Protein AF-0000000081660578 (afdb_homodimer)

Sequence (1026 aa):
MKRKSGAQEKARKRLPTNVESASDGPVNETPPLSDGSHLDSRVGSHLDFISENYLDTDSNTIDSATDGHFNFSSQALLLESIISPVKLENFFQDYWEKKPLILHGEGSKRAAYFKQLFSMKQLRVISKKNSVRFVEDVNCCRYVNGKRESLNEDGDATVEKINRIFSGLKGTLQFHQPQRFQDELWKIQSNLESLFGCLVGANVYITPAESQGLAPHHDDVEVFIFQLEGEKHWRLYKPSLDLPRDYSRDLSQNEIGDPTHDFILKPGDVMYFPRGTIHQADTLSSSTHSTHITMSTYQHNTWGDLLSVMMPNLLEKEMDKNKEFRRGIPGTLITQGISKPNGEHLKMLLHQLAESIESCDDSSANEMKLDFISNRLPPYHNNTEELQSPKPPMPSNKSSVRLRFPDHTLIINGNPNDEDDSDEEEDDEDDGEDEECVYVYHSLQNNRRCHMMSAEKTKPTGLKFSMDHIEALQQLKTAGNQYIKVKQIKLQDKPRKDMLLSLWSEGLLQCKEMKRKSGAQEKARKRLPTNVESASDGPVNETPPLSDGSHLDSRVGSHLDFISENYLDTDSNTIDSATDGHFNFSSQALLLESIISPVKLENFFQDYWEKKPLILHGEGSKRAAYFKQLFSMKQLRVISKKNSVRFVEDVNCCRYVNGKRESLNEDGDATVEKINRIFSGLKGTLQFHQPQRFQDELWKIQSNLESLFGCLVGANVYITPAESQGLAPHHDDVEVFIFQLEGEKHWRLYKPSLDLPRDYSRDLSQNEIGDPTHDFILKPGDVMYFPRGTIHQADTLSSSTHSTHITMSTYQHNTWGDLLSVMMPNLLEKEMDKNKEFRRGIPGTLITQGISKPNGEHLKMLLHQLAESIESCDDSSANEMKLDFISNRLPPYHNNTEELQSPKPPMPSNKSSVRLRFPDHTLIINGNPNDEDDSDEEEDDEDDGEDEECVYVYHSLQNNRRCHMMSAEKTKPTGLKFSMDHIEALQQLKTAGNQYIKVKQIKLQDKPRKDMLLSLWSEGLLQCKE

InterPro domains:
  IPR003347 JmjC domain [PF08007] (174-299)
  IPR003347 JmjC domain [PS51184] (177-314)
  IPR039994 Histone lysine demethylase/ribosomal histidine hydroxylase NO66-like [PTHR13096] (75-510)

Organism: Saccoglossus kowalevskii (NCBI:txid10224)

pLDDT: mean 82.82, std 24.04, range [16.77, 98.81]

Solvent-accessible surface area (backbone atoms only — not comparable to full-atom values): 55671 Å² total; per-residue (Å²): 134,86,77,76,80,75,84,75,83,74,78,53,40,80,64,80,77,84,75,78,84,81,79,78,76,80,82,76,79,75,74,80,81,71,86,74,72,70,73,61,73,66,52,49,57,57,40,56,49,48,57,62,63,54,62,74,55,74,79,78,78,64,71,71,78,50,84,41,53,74,36,78,90,36,50,68,46,27,53,25,48,65,47,47,91,47,50,57,70,54,38,55,67,66,26,62,78,69,37,68,44,84,36,78,51,79,61,70,49,23,19,53,48,34,38,68,68,51,46,72,68,53,51,43,52,47,24,70,77,38,93,36,28,33,70,76,35,34,38,32,24,22,34,57,95,90,37,77,43,79,63,60,64,80,59,67,42,39,55,68,57,51,46,44,38,31,72,71,65,45,22,15,41,35,37,51,36,53,44,48,78,29,66,67,48,33,42,52,34,33,37,47,20,57,53,48,44,39,60,51,50,39,35,35,40,39,30,27,42,66,27,29,36,57,58,33,33,28,42,25,30,35,38,36,36,40,26,20,35,42,38,38,37,39,35,32,26,72,49,92,45,79,41,34,78,54,64,54,65,80,48,51,72,86,74,56,64,69,62,76,41,76,48,73,44,40,43,30,15,33,36,37,38,28,28,17,42,23,36,38,49,34,20,42,75,90,22,77,36,20,30,33,38,43,37,31,30,54,62,75,38,18,45,40,48,50,45,64,61,20,43,66,53,50,48,52,54,44,40,73,72,34,59,75,29,39,36,69,52,49,18,49,40,59,76,72,35,70,46,70,69,56,31,52,49,50,27,52,53,35,43,54,50,26,63,47,50,66,70,47,65,63,58,39,49,40,66,62,40,48,54,38,43,32,52,32,58,25,76,74,53,97,52,63,72,58,51,62,35,50,50,79,52,79,82,48,76,78,19,27,36,27,36,64,48,47,84,46,46,44,81,42,71,44,70,84,75,62,55,82,69,70,67,76,71,78,78,76,70,75,71,64,66,80,69,64,33,26,33,44,34,36,13,64,80,36,59,46,79,52,49,86,73,62,88,67,86,65,79,66,46,69,48,80,43,56,54,74,46,48,63,32,51,48,51,43,55,72,41,33,89,42,72,38,49,46,77,71,48,65,51,58,69,66,65,39,52,53,48,52,48,52,38,24,62,64,27,42,31,38,44,43,122,134,84,77,73,80,77,83,77,81,82,80,83,80,80,76,79,75,85,75,78,82,81,82,77,77,81,83,73,79,75,74,79,82,69,86,75,72,71,75,60,74,67,52,49,56,56,42,55,48,48,56,62,63,55,62,76,54,74,78,80,76,64,71,70,78,51,84,39,53,73,38,79,89,35,49,68,45,26,54,25,48,64,48,47,90,49,50,57,70,56,38,54,65,65,26,62,79,68,39,68,44,82,37,78,52,79,61,70,47,23,20,53,48,34,38,69,66,53,47,73,67,52,52,45,50,48,26,70,76,38,94,36,28,34,69,75,34,31,40,31,22,22,35,56,95,90,38,76,43,80,63,61,61,81,59,65,44,38,56,66,57,50,46,44,39,31,72,69,66,45,22,16,39,34,36,52,37,54,45,48,80,29,66,68,46,33,42,54,34,32,37,47,20,56,54,48,45,38,60,51,50,39,35,34,40,39,29,27,43,67,27,28,37,58,60,33,30,28,42,25,30,37,37,37,37,38,25,22,34,41,39,38,38,38,36,32,26,72,49,93,45,78,40,34,78,54,65,53,64,79,48,50,74,85,75,56,64,70,63,76,42,77,51,72,43,40,43,30,16,33,36,37,36,28,28,16,40,23,35,39,50,34,20,43,76,90,24,79,35,18,30,34,38,43,37,31,30,55,62,75,39,16,45,39,48,51,47,65,61,20,42,65,54,52,50,53,54,43,39,72,75,34,58,77,29,40,36,68,51,49,18,51,42,60,77,72,35,72,48,70,69,55,33,51,49,50,27,50,51,35,46,53,51,25,64,46,49,67,71,47,64,63,59,40,50,41,65,63,41,47,54,37,43,33,53,33,60,25,75,72,54,98,51,63,71,58,51,61,35,49,49,79,53,78,82,48,77,80,19,28,36,27,35,62,48,48,84,46,48,44,80,42,72,46,68,82,78,63,54,81,69,70,65,75,73,79,77,54,63,30,63,52,67,79,69,63,32,28,33,43,34,34,14,65,81,35,57,46,77,51,51,85,73,61,88,68,87,65,78,66,46,69,49,80,42,56,54,77,46,49,62,32,52,48,50,43,55,73,42,34,89,42,70,39,49,47,76,72,48,65,51,58,69,66,64,40,53,51,50,52,48,51,38,24,62,62,28,43,32,38,44,43,121

Foldseek 3Di:
DPPPPDPDDDDDDDPDPPPPDDDDPDDPDDPDPPDPPPPPCPLCVLVVLVVVQVPVDDVPPCPVPPLLDADVPALLSRVCSQLPPDHSSCCSVPAELHWKDKFAADDDRNLVVLLLQDDPVVVQVCLVVHQAFEPQFKWKWFADPRDIDTDHDGGGDHSVNVCCSCVVVQIKIKGWFCVLPGQVVLQNQLSNCLSVVFGKTKIKIKGFAPTWGAAKWFALWKKKKAWHFAKKKKFKADFPDRNDLHIDDHDGPVPGDHTPDIDMHDRSMMMTGHGRIIMTMHHHNVGRMTMMMIMTTCRCVDPVSQCVQLVVVLLVVCVVPPCLSVDDDDPCCVVPNQDPVNVVSVVVVVVVSVVCVVVDDPQSNVVVSQQRLQQYRAHRDPDLVLLQAFDDDADDQAKWKAWPCLSFKDKHKADNPPPVCVPPDDPPPPPPPPQTKMKIWGNSPPNSNCRVSDPDGGDTDTDIGGPQCVQLVVVRSVCHPDIDRLNPRPHDDVSSSVVSRVCRRRSGMDIDD/DPPPPDPDDDDDPDPDPPPPDDDDPDDPDDPDPPDPPPPPCVLCVLVVLVVVQVPVDDVPPCPVPPLLDADVPALLSRVCSQLPPDHSSCCSVPAELHWKDKFAADDDRNLVVLLLQDDPVVVQVCLVVHQAFEPQFKWKWFADPRDIDTPHDGGGDHSVNVCCRCVVVQIKIKGWFCVLPGQVVLQNQLSNCLSVVFGKTKIKIKGFAPTWGAAKWFALWKKKKAWHFAKKKKFKADFPDRNDLHIDDHDGPVPGDHTPDIDMHDRSMMMIGHGRIIMTMHHHNVGRMTMMMIMTTCRCVDPVSQCVQLVVVLLVVCVVPPCLSVDDDDPCCVVPNQDPVNVVSVVVVVVVSVVCVVVDDPQSNVVVSQQRLQQYRAHRDPDLVLLQAFDDDADDQAKWKAWPCLSFKDKHKADNPPPVCVPPDDPPPPPPPPQTKMKIWGNSPPNSNCRVSDPDGGDTDTDIDGPQCVQLVVVRSVCHPHIDRLNPRPHDDVSSSVVSRVCRRRSGMDIDD

Radius of gyration: 34.73 Å; Cα contacts (8 Å, |Δi|>4): 1889; chains: 2; bounding box: 83×96×83 Å

Nearest PDB structures (foldseek):
  4bu2-assembly1_A-2  TM=9.240E-01  e=5.987E-45  Homo sapiens
  2xdv-assembly1_A  TM=8.865E-01  e=8.886E-45  Homo sapiens
  4ccn-assembly1_B-2  TM=8.677E-01  e=1.558E-39  Homo sapiens
  4y33-assembly1_D  TM=8.636E-01  e=1.315E-39  Homo sapiens
  4y4r-assembly1_B  TM=8.752E-01  e=6.165E-37  Homo sapiens

Structure (mmCIF, N/CA/C/O backbone):
data_AF-0000000081660578-model_v1
#
loop_
_entity.id
_entity.type
_entity.pdbx_description
1 polymer 'Bifunctional lysine-specific demethylase and histidyl-hydroxylase MINA-like'
#
loop_
_atom_site.group_PDB
_atom_site.id
_atom_site.type_symbol
_atom_site.label_atom_id
_atom_site.label_alt_id
_atom_site.label_comp_id
_atom_site.label_asym_id
_atom_site.label_entity_id
_atom_site.label_seq_id
_atom_site.pdbx_PDB_ins_code
_atom_site.Cartn_x
_atom_site.Cartn_y
_atom_site.Cartn_z
_atom_site.occupancy
_atom_site.B_iso_or_equiv
_atom_site.auth_seq_id
_atom_site.auth_comp_id
_atom_site.auth_asym_id
_atom_site.auth_atom_id
_atom_site.pdbx_PDB_model_num
ATOM 1 N N . MET A 1 1 ? -0.159 19.734 -15.938 1 17.2 1 MET A N 1
ATOM 2 C CA . MET A 1 1 ? 1.024 19.828 -16.797 1 17.2 1 MET A CA 1
ATOM 3 C C . MET A 1 1 ? 1.745 18.484 -16.859 1 17.2 1 MET A C 1
ATOM 5 O O . MET A 1 1 ? 2.172 17.953 -15.844 1 17.2 1 MET A O 1
ATOM 9 N N . LYS A 1 2 ? 1.337 17.703 -17.969 1 18.55 2 LYS A N 1
ATOM 10 C CA . LYS A 1 2 ? 1.397 16.281 -18.281 1 18.55 2 LYS A CA 1
ATOM 11 C C . LYS A 1 2 ? 2.834 15.828 -18.547 1 18.55 2 LYS A C 1
ATOM 13 O O . LYS A 1 2 ? 3.424 16.172 -19.562 1 18.55 2 LYS A O 1
ATOM 18 N N . ARG A 1 3 ? 3.783 16.016 -17.484 1 17.3 3 ARG A N 1
ATOM 19 C CA . ARG A 1 3 ? 5.223 15.82 -17.641 1 17.3 3 ARG A CA 1
ATOM 20 C C . ARG A 1 3 ? 5.527 14.461 -18.234 1 17.3 3 ARG A C 1
ATOM 22 O O . ARG A 1 3 ? 5.07 13.43 -17.734 1 17.3 3 ARG A O 1
ATOM 29 N N . LYS A 1 4 ? 5.777 14.492 -19.547 1 19.14 4 LYS A N 1
ATOM 30 C CA . LYS A 1 4 ? 6.082 13.477 -20.547 1 19.14 4 LYS A CA 1
ATOM 31 C C . LYS A 1 4 ? 7.316 12.672 -20.141 1 19.14 4 LYS A C 1
ATOM 33 O O . LYS A 1 4 ? 8.422 13.219 -20.078 1 19.14 4 LYS A O 1
ATOM 38 N N . SER A 1 5 ? 7.16 11.758 -19.141 1 17.97 5 SER A N 1
ATOM 39 C CA . SER A 1 5 ? 8.211 11.023 -18.453 1 17.97 5 SER A CA 1
ATOM 40 C C . SER A 1 5 ? 9.023 10.172 -19.422 1 17.97 5 SER A C 1
ATOM 42 O O . SER A 1 5 ? 8.469 9.367 -20.172 1 17.97 5 SER A O 1
ATOM 44 N N . GLY A 1 6 ? 10.055 10.789 -20.047 1 17.81 6 GLY A N 1
ATOM 45 C CA . GLY A 1 6 ? 10.961 10.383 -21.109 1 17.81 6 GLY A CA 1
ATOM 46 C C . GLY A 1 6 ? 11.703 9.094 -20.797 1 17.81 6 GLY A C 1
ATOM 47 O O . GLY A 1 6 ? 12.039 8.828 -19.641 1 17.81 6 GLY A O 1
ATOM 48 N N . ALA A 1 7 ? 11.516 8.008 -21.578 1 17.92 7 ALA A N 1
ATOM 49 C CA . ALA A 1 7 ? 11.828 6.586 -21.672 1 17.92 7 ALA A CA 1
ATOM 50 C C . ALA A 1 7 ? 13.328 6.359 -21.828 1 17.92 7 ALA A C 1
ATOM 52 O O . ALA A 1 7 ? 13.859 6.422 -22.938 1 17.92 7 ALA A O 1
ATOM 53 N N . GLN A 1 8 ? 14.234 7.152 -20.953 1 17.44 8 GLN A N 1
ATOM 54 C CA . GLN A 1 8 ? 15.641 7.117 -21.344 1 17.44 8 GLN A CA 1
ATOM 55 C C . GLN A 1 8 ? 16.188 5.699 -21.281 1 17.44 8 GLN A C 1
ATOM 57 O O . GLN A 1 8 ? 15.805 4.918 -20.406 1 17.44 8 GLN A O 1
ATOM 62 N N . GLU A 1 9 ? 16.953 5.242 -22.266 1 17.02 9 GLU A N 1
ATOM 63 C CA . GLU A 1 9 ? 17.516 4.027 -22.844 1 17.02 9 GLU A CA 1
ATOM 64 C C . GLU A 1 9 ? 18.672 3.506 -21.984 1 17.02 9 GLU A C 1
ATOM 66 O O . GLU A 1 9 ? 19.688 4.18 -21.844 1 17.02 9 GLU A O 1
ATOM 71 N N . LYS A 1 10 ? 18.422 2.855 -20.844 1 17.7 10 LYS A N 1
ATOM 72 C CA . LYS A 1 10 ? 19.391 2.508 -19.797 1 17.7 10 LYS A CA 1
ATOM 73 C C . LYS A 1 10 ? 20.453 1.554 -20.328 1 17.7 10 LYS A C 1
ATOM 75 O O . LYS A 1 10 ? 20.125 0.505 -20.891 1 17.7 10 LYS A O 1
ATOM 80 N N . ALA A 1 11 ? 21.75 2.002 -20.484 1 17.16 11 ALA A N 1
ATOM 81 C CA . ALA A 1 11 ? 22.938 1.38 -21.062 1 17.16 11 ALA A CA 1
ATOM 82 C C . ALA A 1 11 ? 23.422 0.221 -20.203 1 17.16 11 ALA A C 1
ATOM 84 O O . ALA A 1 11 ? 23.344 0.279 -18.969 1 17.16 11 ALA A O 1
ATOM 85 N N . ARG A 1 12 ? 23.859 -0.982 -20.703 1 17.39 12 ARG A N 1
ATOM 86 C CA . ARG A 1 12 ? 24.234 -2.367 -20.422 1 17.39 12 ARG A CA 1
ATOM 87 C C . ARG A 1 12 ? 25.547 -2.441 -19.656 1 17.39 12 ARG A C 1
ATOM 89 O O . ARG A 1 12 ? 26.625 -2.223 -20.234 1 17.39 12 ARG A O 1
ATOM 96 N N . LYS A 1 13 ? 25.625 -1.962 -18.375 1 17.84 13 LYS A N 1
ATOM 97 C CA . LYS A 1 13 ? 26.953 -1.923 -17.75 1 17.84 13 LYS A CA 1
ATOM 98 C C . LYS A 1 13 ? 27.531 -3.328 -17.594 1 17.84 13 LYS A C 1
ATOM 100 O O . LYS A 1 13 ? 26.828 -4.242 -17.156 1 17.84 13 LYS A O 1
ATOM 105 N N . ARG A 1 14 ? 28.703 -3.713 -18.094 1 17.28 14 ARG A N 1
ATOM 106 C CA . ARG A 1 14 ? 29.547 -4.902 -18.188 1 17.28 14 ARG A CA 1
ATOM 107 C C . ARG A 1 14 ? 30.109 -5.293 -16.828 1 17.28 14 ARG A C 1
ATOM 109 O O . ARG A 1 14 ? 30.766 -4.48 -16.172 1 17.28 14 ARG A O 1
ATOM 116 N N . LEU A 1 15 ? 29.438 -6.121 -16.047 1 18.7 15 LEU A N 1
ATOM 117 C CA . LEU A 1 15 ? 29.766 -6.59 -14.695 1 18.7 15 LEU A CA 1
ATOM 118 C C . LEU A 1 15 ? 31.141 -7.246 -14.672 1 18.7 15 LEU A C 1
ATOM 120 O O . LEU A 1 15 ? 31.438 -8.133 -15.477 1 18.7 15 LEU A O 1
ATOM 124 N N . PRO A 1 16 ? 32.156 -6.539 -14.164 1 18.62 16 PRO A N 1
ATOM 125 C CA . PRO A 1 16 ? 33.469 -7.168 -14.125 1 18.62 16 PRO A CA 1
ATOM 126 C C . PRO A 1 16 ? 33.531 -8.391 -13.211 1 18.62 16 PRO A C 1
ATOM 128 O O . PRO A 1 16 ? 32.75 -8.484 -12.258 1 18.62 16 PRO A O 1
ATOM 131 N N . THR A 1 17 ? 33.969 -9.617 -13.547 1 17.48 17 THR A N 1
ATOM 132 C CA . THR A 1 17 ? 34.031 -11.023 -13.164 1 17.48 17 THR A CA 1
ATOM 133 C C . THR A 1 17 ? 34.969 -11.219 -11.961 1 17.48 17 THR A C 1
ATOM 135 O O . THR A 1 17 ? 35.094 -12.336 -11.453 1 17.48 17 THR A O 1
ATOM 138 N N . ASN A 1 18 ? 35.625 -10.195 -11.219 1 18.69 18 ASN A N 1
ATOM 139 C CA . ASN A 1 18 ? 36.812 -10.781 -10.641 1 18.69 18 ASN A CA 1
ATOM 140 C C . ASN A 1 18 ? 36.531 -11.492 -9.328 1 18.69 18 ASN A C 1
ATOM 142 O O . ASN A 1 18 ? 36.188 -10.852 -8.328 1 18.69 18 ASN A O 1
ATOM 146 N N . VAL A 1 19 ? 35.938 -12.688 -9.172 1 19.42 19 VAL A N 1
ATOM 147 C CA . VAL A 1 19 ? 35.5 -13.469 -8.016 1 19.42 19 VAL A CA 1
ATOM 148 C C . VAL A 1 19 ? 36.719 -13.898 -7.199 1 19.42 19 VAL A C 1
ATOM 150 O O . VAL A 1 19 ? 37.562 -14.688 -7.672 1 19.42 19 VAL A O 1
ATOM 153 N N . GLU A 1 20 ? 37.438 -13.016 -6.469 1 19.64 20 GLU A N 1
ATOM 154 C CA . GLU A 1 20 ? 38.562 -13.594 -5.715 1 19.64 20 GLU A CA 1
ATOM 155 C C . GLU A 1 20 ? 38.062 -14.555 -4.641 1 19.64 20 GLU A C 1
ATOM 157 O O . GLU A 1 20 ? 3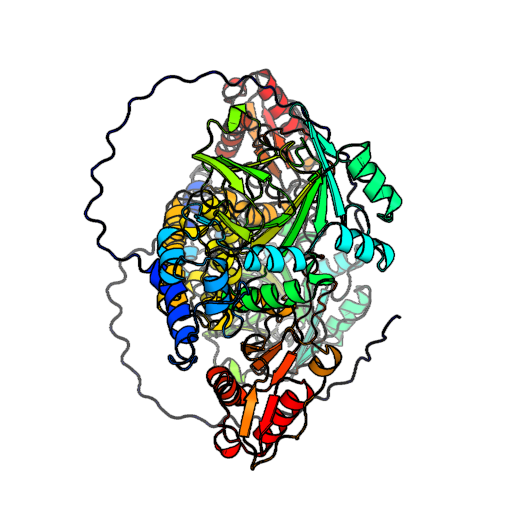7 -14.336 -4.055 1 19.64 20 GLU A O 1
ATOM 162 N N . SER A 1 21 ? 38.656 -15.797 -4.379 1 17.86 21 SER A N 1
ATOM 163 C CA . SER A 1 21 ? 38.5 -17.094 -3.73 1 17.86 21 SER A CA 1
ATOM 164 C C . SER A 1 21 ? 38.625 -16.969 -2.215 1 17.86 21 SER A C 1
ATOM 166 O O . SER A 1 21 ? 39.719 -16.734 -1.687 1 17.86 21 SER A O 1
ATOM 168 N N . ALA A 1 22 ? 37.844 -16.188 -1.465 1 20.11 22 ALA A N 1
ATOM 169 C CA . ALA A 1 22 ? 38.094 -16.078 -0.033 1 20.11 22 ALA A CA 1
ATOM 170 C C . ALA A 1 22 ? 38.094 -17.453 0.625 1 20.11 22 ALA A C 1
ATOM 172 O O . ALA A 1 22 ? 37.312 -18.312 0.269 1 20.11 22 ALA A O 1
ATOM 173 N N . SER A 1 23 ? 39.031 -17.766 1.54 1 18.53 23 SER A N 1
ATOM 174 C CA . SER A 1 23 ? 39.594 -18.891 2.254 1 18.53 23 SER A CA 1
ATOM 175 C C . SER A 1 23 ? 38.594 -19.531 3.199 1 18.53 23 SER A C 1
ATOM 177 O O . SER A 1 23 ? 37.562 -18.922 3.508 1 18.53 23 SER A O 1
ATOM 179 N N . ASP A 1 24 ? 38.906 -20.625 4.02 1 20.3 24 ASP A N 1
ATOM 180 C CA . ASP A 1 24 ? 38.531 -21.906 4.598 1 20.3 24 ASP A CA 1
ATOM 181 C C . ASP A 1 24 ? 37.844 -21.719 5.949 1 20.3 24 ASP A C 1
ATOM 183 O O . ASP A 1 24 ? 37.656 -22.688 6.703 1 20.3 24 ASP A O 1
ATOM 187 N N . GLY A 1 25 ? 37.031 -20.688 6.254 1 21.06 25 GLY A N 1
ATOM 188 C CA . GLY A 1 25 ? 36.844 -20.594 7.695 1 21.06 25 GLY A CA 1
ATOM 189 C C . GLY A 1 25 ? 36.25 -21.844 8.305 1 21.06 25 GLY A C 1
ATOM 190 O O . GLY A 1 25 ? 35.656 -22.656 7.594 1 21.06 25 GLY A O 1
ATOM 191 N N . PRO A 1 26 ? 36.562 -22.203 9.594 1 23.36 26 PRO A N 1
ATOM 192 C CA . PRO A 1 26 ? 36.406 -23.453 10.328 1 23.36 26 PRO A CA 1
ATOM 193 C C . PRO A 1 26 ? 34.938 -23.859 10.5 1 23.36 26 PRO A C 1
ATOM 195 O O . PRO A 1 26 ? 34.062 -23.016 10.445 1 23.36 26 PRO A O 1
ATOM 198 N N . VAL A 1 27 ? 34.594 -25.172 10.359 1 22.11 27 VAL A N 1
ATOM 199 C CA . VAL A 1 27 ? 33.406 -26.031 10.336 1 22.11 27 VAL A CA 1
ATOM 200 C C . VAL A 1 27 ? 32.688 -25.953 11.68 1 22.11 27 VAL A C 1
ATOM 202 O O . VAL A 1 27 ? 33.219 -26.328 12.711 1 22.11 27 VAL A O 1
ATOM 205 N N . ASN A 1 28 ? 32.125 -24.781 12.047 1 22.09 28 ASN A N 1
ATOM 206 C CA . ASN A 1 28 ? 31.484 -24.75 13.352 1 22.09 28 ASN A CA 1
ATOM 207 C C . ASN A 1 28 ? 30.516 -25.922 13.516 1 22.09 28 ASN A C 1
ATOM 209 O O . ASN A 1 28 ? 29.812 -26.281 12.578 1 22.09 28 ASN A O 1
ATOM 213 N N . GLU A 1 29 ? 30.703 -26.797 14.453 1 22.69 29 GLU A N 1
ATOM 214 C CA . GLU A 1 29 ? 30.031 -28 14.93 1 22.69 29 GLU A CA 1
ATOM 215 C C . GLU A 1 29 ? 28.547 -27.75 15.188 1 22.69 29 GLU A C 1
ATOM 217 O O . GLU A 1 29 ? 28.203 -26.781 15.883 1 22.69 29 GLU A O 1
ATOM 222 N N . THR A 1 30 ? 27.688 -28.172 14.258 1 22.38 30 THR A N 1
ATOM 223 C CA . THR A 1 30 ? 26.234 -28.062 14.273 1 22.38 30 THR A CA 1
ATOM 224 C C . THR A 1 30 ? 25.656 -28.688 15.547 1 22.38 30 THR A C 1
ATOM 226 O O . THR A 1 30 ? 25.953 -29.844 15.867 1 22.38 30 THR A O 1
ATOM 229 N N . PRO A 1 31 ? 25.422 -27.859 16.547 1 27.19 31 PRO A N 1
ATOM 230 C CA . PRO A 1 31 ? 24.906 -28.484 17.766 1 27.19 31 PRO A CA 1
ATOM 231 C C . PRO A 1 31 ? 23.781 -29.484 17.5 1 27.19 31 PRO A C 1
ATOM 233 O O . PRO A 1 31 ? 23.125 -29.406 16.453 1 27.19 31 PRO A O 1
ATOM 236 N N . PRO A 1 32 ? 23.688 -30.594 18.25 1 24.2 32 PRO A N 1
ATOM 237 C CA . PRO A 1 32 ? 22.828 -31.766 18.078 1 24.2 32 PRO A CA 1
ATOM 238 C C . PRO A 1 32 ? 21.344 -31.391 17.969 1 24.2 32 PRO A C 1
ATOM 240 O O . PRO A 1 32 ? 20.922 -30.344 18.484 1 24.2 32 PRO A O 1
ATOM 243 N N . LEU A 1 33 ? 20.641 -31.875 16.906 1 24.59 33 LEU A N 1
ATOM 244 C CA . LEU A 1 33 ? 19.234 -31.844 16.531 1 24.59 33 LEU A CA 1
ATOM 245 C C . LEU A 1 33 ? 18.344 -32.25 17.703 1 24.59 33 LEU A C 1
ATOM 247 O O . LEU A 1 33 ? 18.438 -33.375 18.203 1 24.59 33 LEU A O 1
ATOM 251 N N . SER A 1 34 ? 18.219 -31.328 18.688 1 25.11 34 SER A N 1
ATOM 252 C CA . SER A 1 34 ? 17.281 -31.719 19.75 1 25.11 34 SER A CA 1
ATOM 253 C C . SER A 1 34 ? 16.062 -32.438 19.172 1 25.11 34 SER A C 1
ATOM 255 O O . SER A 1 34 ? 15.758 -32.281 17.984 1 25.11 34 SER A O 1
ATOM 257 N N . ASP A 1 35 ? 15.406 -33.312 19.891 1 26.77 35 ASP A N 1
ATOM 258 C CA . ASP A 1 35 ? 14.352 -34.312 19.672 1 26.77 35 ASP A CA 1
ATOM 259 C C . ASP A 1 35 ? 13.125 -33.688 19.031 1 26.77 35 ASP A C 1
ATOM 261 O O . ASP A 1 35 ? 12.656 -32.625 19.469 1 26.77 35 ASP A O 1
ATOM 265 N N . GLY A 1 36 ? 12.852 -33.875 17.703 1 27.45 36 GLY A N 1
ATOM 266 C CA . GLY A 1 36 ? 12 -33.531 16.578 1 27.45 36 GLY A CA 1
ATOM 267 C C . GLY A 1 36 ? 10.523 -33.719 16.875 1 27.45 36 GLY A C 1
ATOM 268 O O . GLY A 1 36 ? 9.711 -33.781 15.953 1 27.45 36 GLY A O 1
ATOM 269 N N . SER A 1 37 ? 10.188 -34.094 18.109 1 28.94 37 SER A N 1
ATOM 270 C CA . SER A 1 37 ? 8.844 -34.625 18.188 1 28.94 37 SER A CA 1
ATOM 271 C C . SER A 1 37 ? 7.789 -33.562 17.953 1 28.94 37 SER A C 1
ATOM 273 O O . SER A 1 37 ? 6.594 -33.812 18.141 1 28.94 37 SER A O 1
ATOM 275 N N . HIS A 1 38 ? 8.18 -32.25 18.016 1 29.72 38 HIS A N 1
ATOM 276 C CA . HIS A 1 38 ? 6.988 -31.422 17.922 1 29.72 38 HIS A CA 1
ATOM 277 C C . HIS A 1 38 ? 6.383 -31.5 16.516 1 29.72 38 HIS A C 1
ATOM 279 O O . HIS A 1 38 ? 7.047 -31.188 15.531 1 29.72 38 HIS A O 1
ATOM 285 N N . LEU A 1 39 ? 5.469 -32.406 16.219 1 33.25 39 LEU A N 1
ATOM 286 C CA . LEU A 1 39 ? 4.621 -32.406 15.031 1 33.25 39 LEU A CA 1
ATOM 287 C C . LEU A 1 39 ? 4.332 -31 14.555 1 33.25 39 LEU A C 1
ATOM 289 O O . LEU A 1 39 ? 3.801 -30.188 15.305 1 33.25 39 LEU A O 1
ATOM 293 N N . ASP A 1 40 ? 5.027 -30.547 13.617 1 37.72 40 ASP A N 1
ATOM 294 C CA . ASP A 1 40 ? 4.988 -29.203 13.023 1 37.72 40 ASP A CA 1
ATOM 295 C C . ASP A 1 40 ? 3.561 -28.812 12.664 1 37.72 40 ASP A C 1
ATOM 297 O O . ASP A 1 40 ? 2.895 -29.5 11.883 1 37.72 40 ASP A O 1
ATOM 301 N N . SER A 1 41 ? 2.842 -28.141 13.516 1 39.78 41 SER A N 1
ATOM 302 C CA . SER A 1 41 ? 1.524 -27.516 13.383 1 39.78 41 SER A CA 1
ATOM 303 C C . SER A 1 41 ? 1.282 -27.031 11.961 1 39.78 41 SER A C 1
ATOM 305 O O . SER A 1 41 ? 0.139 -26.797 11.562 1 39.78 41 SER A O 1
ATOM 307 N N . ARG A 1 42 ? 2.264 -27.031 11.141 1 41.41 42 ARG A N 1
ATOM 308 C CA . ARG A 1 42 ? 2.221 -26.531 9.773 1 41.41 42 ARG A CA 1
ATOM 309 C C . ARG A 1 42 ? 1.566 -27.531 8.836 1 41.41 42 ARG A C 1
ATOM 311 O O . ARG A 1 42 ? 0.97 -27.141 7.824 1 41.41 42 ARG A O 1
ATOM 318 N N . VAL A 1 43 ? 1.936 -28.812 8.984 1 39.88 43 VAL A N 1
ATOM 319 C CA . VAL A 1 43 ? 1.391 -29.906 8.188 1 39.88 43 VAL A CA 1
ATOM 320 C C . VAL A 1 43 ? -0.108 -30.047 8.453 1 39.88 43 VAL A C 1
ATOM 322 O O . VAL A 1 43 ? -0.874 -30.391 7.555 1 39.88 43 VAL A O 1
ATOM 325 N N . GLY A 1 44 ? -0.558 -29.641 9.555 1 40.91 44 GLY A N 1
ATOM 326 C CA . GLY A 1 44 ? -1.958 -29.719 9.938 1 40.91 44 GLY A CA 1
ATOM 327 C C . GLY A 1 44 ? -2.865 -28.859 9.07 1 40.91 44 GLY A C 1
ATOM 328 O O . GLY A 1 44 ? -3.973 -29.281 8.727 1 40.91 44 GLY A O 1
ATOM 329 N N . SER A 1 45 ? -2.295 -27.688 8.609 1 52.72 45 SER A N 1
ATOM 330 C CA . SER A 1 45 ? -3.209 -26.734 7.984 1 52.72 45 SER A CA 1
ATOM 331 C C . SER A 1 45 ? -3.572 -27.172 6.566 1 52.72 45 SER A C 1
ATOM 333 O O . SER A 1 45 ? -4.734 -27.062 6.164 1 52.72 45 SER A O 1
ATOM 335 N N . HIS A 1 46 ? -2.553 -27.703 5.805 1 54.53 46 HIS A N 1
ATOM 336 C CA . HIS A 1 46 ? -2.912 -28.219 4.488 1 54.53 46 HIS A CA 1
ATOM 337 C C . HIS A 1 46 ? -3.766 -29.469 4.609 1 54.53 46 HIS A C 1
ATOM 339 O O . HIS A 1 46 ? -4.656 -29.703 3.789 1 54.53 46 HIS A O 1
ATOM 345 N N . LEU A 1 47 ? -3.508 -30.219 5.742 1 47.94 47 LEU A N 1
ATOM 346 C CA . LEU A 1 47 ? -4.184 -31.5 5.98 1 47.94 47 LEU A CA 1
ATOM 347 C C . LEU A 1 47 ? -5.594 -31.266 6.504 1 47.94 47 LEU A C 1
ATOM 349 O O . LEU A 1 47 ? -6.492 -32.094 6.262 1 47.94 47 LEU A O 1
ATOM 353 N N . ASP A 1 48 ? -5.68 -30.328 7.246 1 51.75 48 ASP A N 1
ATOM 354 C CA . ASP A 1 48 ? -7.055 -30.062 7.668 1 51.75 48 ASP A CA 1
ATOM 355 C C . ASP A 1 48 ? -7.988 -29.953 6.465 1 51.75 48 ASP A C 1
ATOM 357 O O . ASP A 1 48 ? -9.148 -30.359 6.539 1 51.75 48 ASP A O 1
ATOM 361 N N . PHE A 1 49 ? -7.438 -29.562 5.457 1 48.19 49 PHE A N 1
ATOM 362 C CA . PHE A 1 49 ? -8.164 -29.453 4.195 1 48.19 49 PHE A CA 1
ATOM 363 C C . PHE A 1 49 ? -8.531 -30.828 3.658 1 48.19 49 PHE A C 1
ATOM 365 O O . PHE A 1 49 ? -9.633 -31.031 3.146 1 48.19 49 PHE A O 1
ATOM 372 N N . ILE A 1 50 ? -7.551 -31.781 3.781 1 46.53 50 ILE A N 1
ATOM 373 C CA . ILE A 1 50 ? -7.742 -33.125 3.234 1 46.53 50 ILE A CA 1
ATOM 374 C C . ILE A 1 50 ? -8.852 -33.844 3.994 1 46.53 50 ILE A C 1
ATOM 376 O O . ILE A 1 50 ? -9.688 -34.5 3.391 1 46.53 50 ILE A O 1
ATOM 380 N N . SER A 1 51 ? -8.875 -33.625 5.18 1 43.22 51 SER A N 1
ATOM 381 C CA . SER A 1 51 ? -9.859 -34.375 5.957 1 43.22 51 SER A CA 1
ATOM 382 C C . SER A 1 51 ? -11.281 -33.969 5.574 1 43.22 51 SER A C 1
ATOM 384 O O . SER A 1 51 ? -12.172 -34.812 5.492 1 43.22 51 SER A O 1
ATOM 386 N N . GLU A 1 52 ? -11.438 -32.719 5.355 1 45.84 52 GLU A N 1
ATOM 387 C CA . GLU A 1 52 ? -12.812 -32.312 5.062 1 45.84 52 GLU A CA 1
ATOM 388 C C . GLU A 1 52 ? -13.219 -32.75 3.658 1 45.84 52 GLU A C 1
ATOM 390 O O . GLU A 1 52 ? -14.383 -33.094 3.422 1 45.84 52 GLU A O 1
ATOM 395 N N . ASN A 1 53 ? -12.312 -32.75 2.791 1 45.06 53 ASN A N 1
ATOM 396 C CA . ASN A 1 53 ? -12.641 -33.094 1.413 1 45.06 53 ASN A CA 1
ATOM 397 C C . ASN A 1 53 ? -12.672 -34.625 1.215 1 45.06 53 ASN A C 1
ATOM 399 O O . ASN A 1 53 ? -13.141 -35.094 0.183 1 45.06 53 ASN A O 1
ATOM 403 N N . TYR A 1 54 ? -12.023 -35.406 2.09 1 41.16 54 TYR A N 1
ATOM 404 C CA . TYR A 1 54 ? -12.102 -36.875 2.01 1 41.16 54 TYR A CA 1
ATOM 405 C C . TYR A 1 54 ? -13.469 -37.375 2.467 1 41.16 54 TYR A C 1
ATOM 407 O O . TYR A 1 54 ? -13.883 -38.469 2.111 1 41.16 54 TYR A O 1
ATOM 415 N N . LEU A 1 55 ? -14.125 -36.594 3.346 1 38 55 LEU A N 1
ATOM 416 C CA . LEU A 1 55 ? -15.289 -37.188 4.004 1 38 55 LEU A CA 1
ATOM 417 C C . LEU A 1 55 ? -16.438 -37.375 3.014 1 38 55 LEU A C 1
ATOM 419 O O . LEU A 1 55 ? -17.344 -38.156 3.264 1 38 55 LEU A O 1
ATOM 423 N N . ASP A 1 56 ? -16.531 -36.469 2.066 1 38.22 56 ASP A N 1
ATOM 424 C CA . ASP A 1 56 ? -17.812 -36.625 1.395 1 38.22 56 ASP A CA 1
ATOM 425 C C . ASP A 1 56 ? -17.812 -37.844 0.478 1 38.22 56 ASP A C 1
ATOM 427 O O . ASP A 1 56 ? -18.781 -38.125 -0.228 1 38.22 56 ASP A O 1
ATOM 431 N N . THR A 1 57 ? -16.656 -38.406 0.083 1 35.66 57 THR A N 1
ATOM 432 C CA . THR A 1 57 ? -16.812 -39.531 -0.844 1 35.66 57 THR A CA 1
ATOM 433 C C . THR A 1 57 ? -17.109 -40.812 -0.092 1 35.66 57 THR A C 1
ATOM 435 O O . THR A 1 57 ? -16.531 -41.062 0.965 1 35.66 57 THR A O 1
ATOM 438 N N . ASP A 1 58 ? -18.234 -41.469 -0.253 1 32.94 58 ASP A N 1
ATOM 439 C CA . ASP A 1 58 ? -18.562 -42.844 0.124 1 32.94 58 ASP A CA 1
ATOM 440 C C . ASP A 1 58 ? -17.344 -43.75 -0.035 1 32.94 58 ASP A C 1
ATOM 442 O O . ASP A 1 58 ? -16.656 -43.719 -1.057 1 32.94 58 ASP A O 1
ATOM 446 N N . SER A 1 59 ? -16.641 -44.219 0.995 1 35.06 59 SER A N 1
ATOM 447 C CA . SER A 1 59 ? -15.523 -45.156 1.139 1 35.06 59 SER A CA 1
ATOM 448 C C . SER A 1 59 ? -15.57 -46.25 0.066 1 35.06 59 SER A C 1
ATOM 450 O O . SER A 1 59 ? -14.617 -47 -0.086 1 35.06 59 SER A O 1
ATOM 452 N N . ASN A 1 60 ? -16.797 -46.719 -0.347 1 34.75 60 ASN A N 1
ATOM 453 C CA . ASN A 1 60 ? -16.828 -48 -1.036 1 34.75 60 ASN A CA 1
ATOM 454 C C . ASN A 1 60 ? -16.078 -47.938 -2.365 1 34.75 60 ASN A C 1
ATOM 456 O O . ASN A 1 60 ? -15.609 -48.969 -2.871 1 34.75 60 ASN A O 1
ATOM 460 N N . THR A 1 61 ? -16.484 -47.062 -3.32 1 34.28 61 THR A N 1
ATOM 461 C CA . THR A 1 61 ? -15.992 -47.281 -4.676 1 34.28 61 THR A CA 1
ATOM 462 C C . THR A 1 61 ? -14.602 -46.656 -4.852 1 34.28 61 THR A C 1
ATOM 464 O O . THR A 1 61 ? -14.461 -45.625 -5.48 1 34.28 61 THR A O 1
ATOM 467 N N . ILE A 1 62 ? -13.781 -46.562 -3.84 1 38.53 62 ILE A N 1
ATOM 468 C CA . ILE A 1 62 ? -12.391 -46.25 -4.148 1 38.53 62 ILE A CA 1
ATOM 469 C C . ILE A 1 62 ? -11.844 -47.219 -5.18 1 38.53 62 ILE A C 1
ATOM 471 O O . ILE A 1 62 ? -11.391 -48.312 -4.824 1 38.53 62 ILE A O 1
ATOM 475 N N . ASP A 1 63 ? -12.523 -47.594 -6.168 1 36.81 63 ASP A N 1
ATOM 476 C CA . ASP A 1 63 ? -11.734 -48.25 -7.203 1 36.81 63 ASP A CA 1
ATOM 477 C C . ASP A 1 63 ? -10.445 -47.5 -7.484 1 36.81 63 ASP A C 1
ATOM 479 O O . ASP A 1 63 ? -10.477 -46.375 -8.008 1 36.81 63 ASP A O 1
ATOM 483 N N . SER A 1 64 ? -9.461 -47.5 -6.625 1 41.03 64 SER A N 1
ATOM 484 C CA . SER A 1 64 ? -8.086 -47.031 -6.727 1 41.03 64 SER A CA 1
ATOM 485 C C . SER A 1 64 ? -7.578 -47.125 -8.164 1 41.03 64 SER A C 1
ATOM 487 O O . SER A 1 64 ? -6.555 -46.531 -8.5 1 41.03 64 SER A O 1
ATOM 489 N N . ALA A 1 65 ? -7.645 -48.406 -8.703 1 46.03 65 ALA A N 1
ATOM 490 C CA . ALA A 1 65 ? -6.871 -48.688 -9.906 1 46.03 65 ALA A CA 1
ATOM 491 C C . ALA A 1 65 ? -7.273 -47.75 -11.047 1 46.03 65 ALA A C 1
ATOM 493 O O . ALA A 1 65 ? -8.305 -47.969 -11.695 1 46.03 65 ALA A O 1
ATOM 494 N N . THR A 1 66 ? -7.168 -46.531 -10.922 1 55.19 66 THR A N 1
ATOM 495 C CA . THR A 1 66 ? -7.469 -45.656 -12.07 1 55.19 66 THR A CA 1
ATOM 496 C C . THR A 1 66 ? -6.777 -46.188 -13.328 1 55.19 66 THR A C 1
ATOM 498 O O . THR A 1 66 ? -5.613 -46.594 -13.281 1 55.19 66 THR A O 1
ATOM 501 N N . ASP A 1 67 ? -7.594 -46.75 -14.242 1 63.75 67 ASP A N 1
ATOM 502 C CA . ASP A 1 67 ? -7.266 -47.156 -15.602 1 63.75 67 ASP A CA 1
ATOM 503 C C . ASP A 1 67 ? -6.324 -46.156 -16.266 1 63.75 67 ASP A C 1
ATOM 505 O O . ASP A 1 67 ? -6.434 -45.906 -17.469 1 63.75 67 ASP A O 1
ATOM 509 N N . GLY A 1 68 ? -5.441 -45.562 -15.414 1 77.75 68 GLY A N 1
ATOM 510 C CA . GLY A 1 68 ? -4.465 -44.656 -16.031 1 77.75 68 GLY A CA 1
ATOM 511 C C . GLY A 1 68 ? -4.926 -43.219 -16.094 1 77.75 68 GLY A C 1
ATOM 512 O O . GLY A 1 68 ? -4.125 -42.312 -16.359 1 77.75 68 GLY A O 1
ATOM 513 N N . HIS A 1 69 ? -6.203 -42.969 -15.664 1 87.25 69 HIS A N 1
ATOM 514 C CA . HIS A 1 69 ? -6.754 -41.625 -15.75 1 87.25 69 HIS A CA 1
ATOM 515 C C . HIS A 1 69 ? -6.754 -40.938 -14.383 1 87.25 69 HIS A C 1
ATOM 517 O O . HIS A 1 69 ? -6.664 -41.594 -13.352 1 87.25 69 HIS A O 1
ATOM 523 N N . PHE A 1 70 ? -6.809 -39.688 -14.414 1 93.62 70 PHE A N 1
ATOM 524 C CA . PHE A 1 70 ? -6.906 -38.906 -13.172 1 93.62 70 PHE A CA 1
ATOM 525 C C . PHE A 1 70 ? -8.289 -39.062 -12.555 1 93.62 70 PHE A C 1
ATOM 527 O O . PHE A 1 70 ? -9.266 -39.312 -13.258 1 93.62 70 PHE A O 1
ATOM 534 N N . ASN A 1 71 ? -8.32 -39 -11.25 1 94.31 71 ASN A N 1
ATOM 535 C CA . ASN A 1 71 ? -9.562 -39.094 -10.492 1 94.31 71 ASN A CA 1
ATOM 536 C C . ASN A 1 71 ? -10.172 -37.75 -10.188 1 94.31 71 ASN A C 1
ATOM 538 O O . ASN A 1 71 ? -9.625 -36.969 -9.398 1 94.31 71 ASN A O 1
ATOM 542 N N . PHE A 1 72 ? -11.336 -37.469 -10.758 1 93.5 72 PHE A N 1
ATOM 543 C CA . PHE A 1 72 ? -11.938 -36.156 -10.633 1 93.5 72 PHE A CA 1
ATOM 544 C C . PHE A 1 72 ? -13.094 -36.156 -9.641 1 93.5 72 PHE A C 1
ATOM 546 O O . PHE A 1 72 ? -13.906 -35.25 -9.609 1 93.5 72 PHE A O 1
ATOM 553 N N . SER A 1 73 ? -13.188 -37.156 -8.836 1 91.38 73 SER A N 1
ATOM 554 C CA . SER A 1 73 ? -14.273 -37.281 -7.867 1 91.38 73 SER A CA 1
ATOM 555 C C . SER A 1 73 ? -14.195 -36.188 -6.812 1 91.38 73 SER A C 1
ATOM 557 O O . SER A 1 73 ? -15.211 -35.75 -6.27 1 91.38 73 SER A O 1
ATOM 559 N N . SER A 1 74 ? -13.023 -35.781 -6.473 1 91.25 74 SER A N 1
ATOM 560 C CA . SER A 1 74 ? -12.742 -34.656 -5.605 1 91.25 74 SER A CA 1
ATOM 561 C C . SER A 1 74 ? -11.414 -34 -5.953 1 91.25 74 SER A C 1
ATOM 563 O O . SER A 1 74 ? -10.594 -34.594 -6.668 1 91.25 74 SER A O 1
ATOM 565 N N . GLN A 1 75 ? -11.242 -32.844 -5.484 1 93.06 75 GLN A N 1
ATOM 566 C CA . GLN A 1 75 ? -9.992 -32.125 -5.742 1 93.06 75 GLN A CA 1
ATOM 567 C C . GLN A 1 75 ? -8.812 -32.844 -5.113 1 93.06 75 GLN A C 1
ATOM 569 O O . GLN A 1 75 ? -7.75 -32.969 -5.727 1 93.06 75 GLN A O 1
ATOM 574 N N . ALA A 1 76 ? -8.984 -33.375 -3.914 1 93 76 ALA A N 1
ATOM 575 C CA . ALA A 1 76 ? -7.945 -34.125 -3.209 1 93 76 ALA A CA 1
ATOM 576 C C . ALA A 1 76 ? -7.582 -35.375 -3.957 1 93 76 ALA A C 1
ATOM 578 O O . ALA A 1 76 ? -6.398 -35.719 -4.098 1 93 76 ALA A O 1
ATOM 579 N N . LEU A 1 77 ? -8.531 -36.031 -4.43 1 94.62 77 LEU A N 1
ATOM 580 C CA . LEU A 1 77 ? -8.297 -37.312 -5.137 1 94.62 77 LEU A CA 1
ATOM 581 C C . LEU A 1 77 ? -7.637 -37.031 -6.492 1 94.62 77 LEU A C 1
ATOM 583 O O . LEU A 1 77 ? -6.867 -37.875 -6.98 1 94.62 77 LEU A O 1
ATOM 587 N N . LEU A 1 78 ? -8.008 -35.969 -7.023 1 96.56 78 LEU A N 1
ATOM 588 C CA . LEU A 1 78 ? -7.32 -35.594 -8.258 1 96.56 78 LEU A CA 1
ATOM 589 C C . LEU A 1 78 ? -5.82 -35.469 -8.031 1 96.56 78 LEU A C 1
ATOM 591 O O . LEU A 1 78 ? -5.027 -36.125 -8.727 1 96.56 78 LEU A O 1
ATOM 595 N N . LEU A 1 79 ? -5.422 -34.688 -7.035 1 97.38 79 LEU A N 1
ATOM 596 C CA . LEU A 1 79 ? -3.996 -34.531 -6.766 1 97.38 79 LEU A CA 1
ATOM 597 C C . LEU A 1 79 ? -3.363 -35.844 -6.383 1 97.38 79 LEU A C 1
ATOM 599 O O . LEU A 1 79 ? -2.26 -36.188 -6.832 1 97.38 79 LEU A O 1
ATOM 603 N N . GLU A 1 80 ? -4.051 -36.594 -5.602 1 95.69 80 GLU A N 1
ATOM 604 C CA . GLU A 1 80 ? -3.523 -37.906 -5.199 1 95.69 80 GLU A CA 1
ATOM 605 C C . GLU A 1 80 ? -3.295 -38.812 -6.41 1 95.69 80 GLU A C 1
ATOM 607 O O . GLU A 1 80 ? -2.312 -39.562 -6.461 1 95.69 80 GLU A O 1
ATOM 612 N N . SER A 1 81 ? -4.246 -38.75 -7.367 1 94.81 81 SER A N 1
ATOM 613 C CA . SER A 1 81 ? -4.086 -39.562 -8.578 1 94.81 81 SER A CA 1
ATOM 614 C C . SER A 1 81 ? -2.906 -39.094 -9.406 1 94.81 81 SER A C 1
ATOM 616 O O . SER A 1 81 ? -2.248 -39.875 -10.086 1 94.81 81 SER A O 1
ATOM 618 N N . ILE A 1 82 ? -2.619 -37.812 -9.352 1 95.88 82 ILE A N 1
ATOM 619 C CA . ILE A 1 82 ? -1.495 -37.25 -10.078 1 95.88 82 ILE A CA 1
ATOM 620 C C . ILE A 1 82 ? -0.182 -37.719 -9.469 1 95.88 82 ILE A C 1
ATOM 622 O O . ILE A 1 82 ? 0.739 -38.125 -10.195 1 95.88 82 ILE A O 1
ATOM 626 N N . ILE A 1 83 ? -0.155 -37.812 -8.156 1 95.94 83 ILE A N 1
ATOM 627 C CA . ILE A 1 83 ? 1.107 -38.125 -7.496 1 95.94 83 ILE A CA 1
ATOM 628 C C . ILE A 1 83 ? 1.113 -39.594 -7.078 1 95.94 83 ILE A C 1
ATOM 630 O O . ILE A 1 83 ? 1.903 -40 -6.223 1 95.94 83 ILE A O 1
ATOM 634 N N . SER A 1 84 ? 0.21 -40.25 -7.609 1 92.25 84 SER A N 1
ATOM 635 C CA . SER A 1 84 ? 0.192 -41.688 -7.305 1 92.25 84 SER A CA 1
ATOM 636 C C . SER A 1 84 ? 1.538 -42.312 -7.609 1 92.25 84 SER A C 1
ATOM 638 O O . SER A 1 84 ? 2.158 -42.031 -8.633 1 92.25 84 SER A O 1
ATOM 640 N N . PRO A 1 85 ? 2.049 -43.188 -6.75 1 92.75 85 PRO A N 1
ATOM 641 C CA . PRO A 1 85 ? 1.349 -43.875 -5.668 1 92.75 85 PRO A CA 1
ATOM 642 C C . PRO A 1 85 ? 1.522 -43.219 -4.312 1 92.75 85 PRO A C 1
ATOM 644 O O . PRO A 1 85 ? 1.148 -43.781 -3.281 1 92.75 85 PRO A O 1
ATOM 647 N N . VAL A 1 86 ? 2.008 -42.094 -4.266 1 94.31 86 VAL A N 1
ATOM 648 C CA . VAL A 1 86 ? 2.217 -41.406 -3.006 1 94.31 86 VAL A CA 1
ATOM 649 C C . VAL A 1 86 ? 0.881 -40.875 -2.479 1 94.31 86 VAL A C 1
ATOM 651 O O . VAL A 1 86 ? 0.101 -40.281 -3.229 1 94.31 86 VAL A O 1
ATOM 654 N N . LYS A 1 87 ? 0.675 -41.062 -1.241 1 94.62 87 LYS A N 1
ATOM 655 C CA . LYS A 1 87 ? -0.542 -40.531 -0.62 1 94.62 87 LYS A CA 1
ATOM 656 C C . LYS A 1 87 ? -0.461 -39.031 -0.427 1 94.62 87 LYS A C 1
ATOM 658 O O . LYS A 1 87 ? 0.626 -38.469 -0.246 1 94.62 87 LYS A O 1
ATOM 663 N N . LEU A 1 88 ? -1.568 -38.5 -0.441 1 94.56 88 LEU A N 1
ATOM 664 C CA . LEU A 1 88 ? -1.65 -37.031 -0.351 1 94.56 88 LEU A CA 1
ATOM 665 C C . LEU A 1 88 ? -1.015 -36.531 0.941 1 94.56 88 LEU A C 1
ATOM 667 O O . LEU A 1 88 ? -0.245 -35.562 0.926 1 94.56 88 LEU A O 1
ATOM 671 N N . GLU A 1 89 ? -1.326 -37.094 2.029 1 93.81 89 GLU A N 1
ATOM 672 C CA . GLU A 1 89 ? -0.789 -36.719 3.328 1 93.81 89 GLU A CA 1
ATOM 673 C C . GLU A 1 89 ? 0.735 -36.781 3.338 1 93.81 89 GLU A C 1
ATOM 675 O O . GLU A 1 89 ? 1.398 -35.844 3.83 1 93.81 89 GLU A O 1
ATOM 680 N N . ASN A 1 90 ? 1.309 -37.781 2.814 1 95.75 90 ASN A N 1
ATOM 681 C CA . ASN A 1 90 ? 2.756 -37.938 2.73 1 95.75 90 ASN A CA 1
ATOM 682 C C . ASN A 1 90 ? 3.387 -36.875 1.829 1 95.75 90 ASN A C 1
ATOM 684 O O . ASN A 1 90 ? 4.469 -36.375 2.123 1 95.75 90 ASN A O 1
ATOM 688 N N . PHE A 1 91 ? 2.674 -36.656 0.872 1 97.06 91 PHE A N 1
ATOM 689 C CA . PHE A 1 91 ? 3.186 -35.656 -0.061 1 97.06 91 PHE A CA 1
ATOM 690 C C . PHE A 1 91 ? 3.342 -34.312 0.624 1 97.06 91 PHE A C 1
ATOM 692 O O . PHE A 1 91 ? 4.406 -33.688 0.554 1 97.06 91 PHE A O 1
ATOM 699 N N . PHE A 1 92 ? 2.355 -33.875 1.273 1 94.94 92 PHE A N 1
ATOM 700 C CA . PHE A 1 92 ? 2.391 -32.562 1.896 1 94.94 92 PHE A CA 1
ATOM 701 C C . PHE A 1 92 ? 3.324 -32.531 3.102 1 94.94 92 PHE A C 1
ATOM 703 O O . PHE A 1 92 ? 3.928 -31.516 3.422 1 94.94 92 PHE A O 1
ATOM 710 N N . GLN A 1 93 ? 3.514 -33.625 3.672 1 94.62 93 GLN A N 1
ATOM 711 C CA . GLN A 1 93 ? 4.375 -33.688 4.848 1 94.62 93 GLN A CA 1
ATOM 712 C C . GLN A 1 93 ? 5.844 -33.781 4.449 1 94.62 93 GLN A C 1
ATOM 714 O O . GLN A 1 93 ? 6.691 -33.125 5.062 1 94.62 93 GLN A O 1
ATOM 719 N N . ASP A 1 94 ? 6.117 -34.5 3.311 1 96.5 94 ASP A N 1
ATOM 720 C CA . ASP A 1 94 ? 7.508 -34.875 3.066 1 96.5 94 ASP A CA 1
ATOM 721 C C . ASP A 1 94 ? 8.062 -34.156 1.838 1 96.5 94 ASP A C 1
ATOM 723 O O . ASP A 1 94 ? 9.281 -34.062 1.671 1 96.5 94 ASP A O 1
ATOM 727 N N . TYR A 1 95 ? 7.184 -33.688 0.984 1 97.56 95 TYR A N 1
ATOM 728 C CA . TYR A 1 95 ? 7.707 -33.219 -0.299 1 97.56 95 TYR A CA 1
ATOM 729 C C . TYR A 1 95 ? 7.324 -31.766 -0.56 1 97.56 95 TYR A C 1
ATOM 731 O O . TYR A 1 95 ? 8.164 -30.953 -0.95 1 97.56 95 TYR A O 1
ATOM 739 N N . TRP A 1 96 ? 6.098 -31.406 -0.31 1 97.88 96 TRP A N 1
ATOM 740 C CA . TRP A 1 96 ? 5.582 -30.094 -0.644 1 97.88 96 TRP A CA 1
ATOM 741 C C . TRP A 1 96 ? 6.453 -29 -0.036 1 97.88 96 TRP A C 1
ATOM 743 O O . TRP A 1 96 ? 6.566 -28.891 1.188 1 97.88 96 TRP A O 1
ATOM 753 N N . GLU A 1 97 ? 7.117 -28.203 -0.859 1 97.56 97 GLU A N 1
ATOM 754 C CA . GLU A 1 97 ? 7.988 -27.078 -0.517 1 97.56 97 GLU A CA 1
ATOM 755 C C . GLU A 1 97 ? 9.25 -27.562 0.2 1 97.56 97 GLU A C 1
ATOM 757 O O . GLU A 1 97 ? 9.867 -26.797 0.95 1 97.56 97 GLU A O 1
ATOM 762 N N . LYS A 1 98 ? 9.594 -28.812 0.078 1 96.94 98 LYS A N 1
ATOM 763 C CA . LYS A 1 98 ? 10.75 -29.359 0.801 1 96.94 98 LYS A CA 1
ATOM 764 C C . LYS A 1 98 ? 11.75 -29.984 -0.156 1 96.94 98 LYS A C 1
ATOM 766 O O . LYS A 1 98 ? 12.914 -29.594 -0.195 1 96.94 98 LYS A O 1
ATOM 771 N N . LYS A 1 99 ? 11.266 -30.938 -0.942 1 97.56 99 LYS A N 1
ATOM 772 C CA . LYS A 1 99 ? 12.188 -31.625 -1.838 1 97.56 99 LYS A CA 1
ATOM 773 C C . LYS A 1 99 ? 11.461 -32.188 -3.051 1 97.56 99 LYS A C 1
ATOM 775 O O . LYS A 1 99 ? 10.242 -32.344 -3.033 1 97.56 99 LYS A O 1
ATOM 780 N N . PRO A 1 100 ? 12.172 -32.531 -4.113 1 98.31 100 PRO A N 1
ATOM 781 C CA . PRO A 1 100 ? 11.57 -33.062 -5.34 1 98.31 100 PRO A CA 1
ATOM 782 C C . PRO A 1 100 ? 11.016 -34.469 -5.16 1 98.31 100 PRO A C 1
ATOM 784 O O . PRO A 1 100 ? 11.461 -35.219 -4.277 1 98.31 100 PRO A O 1
ATOM 787 N N . LEU A 1 101 ? 10.023 -34.781 -5.934 1 98.56 101 LEU A N 1
ATOM 788 C CA . LEU A 1 101 ? 9.383 -36.094 -6.016 1 98.56 101 LEU A CA 1
ATOM 789 C C . LEU A 1 101 ? 9.312 -36.562 -7.461 1 98.56 101 LEU A C 1
ATOM 791 O O . LEU A 1 101 ? 8.719 -35.906 -8.312 1 98.56 101 LEU A O 1
ATOM 795 N N . ILE A 1 102 ? 9.977 -37.688 -7.793 1 97.81 102 ILE A N 1
ATOM 796 C CA . ILE A 1 102 ? 9.984 -38.281 -9.133 1 97.81 102 ILE A CA 1
ATOM 797 C C . ILE A 1 102 ? 9.133 -39.531 -9.148 1 97.81 102 ILE A C 1
ATOM 799 O O . ILE A 1 102 ? 9.391 -40.469 -8.375 1 97.81 102 ILE A O 1
ATOM 803 N N . LEU A 1 103 ? 8.18 -39.562 -10.008 1 95.56 103 LEU A N 1
ATOM 804 C CA . LEU A 1 103 ? 7.25 -40.656 -10.094 1 95.56 103 LEU A CA 1
ATOM 805 C C . LEU A 1 103 ? 7.262 -41.281 -11.492 1 95.56 103 LEU A C 1
ATOM 807 O O . LEU A 1 103 ? 6.914 -40.625 -12.469 1 95.56 103 LEU A O 1
ATOM 811 N N . HIS A 1 104 ? 7.621 -42.5 -11.555 1 91.44 104 HIS A N 1
ATOM 812 C CA . HIS A 1 104 ? 7.613 -43.219 -12.836 1 91.44 104 HIS A CA 1
ATOM 813 C C . HIS A 1 104 ? 6.297 -43.938 -13.055 1 91.44 104 HIS A C 1
ATOM 815 O O . HIS A 1 104 ? 5.863 -44.719 -12.195 1 91.44 104 HIS A O 1
ATOM 821 N N . GLY A 1 105 ? 5.613 -43.5 -14.047 1 81.69 105 GLY A N 1
ATOM 822 C CA . GLY A 1 105 ? 4.32 -44.094 -14.352 1 81.69 105 GLY A CA 1
ATOM 823 C C . GLY A 1 105 ? 4.418 -45.531 -14.828 1 81.69 105 GLY A C 1
ATOM 824 O O . GLY A 1 105 ? 5.379 -45.875 -15.508 1 81.69 105 GLY A O 1
ATOM 825 N N . GLU A 1 106 ? 3.635 -46.375 -14.164 1 71.19 106 GLU A N 1
ATOM 826 C CA . GLU A 1 106 ? 3.615 -47.781 -14.602 1 71.19 106 GLU A CA 1
ATOM 827 C C . GLU A 1 106 ? 2.477 -48.031 -15.586 1 71.19 106 GLU A C 1
ATOM 829 O O . GLU A 1 106 ? 1.345 -47.594 -15.359 1 71.19 106 GLU A O 1
ATOM 834 N N . GLY A 1 107 ? 2.764 -48.406 -16.797 1 73.25 107 GLY A N 1
ATOM 835 C CA . GLY A 1 107 ? 1.726 -48.969 -17.641 1 73.25 107 GLY A CA 1
ATOM 836 C C . GLY A 1 107 ? 1.463 -48.156 -18.891 1 73.25 107 GLY A C 1
ATOM 837 O O . GLY A 1 107 ? 1.682 -46.938 -18.906 1 73.25 107 GLY A O 1
ATOM 838 N N . SER A 1 108 ? 0.998 -48.688 -19.844 1 80.62 108 SER A N 1
ATOM 839 C CA . SER A 1 108 ? 0.728 -48.156 -21.172 1 80.62 108 SER A CA 1
ATOM 840 C C . SER A 1 108 ? -0.508 -47.281 -21.172 1 80.62 108 SER A C 1
ATOM 842 O O . SER A 1 108 ? -0.575 -46.281 -21.922 1 80.62 108 SER A O 1
ATOM 844 N N . LYS A 1 109 ? -1.361 -47.375 -20.234 1 87.31 109 LYS A N 1
ATOM 845 C CA . LYS A 1 109 ? -2.6 -46.594 -20.219 1 87.31 109 LYS A CA 1
ATOM 846 C C . LYS A 1 109 ? -2.348 -45.156 -19.75 1 87.31 109 LYS A C 1
ATOM 848 O O . LYS A 1 109 ? -2.898 -44.219 -20.328 1 87.31 109 LYS A O 1
ATOM 853 N N . ARG A 1 110 ? -1.557 -45.031 -18.797 1 91.56 110 ARG A N 1
ATOM 854 C CA . ARG A 1 110 ? -1.229 -43.719 -18.297 1 91.56 110 ARG A CA 1
ATOM 855 C C . ARG A 1 110 ? -0.471 -42.906 -19.344 1 91.56 110 ARG A C 1
ATOM 857 O O . ARG A 1 110 ? -0.752 -41.719 -19.547 1 91.56 110 ARG A O 1
ATOM 864 N N . ALA A 1 111 ? 0.427 -43.5 -19.953 1 92.62 111 ALA A N 1
ATOM 865 C CA . ALA A 1 111 ? 1.172 -42.844 -21.016 1 92.62 111 ALA A CA 1
ATOM 866 C C . ALA A 1 111 ? 0.238 -42.406 -22.125 1 92.62 111 ALA A C 1
ATOM 868 O O . ALA A 1 111 ? 0.395 -41.281 -22.656 1 92.62 111 ALA A O 1
ATOM 869 N N . ALA A 1 112 ? -0.715 -43.25 -22.453 1 92.38 112 ALA A N 1
ATOM 870 C CA . ALA A 1 112 ? -1.677 -42.906 -23.5 1 92.38 112 ALA A CA 1
ATOM 871 C C . ALA A 1 112 ? -2.545 -41.719 -23.078 1 92.38 112 ALA A C 1
ATOM 873 O O . ALA A 1 112 ? -2.842 -40.844 -23.891 1 92.38 112 ALA A O 1
ATOM 874 N N . TYR A 1 113 ? -2.93 -41.781 -21.891 1 93.94 113 TYR A N 1
ATOM 875 C CA . TYR A 1 113 ? -3.725 -40.656 -21.344 1 93.94 113 TYR A CA 1
ATOM 876 C C . TYR A 1 113 ? -2.949 -39.375 -21.406 1 93.94 113 TYR A C 1
ATOM 878 O O . TYR A 1 113 ? -3.484 -38.344 -21.828 1 93.94 113 TYR A O 1
ATOM 886 N N . PHE A 1 114 ? -1.713 -39.375 -21.016 1 95.75 114 PHE A N 1
ATOM 887 C CA . PHE A 1 114 ? -0.878 -38.188 -21 1 95.75 114 PHE A CA 1
ATOM 888 C C . PHE A 1 114 ? -0.7 -37.625 -22.422 1 95.75 114 PHE A C 1
ATOM 890 O O . PHE A 1 114 ? -0.7 -36.406 -22.609 1 95.75 114 PHE A O 1
ATOM 897 N N . LYS A 1 115 ? -0.588 -38.438 -23.344 1 93.25 115 LYS A N 1
ATOM 898 C CA . LYS A 1 115 ? -0.433 -38.031 -24.734 1 93.25 115 LYS A CA 1
ATOM 899 C C . LYS A 1 115 ? -1.658 -37.25 -25.203 1 93.25 115 LYS A C 1
ATOM 901 O O . LYS A 1 115 ? -1.567 -36.438 -26.141 1 93.25 115 LYS A O 1
ATOM 906 N N . GLN A 1 116 ? -2.766 -37.531 -24.594 1 94.44 116 GLN A N 1
ATOM 907 C CA . GLN A 1 116 ? -4.012 -36.875 -24.969 1 94.44 116 GLN A CA 1
ATOM 908 C C . GLN A 1 116 ? -4.117 -35.469 -24.359 1 94.44 116 GLN A C 1
ATOM 910 O O . GLN A 1 116 ? -4.957 -34.688 -24.766 1 94.44 116 GLN A O 1
ATOM 915 N N . LEU A 1 117 ? -3.346 -35.219 -23.375 1 97 117 LEU A N 1
ATOM 916 C CA . LEU A 1 117 ? -3.398 -33.906 -22.719 1 97 117 LEU A CA 1
ATOM 917 C C . LEU A 1 117 ? -2.904 -32.812 -23.656 1 97 117 LEU A C 1
ATOM 919 O O . LEU A 1 117 ? -3.48 -31.734 -23.719 1 97 117 LEU A O 1
ATOM 923 N N . PHE A 1 118 ? -1.797 -33.156 -24.406 1 97.94 118 PHE A N 1
ATOM 924 C CA . PHE A 1 118 ? -1.25 -32.219 -25.391 1 97.94 118 PHE A CA 1
ATOM 925 C C . PHE A 1 118 ? -0.178 -32.906 -26.234 1 97.94 118 PHE A C 1
ATOM 927 O O . PHE A 1 118 ? 0.506 -33.812 -25.766 1 97.94 118 PHE A O 1
ATOM 934 N N . SER A 1 119 ? -0.048 -32.438 -27.422 1 96.88 119 SER A N 1
ATOM 935 C CA . SER A 1 119 ? 0.95 -32.969 -28.344 1 96.88 119 SER A CA 1
ATOM 936 C C . SER A 1 119 ? 1.356 -31.938 -29.391 1 96.88 119 SER A C 1
ATOM 938 O O . SER A 1 119 ? 0.718 -30.891 -29.5 1 96.88 119 SER A O 1
ATOM 940 N N . MET A 1 120 ? 2.416 -32.281 -30.094 1 96.25 120 MET A N 1
ATOM 941 C CA . MET A 1 120 ? 2.838 -31.422 -31.203 1 96.25 120 MET A CA 1
ATOM 942 C C . MET A 1 120 ? 1.723 -31.281 -32.219 1 96.25 120 MET A C 1
ATOM 944 O O . MET A 1 120 ? 1.505 -30.203 -32.781 1 96.25 120 MET A O 1
ATOM 948 N N . LYS A 1 121 ? 1.064 -32.312 -32.469 1 95.56 121 LYS A N 1
ATOM 949 C CA . LYS A 1 121 ? -0.05 -32.281 -33.406 1 95.56 121 LYS A CA 1
ATOM 950 C C . LYS A 1 121 ? -1.116 -31.297 -32.969 1 95.56 121 LYS A C 1
ATOM 952 O O . LYS A 1 121 ? -1.634 -30.531 -33.781 1 95.56 121 LYS A O 1
ATOM 957 N N . GLN A 1 122 ? -1.412 -31.312 -31.75 1 95.88 122 GLN A N 1
ATOM 958 C CA . GLN A 1 122 ? -2.424 -30.406 -31.203 1 95.88 122 GLN A CA 1
ATOM 959 C C . GLN A 1 122 ? -1.983 -28.953 -31.344 1 95.88 122 GLN A C 1
ATOM 961 O O . GLN A 1 122 ? -2.803 -28.078 -31.609 1 95.88 122 GLN A O 1
ATOM 966 N N . LEU A 1 123 ? -0.717 -28.688 -31.094 1 96.94 123 LEU A N 1
ATOM 967 C CA . LEU A 1 123 ? -0.22 -27.328 -31.266 1 96.94 123 LEU A CA 1
ATOM 968 C C . LEU A 1 123 ? -0.44 -26.844 -32.688 1 96.94 123 LEU A C 1
ATOM 970 O O . LEU A 1 123 ? -0.872 -25.703 -32.906 1 96.94 123 LEU A O 1
ATOM 974 N N . ARG A 1 124 ? -0.179 -27.703 -33.656 1 94.88 124 ARG A N 1
ATOM 975 C CA . ARG A 1 124 ? -0.367 -27.344 -35.031 1 94.88 124 ARG A CA 1
ATOM 976 C C . ARG A 1 124 ? -1.832 -27.047 -35.344 1 94.88 124 ARG A C 1
ATOM 978 O O . ARG A 1 124 ? -2.145 -26.094 -36.062 1 94.88 124 ARG A O 1
ATOM 985 N N . VAL A 1 125 ? -2.674 -27.844 -34.781 1 95.94 125 VAL A N 1
ATOM 986 C CA . VAL A 1 125 ? -4.105 -27.656 -34.969 1 95.94 125 VAL A CA 1
ATOM 987 C C . VAL A 1 125 ? -4.543 -26.312 -34.375 1 95.94 125 VAL A C 1
ATOM 989 O O . VAL A 1 125 ? -5.281 -25.562 -35 1 95.94 125 VAL A O 1
ATOM 992 N N . ILE A 1 126 ? -4.082 -26.031 -33.188 1 96.06 126 ILE A N 1
ATOM 993 C CA . ILE A 1 126 ? -4.434 -24.812 -32.469 1 96.06 126 ILE A CA 1
ATOM 994 C C . ILE A 1 126 ? -3.93 -23.594 -33.281 1 96.06 126 ILE A C 1
ATOM 996 O O . ILE A 1 126 ? -4.641 -22.594 -33.406 1 96.06 126 ILE A O 1
ATOM 1000 N N . SER A 1 127 ? -2.744 -23.688 -33.781 1 94.75 127 SER A N 1
ATOM 1001 C CA . SER A 1 127 ? -2.146 -22.578 -34.531 1 94.75 127 SER A CA 1
ATOM 1002 C C . SER A 1 127 ? -2.918 -22.312 -35.812 1 94.75 127 SER A C 1
ATOM 1004 O O . SER A 1 127 ? -2.996 -21.156 -36.25 1 94.75 127 SER A O 1
ATOM 1006 N N . LYS A 1 128 ? -3.43 -23.344 -36.375 1 92.69 128 LYS A N 1
ATOM 1007 C CA . LYS A 1 128 ? -4.188 -23.203 -37.625 1 92.69 128 LYS A CA 1
ATOM 1008 C C . LYS A 1 128 ? -5.57 -22.609 -37.344 1 92.69 128 LYS A C 1
ATOM 1010 O O . LYS A 1 128 ? -6.043 -21.766 -38.125 1 92.69 128 LYS A O 1
ATOM 1015 N N . LYS A 1 129 ? -6.168 -23.016 -36.281 1 93.19 129 LYS A N 1
ATOM 1016 C CA . LYS A 1 129 ? -7.562 -22.672 -36 1 93.19 129 LYS A CA 1
ATOM 1017 C C . LYS A 1 129 ? -7.668 -21.328 -35.281 1 93.19 129 LYS A C 1
ATOM 1019 O O . LYS A 1 129 ? -8.719 -20.688 -35.312 1 93.19 129 LYS A O 1
ATOM 1024 N N . ASN A 1 130 ? -6.609 -21.078 -34.594 1 89.44 130 ASN A N 1
ATOM 1025 C CA . ASN A 1 130 ? -6.648 -19.891 -33.781 1 89.44 130 ASN A CA 1
ATOM 1026 C C . ASN A 1 130 ? -5.531 -18.906 -34.125 1 89.44 130 ASN A C 1
ATOM 1028 O O . ASN A 1 130 ? -4.602 -19.266 -34.844 1 89.44 130 ASN A O 1
ATOM 1032 N N . SER A 1 131 ? -5.633 -17.672 -33.719 1 88.19 131 SER A N 1
ATOM 1033 C CA . SER A 1 131 ? -4.574 -16.688 -33.906 1 88.19 131 SER A CA 1
ATOM 1034 C C . SER A 1 131 ? -3.543 -16.766 -32.781 1 88.19 131 SER A C 1
ATOM 1036 O O . SER A 1 131 ? -3.623 -16.031 -31.812 1 88.19 131 SER A O 1
ATOM 1038 N N . VAL A 1 132 ? -2.668 -17.703 -32.938 1 94.06 132 VAL A N 1
ATOM 1039 C CA . VAL A 1 132 ? -1.57 -17.859 -31.984 1 94.06 132 VAL A CA 1
ATOM 1040 C C . VAL A 1 132 ? -0.42 -16.938 -32.375 1 94.06 132 VAL A C 1
ATOM 1042 O O . VAL A 1 132 ? 0.013 -16.906 -33.531 1 94.06 132 VAL A O 1
ATOM 1045 N N . ARG A 1 133 ? 0.018 -16.156 -31.406 1 95.94 133 ARG A N 1
ATOM 1046 C CA . ARG A 1 133 ? 1.045 -15.156 -31.688 1 95.94 133 ARG A CA 1
ATOM 1047 C C . ARG A 1 133 ? 2.355 -15.516 -30.984 1 95.94 133 ARG A C 1
ATOM 1049 O O . ARG A 1 133 ? 2.352 -16.062 -29.891 1 95.94 133 ARG A O 1
ATOM 1056 N N . PHE A 1 134 ? 3.486 -15.141 -31.625 1 96.31 134 PHE A N 1
ATOM 1057 C CA . PHE A 1 134 ? 4.785 -15.258 -30.969 1 96.31 134 PHE A CA 1
ATOM 1058 C C . PHE A 1 134 ? 4.848 -14.367 -29.734 1 96.31 134 PHE A C 1
ATOM 1060 O O . PHE A 1 134 ? 4.203 -13.32 -29.688 1 96.31 134 PHE A O 1
ATOM 1067 N N . VAL A 1 135 ? 5.574 -14.781 -28.766 1 93.5 135 VAL A N 1
ATOM 1068 C CA . VAL A 1 135 ? 5.848 -14.078 -27.531 1 93.5 135 VAL A CA 1
ATOM 1069 C C . VAL A 1 135 ? 4.625 -14.141 -26.609 1 93.5 135 VAL A C 1
ATOM 1071 O O . VAL A 1 135 ? 4.723 -14.594 -25.469 1 93.5 135 VAL A O 1
ATOM 1074 N N . GLU A 1 136 ? 3.482 -13.875 -27.172 1 94.31 136 GLU A N 1
ATOM 1075 C CA . GLU A 1 136 ? 2.273 -13.883 -26.359 1 94.31 136 GLU A CA 1
ATOM 1076 C C . GLU A 1 136 ? 1.819 -15.312 -26.062 1 94.31 136 GLU A C 1
ATOM 1078 O O . GLU A 1 136 ? 1.601 -15.664 -24.891 1 94.31 136 GLU A O 1
ATOM 1083 N N . ASP A 1 137 ? 1.733 -16.062 -27.109 1 96.25 137 ASP A N 1
ATOM 1084 C CA . ASP A 1 137 ? 1.186 -17.406 -26.969 1 96.25 137 ASP A CA 1
ATOM 1085 C C . ASP A 1 137 ? 2.291 -18.469 -27 1 96.25 137 ASP A C 1
ATOM 1087 O O . ASP A 1 137 ? 2.213 -19.484 -26.312 1 96.25 137 ASP A O 1
ATOM 1091 N N . VAL A 1 138 ? 3.27 -18.219 -27.859 1 97.06 138 VAL A N 1
ATOM 1092 C CA . VAL A 1 138 ? 4.34 -19.188 -28.016 1 97.06 138 VAL A CA 1
ATOM 1093 C C . VAL A 1 138 ? 5.695 -18.484 -27.984 1 97.06 138 VAL A C 1
ATOM 1095 O O . VAL A 1 138 ? 5.906 -17.516 -28.719 1 97.06 138 VAL A O 1
ATOM 1098 N N . ASN A 1 139 ? 6.523 -18.938 -27.172 1 97 139 ASN A N 1
ATOM 1099 C CA . ASN A 1 139 ? 7.914 -18.5 -27.141 1 97 139 ASN A CA 1
ATOM 1100 C C . ASN A 1 139 ? 8.844 -19.562 -27.734 1 97 139 ASN A C 1
ATOM 1102 O O . ASN A 1 139 ? 8.695 -20.75 -27.453 1 97 139 ASN A O 1
ATOM 1106 N N . CYS A 1 140 ? 9.766 -19.141 -28.562 1 97.38 140 CYS A N 1
ATOM 1107 C CA . CYS A 1 140 ? 10.727 -20.047 -29.172 1 97.38 140 CYS A CA 1
ATOM 1108 C C . CYS A 1 140 ? 12.156 -19.688 -28.75 1 97.38 140 CYS A C 1
ATOM 1110 O O . CYS A 1 140 ? 12.562 -18.531 -28.844 1 97.38 140 CYS A O 1
ATOM 1112 N N . CYS A 1 141 ? 12.805 -20.703 -28.297 1 97.06 141 CYS A N 1
ATOM 1113 C CA . CYS A 1 141 ? 14.148 -20.453 -27.797 1 97.06 141 CYS A CA 1
ATOM 1114 C C . CYS A 1 141 ? 15.023 -21.703 -27.922 1 97.06 141 CYS A C 1
ATOM 1116 O O . CYS A 1 141 ? 14.516 -22.797 -28.188 1 97.06 141 CYS A O 1
ATOM 1118 N N . ARG A 1 142 ? 16.297 -21.5 -27.781 1 97 142 ARG A N 1
ATOM 1119 C CA . ARG A 1 142 ? 17.266 -22.609 -27.672 1 97 142 ARG A CA 1
ATOM 1120 C C . ARG A 1 142 ? 18.453 -22.203 -26.812 1 97 142 ARG A C 1
ATOM 1122 O O . ARG A 1 142 ? 18.703 -21.016 -26.594 1 97 142 ARG A O 1
ATOM 1129 N N . TYR A 1 143 ? 19.016 -23.156 -26.219 1 96.31 143 TYR A N 1
ATOM 1130 C CA . TYR A 1 143 ? 20.219 -23 -25.406 1 96.31 143 TYR A CA 1
ATOM 1131 C C . TYR A 1 143 ? 21.375 -23.844 -25.969 1 96.31 143 TYR A C 1
ATOM 1133 O O . TYR A 1 143 ? 21.359 -25.062 -25.844 1 96.31 143 TYR A O 1
ATOM 1141 N N . VAL A 1 144 ? 22.328 -23.156 -26.516 1 93.19 144 VAL A N 1
ATOM 1142 C CA . VAL A 1 144 ? 23.438 -23.812 -27.203 1 93.19 144 VAL A CA 1
ATOM 1143 C C . VAL A 1 144 ? 24.75 -23.203 -26.75 1 93.19 144 VAL A C 1
ATOM 1145 O O . VAL A 1 144 ? 24.906 -21.984 -26.719 1 93.19 144 VAL A O 1
ATOM 1148 N N . ASN A 1 145 ? 25.656 -24.047 -26.359 1 90.5 145 ASN A N 1
ATOM 1149 C CA . ASN A 1 145 ? 27 -23.641 -25.953 1 90.5 145 ASN A CA 1
ATOM 1150 C C . ASN A 1 145 ? 26.953 -22.594 -24.844 1 90.5 145 ASN A C 1
ATOM 1152 O O . ASN A 1 145 ? 27.641 -21.562 -24.922 1 90.5 145 ASN A O 1
ATOM 1156 N N . GLY A 1 146 ? 26.062 -22.734 -24 1 89.69 146 GLY A N 1
ATOM 1157 C CA . GLY A 1 146 ? 26.031 -21.891 -22.828 1 89.69 146 GLY A CA 1
ATOM 1158 C C . GLY A 1 146 ? 25.312 -20.578 -23.047 1 89.69 146 GLY A C 1
ATOM 1159 O O . GLY A 1 146 ? 25.359 -19.688 -22.203 1 89.69 146 GLY A O 1
ATOM 1160 N N . LYS A 1 147 ? 24.672 -20.453 -24.141 1 91.44 147 LYS A N 1
ATOM 1161 C CA . LYS A 1 147 ? 23.984 -19.203 -24.453 1 91.44 147 LYS A CA 1
ATOM 1162 C C . LYS A 1 147 ? 22.531 -19.453 -24.844 1 91.44 147 LYS A C 1
ATOM 1164 O O . LYS A 1 147 ? 22.234 -20.359 -25.609 1 91.44 147 LYS A O 1
ATOM 1169 N N . ARG A 1 148 ? 21.734 -18.562 -24.281 1 92.81 148 ARG A N 1
ATOM 1170 C CA . ARG A 1 148 ? 20.328 -18.594 -24.656 1 92.81 148 ARG A CA 1
ATOM 1171 C C . ARG A 1 148 ? 20.062 -17.75 -25.891 1 92.81 148 ARG A C 1
ATOM 1173 O O . ARG A 1 148 ? 20.641 -16.672 -26.047 1 92.81 148 ARG A O 1
ATOM 1180 N N . GLU A 1 149 ? 19.234 -18.266 -26.844 1 95.19 149 GLU A N 1
ATOM 1181 C CA . GLU A 1 149 ? 18.844 -17.531 -28.047 1 95.19 149 GLU A CA 1
ATOM 1182 C C . GLU A 1 149 ? 17.328 -17.516 -28.219 1 95.19 149 GLU A C 1
ATOM 1184 O O . GLU A 1 149 ? 16.672 -18.562 -28.141 1 95.19 149 GLU A O 1
ATOM 1189 N N . SER A 1 150 ? 16.859 -16.344 -28.406 1 95.12 150 SER A N 1
ATOM 1190 C CA . SER A 1 150 ? 15.453 -16.219 -28.75 1 95.12 150 SER A CA 1
ATOM 1191 C C . SER A 1 150 ? 15.234 -16.375 -30.25 1 95.12 150 SER A C 1
ATOM 1193 O O . SER A 1 150 ? 15.961 -15.797 -31.047 1 95.12 150 SER A O 1
ATOM 1195 N N . LEU A 1 151 ? 14.242 -17.125 -30.609 1 96.62 151 LEU A N 1
ATOM 1196 C CA . LEU A 1 151 ? 13.953 -17.391 -32 1 96.62 151 LEU A CA 1
ATOM 1197 C C . LEU A 1 151 ? 12.578 -16.859 -32.406 1 96.62 151 LEU A C 1
ATOM 1199 O O . LEU A 1 151 ? 12.031 -17.25 -33.438 1 96.62 151 LEU A O 1
ATOM 1203 N N . ASN A 1 152 ? 12.047 -16.078 -31.547 1 96.25 152 ASN A N 1
ATOM 1204 C CA . ASN A 1 152 ? 10.727 -15.531 -31.812 1 96.25 152 ASN A CA 1
ATOM 1205 C C . ASN A 1 152 ? 10.719 -14.648 -33.062 1 96.25 152 ASN A C 1
ATOM 1207 O O . ASN A 1 152 ? 11.68 -13.906 -33.312 1 96.25 152 ASN A O 1
ATOM 1211 N N . GLU A 1 153 ? 9.664 -14.797 -33.781 1 94.31 153 GLU A N 1
ATOM 1212 C CA . GLU A 1 153 ? 9.383 -13.891 -34.875 1 94.31 153 GLU A CA 1
ATOM 1213 C C . GLU A 1 153 ? 8.234 -12.945 -34.562 1 94.31 153 GLU A C 1
ATOM 1215 O O . GLU A 1 153 ? 7.68 -13 -33.438 1 94.31 153 GLU A O 1
ATOM 1220 N N . ASP A 1 154 ? 7.953 -12.047 -35.531 1 92.12 154 ASP A N 1
ATOM 1221 C CA . ASP A 1 154 ? 6.855 -11.109 -35.312 1 92.12 154 ASP A CA 1
ATOM 1222 C C . ASP A 1 154 ? 5.531 -11.688 -35.812 1 92.12 154 ASP A C 1
ATOM 1224 O O . ASP A 1 154 ? 5.508 -12.469 -36.75 1 92.12 154 ASP A O 1
ATOM 1228 N N . GLY A 1 155 ? 4.547 -11.32 -35.156 1 92.69 155 GLY A N 1
ATOM 1229 C CA . GLY A 1 155 ? 3.207 -11.617 -35.656 1 92.69 155 GLY A CA 1
ATOM 1230 C C . GLY A 1 155 ? 2.73 -13.008 -35.281 1 92.69 155 GLY A C 1
ATOM 1231 O O . GLY A 1 155 ? 3.029 -13.5 -34.188 1 92.69 155 GLY A O 1
ATOM 1232 N N . ASP A 1 156 ? 2.057 -13.633 -36.219 1 94.56 156 ASP A N 1
ATOM 1233 C CA . ASP A 1 156 ? 1.396 -14.914 -35.969 1 94.56 156 ASP A CA 1
ATOM 1234 C C . ASP A 1 156 ? 2.383 -16.078 -36.062 1 94.56 156 ASP A C 1
ATOM 1236 O O . ASP A 1 156 ? 3.252 -16.078 -36.938 1 94.56 156 ASP A O 1
ATOM 1240 N N . ALA A 1 157 ? 2.26 -16.953 -35.156 1 96.06 157 ALA A N 1
ATOM 1241 C CA . ALA A 1 157 ? 3.023 -18.203 -35.188 1 96.06 157 ALA A CA 1
ATOM 1242 C C . ALA A 1 157 ? 2.311 -19.266 -36.031 1 96.06 157 ALA A C 1
ATOM 1244 O O . ALA A 1 157 ? 1.731 -20.203 -35.5 1 96.06 157 ALA A O 1
ATOM 1245 N N . THR A 1 158 ? 2.471 -19.141 -37.344 1 95.5 158 THR A N 1
ATOM 1246 C CA . THR A 1 158 ? 1.834 -20.094 -38.25 1 95.5 158 THR A CA 1
ATOM 1247 C C . THR A 1 158 ? 2.51 -21.453 -38.188 1 95.5 158 THR A C 1
ATOM 1249 O O . THR A 1 158 ? 3.639 -21.578 -37.688 1 95.5 158 THR A O 1
ATOM 1252 N N . VAL A 1 159 ? 1.827 -22.469 -38.688 1 95.38 159 VAL A N 1
ATOM 1253 C CA . VAL A 1 159 ? 2.35 -23.828 -38.656 1 95.38 159 VAL A CA 1
ATOM 1254 C C . VAL A 1 159 ? 3.676 -23.875 -39.406 1 95.38 159 VAL A C 1
ATOM 1256 O O . VAL A 1 159 ? 4.609 -24.562 -39 1 95.38 159 VAL A O 1
ATOM 1259 N N . GLU A 1 160 ? 3.773 -23.188 -40.469 1 95.44 160 GLU A N 1
ATOM 1260 C CA . GLU A 1 160 ? 4.988 -23.156 -41.281 1 95.44 160 GLU A CA 1
ATOM 1261 C C . GLU A 1 160 ? 6.164 -22.594 -40.5 1 95.44 160 GLU A C 1
ATOM 1263 O O . GLU A 1 160 ? 7.262 -23.156 -40.5 1 95.44 160 GLU A O 1
ATOM 1268 N N . LYS A 1 161 ? 5.914 -21.531 -39.906 1 95.88 161 LYS A N 1
ATOM 1269 C CA . LYS A 1 161 ? 6.973 -20.891 -39.125 1 95.88 161 LYS A CA 1
ATOM 1270 C C . LYS A 1 161 ? 7.402 -21.766 -37.938 1 95.88 161 LYS A C 1
ATOM 1272 O O . LYS A 1 161 ? 8.594 -21.906 -37.688 1 95.88 161 LYS A O 1
ATOM 1277 N N . ILE A 1 162 ? 6.449 -22.297 -37.25 1 95.31 162 ILE A N 1
ATOM 1278 C CA . ILE A 1 162 ? 6.699 -23.188 -36.094 1 95.31 162 ILE A CA 1
ATOM 1279 C C . ILE A 1 162 ? 7.562 -24.375 -36.562 1 95.31 162 ILE A C 1
ATOM 1281 O O . ILE A 1 162 ? 8.531 -24.719 -35.875 1 95.31 162 ILE A O 1
ATOM 1285 N N . ASN A 1 163 ? 7.234 -24.875 -37.688 1 94.44 163 ASN A N 1
ATOM 1286 C CA . ASN A 1 163 ? 7.98 -26.016 -38.188 1 94.44 163 ASN A CA 1
ATOM 1287 C C . ASN A 1 163 ? 9.414 -25.641 -38.562 1 94.44 163 ASN A C 1
ATOM 1289 O O . ASN A 1 163 ? 10.344 -26.422 -38.344 1 94.44 163 ASN A O 1
ATOM 1293 N N . ARG A 1 164 ? 9.516 -24.578 -39.156 1 96.12 164 ARG A N 1
ATOM 1294 C CA . ARG A 1 164 ? 10.844 -24.109 -39.5 1 96.12 164 ARG A CA 1
ATOM 1295 C C . ARG A 1 164 ? 11.719 -23.938 -38.281 1 96.12 164 ARG A C 1
ATOM 1297 O O . ARG A 1 164 ? 12.883 -24.344 -38.281 1 96.12 164 ARG A O 1
ATOM 1304 N N . ILE A 1 165 ? 11.203 -23.344 -37.281 1 96.81 165 ILE A N 1
ATOM 1305 C CA . ILE A 1 165 ? 11.953 -23.078 -36.062 1 96.81 165 ILE A CA 1
ATOM 1306 C C . ILE A 1 165 ? 12.273 -24.391 -35.375 1 96.81 165 ILE A C 1
ATOM 1308 O O . ILE A 1 165 ? 13.406 -24.609 -34.938 1 96.81 165 ILE A O 1
ATOM 1312 N N . PHE A 1 166 ? 11.273 -25.234 -35.375 1 96.75 166 PHE A N 1
ATOM 1313 C CA . PHE A 1 166 ? 11.398 -26.5 -34.656 1 96.75 166 PHE A CA 1
ATOM 1314 C C . PHE A 1 166 ? 12.359 -27.438 -35.375 1 96.75 166 PHE A C 1
ATOM 1316 O O . PHE A 1 166 ? 13.32 -27.922 -34.75 1 96.75 166 PHE A O 1
ATOM 1323 N N . SER A 1 167 ? 12.18 -27.719 -36.594 1 93.06 167 SER A N 1
ATOM 1324 C CA . SER A 1 167 ? 12.961 -28.703 -37.344 1 93.06 167 SER A CA 1
ATOM 1325 C C . SER A 1 167 ? 14.219 -28.078 -37.906 1 93.06 167 SER A C 1
ATOM 1327 O O . SER A 1 167 ? 15.266 -28.719 -37.969 1 93.06 167 SER A O 1
ATOM 1329 N N . GLY A 1 168 ? 14.094 -26.922 -38.375 1 92.81 168 GLY A N 1
ATOM 1330 C CA . GLY A 1 168 ? 15.211 -26.266 -39.031 1 92.81 168 GLY A CA 1
ATOM 1331 C C . GLY A 1 168 ? 16.234 -25.703 -38.062 1 92.81 168 GLY A C 1
ATOM 1332 O O . GLY A 1 168 ? 17.438 -25.953 -38.188 1 92.81 168 GLY A O 1
ATOM 1333 N N . LEU A 1 169 ? 15.75 -25.047 -37.125 1 94.75 169 LEU A N 1
ATOM 1334 C CA . LEU A 1 169 ? 16.656 -24.312 -36.219 1 94.75 169 LEU A CA 1
ATOM 1335 C C . LEU A 1 169 ? 16.828 -25.047 -34.906 1 94.75 169 LEU A C 1
ATOM 1337 O O . LEU A 1 169 ? 17.578 -24.609 -34.031 1 94.75 169 LEU A O 1
ATOM 1341 N N . LYS A 1 170 ? 16.141 -26.141 -34.688 1 95.81 170 LYS A N 1
ATOM 1342 C CA . LYS A 1 170 ? 16.203 -26.953 -33.5 1 95.81 170 LYS A CA 1
ATOM 1343 C C . LYS A 1 170 ? 15.812 -26.141 -32.25 1 95.81 170 LYS A C 1
ATOM 1345 O O . LYS A 1 170 ? 16.469 -26.219 -31.219 1 95.81 170 LYS A O 1
ATOM 1350 N N . GLY A 1 171 ? 14.789 -25.328 -32.469 1 97.5 171 GLY A N 1
ATOM 1351 C CA . GLY A 1 171 ? 14.281 -24.5 -31.391 1 97.5 171 GLY A CA 1
ATOM 1352 C C . GLY A 1 171 ? 13.203 -25.188 -30.562 1 97.5 171 GLY A C 1
ATOM 1353 O O . GLY A 1 171 ? 12.367 -25.906 -31.109 1 97.5 171 GLY A O 1
ATOM 1354 N N . THR A 1 172 ? 13.242 -24.891 -29.281 1 98.25 172 THR A N 1
ATOM 1355 C CA . THR A 1 172 ? 12.188 -25.359 -28.391 1 98.25 172 THR A CA 1
ATOM 1356 C C . THR A 1 172 ? 10.977 -24.422 -28.453 1 98.25 172 THR A C 1
ATOM 1358 O O . THR A 1 172 ? 11.125 -23.203 -28.484 1 98.25 172 THR A O 1
ATOM 1361 N N . LEU A 1 173 ? 9.82 -25.031 -28.5 1 98.19 173 LEU A N 1
ATOM 1362 C CA . LEU A 1 173 ? 8.562 -24.281 -28.469 1 98.19 173 LEU A CA 1
ATOM 1363 C C . LEU A 1 173 ? 7.949 -24.312 -27.078 1 98.19 173 LEU A C 1
ATOM 1365 O O . LEU A 1 173 ? 7.715 -25.391 -26.516 1 98.19 173 LEU A O 1
ATOM 1369 N N . GLN A 1 174 ? 7.75 -23.172 -26.531 1 98.12 174 GLN A N 1
ATOM 1370 C CA . GLN A 1 174 ? 7.031 -23.031 -25.266 1 98.12 174 GLN A CA 1
ATOM 1371 C C . GLN A 1 174 ? 5.641 -22.453 -25.5 1 98.12 174 GLN A C 1
ATOM 1373 O O . GLN A 1 174 ? 5.5 -21.266 -25.828 1 98.12 174 GLN A O 1
ATOM 1378 N N . PHE A 1 175 ? 4.621 -23.219 -25.359 1 98.19 175 PHE A N 1
ATOM 1379 C CA . PHE A 1 175 ? 3.248 -22.781 -25.547 1 98.19 175 PHE A CA 1
ATOM 1380 C C . PHE A 1 175 ? 2.613 -22.406 -24.203 1 98.19 175 PHE A C 1
ATOM 1382 O O . PHE A 1 175 ? 2.498 -23.234 -23.312 1 98.19 175 PHE A O 1
ATOM 1389 N N . HIS A 1 176 ? 2.146 -21.156 -24.156 1 97.75 176 HIS A N 1
ATOM 1390 C CA . HIS A 1 176 ? 1.671 -20.609 -22.891 1 97.75 176 HIS A CA 1
ATOM 1391 C C . HIS A 1 176 ? 0.206 -20.969 -22.656 1 97.75 176 HIS A C 1
ATOM 1393 O O . HIS A 1 176 ? -0.632 -20.781 -23.547 1 97.75 176 HIS A O 1
ATOM 1399 N N . GLN A 1 177 ? -0.077 -21.484 -21.516 1 98.12 177 GLN A N 1
ATOM 1400 C CA . GLN A 1 177 ? -1.42 -21.656 -20.969 1 98.12 177 GLN A CA 1
ATOM 1401 C C . GLN A 1 177 ? -2.307 -22.453 -21.922 1 98.12 177 GLN A C 1
ATOM 1403 O O . GLN A 1 177 ? -3.352 -21.969 -22.359 1 98.12 177 GLN A O 1
ATOM 1408 N N . PRO A 1 178 ? -1.97 -23.609 -22.156 1 98.06 178 PRO A N 1
ATOM 1409 C CA . PRO A 1 178 ? -2.723 -24.453 -23.094 1 98.06 178 PRO A CA 1
ATOM 1410 C C . PRO A 1 178 ? -4.156 -24.703 -22.625 1 98.06 178 PRO A C 1
ATOM 1412 O O . PRO A 1 178 ? -5.004 -25.109 -23.438 1 98.06 178 PRO A O 1
ATOM 1415 N N . GLN A 1 179 ? -4.488 -24.5 -21.359 1 97.62 179 GLN A N 1
ATOM 1416 C CA . GLN A 1 179 ? -5.844 -24.734 -20.859 1 97.62 179 GLN A CA 1
ATOM 1417 C C . GLN A 1 179 ? -6.84 -23.797 -21.547 1 97.62 179 GLN A C 1
ATOM 1419 O O . GLN A 1 179 ? -8.047 -24.031 -21.5 1 97.62 179 GLN A O 1
ATOM 1424 N N . ARG A 1 180 ? -6.332 -22.766 -22.141 1 96.56 180 ARG A N 1
ATOM 1425 C CA . ARG A 1 180 ? -7.188 -21.859 -22.906 1 96.56 180 ARG A CA 1
ATOM 1426 C C . ARG A 1 180 ? -7.855 -22.594 -24.062 1 96.56 180 ARG A C 1
ATOM 1428 O O . ARG A 1 180 ? -8.906 -22.172 -24.547 1 96.56 180 ARG A O 1
ATOM 1435 N N . PHE A 1 181 ? -7.227 -23.734 -24.5 1 95 181 PHE A N 1
ATOM 1436 C CA . PHE A 1 181 ? -7.672 -24.375 -25.734 1 95 181 PHE A CA 1
ATOM 1437 C C . PHE A 1 181 ? -7.992 -25.844 -25.469 1 95 181 PHE A C 1
ATOM 1439 O O . PHE A 1 181 ? -8.641 -26.5 -26.297 1 95 181 PHE A O 1
ATOM 1446 N N . GLN A 1 182 ? -7.484 -26.375 -24.375 1 95.38 182 GLN A N 1
ATOM 1447 C CA . GLN A 1 182 ? -7.637 -27.797 -24.109 1 95.38 182 GLN A CA 1
ATOM 1448 C C . GLN A 1 182 ? -8.57 -28.047 -22.922 1 95.38 182 GLN A C 1
ATOM 1450 O O . GLN A 1 182 ? -8.242 -27.688 -21.797 1 95.38 182 GLN A O 1
ATOM 1455 N N . ASP A 1 183 ? -9.57 -28.797 -23.109 1 94.88 183 ASP A N 1
ATOM 1456 C CA . ASP A 1 183 ? -10.609 -28.984 -22.109 1 94.88 183 ASP A CA 1
ATOM 1457 C C . ASP A 1 183 ? -10.086 -29.812 -20.922 1 94.88 183 ASP A C 1
ATOM 1459 O O . ASP A 1 183 ? -10.391 -29.5 -19.766 1 94.88 183 ASP A O 1
ATOM 1463 N N . GLU A 1 184 ? -9.367 -30.797 -21.234 1 95.44 184 GLU A N 1
ATOM 1464 C CA . GLU A 1 184 ? -8.883 -31.641 -20.141 1 95.44 184 GLU A CA 1
ATOM 1465 C C . GLU A 1 184 ? -7.965 -30.859 -19.203 1 95.44 184 GLU A C 1
ATOM 1467 O O . GLU A 1 184 ? -8.023 -31.047 -17.984 1 95.44 184 GLU A O 1
ATOM 1472 N N . LEU A 1 185 ? -7.152 -30.047 -19.766 1 97.62 185 LEU A N 1
ATOM 1473 C CA . LEU A 1 185 ? -6.273 -29.219 -18.953 1 97.62 185 LEU A CA 1
ATOM 1474 C C . LEU A 1 185 ? -7.078 -28.203 -18.156 1 97.62 185 LEU A C 1
ATOM 1476 O O . LEU A 1 185 ? -6.762 -27.922 -16.984 1 97.62 185 LEU A O 1
ATOM 1480 N N . TRP A 1 186 ? -8.07 -27.625 -18.781 1 97.19 186 TRP A N 1
ATOM 1481 C CA . TRP A 1 186 ? -9.016 -26.766 -18.078 1 97.19 186 TRP A CA 1
ATOM 1482 C C . TRP A 1 186 ? -9.602 -27.469 -16.859 1 97.19 186 TRP A C 1
ATOM 1484 O O . TRP A 1 186 ? -9.57 -26.938 -15.75 1 97.19 186 TRP A O 1
ATOM 1494 N N . LYS A 1 187 ? -10.062 -28.641 -17.078 1 96.88 187 LYS A N 1
ATOM 1495 C CA . LYS A 1 187 ? -10.68 -29.438 -16.016 1 96.88 187 LYS A CA 1
ATOM 1496 C C . LYS A 1 187 ? -9.695 -29.688 -14.883 1 96.88 187 LYS A C 1
ATOM 1498 O O . LYS A 1 187 ? -10.016 -29.484 -13.711 1 96.88 187 LYS A O 1
ATOM 1503 N N . ILE A 1 188 ? -8.547 -30.094 -15.195 1 97.94 188 ILE A N 1
ATOM 1504 C CA . ILE A 1 188 ? -7.516 -30.406 -14.211 1 97.94 188 ILE A CA 1
ATOM 1505 C C . ILE A 1 188 ? -7.168 -29.156 -13.414 1 97.94 188 ILE A C 1
ATOM 1507 O O . ILE A 1 188 ? -7.203 -29.156 -12.18 1 97.94 188 ILE A O 1
ATOM 1511 N N . GLN A 1 189 ? -6.906 -28.078 -14.086 1 98.44 189 GLN A N 1
ATOM 1512 C CA . GLN A 1 189 ? -6.406 -26.859 -13.445 1 98.44 189 GLN A CA 1
ATOM 1513 C C . GLN A 1 189 ? -7.492 -26.188 -12.609 1 98.44 189 GLN A C 1
ATOM 1515 O O . GLN A 1 189 ? -7.215 -25.656 -11.539 1 98.44 189 GLN A O 1
ATOM 1520 N N . SER A 1 190 ? -8.68 -26.172 -13.117 1 97.5 190 SER A N 1
ATOM 1521 C CA . SER A 1 190 ? -9.781 -25.594 -12.352 1 97.5 190 SER A CA 1
ATOM 1522 C C . SER A 1 190 ? -9.945 -26.297 -11.008 1 97.5 190 SER A C 1
ATOM 1524 O O . SER A 1 190 ? -10.141 -25.641 -9.984 1 97.5 190 SER A O 1
ATOM 1526 N N . ASN A 1 191 ? -9.812 -27.562 -11.023 1 96.62 191 ASN A N 1
ATOM 1527 C CA . ASN A 1 191 ? -9.93 -28.328 -9.789 1 96.62 191 ASN A CA 1
ATOM 1528 C C . ASN A 1 191 ? -8.734 -28.109 -8.867 1 96.62 191 ASN A C 1
ATOM 1530 O O . ASN A 1 191 ? -8.898 -27.969 -7.652 1 96.62 191 ASN A O 1
ATOM 1534 N N . LEU A 1 192 ? -7.609 -28.062 -9.43 1 97.69 192 LEU A N 1
ATOM 1535 C CA . LEU A 1 192 ? -6.422 -27.828 -8.617 1 97.69 192 LEU A CA 1
ATOM 1536 C C . LEU A 1 192 ? -6.457 -26.438 -7.996 1 97.69 192 LEU A C 1
ATOM 1538 O O . LEU A 1 192 ? -6.008 -26.234 -6.863 1 97.69 192 LEU A O 1
ATOM 1542 N N . GLU A 1 193 ? -6.938 -25.469 -8.75 1 97.25 193 GLU A N 1
ATOM 1543 C CA . GLU A 1 193 ? -7.102 -24.125 -8.195 1 97.25 193 GLU A CA 1
ATOM 1544 C C . GLU A 1 193 ? -8.016 -24.141 -6.98 1 97.25 193 GLU A C 1
ATOM 1546 O O . GLU A 1 193 ? -7.785 -23.406 -6.012 1 97.25 193 GLU A O 1
ATOM 1551 N N . SER A 1 194 ? -9.039 -24.922 -7.066 1 95.12 194 SER A N 1
ATOM 1552 C CA . SER A 1 194 ? -9.945 -25.047 -5.93 1 95.12 194 SER A CA 1
ATOM 1553 C C . SER A 1 194 ? -9.25 -25.672 -4.727 1 95.12 194 SER A C 1
ATOM 1555 O O . SER A 1 194 ? -9.508 -25.281 -3.584 1 95.12 194 SER A O 1
ATOM 1557 N N . LEU A 1 195 ? -8.422 -26.547 -5.02 1 94.69 195 LEU A N 1
ATOM 1558 C CA . LEU A 1 195 ? -7.691 -27.219 -3.949 1 94.69 195 LEU A CA 1
ATOM 1559 C C . LEU A 1 195 ? -6.691 -26.266 -3.301 1 94.69 195 LEU A C 1
ATOM 1561 O O . LEU A 1 195 ? -6.641 -26.156 -2.072 1 94.69 195 LEU A O 1
ATOM 1565 N N . PHE A 1 196 ? -5.902 -25.562 -4.094 1 95.94 196 PHE A N 1
ATOM 1566 C CA . PHE A 1 196 ? -4.781 -24.766 -3.611 1 95.94 196 PHE A CA 1
ATOM 1567 C C . PHE A 1 196 ? -5.242 -23.375 -3.221 1 95.94 196 PHE A C 1
ATOM 1569 O O . PHE A 1 196 ? -4.539 -22.656 -2.504 1 95.94 196 PHE A O 1
ATOM 1576 N N . GLY A 1 197 ? -6.359 -22.938 -3.746 1 94.31 197 GLY A N 1
ATOM 1577 C CA . GLY A 1 197 ? -6.863 -21.609 -3.438 1 94.31 197 GLY A CA 1
ATOM 1578 C C . GLY A 1 197 ? -6.102 -20.5 -4.145 1 94.31 197 GLY A C 1
ATOM 1579 O O . GLY A 1 197 ? -6.059 -19.375 -3.664 1 94.31 197 GLY A O 1
ATOM 1580 N N . CYS A 1 198 ? -5.387 -20.766 -5.098 1 96.19 198 CYS A N 1
ATOM 1581 C CA . CYS A 1 198 ? -4.664 -19.828 -5.941 1 96.19 198 CYS A CA 1
ATOM 1582 C C . CYS A 1 198 ? -4.574 -20.328 -7.375 1 96.19 198 CYS A C 1
ATOM 1584 O O . CYS A 1 198 ? -5 -21.453 -7.672 1 96.19 198 CYS A O 1
ATOM 1586 N N . LEU A 1 199 ? -4.125 -19.516 -8.242 1 97.38 199 LEU A N 1
ATOM 1587 C CA . LEU A 1 199 ? -4.133 -19.828 -9.664 1 97.38 199 LEU A CA 1
ATOM 1588 C C . LEU A 1 199 ? -3.156 -20.953 -9.977 1 97.38 199 LEU A C 1
ATOM 1590 O O . LEU A 1 199 ? -2.127 -21.094 -9.312 1 97.38 199 LEU A O 1
ATOM 1594 N N . VAL A 1 200 ? -3.527 -21.734 -10.906 1 98.38 200 VAL A N 1
ATOM 1595 C CA . VAL A 1 200 ? -2.688 -22.797 -11.469 1 98.38 200 VAL A CA 1
ATOM 1596 C C . VAL A 1 200 ? -2.5 -22.578 -12.961 1 98.38 200 VAL A C 1
ATOM 1598 O O . VAL A 1 200 ? -3.471 -22.594 -13.727 1 98.38 200 VAL A O 1
ATOM 1601 N N . GLY A 1 201 ? -1.272 -22.328 -13.352 1 98.06 201 GLY A N 1
ATOM 1602 C CA . GLY A 1 201 ? -0.936 -22.156 -14.758 1 98.06 201 GLY A CA 1
ATOM 1603 C C . GLY A 1 201 ? -0.203 -23.344 -15.344 1 98.06 201 GLY A C 1
ATOM 1604 O O . GLY A 1 201 ? 0.151 -24.281 -14.633 1 98.06 201 GLY A O 1
ATOM 1605 N N . ALA A 1 202 ? -0.05 -23.281 -16.703 1 98.31 202 ALA A N 1
ATOM 1606 C CA . ALA A 1 202 ? 0.683 -24.344 -17.375 1 98.31 202 ALA A CA 1
ATOM 1607 C C . ALA A 1 202 ? 1.407 -23.812 -18.609 1 98.31 202 ALA A C 1
ATOM 1609 O O . ALA A 1 202 ? 0.959 -22.844 -19.234 1 98.31 202 ALA A O 1
ATOM 1610 N N . ASN A 1 203 ? 2.486 -24.422 -18.859 1 98.25 203 ASN A N 1
ATOM 1611 C CA . ASN A 1 203 ? 3.223 -24.25 -20.109 1 98.25 203 ASN A CA 1
ATOM 1612 C C . ASN A 1 203 ? 3.594 -25.594 -20.734 1 98.25 203 ASN A C 1
ATOM 1614 O O . ASN A 1 203 ? 3.92 -26.547 -20.016 1 98.25 203 ASN A O 1
ATOM 1618 N N . VAL A 1 204 ? 3.521 -25.609 -22 1 98.62 204 VAL A N 1
ATOM 1619 C CA . VAL A 1 204 ? 3.975 -26.797 -22.719 1 98.62 204 VAL A CA 1
ATOM 1620 C C . VAL A 1 204 ? 5.324 -26.516 -23.375 1 98.62 204 VAL A C 1
ATOM 1622 O O . VAL A 1 204 ? 5.516 -25.469 -24 1 98.62 204 VAL A O 1
ATOM 1625 N N . TYR A 1 205 ? 6.203 -27.453 -23.219 1 98.62 205 TYR A N 1
ATOM 1626 C CA . TYR A 1 205 ? 7.504 -27.391 -23.875 1 98.62 205 TYR A CA 1
ATOM 1627 C C . TYR A 1 205 ? 7.668 -28.516 -24.875 1 98.62 205 TYR A C 1
ATOM 1629 O O . TYR A 1 205 ? 7.551 -29.688 -24.516 1 98.62 205 TYR A O 1
ATOM 1637 N N . ILE A 1 206 ? 7.91 -28.188 -26.094 1 98.5 206 ILE A N 1
ATOM 1638 C CA . ILE A 1 206 ? 8.227 -29.141 -27.141 1 98.5 206 ILE A CA 1
ATOM 1639 C C . ILE A 1 206 ? 9.648 -28.906 -27.641 1 98.5 206 ILE A C 1
ATOM 1641 O O . ILE A 1 206 ? 9.945 -27.859 -28.219 1 98.5 206 ILE A O 1
ATOM 1645 N N . THR A 1 207 ? 10.484 -29.859 -27.406 1 98.38 207 THR A N 1
ATOM 1646 C CA . THR A 1 207 ? 11.914 -29.719 -27.688 1 98.38 207 THR A CA 1
ATOM 1647 C C . THR A 1 207 ? 12.391 -30.797 -28.656 1 98.38 207 THR A C 1
ATOM 1649 O O . THR A 1 207 ? 12.164 -31.984 -28.422 1 98.38 207 THR A O 1
ATOM 1652 N N . PRO A 1 208 ? 13.047 -30.406 -29.75 1 97.38 208 PRO A N 1
ATOM 1653 C CA . PRO A 1 208 ? 13.555 -31.391 -30.703 1 97.38 208 PRO A CA 1
ATOM 1654 C C . PRO A 1 208 ? 14.656 -32.281 -30.109 1 97.38 208 PRO A C 1
ATOM 1656 O O . PRO A 1 208 ? 15.133 -32 -29 1 97.38 208 PRO A O 1
ATOM 1659 N N . ALA A 1 209 ? 14.992 -33.312 -30.891 1 95.75 209 ALA A N 1
ATOM 1660 C CA . ALA A 1 209 ? 16.047 -34.219 -30.453 1 95.75 209 ALA A CA 1
ATOM 1661 C C . ALA A 1 209 ? 17.375 -33.5 -30.297 1 95.75 209 ALA A C 1
ATOM 1663 O O . ALA A 1 209 ? 17.688 -32.594 -31.094 1 95.75 209 ALA A O 1
ATOM 1664 N N . GLU A 1 210 ? 18.094 -33.938 -29.25 1 94.5 210 GLU A N 1
ATOM 1665 C CA . GLU A 1 210 ? 19.438 -33.438 -29 1 94.5 210 GLU A CA 1
ATOM 1666 C C . GLU A 1 210 ? 19.469 -31.938 -28.859 1 94.5 210 GLU A C 1
ATOM 1668 O O . GLU A 1 210 ? 20.312 -31.266 -29.453 1 94.5 210 GLU A O 1
ATOM 1673 N N . SER A 1 211 ? 18.5 -31.453 -28.172 1 95.56 211 SER A N 1
ATOM 1674 C CA . SER A 1 211 ? 18.391 -30 -28 1 95.56 211 SER A CA 1
ATOM 1675 C C . SER A 1 211 ? 17.969 -29.641 -26.578 1 95.56 211 SER A C 1
ATOM 1677 O O . SER A 1 211 ? 17.453 -30.484 -25.844 1 95.56 211 SER A O 1
ATOM 1679 N N . GLN A 1 212 ? 18.281 -28.422 -26.281 1 95.69 212 GLN A N 1
ATOM 1680 C CA . GLN A 1 212 ? 17.891 -27.812 -25.016 1 95.69 212 GLN A CA 1
ATOM 1681 C C . GLN A 1 212 ? 17.281 -26.422 -25.234 1 95.69 212 GLN A C 1
ATOM 1683 O O . GLN A 1 212 ? 17.797 -25.641 -26.031 1 95.69 212 GLN A O 1
ATOM 1688 N N . GLY A 1 213 ? 16.234 -26.188 -24.5 1 94.94 213 GLY A N 1
ATOM 1689 C CA . GLY A 1 213 ? 15.523 -24.938 -24.719 1 94.94 213 GLY A CA 1
ATOM 1690 C C . GLY A 1 213 ? 15.969 -23.828 -23.797 1 94.94 213 GLY A C 1
ATOM 1691 O O . GLY A 1 213 ? 16.234 -22.703 -24.25 1 94.94 213 GLY A O 1
ATOM 1692 N N . LEU A 1 214 ? 16.047 -24.062 -22.547 1 95.62 214 LEU A N 1
ATOM 1693 C CA . LEU A 1 214 ? 16.312 -23.031 -21.547 1 95.62 214 LEU A CA 1
ATOM 1694 C C . LEU A 1 214 ? 17.625 -23.312 -20.812 1 95.62 214 LEU A C 1
ATOM 1696 O O . LEU A 1 214 ? 18.047 -24.469 -20.703 1 95.62 214 LEU A O 1
ATOM 1700 N N . ALA A 1 215 ? 18.203 -22.219 -20.344 1 96 215 ALA A N 1
ATOM 1701 C CA . ALA A 1 215 ? 19.375 -22.312 -19.469 1 96 215 ALA A CA 1
ATOM 1702 C C . ALA A 1 215 ? 18.969 -22.797 -18.078 1 96 215 ALA A C 1
ATOM 1704 O O . ALA A 1 215 ? 17.797 -22.75 -17.719 1 96 215 ALA A O 1
ATOM 1705 N N . PRO A 1 216 ? 19.938 -23.312 -17.328 1 96.94 216 PRO A N 1
ATOM 1706 C CA . PRO A 1 216 ? 19.625 -23.625 -15.93 1 96.94 216 PRO A CA 1
ATOM 1707 C C . PRO A 1 216 ? 19.047 -22.422 -15.18 1 96.94 216 PRO A C 1
ATOM 1709 O O . PRO A 1 216 ? 19.5 -21.297 -15.375 1 96.94 216 PRO A O 1
ATOM 1712 N N . HIS A 1 217 ? 18.031 -22.625 -14.352 1 97.62 217 HIS A N 1
ATOM 1713 C CA . HIS A 1 217 ? 17.359 -21.562 -13.602 1 97.62 217 HIS A CA 1
ATOM 1714 C C . HIS A 1 217 ? 16.484 -22.141 -12.508 1 97.62 217 HIS A C 1
ATOM 1716 O O . HIS A 1 217 ? 16.328 -23.359 -12.398 1 97.62 217 HIS A O 1
ATOM 1722 N N . HIS A 1 218 ? 16.031 -21.328 -11.625 1 97.56 218 HIS A N 1
ATOM 1723 C CA . HIS A 1 218 ? 14.945 -21.734 -10.727 1 97.56 218 HIS A CA 1
ATOM 1724 C C . HIS A 1 218 ? 13.703 -20.875 -10.961 1 97.56 218 HIS A C 1
ATOM 1726 O O . HIS A 1 218 ? 13.789 -19.766 -11.508 1 97.56 218 HIS A O 1
ATOM 1732 N N . ASP A 1 219 ? 12.586 -21.391 -10.641 1 96.81 219 ASP A N 1
ATOM 1733 C CA . ASP A 1 219 ? 11.297 -20.703 -10.773 1 96.81 219 ASP A CA 1
ATOM 1734 C C . ASP A 1 219 ? 10.805 -20.203 -9.43 1 96.81 219 ASP A C 1
ATOM 1736 O O . ASP A 1 219 ? 11.312 -20.594 -8.375 1 96.81 219 ASP A O 1
ATOM 1740 N N . ASP A 1 220 ? 9.844 -19.297 -9.469 1 97.25 220 ASP A N 1
ATOM 1741 C CA . ASP A 1 220 ? 9.234 -18.719 -8.281 1 97.25 220 ASP A CA 1
ATOM 1742 C C . ASP A 1 220 ? 7.887 -19.375 -7.98 1 97.25 220 ASP A C 1
ATOM 1744 O O . ASP A 1 220 ? 7.023 -18.766 -7.34 1 97.25 220 ASP A O 1
ATOM 1748 N N . VAL A 1 221 ? 7.684 -20.562 -8.523 1 98.06 221 VAL A N 1
ATOM 1749 C CA . VAL A 1 221 ? 6.438 -21.312 -8.383 1 98.06 221 VAL A CA 1
ATOM 1750 C C . VAL A 1 221 ? 6.746 -22.766 -8.016 1 98.06 221 VAL A C 1
ATOM 1752 O O . VAL A 1 221 ? 7.867 -23.234 -8.211 1 98.06 221 VAL A O 1
ATOM 1755 N N . GLU A 1 222 ? 5.664 -23.422 -7.406 1 98.44 222 GLU A N 1
ATOM 1756 C CA . GLU A 1 222 ? 5.688 -24.891 -7.312 1 98.44 222 GLU A CA 1
ATOM 1757 C C . GLU A 1 222 ? 5.41 -25.531 -8.672 1 98.44 222 GLU A C 1
ATOM 1759 O O . GLU A 1 222 ? 4.508 -25.094 -9.391 1 98.44 222 GLU A O 1
ATOM 1764 N N . VAL A 1 223 ? 6.148 -26.641 -8.906 1 98.62 223 VAL A N 1
ATOM 1765 C CA . VAL A 1 223 ? 6.082 -27.109 -10.289 1 98.62 223 VAL A CA 1
ATOM 1766 C C . VAL A 1 223 ? 5.758 -28.609 -10.312 1 98.62 223 VAL A C 1
ATOM 1768 O O . VAL A 1 223 ? 6.359 -29.391 -9.57 1 98.62 223 VAL A O 1
ATOM 1771 N N . PHE A 1 224 ? 4.824 -29.031 -11.141 1 98.81 224 PHE A N 1
ATOM 1772 C CA . PHE A 1 224 ? 4.559 -30.391 -11.555 1 98.81 224 PHE A CA 1
ATOM 1773 C C . PHE A 1 224 ? 4.863 -30.578 -13.039 1 98.81 224 PHE A C 1
ATOM 1775 O O . PHE A 1 224 ? 4.348 -29.844 -13.875 1 98.81 224 PHE A O 1
ATOM 1782 N N . ILE A 1 225 ? 5.664 -31.578 -13.336 1 98.69 225 ILE A N 1
ATOM 1783 C CA . ILE A 1 225 ? 5.988 -31.891 -14.727 1 98.69 225 ILE A CA 1
ATOM 1784 C C . ILE A 1 225 ? 5.273 -33.188 -15.141 1 98.69 225 ILE A C 1
ATOM 1786 O O . ILE A 1 225 ? 5.344 -34.188 -14.438 1 98.69 225 ILE A O 1
ATOM 1790 N N . PHE A 1 226 ? 4.578 -33.094 -16.25 1 98.19 226 PHE A N 1
ATOM 1791 C CA . PHE A 1 226 ? 4.004 -34.281 -16.906 1 98.19 226 PHE A CA 1
ATOM 1792 C C . PHE A 1 226 ? 4.711 -34.562 -18.219 1 98.19 226 PHE A C 1
ATOM 1794 O O . PHE A 1 226 ? 4.656 -33.75 -19.156 1 98.19 226 PHE A O 1
ATOM 1801 N N . GLN A 1 227 ? 5.379 -35.688 -18.312 1 97.81 227 GLN A N 1
ATOM 1802 C CA . GLN A 1 227 ? 5.977 -36.062 -19.594 1 97.81 227 GLN A CA 1
ATOM 1803 C C . GLN A 1 227 ? 4.938 -36.656 -20.531 1 97.81 227 GLN A C 1
ATOM 1805 O O . GLN A 1 227 ? 4.328 -37.688 -20.219 1 97.81 227 GLN A O 1
ATOM 1810 N N . LEU A 1 228 ? 4.805 -36.094 -21.672 1 97.56 228 LEU A N 1
ATOM 1811 C CA . LEU A 1 228 ? 3.693 -36.438 -22.547 1 97.56 228 LEU A CA 1
ATOM 1812 C C . LEU A 1 228 ? 4.184 -37.25 -23.75 1 97.56 228 LEU A C 1
ATOM 1814 O O . LEU A 1 228 ? 3.6 -38.281 -24.094 1 97.56 228 LEU A O 1
ATOM 1818 N N . GLU A 1 229 ? 5.152 -36.688 -24.484 1 96.56 229 GLU A N 1
ATOM 1819 C CA . GLU A 1 229 ? 5.762 -37.344 -25.656 1 96.56 229 GLU A CA 1
ATOM 1820 C C . GLU A 1 229 ? 7.281 -37.375 -25.516 1 96.56 229 GLU A C 1
ATOM 1822 O O . GLU A 1 229 ? 7.895 -36.438 -25.016 1 96.56 229 GLU A O 1
ATOM 1827 N N . GLY A 1 230 ? 7.824 -38.531 -26.016 1 95.56 230 GLY A N 1
ATOM 1828 C CA . GLY A 1 230 ? 9.273 -38.625 -26.016 1 95.56 230 GLY A CA 1
ATOM 1829 C C . GLY A 1 230 ? 9.883 -38.594 -24.625 1 95.56 230 GLY A C 1
ATOM 1830 O O . GLY A 1 230 ? 9.156 -38.5 -23.625 1 95.56 230 GLY A O 1
ATOM 1831 N N . GLU A 1 231 ? 11.195 -38.719 -24.625 1 95.44 231 GLU A N 1
ATOM 1832 C CA . GLU A 1 231 ? 11.922 -38.75 -23.359 1 95.44 231 GLU A CA 1
ATOM 1833 C C . GLU A 1 231 ? 12.68 -37.438 -23.141 1 95.44 231 GLU A C 1
ATOM 1835 O O . GLU A 1 231 ? 13.125 -36.812 -24.094 1 95.44 231 GLU A O 1
ATOM 1840 N N . LYS A 1 232 ? 12.766 -37 -21.875 1 97.38 232 LYS A N 1
ATOM 1841 C CA . LYS A 1 232 ? 13.516 -35.812 -21.5 1 97.38 232 LYS A CA 1
ATOM 1842 C C . LYS A 1 232 ? 14.484 -36.125 -20.359 1 97.38 232 LYS A C 1
ATOM 1844 O O . LYS A 1 232 ? 14.125 -36.781 -19.391 1 97.38 232 LYS A O 1
ATOM 1849 N N . HIS A 1 233 ? 15.68 -35.688 -20.531 1 98.06 233 HIS A N 1
ATOM 1850 C CA . HIS A 1 233 ? 16.719 -35.812 -19.516 1 98.06 233 HIS A CA 1
ATOM 1851 C C . HIS A 1 233 ? 16.719 -34.625 -18.578 1 98.06 233 HIS A C 1
ATOM 1853 O O . HIS A 1 233 ? 16.984 -33.5 -19.016 1 98.06 233 HIS A O 1
ATOM 1859 N N . TRP A 1 234 ? 16.469 -34.875 -17.281 1 98.56 234 TRP A N 1
ATOM 1860 C CA . TRP A 1 234 ? 16.359 -33.812 -16.281 1 98.56 234 TRP A CA 1
ATOM 1861 C C . TRP A 1 234 ? 17.516 -33.875 -15.305 1 98.56 234 TRP A C 1
ATOM 1863 O O . TRP A 1 234 ? 17.938 -34.938 -14.867 1 98.56 234 TRP A O 1
ATOM 1873 N N . ARG A 1 235 ? 17.953 -32.688 -14.953 1 98.44 235 ARG A N 1
ATOM 1874 C CA . ARG A 1 235 ? 18.906 -32.5 -13.852 1 98.44 235 ARG A CA 1
ATOM 1875 C C . ARG A 1 235 ? 18.406 -31.422 -12.891 1 98.44 235 ARG A C 1
ATOM 1877 O O . ARG A 1 235 ? 18.031 -30.328 -13.312 1 98.44 235 ARG A O 1
ATOM 1884 N N . LEU A 1 236 ? 18.344 -31.797 -11.617 1 98.62 236 LEU A N 1
ATOM 1885 C CA . LEU A 1 236 ? 17.969 -30.875 -10.555 1 98.62 236 LEU A CA 1
ATOM 1886 C C . LEU A 1 236 ? 19.172 -30.547 -9.68 1 98.62 236 LEU A C 1
ATOM 1888 O O . LEU A 1 236 ? 20.094 -31.359 -9.531 1 98.62 236 LEU A O 1
ATOM 1892 N N . TYR A 1 237 ? 19.172 -29.328 -9.133 1 98 237 TYR A N 1
ATOM 1893 C CA . TYR A 1 237 ? 20.25 -28.844 -8.273 1 98 237 TYR A CA 1
ATOM 1894 C C . TYR A 1 237 ? 19.688 -28.234 -6.992 1 98 237 TYR A C 1
ATOM 1896 O O . TYR A 1 237 ? 18.484 -28 -6.891 1 98 237 TYR A O 1
ATOM 1904 N N . LYS A 1 238 ? 20.547 -28.031 -6.039 1 95.75 238 LYS A N 1
ATOM 1905 C CA . LYS A 1 238 ? 20.156 -27.391 -4.785 1 95.75 238 LYS A CA 1
ATOM 1906 C C . LYS A 1 238 ? 19.734 -25.953 -5.016 1 95.75 238 LYS A C 1
ATOM 1908 O O . LYS A 1 238 ? 20.359 -25.234 -5.801 1 95.75 238 LYS A O 1
ATOM 1913 N N . PRO A 1 239 ? 18.719 -25.531 -4.285 1 96.19 239 PRO A N 1
ATOM 1914 C CA . PRO A 1 239 ? 18.344 -24.109 -4.391 1 96.19 239 PRO A CA 1
ATOM 1915 C C . PRO A 1 239 ? 19.391 -23.172 -3.789 1 96.19 239 PRO A C 1
ATOM 1917 O O . PRO A 1 239 ? 20.031 -23.531 -2.793 1 96.19 239 PRO A O 1
ATOM 1920 N N . SER A 1 240 ? 19.578 -21.984 -4.355 1 93.81 240 SER A N 1
ATOM 1921 C CA . SER A 1 240 ? 20.422 -20.953 -3.76 1 93.81 240 SER A CA 1
ATOM 1922 C C . SER A 1 240 ? 19.719 -20.281 -2.578 1 93.81 240 SER A C 1
ATOM 1924 O O . SER A 1 240 ? 20.375 -19.859 -1.631 1 93.81 240 SER A O 1
ATOM 1926 N N . LEU A 1 241 ? 18.469 -20.172 -2.674 1 94.69 241 LEU A N 1
ATOM 1927 C CA . LEU A 1 241 ? 17.578 -19.656 -1.641 1 94.69 241 LEU A CA 1
ATOM 1928 C C . LEU A 1 241 ? 16.328 -20.516 -1.522 1 94.69 241 LEU A C 1
ATOM 1930 O O . LEU A 1 241 ? 15.688 -20.812 -2.527 1 94.69 241 LEU A O 1
ATOM 1934 N N . ASP A 1 242 ? 16.031 -20.797 -0.343 1 96.12 242 ASP A N 1
ATOM 1935 C CA . ASP A 1 242 ? 14.828 -21.609 -0.16 1 96.12 242 ASP A CA 1
ATOM 1936 C C . ASP A 1 242 ? 13.562 -20.812 -0.459 1 96.12 242 ASP A C 1
ATOM 1938 O O . ASP A 1 242 ? 13.375 -19.719 0.076 1 96.12 242 ASP A O 1
ATOM 1942 N N . LEU A 1 243 ? 12.758 -21.344 -1.296 1 97.94 243 LEU A N 1
ATOM 1943 C CA . LEU A 1 243 ? 11.43 -20.828 -1.613 1 97.94 243 LEU A CA 1
ATOM 1944 C C . LEU A 1 243 ? 11.5 -19.375 -2.033 1 97.94 243 LEU A C 1
ATOM 1946 O O . LEU A 1 243 ? 10.773 -18.531 -1.496 1 97.94 243 LEU A O 1
ATOM 1950 N N . PRO A 1 244 ? 12.289 -19.125 -3.043 1 97.19 244 PRO A N 1
ATOM 1951 C CA . PRO A 1 244 ? 12.398 -17.734 -3.502 1 97.19 244 PRO A CA 1
ATOM 1952 C C . PRO A 1 244 ? 11.078 -17.188 -4.055 1 97.19 244 PRO A C 1
ATOM 1954 O O . PRO A 1 244 ? 10.234 -17.969 -4.508 1 97.19 244 PRO A O 1
ATOM 1957 N N . ARG A 1 245 ? 10.93 -15.883 -4 1 95.38 245 ARG A N 1
ATOM 1958 C CA . ARG A 1 245 ? 9.711 -15.242 -4.48 1 95.38 245 ARG A CA 1
ATOM 1959 C C . ARG A 1 245 ? 9.859 -14.797 -5.93 1 95.38 245 ARG A C 1
ATOM 1961 O O . ARG A 1 245 ? 8.875 -14.445 -6.586 1 95.38 245 ARG A O 1
ATOM 1968 N N . ASP A 1 246 ? 11.109 -14.805 -6.375 1 93.19 246 ASP A N 1
ATOM 1969 C CA . ASP A 1 246 ? 11.352 -14.32 -7.727 1 93.19 246 ASP A CA 1
ATOM 1970 C C . ASP A 1 246 ? 12.078 -15.367 -8.57 1 93.19 246 ASP A C 1
ATOM 1972 O O . ASP A 1 246 ? 12.805 -16.203 -8.031 1 93.19 246 ASP A O 1
ATOM 1976 N N . TYR A 1 247 ? 11.773 -15.219 -9.844 1 93.5 247 TYR A N 1
ATOM 1977 C CA . TYR A 1 247 ? 12.484 -16.047 -10.82 1 93.5 247 TYR A CA 1
ATOM 1978 C C . TYR A 1 247 ? 13.969 -15.695 -10.852 1 93.5 247 TYR A C 1
ATOM 1980 O O . TYR A 1 247 ? 14.352 -14.547 -10.617 1 93.5 247 TYR A O 1
ATOM 1988 N N . SER A 1 248 ? 14.781 -16.719 -11.141 1 92.12 248 SER A N 1
ATOM 1989 C CA . SER A 1 248 ? 16.203 -16.438 -11.219 1 92.12 248 SER A CA 1
ATOM 1990 C C . SER A 1 248 ? 16.609 -15.992 -12.625 1 92.12 248 SER A C 1
ATOM 1992 O O . SER A 1 248 ? 15.891 -16.25 -13.586 1 92.12 248 SER A O 1
ATOM 1994 N N . ARG A 1 249 ? 17.719 -15.391 -12.711 1 89.06 249 ARG A N 1
ATOM 1995 C CA . ARG A 1 249 ? 18.391 -15.234 -14 1 89.06 249 ARG A CA 1
ATOM 1996 C C . ARG A 1 249 ? 18.875 -16.578 -14.523 1 89.06 249 ARG A C 1
ATOM 1998 O O . ARG A 1 249 ? 18.734 -17.609 -13.859 1 89.06 249 ARG A O 1
ATOM 2005 N N . ASP A 1 250 ? 19.391 -16.562 -15.789 1 93.81 250 ASP A N 1
ATOM 2006 C CA . ASP A 1 250 ? 20.062 -17.75 -16.297 1 93.81 250 ASP A CA 1
ATOM 2007 C C . ASP A 1 250 ? 21.359 -18.016 -15.531 1 93.81 250 ASP A C 1
ATOM 2009 O O . ASP A 1 250 ? 22.172 -17.125 -15.328 1 93.81 250 ASP A O 1
ATOM 2013 N N . LEU A 1 251 ? 21.484 -19.203 -15.062 1 95.12 251 LEU A N 1
ATOM 2014 C CA . LEU A 1 251 ? 22.656 -19.594 -14.289 1 95.12 251 LEU A CA 1
ATOM 2015 C C . LEU A 1 251 ? 23.641 -20.375 -15.148 1 95.12 251 LEU A C 1
ATOM 2017 O O . LEU A 1 251 ? 23.25 -21.094 -16.062 1 95.12 251 LEU A O 1
ATOM 2021 N N . SER A 1 252 ? 24.875 -20.203 -14.82 1 92.62 252 SER A N 1
ATOM 2022 C CA . SER A 1 252 ? 25.906 -20.953 -15.523 1 92.62 252 SER A CA 1
ATOM 2023 C C . SER A 1 252 ? 26.203 -22.266 -14.82 1 92.62 252 SER A C 1
ATOM 2025 O O . SER A 1 252 ? 25.891 -22.438 -13.641 1 92.62 252 SER A O 1
ATOM 2027 N N . GLN A 1 253 ? 26.75 -23.141 -15.648 1 90.94 253 GLN A N 1
ATOM 2028 C CA . GLN A 1 253 ? 27.094 -24.438 -15.086 1 90.94 253 GLN A CA 1
ATOM 2029 C C . GLN A 1 253 ? 28.047 -24.297 -13.906 1 90.94 253 GLN A C 1
ATOM 2031 O O . GLN A 1 253 ? 27.984 -25.078 -12.953 1 90.94 253 GLN A O 1
ATOM 2036 N N . ASN A 1 254 ? 28.891 -23.328 -13.914 1 91.38 254 ASN A N 1
ATOM 2037 C CA . ASN A 1 254 ? 29.859 -23.094 -12.844 1 91.38 254 ASN A CA 1
ATOM 2038 C C . ASN A 1 254 ? 29.172 -22.656 -11.555 1 91.38 254 ASN A C 1
ATOM 2040 O O . ASN A 1 254 ? 29.672 -22.906 -10.461 1 91.38 254 ASN A O 1
ATOM 2044 N N . GLU A 1 255 ? 28.047 -22.094 -11.672 1 93.06 255 GLU A N 1
ATOM 2045 C CA . GLU A 1 255 ? 27.328 -21.547 -10.523 1 93.06 255 GLU A CA 1
ATOM 2046 C C . GLU A 1 255 ? 26.484 -22.594 -9.836 1 93.06 255 GLU A C 1
ATOM 2048 O O . GLU A 1 255 ? 26.203 -22.5 -8.641 1 93.06 255 GLU A O 1
ATOM 2053 N N . ILE A 1 256 ? 26.062 -23.609 -10.547 1 93.75 256 ILE A N 1
ATOM 2054 C CA . ILE A 1 256 ? 25 -24.453 -10.023 1 93.75 256 ILE A CA 1
ATOM 2055 C C . ILE A 1 256 ? 25.594 -25.734 -9.438 1 93.75 256 ILE A C 1
ATOM 2057 O O . ILE A 1 256 ? 24.906 -26.469 -8.719 1 93.75 256 ILE A O 1
ATOM 2061 N N . GLY A 1 257 ? 26.797 -26.062 -9.719 1 92.44 257 GLY A N 1
ATOM 2062 C CA . GLY A 1 257 ? 27.438 -27.219 -9.133 1 92.44 257 GLY A CA 1
ATOM 2063 C C . GLY A 1 257 ? 26.953 -28.531 -9.711 1 92.44 257 GLY A C 1
ATOM 2064 O O . GLY A 1 257 ? 26.609 -28.609 -10.891 1 92.44 257 GLY A O 1
ATOM 2065 N N . ASP A 1 258 ? 27.016 -29.641 -8.805 1 95.5 258 ASP A N 1
ATOM 2066 C CA . ASP A 1 258 ? 26.594 -30.984 -9.242 1 95.5 258 ASP A CA 1
ATOM 2067 C C . ASP A 1 258 ? 25.094 -31.188 -9.023 1 95.5 258 ASP A C 1
ATOM 2069 O O . ASP A 1 258 ? 24.531 -30.719 -8.039 1 95.5 258 ASP A O 1
ATOM 2073 N N . PRO A 1 259 ? 24.562 -31.922 -9.922 1 97.62 259 PRO A N 1
ATOM 2074 C CA . PRO A 1 259 ? 23.125 -32.156 -9.766 1 97.62 259 PRO A CA 1
ATOM 2075 C C . PRO A 1 259 ? 22.812 -33.062 -8.57 1 97.62 259 PRO A C 1
ATOM 2077 O O . PRO A 1 259 ? 23.562 -33.969 -8.258 1 97.62 259 PRO A O 1
ATOM 2080 N N . THR A 1 260 ? 21.766 -32.75 -7.914 1 97.5 260 THR A N 1
ATOM 2081 C CA . THR A 1 260 ? 21.25 -33.594 -6.848 1 97.5 260 THR A CA 1
ATOM 2082 C C . THR A 1 260 ? 20.484 -34.781 -7.426 1 97.5 260 THR A C 1
ATOM 2084 O O . THR A 1 260 ? 20.422 -35.844 -6.812 1 97.5 260 THR A O 1
ATOM 2087 N N . HIS A 1 261 ? 19.812 -34.594 -8.539 1 97.5 261 HIS A N 1
ATOM 2088 C CA . HIS A 1 261 ? 19.078 -35.594 -9.289 1 97.5 261 HIS A CA 1
ATOM 2089 C C . HIS A 1 261 ? 19.438 -35.562 -10.766 1 97.5 261 HIS A C 1
ATOM 2091 O O . HIS A 1 261 ? 19.641 -34.469 -11.336 1 97.5 261 HIS A O 1
ATOM 2097 N N . ASP A 1 262 ? 19.531 -36.656 -11.352 1 97.88 262 ASP A N 1
ATOM 2098 C CA . ASP A 1 262 ? 19.812 -36.875 -12.766 1 97.88 262 ASP A CA 1
ATOM 2099 C C . ASP A 1 262 ? 19.062 -38.062 -13.312 1 97.88 262 ASP A C 1
ATOM 2101 O O . ASP A 1 262 ? 19.406 -39.219 -13 1 97.88 262 ASP A O 1
ATOM 2105 N N . PHE A 1 263 ? 18.094 -37.781 -14.156 1 97.75 263 PHE A N 1
ATOM 2106 C CA . PHE A 1 263 ? 17.203 -38.875 -14.531 1 97.75 263 PHE A CA 1
ATOM 2107 C C . PHE A 1 263 ? 16.469 -38.562 -15.828 1 97.75 263 PHE A C 1
ATOM 2109 O O . PHE A 1 263 ? 16.547 -37.438 -16.328 1 97.75 263 PHE A O 1
ATOM 2116 N N . ILE A 1 264 ? 15.805 -39.594 -16.375 1 97.12 264 ILE A N 1
ATOM 2117 C CA . ILE A 1 264 ? 15.031 -39.438 -17.594 1 97.12 264 ILE A CA 1
ATOM 2118 C C . ILE A 1 264 ? 13.547 -39.625 -17.297 1 97.12 264 ILE A C 1
ATOM 2120 O O . ILE A 1 264 ? 13.164 -40.562 -16.594 1 97.12 264 ILE A O 1
ATOM 2124 N N . LEU A 1 265 ? 12.766 -38.719 -17.781 1 97.12 265 LEU A N 1
ATOM 2125 C CA . LEU A 1 265 ? 11.312 -38.906 -17.719 1 97.12 265 LEU A CA 1
ATOM 2126 C C . LEU A 1 265 ? 10.781 -39.438 -19.047 1 97.12 265 LEU A C 1
ATOM 2128 O O . LEU A 1 265 ? 11.227 -39.031 -20.109 1 97.12 265 LEU A O 1
ATOM 2132 N N . LYS A 1 266 ? 9.82 -40.344 -18.906 1 95.06 266 LYS A N 1
ATOM 2133 C CA . LYS A 1 266 ? 9.117 -40.938 -20.031 1 95.06 266 LYS A CA 1
ATOM 2134 C C . LYS A 1 266 ? 7.621 -40.656 -19.969 1 95.06 266 LYS A C 1
ATOM 2136 O O . LYS A 1 266 ? 7.105 -40.281 -18.906 1 95.06 266 LYS A O 1
ATOM 2141 N N . PRO A 1 267 ? 6.949 -40.844 -21.125 1 95.5 267 PRO A N 1
ATOM 2142 C CA . PRO A 1 267 ? 5.516 -40.562 -21.109 1 95.5 267 PRO A CA 1
ATOM 2143 C C . PRO A 1 267 ? 4.785 -41.281 -19.984 1 95.5 267 PRO A C 1
ATOM 2145 O O . PRO A 1 267 ? 4.953 -42.5 -19.812 1 95.5 267 PRO A O 1
ATOM 2148 N N . GLY A 1 268 ? 4.035 -40.469 -19.234 1 95.56 268 GLY A N 1
ATOM 2149 C CA . GLY A 1 268 ? 3.328 -41.031 -18.094 1 95.56 268 GLY A CA 1
ATOM 2150 C C . GLY A 1 268 ? 3.982 -40.719 -16.766 1 95.56 268 GLY A C 1
ATOM 2151 O O . GLY A 1 268 ? 3.359 -40.844 -15.711 1 95.56 268 GLY A O 1
ATOM 2152 N N . ASP A 1 269 ? 5.238 -40.344 -16.844 1 96.62 269 ASP A N 1
ATOM 2153 C CA . ASP A 1 269 ? 5.957 -40 -15.625 1 96.62 269 ASP A CA 1
ATOM 2154 C C . ASP A 1 269 ? 5.555 -38.594 -15.141 1 96.62 269 ASP A C 1
ATOM 2156 O O . ASP A 1 269 ? 5.156 -37.75 -15.938 1 96.62 269 ASP A O 1
ATOM 2160 N N . VAL A 1 270 ? 5.613 -38.438 -13.781 1 97.62 270 VAL A N 1
ATOM 2161 C CA . VAL A 1 270 ? 5.324 -37.156 -13.148 1 97.62 270 VAL A CA 1
ATOM 2162 C C . VAL A 1 270 ? 6.469 -36.75 -12.203 1 97.62 270 VAL A C 1
ATOM 2164 O O . VAL A 1 270 ? 7.047 -37.625 -11.547 1 97.62 270 VAL A O 1
ATOM 2167 N N . MET A 1 271 ? 6.789 -35.469 -12.172 1 98.56 271 MET A N 1
ATOM 2168 C CA . MET A 1 271 ? 7.762 -34.938 -11.219 1 98.56 271 MET A CA 1
ATOM 2169 C C . MET A 1 271 ? 7.234 -33.688 -10.539 1 98.56 271 MET A C 1
ATOM 2171 O O . MET A 1 271 ? 6.613 -32.844 -11.188 1 98.56 271 MET A O 1
ATOM 2175 N N . TYR A 1 272 ? 7.441 -33.656 -9.25 1 98.62 272 TYR A N 1
ATOM 2176 C CA . TYR A 1 272 ? 7.25 -32.438 -8.484 1 98.62 272 TYR A CA 1
ATOM 2177 C C . TYR A 1 272 ? 8.578 -31.906 -7.961 1 98.62 272 TYR A C 1
ATOM 2179 O O . TYR A 1 272 ? 9.414 -32.688 -7.488 1 98.62 272 TYR A O 1
ATOM 2187 N N . PHE A 1 273 ? 8.766 -30.625 -8.078 1 98.62 273 PHE A N 1
ATOM 2188 C CA . PHE A 1 273 ? 9.852 -30.016 -7.309 1 98.62 273 PHE A CA 1
ATOM 2189 C C . PHE A 1 273 ? 9.445 -28.641 -6.789 1 98.62 273 PHE A C 1
ATOM 2191 O O . PHE A 1 273 ? 8.688 -27.922 -7.445 1 98.62 273 PHE A O 1
ATOM 2198 N N . PRO A 1 274 ? 9.922 -28.281 -5.621 1 98.12 274 PRO A N 1
ATOM 2199 C CA . PRO A 1 274 ? 9.516 -27.031 -4.973 1 98.12 274 PRO A CA 1
ATOM 2200 C C . PRO A 1 274 ? 10.109 -25.797 -5.656 1 98.12 274 PRO A C 1
ATOM 2202 O O . PRO A 1 274 ? 11.125 -25.906 -6.348 1 98.12 274 PRO A O 1
ATOM 2205 N N . ARG A 1 275 ? 9.453 -24.734 -5.391 1 97.44 275 ARG A N 1
ATOM 2206 C CA . ARG A 1 275 ? 9.953 -23.406 -5.77 1 97.44 275 ARG A CA 1
ATOM 2207 C C . ARG A 1 275 ? 11.398 -23.219 -5.32 1 97.44 275 ARG A C 1
ATOM 2209 O O . ARG A 1 275 ? 11.758 -23.594 -4.207 1 97.44 275 ARG A O 1
ATOM 2216 N N . GLY A 1 276 ? 12.219 -22.688 -6.242 1 97.44 276 GLY A N 1
ATOM 2217 C CA . GLY A 1 276 ? 13.617 -22.438 -5.922 1 97.44 276 GLY A CA 1
ATOM 2218 C C . GLY A 1 276 ? 14.547 -23.531 -6.41 1 97.44 276 GLY A C 1
ATOM 2219 O O . GLY A 1 276 ? 15.758 -23.344 -6.48 1 97.44 276 GLY A O 1
ATOM 2220 N N . THR A 1 277 ? 14.023 -24.719 -6.758 1 98.25 277 THR A N 1
ATOM 2221 C CA . THR A 1 277 ? 14.859 -25.797 -7.27 1 98.25 277 THR A CA 1
ATOM 2222 C C . THR A 1 277 ? 15.484 -25.406 -8.609 1 98.25 277 THR A C 1
ATOM 2224 O O . THR A 1 277 ? 14.766 -25.125 -9.57 1 98.25 277 THR A O 1
ATOM 2227 N N . ILE A 1 278 ? 16.75 -25.422 -8.633 1 98.44 278 ILE A N 1
ATOM 2228 C CA . ILE A 1 278 ? 17.438 -25.172 -9.898 1 98.44 278 ILE A CA 1
ATOM 2229 C C . ILE A 1 278 ? 17.312 -26.391 -10.805 1 98.44 278 ILE A C 1
ATOM 2231 O O . ILE A 1 278 ? 17.469 -27.531 -10.344 1 98.44 278 ILE A O 1
ATOM 2235 N N . HIS A 1 279 ? 17.062 -26.141 -12.078 1 98.56 279 HIS A N 1
ATOM 2236 C CA . HIS A 1 279 ? 16.859 -27.281 -12.969 1 98.56 279 HIS A CA 1
ATOM 2237 C C . HIS A 1 279 ? 17.25 -26.938 -14.406 1 98.56 279 HIS A C 1
ATOM 2239 O O . HIS A 1 279 ? 17.297 -25.75 -14.766 1 98.56 279 HIS A O 1
ATOM 2245 N N . GLN A 1 280 ? 17.562 -27.906 -15.164 1 97.62 280 GLN A N 1
ATOM 2246 C CA . GLN A 1 280 ? 17.734 -27.875 -16.609 1 97.62 280 GLN A CA 1
ATOM 2247 C C . GLN A 1 280 ? 17.359 -29.219 -17.234 1 97.62 280 GLN A C 1
ATOM 2249 O O . GLN A 1 280 ? 17.328 -30.234 -16.562 1 97.62 280 GLN A O 1
ATOM 2254 N N . ALA A 1 281 ? 17.062 -29.172 -18.484 1 97.81 281 ALA A N 1
ATOM 2255 C CA . ALA A 1 281 ? 16.641 -30.391 -19.156 1 97.81 281 ALA A CA 1
ATOM 2256 C C . ALA A 1 281 ? 16.969 -30.344 -20.641 1 97.81 281 ALA A C 1
ATOM 2258 O O . ALA A 1 281 ? 16.953 -29.281 -21.25 1 97.81 281 ALA A O 1
ATOM 2259 N N . ASP A 1 282 ? 17.25 -31.484 -21.203 1 96.56 282 ASP A N 1
ATOM 2260 C CA . ASP A 1 282 ? 17.516 -31.625 -22.625 1 96.56 282 ASP A CA 1
ATOM 2261 C C . ASP A 1 282 ? 16.875 -32.906 -23.188 1 96.56 282 ASP A C 1
ATOM 2263 O O . ASP A 1 282 ? 16.578 -33.812 -22.422 1 96.56 282 ASP A O 1
ATOM 2267 N N . THR A 1 283 ? 16.641 -32.812 -24.453 1 96.94 283 THR A N 1
ATOM 2268 C CA . THR A 1 283 ? 16.047 -33.969 -25.125 1 96.94 283 THR A CA 1
ATOM 2269 C C . THR A 1 283 ? 17.141 -34.906 -25.641 1 96.94 283 THR A C 1
ATOM 2271 O O . THR A 1 283 ? 18.109 -34.469 -26.25 1 96.94 283 THR A O 1
ATOM 2274 N N . LEU A 1 284 ? 16.922 -36.188 -25.438 1 91.88 284 LEU A N 1
ATOM 2275 C CA . LEU A 1 284 ? 17.891 -37.188 -25.859 1 91.88 284 LEU A CA 1
ATOM 2276 C C . LEU A 1 284 ? 17.719 -37.531 -27.328 1 91.88 284 LEU A C 1
ATOM 2278 O O . LEU A 1 284 ? 16.688 -37.219 -27.922 1 91.88 284 LEU A O 1
ATOM 2282 N N . SER A 1 285 ? 18.734 -38.219 -27.922 1 89.81 285 SER A N 1
ATOM 2283 C CA . SER A 1 285 ? 18.734 -38.562 -29.328 1 89.81 285 SER A CA 1
ATOM 2284 C C . SER A 1 285 ? 17.766 -39.719 -29.609 1 89.81 285 SER A C 1
ATOM 2286 O O . SER A 1 285 ? 17.359 -39.938 -30.75 1 89.81 285 SER A O 1
ATOM 2288 N N . SER A 1 286 ? 17.391 -40.375 -28.641 1 87.75 286 SER A N 1
ATOM 2289 C CA . SER A 1 286 ? 16.531 -41.562 -28.781 1 87.75 286 SER A CA 1
ATOM 2290 C C . SER A 1 286 ? 15.117 -41.156 -29.188 1 87.75 286 SER A C 1
ATOM 2292 O O . SER A 1 286 ? 14.336 -42 -29.641 1 87.75 286 SER A O 1
ATOM 2294 N N . SER A 1 287 ? 14.734 -39.938 -29.047 1 87.19 287 SER A N 1
ATOM 2295 C CA . SER A 1 287 ? 13.398 -39.438 -29.375 1 87.19 287 SER A CA 1
ATOM 2296 C C . SER A 1 287 ? 13.445 -38.438 -30.516 1 87.19 287 SER A C 1
ATOM 2298 O O . SER A 1 287 ? 14.438 -37.719 -30.672 1 87.19 287 SER A O 1
ATOM 2300 N N . THR A 1 288 ? 12.383 -38.469 -31.328 1 90.69 288 THR A N 1
ATOM 2301 C CA . THR A 1 288 ? 12.273 -37.406 -32.344 1 90.69 288 THR A CA 1
ATOM 2302 C C . THR A 1 288 ? 12.094 -36.062 -31.688 1 90.69 288 THR A C 1
ATOM 2304 O O . THR A 1 288 ? 12.648 -35.062 -32.156 1 90.69 288 THR A O 1
ATOM 2307 N N . HIS A 1 289 ? 11.305 -36.031 -30.688 1 96.5 289 HIS A N 1
ATOM 2308 C CA . HIS A 1 289 ? 11.117 -34.844 -29.859 1 96.5 289 HIS A CA 1
ATOM 2309 C C . HIS A 1 289 ? 10.562 -35.219 -28.484 1 96.5 289 HIS A C 1
ATOM 2311 O O . HIS A 1 289 ? 10.211 -36.375 -28.25 1 96.5 289 HIS A O 1
ATOM 2317 N N . SER A 1 290 ? 10.609 -34.25 -27.625 1 97.88 290 SER A N 1
ATOM 2318 C CA . SER A 1 290 ? 10.023 -34.406 -26.297 1 97.88 290 SER A CA 1
ATOM 2319 C C . SER A 1 290 ? 8.969 -33.344 -26.031 1 97.88 290 SER A C 1
ATOM 2321 O O . SER A 1 290 ? 9.172 -32.156 -26.375 1 97.88 290 SER A O 1
ATOM 2323 N N . THR A 1 291 ? 7.816 -33.75 -25.547 1 98.31 291 THR A N 1
ATOM 2324 C CA . THR A 1 291 ? 6.766 -32.844 -25.109 1 98.31 291 THR A CA 1
ATOM 2325 C C . THR A 1 291 ? 6.445 -33.031 -23.641 1 98.31 291 THR A C 1
ATOM 2327 O O . THR A 1 291 ? 6.227 -34.188 -23.203 1 98.31 291 THR A O 1
ATOM 2330 N N . HIS A 1 292 ? 6.477 -31.984 -22.875 1 98.5 292 HIS A N 1
ATOM 2331 C CA . HIS A 1 292 ? 6.023 -32.062 -21.5 1 98.5 292 HIS A CA 1
ATOM 2332 C C . HIS A 1 292 ? 5.246 -30.812 -21.094 1 98.5 292 HIS A C 1
ATOM 2334 O O . HIS A 1 292 ? 5.379 -29.766 -21.734 1 98.5 292 HIS A O 1
ATOM 2340 N N . ILE A 1 293 ? 4.395 -30.953 -20.047 1 98.56 293 ILE A N 1
ATOM 2341 C CA . ILE A 1 293 ? 3.668 -29.844 -19.438 1 98.56 293 ILE A CA 1
ATOM 2342 C C . ILE A 1 293 ? 4.309 -29.484 -18.094 1 98.56 293 ILE A C 1
ATOM 2344 O O . ILE A 1 293 ? 4.672 -30.359 -17.312 1 98.56 293 ILE A O 1
ATOM 2348 N N . THR A 1 294 ? 4.547 -28.203 -17.922 1 98.56 294 THR A N 1
ATOM 2349 C CA . THR A 1 294 ? 4.863 -27.656 -16.609 1 98.56 294 THR A CA 1
ATOM 2350 C C . THR A 1 294 ? 3.635 -27 -15.984 1 98.56 294 THR A C 1
ATOM 2352 O O . THR A 1 294 ? 3.197 -25.938 -16.422 1 98.56 294 THR A O 1
ATOM 2355 N N . MET A 1 295 ? 3.094 -27.656 -15.047 1 98.5 295 MET A N 1
ATOM 2356 C CA . MET A 1 295 ? 1.989 -27.094 -14.273 1 98.5 295 MET A CA 1
ATOM 2357 C C . MET A 1 295 ? 2.496 -26.453 -12.984 1 98.5 295 MET A C 1
ATOM 2359 O O . MET A 1 295 ? 3.217 -27.094 -12.211 1 98.5 295 MET A O 1
ATOM 2363 N N . SER A 1 296 ? 2.162 -25.219 -12.812 1 98.31 296 SER A N 1
ATOM 2364 C CA . SER A 1 296 ? 2.775 -24.5 -11.711 1 98.31 296 SER A CA 1
ATOM 2365 C C . SER A 1 296 ? 1.733 -23.719 -10.914 1 98.31 296 SER A C 1
ATOM 2367 O O . SER A 1 296 ? 0.66 -23.406 -11.43 1 98.31 296 SER A O 1
ATOM 2369 N N . THR A 1 297 ? 1.988 -23.469 -9.625 1 98.12 297 THR A N 1
ATOM 2370 C CA . THR A 1 297 ? 1.094 -22.75 -8.711 1 98.12 297 THR A CA 1
ATOM 2371 C C . THR A 1 297 ? 1.885 -22.062 -7.609 1 98.12 297 THR A C 1
ATOM 2373 O O . THR A 1 297 ? 3.113 -22.141 -7.574 1 98.12 297 THR A O 1
ATOM 2376 N N . TYR A 1 298 ? 1.228 -21.219 -6.828 1 97.5 298 TYR A N 1
ATOM 2377 C CA . TYR A 1 298 ? 1.732 -20.594 -5.605 1 97.5 298 TYR A CA 1
ATOM 2378 C C . TYR A 1 298 ? 2.66 -19.438 -5.926 1 97.5 298 TYR A C 1
ATOM 2380 O O . TYR A 1 298 ? 3.566 -19.125 -5.148 1 97.5 298 TYR A O 1
ATOM 2388 N N . GLN A 1 299 ? 2.516 -18.844 -7.07 1 96.44 299 GLN A N 1
ATOM 2389 C CA . GLN A 1 299 ? 3.24 -17.594 -7.301 1 96.44 299 GLN A CA 1
ATOM 2390 C C . GLN A 1 299 ? 2.773 -16.5 -6.348 1 96.44 299 GLN A C 1
ATOM 2392 O O . GLN A 1 299 ? 1.591 -16.156 -6.32 1 96.44 299 GLN A O 1
ATOM 2397 N N . HIS A 1 300 ? 3.672 -15.992 -5.574 1 95.44 300 HIS A N 1
ATOM 2398 C CA . HIS A 1 300 ? 3.385 -14.938 -4.609 1 95.44 300 HIS A CA 1
ATOM 2399 C C . HIS A 1 300 ? 2.197 -15.305 -3.727 1 95.44 300 HIS A C 1
ATOM 2401 O O . HIS A 1 300 ? 1.305 -14.484 -3.502 1 95.44 300 HIS A O 1
ATOM 2407 N N . ASN A 1 301 ? 2.09 -16.5 -3.354 1 96.38 301 ASN A N 1
ATOM 2408 C CA . ASN A 1 301 ? 1.071 -17.047 -2.461 1 96.38 301 ASN A CA 1
ATOM 2409 C C . ASN A 1 301 ? 1.675 -17.516 -1.14 1 96.38 301 ASN A C 1
ATOM 2411 O O . ASN A 1 301 ? 1.5 -18.672 -0.747 1 96.38 301 ASN A O 1
ATOM 2415 N N . THR A 1 302 ? 2.301 -16.562 -0.432 1 97 302 THR A N 1
ATOM 2416 C CA . THR A 1 302 ? 3.031 -16.844 0.798 1 97 302 THR A CA 1
ATOM 2417 C C . THR A 1 302 ? 2.414 -16.109 1.979 1 97 302 THR A C 1
ATOM 2419 O O . THR A 1 302 ? 1.593 -15.203 1.79 1 97 302 THR A O 1
ATOM 2422 N N . TRP A 1 303 ? 2.867 -16.5 3.168 1 96.25 303 TRP A N 1
ATOM 2423 C CA . TRP A 1 303 ? 2.436 -15.789 4.371 1 96.25 303 TRP A CA 1
ATOM 2424 C C . TRP A 1 303 ? 2.844 -14.32 4.316 1 96.25 303 TRP A C 1
ATOM 2426 O O . TRP A 1 303 ? 2.104 -13.445 4.773 1 96.25 303 TRP A O 1
ATOM 2436 N N . GLY A 1 304 ? 4.066 -14.117 3.803 1 96.69 304 GLY A N 1
ATOM 2437 C CA . GLY A 1 304 ? 4.492 -12.734 3.623 1 96.69 304 GLY A CA 1
ATOM 2438 C C . GLY A 1 304 ? 3.584 -11.945 2.693 1 96.69 304 GLY A C 1
ATOM 2439 O O . GLY A 1 304 ? 3.252 -10.797 2.973 1 96.69 304 GLY A O 1
ATOM 2440 N N . ASP A 1 305 ? 3.174 -12.562 1.634 1 95.94 305 ASP A N 1
ATOM 2441 C CA . ASP A 1 305 ? 2.264 -11.922 0.689 1 95.94 305 ASP A CA 1
ATOM 2442 C C . ASP A 1 305 ? 0.906 -11.648 1.335 1 95.94 305 ASP A C 1
ATOM 2444 O O . ASP A 1 305 ? 0.316 -10.586 1.125 1 95.94 305 ASP A O 1
ATOM 2448 N N . LEU A 1 306 ? 0.402 -12.57 2.074 1 94.5 306 LEU A N 1
ATOM 2449 C CA . LEU A 1 306 ? -0.867 -12.383 2.77 1 94.5 306 LEU A CA 1
ATOM 2450 C C . LEU A 1 306 ? -0.789 -11.219 3.744 1 94.5 306 LEU A C 1
ATOM 2452 O O . LEU A 1 306 ? -1.671 -10.352 3.76 1 94.5 306 LEU A O 1
ATOM 2456 N N . LEU A 1 307 ? 0.268 -11.195 4.492 1 94.19 307 LEU A N 1
ATOM 2457 C CA . LEU A 1 307 ? 0.448 -10.109 5.453 1 94.19 307 LEU A CA 1
ATOM 2458 C C . LEU A 1 307 ? 0.514 -8.766 4.746 1 94.19 307 LEU A C 1
ATOM 2460 O O . LEU A 1 307 ? -0.048 -7.777 5.227 1 94.19 307 LEU A O 1
ATOM 2464 N N . SER A 1 308 ? 1.233 -8.727 3.65 1 94.75 308 SER A N 1
ATOM 2465 C CA . SER A 1 308 ? 1.349 -7.496 2.881 1 94.75 308 SER A CA 1
ATOM 2466 C C . SER A 1 308 ? -0.024 -6.965 2.479 1 94.75 308 SER A C 1
ATOM 2468 O O . SER A 1 308 ? -0.259 -5.758 2.504 1 94.75 308 SER A O 1
ATOM 2470 N N . VAL A 1 309 ? -0.887 -7.82 2.191 1 91.81 309 VAL A N 1
ATOM 2471 C CA . VAL A 1 309 ? -2.223 -7.445 1.744 1 91.81 309 VAL A CA 1
ATOM 2472 C C . VAL A 1 309 ? -3.082 -7.062 2.947 1 91.81 309 VAL A C 1
ATOM 2474 O O . VAL A 1 309 ? -3.932 -6.172 2.852 1 91.81 309 VAL A O 1
ATOM 2477 N N . MET A 1 310 ? -2.906 -7.633 4.078 1 91.31 310 MET A N 1
ATOM 2478 C CA . MET A 1 310 ? -3.754 -7.461 5.254 1 91.31 310 MET A CA 1
ATOM 2479 C C . MET A 1 310 ? -3.365 -6.203 6.023 1 91.31 310 MET A C 1
ATOM 2481 O O . MET A 1 310 ? -4.199 -5.605 6.711 1 91.31 310 MET A O 1
ATOM 2485 N N . MET A 1 311 ? -2.188 -5.758 5.941 1 93.06 311 MET A N 1
ATOM 2486 C CA . MET A 1 311 ? -1.591 -4.797 6.863 1 93.06 311 MET A CA 1
ATOM 2487 C C . MET A 1 311 ? -2.307 -3.451 6.781 1 93.06 311 MET A C 1
ATOM 2489 O O . MET A 1 311 ? -2.629 -2.854 7.809 1 93.06 311 MET A O 1
ATOM 2493 N N . PRO A 1 312 ? -2.521 -2.957 5.609 1 91.94 312 PRO A N 1
ATOM 2494 C CA . PRO A 1 312 ? -3.188 -1.653 5.562 1 91.94 312 PRO A CA 1
ATOM 2495 C C . PRO A 1 312 ? -4.512 -1.639 6.32 1 91.94 312 PRO A C 1
ATOM 2497 O O . PRO A 1 312 ? -4.766 -0.724 7.109 1 91.94 312 PRO A O 1
ATOM 2500 N N . ASN A 1 313 ? -5.305 -2.635 6.152 1 88.94 313 ASN A N 1
ATOM 2501 C CA . ASN A 1 313 ? -6.594 -2.715 6.832 1 88.94 313 ASN A CA 1
ATOM 2502 C C . ASN A 1 313 ? -6.422 -2.949 8.328 1 88.94 313 ASN A C 1
ATOM 2504 O O . ASN A 1 313 ? -7.16 -2.383 9.141 1 88.94 313 ASN A O 1
ATOM 2508 N N . LEU A 1 314 ? -5.527 -3.811 8.633 1 90.5 314 LEU A N 1
ATOM 2509 C CA . LEU A 1 314 ? -5.258 -4.086 10.039 1 90.5 314 LEU A CA 1
ATOM 2510 C C . LEU A 1 314 ? -4.836 -2.814 10.773 1 90.5 314 LEU A C 1
ATOM 2512 O O . LEU A 1 314 ? -5.316 -2.535 11.875 1 90.5 314 LEU A O 1
ATOM 2516 N N . LEU A 1 315 ? -3.979 -2.031 10.188 1 93.81 315 LEU A N 1
ATOM 2517 C CA . LEU A 1 315 ? -3.486 -0.795 10.789 1 93.81 315 LEU A CA 1
ATOM 2518 C C . LEU A 1 315 ? -4.602 0.236 10.906 1 93.81 315 LEU A C 1
ATOM 2520 O O . LEU A 1 315 ? -4.715 0.923 11.922 1 93.81 315 LEU A O 1
ATOM 2524 N N . GLU A 1 316 ? -5.355 0.367 9.875 1 91.88 316 GLU A N 1
ATOM 2525 C CA . GLU A 1 316 ? -6.477 1.301 9.906 1 91.88 316 GLU A CA 1
ATOM 2526 C C . GLU A 1 316 ? -7.426 0.981 11.062 1 91.88 316 GLU A C 1
ATOM 2528 O O . GLU A 1 316 ? -7.828 1.875 11.805 1 91.88 316 GLU A O 1
ATOM 2533 N N . LYS A 1 317 ? -7.781 -0.291 11.188 1 89.69 317 LYS A N 1
ATOM 2534 C CA . LYS A 1 317 ? -8.664 -0.718 12.266 1 89.69 317 LYS A CA 1
ATOM 2535 C C . LYS A 1 317 ? -8.047 -0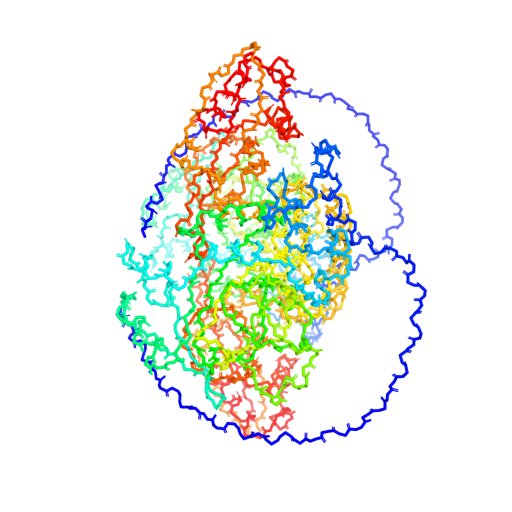.423 13.625 1 89.69 317 LYS A C 1
ATOM 2537 O O . LYS A 1 317 ? -8.742 0.023 14.547 1 89.69 317 LYS A O 1
ATOM 2542 N N . GLU A 1 318 ? -6.805 -0.69 13.734 1 92.75 318 GLU A N 1
ATOM 2543 C CA . GLU A 1 318 ? -6.129 -0.439 15 1 92.75 318 GLU A CA 1
ATOM 2544 C C . GLU A 1 318 ? -6.07 1.054 15.312 1 92.75 318 GLU A C 1
ATOM 2546 O O . GLU A 1 318 ? -6.207 1.461 16.469 1 92.75 318 GLU A O 1
ATOM 2551 N N . MET A 1 319 ? -5.816 1.879 14.352 1 95.31 319 MET A N 1
ATOM 2552 C CA . MET A 1 319 ? -5.801 3.326 14.547 1 95.31 319 MET A CA 1
ATOM 2553 C C . MET A 1 319 ? -7.172 3.83 14.984 1 95.31 319 MET A C 1
ATOM 2555 O O . MET A 1 319 ? -7.27 4.777 15.766 1 95.31 319 MET A O 1
ATOM 2559 N N . ASP A 1 320 ? -8.18 3.188 14.523 1 91.75 320 ASP A N 1
ATOM 2560 C CA . ASP A 1 320 ? -9.539 3.572 14.914 1 91.75 320 ASP A CA 1
ATOM 2561 C C . ASP A 1 320 ? -9.797 3.248 16.375 1 91.75 320 ASP A C 1
ATOM 2563 O O . ASP A 1 320 ? -10.469 4.012 17.078 1 91.75 320 ASP A O 1
ATOM 2567 N N . LYS A 1 321 ? -9.258 2.186 16.859 1 91.88 321 LYS A N 1
ATOM 2568 C CA . LYS A 1 321 ? -9.633 1.681 18.172 1 91.88 321 LYS A CA 1
ATOM 2569 C C . LYS A 1 321 ? -8.625 2.109 19.234 1 91.88 321 LYS A C 1
ATOM 2571 O O . LYS A 1 321 ? -8.961 2.227 20.406 1 91.88 321 LYS A O 1
ATOM 2576 N N . ASN A 1 322 ? -7.414 2.287 18.844 1 95.12 322 ASN A N 1
ATOM 2577 C CA . ASN A 1 322 ? -6.32 2.467 19.797 1 95.12 322 ASN A CA 1
ATOM 2578 C C . ASN A 1 322 ? -5.672 3.84 19.656 1 95.12 322 ASN A C 1
ATOM 2580 O O . ASN A 1 322 ? -4.98 4.102 18.656 1 95.12 322 ASN A O 1
ATOM 2584 N N . LYS A 1 323 ? -5.77 4.664 20.656 1 96.75 323 LYS A N 1
ATOM 2585 C CA . LYS A 1 323 ? -5.277 6.039 20.672 1 96.75 323 LYS A CA 1
ATOM 2586 C C . LYS A 1 323 ? -3.76 6.078 20.516 1 96.75 323 LYS A C 1
ATOM 2588 O O . LYS A 1 323 ? -3.209 7.039 19.969 1 96.75 323 LYS A O 1
ATOM 2593 N N . GLU A 1 324 ? -3.076 5.043 20.953 1 96.69 324 GLU A N 1
ATOM 2594 C CA . GLU A 1 324 ? -1.617 5.027 20.891 1 96.69 324 GLU A CA 1
ATOM 2595 C C . GLU A 1 324 ? -1.122 5.109 19.453 1 96.69 324 GLU A C 1
ATOM 2597 O O . GLU A 1 324 ? -0.066 5.684 19.172 1 96.69 324 GLU A O 1
ATOM 2602 N N . PHE A 1 325 ? -1.898 4.57 18.547 1 97.56 325 PHE A N 1
ATOM 2603 C CA . PHE A 1 325 ? -1.541 4.629 17.125 1 97.56 325 PHE A CA 1
ATOM 2604 C C . PHE A 1 325 ? -1.807 6.016 16.562 1 97.56 325 PHE A C 1
ATOM 2606 O O . PHE A 1 325 ? -1.247 6.387 15.531 1 97.56 325 PHE A O 1
ATOM 2613 N N . ARG A 1 326 ? -2.672 6.828 17.203 1 97.81 326 ARG A N 1
ATOM 2614 C CA . ARG A 1 326 ? -3.053 8.148 16.719 1 97.81 326 ARG A CA 1
ATOM 2615 C C . ARG A 1 326 ? -2.199 9.242 17.359 1 97.81 326 ARG A C 1
ATOM 2617 O O . ARG A 1 326 ? -2.307 10.414 17 1 97.81 326 ARG A O 1
ATOM 2624 N N . ARG A 1 327 ? -1.372 8.875 18.266 1 97.5 327 ARG A N 1
ATOM 2625 C CA . ARG A 1 327 ? -0.465 9.852 18.859 1 97.5 327 ARG A CA 1
ATOM 2626 C C . ARG A 1 327 ? 0.55 10.344 17.828 1 97.5 327 ARG A C 1
ATOM 2628 O O . ARG A 1 327 ? 0.993 9.578 16.969 1 97.5 327 ARG A O 1
ATOM 2635 N N . GLY A 1 328 ? 0.912 11.594 17.969 1 96.62 328 GLY A N 1
ATOM 2636 C CA . GLY A 1 328 ? 1.854 12.203 17.031 1 96.62 328 GLY A CA 1
ATOM 2637 C C . GLY A 1 328 ? 3.271 11.688 17.203 1 96.62 328 GLY A C 1
ATOM 2638 O O . GLY A 1 328 ? 3.691 11.359 18.312 1 96.62 328 GLY A O 1
ATOM 2639 N N . ILE A 1 329 ? 3.959 11.633 16.141 1 94.69 329 ILE A N 1
ATOM 2640 C CA . ILE A 1 329 ? 5.355 11.219 16.203 1 94.69 329 ILE A CA 1
ATOM 2641 C C . ILE A 1 329 ? 6.238 12.43 16.516 1 94.69 329 ILE A C 1
ATOM 2643 O O . ILE A 1 329 ? 5.93 13.555 16.109 1 94.69 329 ILE A O 1
ATOM 2647 N N . PRO A 1 330 ? 7.309 12.18 17.203 1 90.81 330 PRO A N 1
ATOM 2648 C CA . PRO A 1 330 ? 8.219 13.297 17.469 1 90.81 330 PRO A CA 1
ATOM 2649 C C . PRO A 1 330 ? 8.898 13.82 16.203 1 90.81 330 PRO A C 1
ATOM 2651 O O . PRO A 1 330 ? 9.219 13.031 15.305 1 90.81 330 PRO A O 1
ATOM 2654 N N . GLY A 1 331 ? 9.117 15.141 16.109 1 86.44 331 GLY A N 1
ATOM 2655 C CA . GLY A 1 331 ? 9.734 15.766 14.953 1 86.44 331 GLY A CA 1
ATOM 2656 C C . GLY A 1 331 ? 11.141 15.266 14.68 1 86.44 331 GLY A C 1
ATOM 2657 O O . GLY A 1 331 ? 11.594 15.25 13.531 1 86.44 331 GLY A O 1
ATOM 2658 N N . THR A 1 332 ? 11.797 14.781 15.695 1 82.44 332 THR A N 1
ATOM 2659 C CA . THR A 1 332 ? 13.18 14.336 15.602 1 82.44 332 THR A CA 1
ATOM 2660 C C . THR A 1 332 ? 13.289 13.07 14.75 1 82.44 332 THR A C 1
ATOM 2662 O O . THR A 1 332 ? 14.344 12.781 14.195 1 82.44 332 THR A O 1
ATOM 2665 N N . LEU A 1 333 ? 12.25 12.383 14.727 1 84.75 333 LEU A N 1
ATOM 2666 C CA . LEU A 1 333 ? 12.25 11.141 13.961 1 84.75 333 LEU A CA 1
ATOM 2667 C C . LEU A 1 333 ? 12.516 11.422 12.484 1 84.75 333 LEU A C 1
ATOM 2669 O O . LEU A 1 333 ? 13.25 10.68 11.828 1 84.75 333 LEU A O 1
ATOM 2673 N N . ILE A 1 334 ? 12.008 12.469 11.984 1 80.62 334 ILE A N 1
ATOM 2674 C CA . ILE A 1 334 ? 12.133 12.82 10.578 1 80.62 334 ILE A CA 1
ATOM 2675 C C . ILE A 1 334 ? 13.492 13.477 10.328 1 80.62 334 ILE A C 1
ATOM 2677 O O . ILE A 1 334 ? 14.148 13.195 9.32 1 80.62 334 ILE A O 1
ATOM 2681 N N . THR A 1 335 ? 13.938 14.227 11.273 1 75.69 335 THR A N 1
ATOM 2682 C CA . THR A 1 335 ? 15.133 15.023 11.055 1 75.69 335 THR A CA 1
ATOM 2683 C C . THR A 1 335 ? 16.391 14.25 11.453 1 75.69 335 THR A C 1
ATOM 2685 O O . THR A 1 335 ? 17.453 14.414 10.852 1 75.69 335 THR A O 1
ATOM 2688 N N . GLN A 1 336 ? 16.219 13.312 12.406 1 76.69 336 GLN A N 1
ATOM 2689 C CA . GLN A 1 336 ? 17.406 12.664 12.953 1 76.69 336 GLN A CA 1
ATOM 2690 C C . GLN A 1 336 ? 17.328 11.148 12.797 1 76.69 336 GLN A C 1
ATOM 2692 O O . GLN A 1 336 ? 18.297 10.438 13.047 1 76.69 336 GLN A O 1
ATOM 2697 N N . GLY A 1 337 ? 16.234 10.672 12.375 1 79 337 GLY A N 1
ATOM 2698 C CA . GLY A 1 337 ? 16.078 9.234 12.25 1 79 337 GLY A CA 1
ATOM 2699 C C . GLY A 1 337 ? 15.414 8.594 13.445 1 79 337 GLY A C 1
ATOM 2700 O O . GLY A 1 337 ? 15.07 9.281 14.414 1 79 337 GLY A O 1
ATOM 2701 N N . ILE A 1 338 ? 15.281 7.324 13.406 1 81.88 338 ILE A N 1
ATOM 2702 C CA . ILE A 1 338 ? 14.578 6.594 14.453 1 81.88 338 ILE A CA 1
ATOM 2703 C C . ILE A 1 338 ? 15.539 6.277 15.602 1 81.88 338 ILE A C 1
ATOM 2705 O O . ILE A 1 338 ? 16.453 5.461 15.445 1 81.88 338 ILE A O 1
ATOM 2709 N N . SER A 1 339 ? 15.312 6.906 16.688 1 83.94 339 SER A N 1
ATOM 2710 C CA . SER A 1 339 ? 16.109 6.66 17.891 1 83.94 339 SER A CA 1
ATOM 2711 C C . SER A 1 339 ? 15.758 5.32 18.516 1 83.94 339 SER A C 1
ATOM 2713 O O . SER A 1 339 ? 14.773 4.68 18.125 1 83.94 339 SER A O 1
ATOM 2715 N N . LYS A 1 340 ? 16.531 4.879 19.453 1 85.56 340 LYS A N 1
ATOM 2716 C CA . LYS A 1 340 ? 16.297 3.611 20.141 1 85.56 340 LYS A CA 1
ATOM 2717 C C . LYS A 1 340 ? 14.953 3.609 20.859 1 85.56 340 LYS A C 1
ATOM 2719 O O . LYS A 1 340 ? 14.156 2.682 20.688 1 85.56 340 LYS A O 1
ATOM 2724 N N . PRO A 1 341 ? 14.641 4.711 21.578 1 87.56 341 PRO A N 1
ATOM 2725 C CA . PRO A 1 341 ? 13.328 4.719 22.234 1 87.56 341 PRO A CA 1
ATOM 2726 C C . PRO A 1 341 ? 12.172 4.668 21.234 1 87.56 341 PRO A C 1
ATOM 2728 O O . PRO A 1 341 ? 11.156 4.027 21.5 1 87.56 341 PRO A O 1
ATOM 2731 N N . ASN A 1 342 ? 12.312 5.367 20.156 1 88.88 342 ASN A N 1
ATOM 2732 C CA . ASN A 1 342 ? 11.266 5.344 19.125 1 88.88 342 ASN A CA 1
ATOM 2733 C C . ASN A 1 342 ? 11.125 3.961 18.5 1 88.88 342 ASN A C 1
ATOM 2735 O O . ASN A 1 342 ? 10.016 3.527 18.188 1 88.88 342 ASN A O 1
ATOM 2739 N N . GLY A 1 343 ? 12.289 3.35 18.312 1 88.69 343 GLY A N 1
ATOM 2740 C CA . GLY A 1 343 ? 12.258 1.98 17.828 1 88.69 343 GLY A CA 1
ATOM 2741 C C . GLY A 1 343 ? 11.539 1.03 18.766 1 88.69 343 GLY A C 1
ATOM 2742 O O . GLY A 1 343 ? 10.773 0.172 18.328 1 88.69 343 GLY A O 1
ATOM 2743 N N . GLU A 1 344 ? 11.812 1.208 20.047 1 91.12 344 GLU A N 1
ATOM 2744 C CA . GLU A 1 344 ? 11.148 0.391 21.047 1 91.12 344 GLU A CA 1
ATOM 2745 C C . GLU A 1 344 ? 9.641 0.651 21.062 1 91.12 344 GLU A C 1
ATOM 2747 O O . GLU A 1 344 ? 8.852 -0.272 21.25 1 91.12 344 GLU A O 1
ATOM 2752 N N . HIS A 1 345 ? 9.328 1.869 20.906 1 92.25 345 HIS A N 1
ATOM 2753 C CA . HIS A 1 345 ? 7.906 2.209 20.844 1 92.25 345 HIS A CA 1
ATOM 2754 C C . HIS A 1 345 ? 7.23 1.564 19.641 1 92.25 345 HIS A C 1
ATOM 2756 O O . HIS A 1 345 ? 6.129 1.023 19.75 1 92.25 345 HIS A O 1
ATOM 2762 N N . LEU A 1 346 ? 7.844 1.608 18.531 1 92.38 346 LEU A N 1
ATOM 2763 C CA . LEU A 1 346 ? 7.332 0.971 17.328 1 92.38 346 LEU A CA 1
ATOM 2764 C C . LEU A 1 346 ? 7.16 -0.53 17.531 1 92.38 346 LEU A C 1
ATOM 2766 O O . LEU A 1 346 ? 6.16 -1.109 17.109 1 92.38 346 LEU A O 1
ATOM 2770 N N . LYS A 1 347 ? 8.148 -1.116 18.125 1 93.06 347 LYS A N 1
ATOM 2771 C CA . LYS A 1 347 ? 8.07 -2.539 18.453 1 93.06 347 LYS A CA 1
ATOM 2772 C C . LYS A 1 347 ? 6.852 -2.846 19.312 1 93.06 347 LYS A C 1
ATOM 2774 O O . LYS A 1 347 ? 6.129 -3.811 19.062 1 93.06 347 LYS A O 1
ATOM 2779 N N . MET A 1 348 ? 6.66 -2.041 20.281 1 94.38 348 MET A N 1
ATOM 2780 C CA . MET A 1 348 ? 5.516 -2.215 21.172 1 94.38 348 MET A CA 1
ATOM 2781 C C . MET A 1 348 ? 4.203 -2.125 20.391 1 94.38 348 MET A C 1
ATOM 2783 O O . MET A 1 348 ? 3.299 -2.932 20.594 1 94.38 348 MET A O 1
ATOM 2787 N N . LEU A 1 349 ? 4.078 -1.16 19.547 1 95.44 349 LEU A N 1
ATOM 2788 C CA . LEU A 1 349 ? 2.869 -0.989 18.75 1 95.44 349 LEU A CA 1
ATOM 2789 C C . LEU A 1 349 ? 2.637 -2.195 17.844 1 95.44 349 LEU A C 1
ATOM 2791 O O . LEU A 1 349 ? 1.501 -2.646 17.688 1 95.44 349 LEU A O 1
ATOM 2795 N N . LEU A 1 350 ? 3.654 -2.756 17.281 1 93.75 350 LEU A N 1
ATOM 2796 C CA . LEU A 1 350 ? 3.525 -3.93 16.422 1 93.75 350 LEU A CA 1
ATOM 2797 C C . LEU A 1 350 ? 3.084 -5.145 17.234 1 93.75 350 LEU A C 1
ATOM 2799 O O . LEU A 1 350 ? 2.318 -5.977 16.75 1 93.75 350 LEU A O 1
ATOM 2803 N N . HIS A 1 351 ? 3.621 -5.223 18.406 1 94.06 351 HIS A N 1
ATOM 2804 C CA . HIS A 1 351 ? 3.162 -6.297 19.281 1 94.06 351 HIS A CA 1
ATOM 2805 C C . HIS A 1 351 ? 1.668 -6.176 19.562 1 94.06 351 HIS A C 1
ATOM 2807 O O . HIS A 1 351 ? 0.951 -7.18 19.562 1 94.06 351 HIS A O 1
ATOM 2813 N N . GLN A 1 352 ? 1.252 -4.961 19.781 1 93.38 352 GLN A N 1
ATOM 2814 C CA . GLN A 1 352 ? -0.174 -4.746 20.016 1 93.38 352 GLN A CA 1
ATOM 2815 C C . GLN A 1 352 ? -0.985 -5.105 18.766 1 93.38 352 GLN A C 1
ATOM 2817 O O . GLN A 1 352 ? -2.061 -5.695 18.875 1 93.38 352 GLN A O 1
ATOM 2822 N N . LEU A 1 353 ? -0.455 -4.734 17.688 1 93.44 353 LEU A N 1
ATOM 2823 C CA . LEU A 1 353 ? -1.113 -5.066 16.422 1 93.44 353 LEU A CA 1
ATOM 2824 C C . LEU A 1 353 ? -1.235 -6.574 16.266 1 93.44 353 LEU A C 1
ATOM 2826 O O . LEU A 1 353 ? -2.273 -7.074 15.82 1 93.44 353 LEU A O 1
ATOM 2830 N N . ALA A 1 354 ? -0.185 -7.316 16.578 1 92.12 354 ALA A N 1
ATOM 2831 C CA . ALA A 1 354 ? -0.178 -8.773 16.484 1 92.12 354 ALA A CA 1
ATOM 2832 C C . ALA A 1 354 ? -1.286 -9.383 17.328 1 92.12 354 ALA A C 1
ATOM 2834 O O . ALA A 1 354 ? -1.932 -10.352 16.922 1 92.12 354 ALA A O 1
ATOM 2835 N N . GLU A 1 355 ? -1.491 -8.789 18.422 1 89.19 355 GLU A N 1
ATOM 2836 C CA . GLU A 1 355 ? -2.512 -9.305 19.328 1 89.19 355 GLU A CA 1
ATOM 2837 C C . GLU A 1 355 ? -3.912 -9.094 18.766 1 89.19 355 GLU A C 1
ATOM 2839 O O . GLU A 1 355 ? -4.832 -9.852 19.078 1 89.19 355 GLU A O 1
ATOM 2844 N N . SER A 1 356 ? -4.051 -8.133 17.969 1 84.25 356 SER A N 1
ATOM 2845 C CA . SER A 1 356 ? -5.367 -7.785 17.438 1 84.25 356 SER A CA 1
ATOM 2846 C C . SER A 1 356 ? -5.727 -8.648 16.234 1 84.25 356 SER A C 1
ATOM 2848 O O . SER A 1 356 ? -6.883 -8.672 15.805 1 84.25 356 SER A O 1
ATOM 2850 N N . ILE A 1 357 ? -4.812 -9.375 15.641 1 81.56 357 ILE A N 1
ATOM 2851 C CA . ILE A 1 357 ? -5.047 -10.156 14.422 1 81.56 357 ILE A CA 1
ATOM 2852 C C . ILE A 1 357 ? -6.016 -11.297 14.719 1 81.56 357 ILE A C 1
ATOM 2854 O O . ILE A 1 357 ? -6.809 -11.68 13.859 1 81.56 357 ILE A O 1
ATOM 2858 N N . GLU A 1 358 ? -5.879 -11.828 15.945 1 71.81 358 GLU A N 1
ATOM 2859 C CA . GLU A 1 358 ? -6.727 -12.961 16.297 1 71.81 358 GLU A CA 1
ATOM 2860 C C . GLU A 1 358 ? -8.203 -12.578 16.266 1 71.81 358 GLU A C 1
ATOM 2862 O O . GLU A 1 358 ? -9.055 -13.422 15.969 1 71.81 358 GLU A O 1
ATOM 2867 N N . SER A 1 359 ? -8.336 -11.273 16.516 1 66.81 359 SER A N 1
ATOM 2868 C CA . SER A 1 359 ? -9.719 -10.812 16.578 1 66.81 359 SER A CA 1
ATOM 2869 C C . SER A 1 359 ? -10.188 -10.289 15.234 1 66.81 359 SER A C 1
ATOM 2871 O O . SER A 1 359 ? -11.367 -9.953 15.07 1 66.81 359 SER A O 1
ATOM 2873 N N . CYS A 1 360 ? -9.195 -10.188 14.422 1 62.94 360 CYS A N 1
ATOM 2874 C CA . CYS A 1 360 ? -9.57 -9.562 13.156 1 62.94 360 CYS A CA 1
ATOM 2875 C C . CYS A 1 360 ? -10.391 -10.523 12.297 1 62.94 360 CYS A C 1
ATOM 2877 O O . CYS A 1 360 ? -10.156 -11.727 12.305 1 62.94 360 CYS A O 1
ATOM 2879 N N . ASP A 1 361 ? -11.469 -9.898 11.836 1 64.94 361 ASP A N 1
ATOM 2880 C CA . ASP A 1 361 ? -12.328 -10.609 10.898 1 64.94 361 ASP A CA 1
ATOM 2881 C C . ASP A 1 361 ? -11.602 -10.898 9.594 1 64.94 361 ASP A C 1
ATOM 2883 O O . ASP A 1 361 ? -10.484 -10.414 9.375 1 64.94 361 ASP A O 1
ATOM 2887 N N . ASP A 1 362 ? -11.969 -11.836 8.875 1 73.75 362 ASP A N 1
ATOM 2888 C CA . ASP A 1 362 ? -11.461 -12.367 7.613 1 73.75 362 ASP A CA 1
ATOM 2889 C C . ASP A 1 362 ? -11.438 -11.281 6.535 1 73.75 362 ASP A C 1
ATOM 2891 O O . ASP A 1 362 ? -10.922 -11.508 5.438 1 73.75 362 ASP A O 1
ATOM 2895 N N . SER A 1 363 ? -11.758 -10.062 6.945 1 77.88 363 SER A N 1
ATOM 2896 C CA . SER A 1 363 ? -11.953 -9.047 5.914 1 77.88 363 SER A CA 1
ATOM 2897 C C . SER A 1 363 ? -10.609 -8.477 5.449 1 77.88 363 SER A C 1
ATOM 2899 O O . SER A 1 363 ? -10.516 -7.938 4.348 1 77.88 363 SER A O 1
ATOM 2901 N N . SER A 1 364 ? -9.625 -8.656 6.277 1 77.44 364 SER A N 1
ATOM 2902 C CA . SER A 1 364 ? -8.32 -8.109 5.906 1 77.44 364 SER A CA 1
ATOM 2903 C C . SER A 1 364 ? -7.703 -8.898 4.754 1 77.44 364 SER A C 1
ATOM 2905 O O . SER A 1 364 ? -6.797 -8.406 4.078 1 77.44 364 SER A O 1
ATOM 2907 N N . ALA A 1 365 ? -8.18 -10.086 4.484 1 85.62 365 ALA A N 1
ATOM 2908 C CA . ALA A 1 365 ? -7.645 -10.914 3.406 1 85.62 365 ALA A CA 1
ATOM 2909 C C . ALA A 1 365 ? -8.523 -10.828 2.162 1 85.62 365 ALA A C 1
ATOM 2911 O O . ALA A 1 365 ? -8.297 -11.547 1.187 1 85.62 365 ALA A O 1
ATOM 2912 N N . ASN A 1 366 ? -9.523 -9.953 2.117 1 88 366 ASN A N 1
ATOM 2913 C CA . ASN A 1 366 ? -10.516 -9.891 1.052 1 88 366 ASN A CA 1
ATOM 2914 C C . ASN A 1 366 ? -9.875 -9.586 -0.298 1 88 366 ASN A C 1
ATOM 2916 O O . ASN A 1 366 ? -10.312 -10.094 -1.329 1 88 366 ASN A O 1
ATOM 2920 N N . GLU A 1 367 ? -8.891 -8.797 -0.22 1 89.12 367 GLU A N 1
ATOM 2921 C CA . GLU A 1 367 ? -8.25 -8.438 -1.482 1 89.12 367 GLU A CA 1
ATOM 2922 C C . GLU A 1 367 ? -7.684 -9.664 -2.182 1 89.12 367 GLU A C 1
ATOM 2924 O O . GLU A 1 367 ? -7.82 -9.82 -3.396 1 89.12 367 GLU A O 1
ATOM 2929 N N . MET A 1 368 ? -7.012 -10.5 -1.463 1 91.25 368 MET A N 1
ATOM 2930 C CA . MET A 1 368 ? -6.434 -11.727 -2.018 1 91.25 368 MET A CA 1
ATOM 2931 C C . MET A 1 368 ? -7.527 -12.672 -2.494 1 91.25 368 MET A C 1
ATOM 2933 O O . MET A 1 368 ? -7.406 -13.281 -3.559 1 91.25 368 MET A O 1
ATOM 2937 N N . LYS A 1 369 ? -8.602 -12.781 -1.76 1 92 369 LYS A N 1
ATOM 2938 C CA . LYS A 1 369 ? -9.727 -13.633 -2.135 1 92 369 LYS A CA 1
ATOM 2939 C C . LYS A 1 369 ? -10.367 -13.148 -3.434 1 92 369 LYS A C 1
ATOM 2941 O O . LYS A 1 369 ? -10.664 -13.953 -4.32 1 92 369 LYS A O 1
ATOM 2946 N N . LEU A 1 370 ? -10.562 -11.859 -3.486 1 92.56 370 LEU A N 1
ATOM 2947 C CA . LEU A 1 370 ? -11.195 -11.273 -4.664 1 92.56 370 LEU A CA 1
ATOM 2948 C C . LEU A 1 370 ? -10.312 -11.438 -5.895 1 92.56 370 LEU A C 1
ATOM 2950 O O . LEU A 1 370 ? -10.805 -11.703 -6.992 1 92.56 370 LEU A O 1
ATOM 2954 N N . ASP A 1 371 ? -9.062 -11.258 -5.699 1 93.12 371 ASP A N 1
ATOM 2955 C CA . ASP A 1 371 ? -8.133 -11.461 -6.805 1 93.12 371 ASP A CA 1
ATOM 2956 C C . ASP A 1 371 ? -8.227 -12.891 -7.344 1 93.12 371 ASP A C 1
ATOM 2958 O O . ASP A 1 371 ? -8.273 -13.094 -8.562 1 93.12 371 ASP A O 1
ATOM 2962 N N . PHE A 1 372 ? -8.297 -13.836 -6.473 1 95.38 372 PHE A N 1
ATOM 2963 C CA . PHE A 1 372 ? -8.375 -15.234 -6.871 1 95.38 372 PHE A CA 1
ATOM 2964 C C . PHE A 1 372 ? -9.672 -15.516 -7.621 1 95.38 372 PHE A C 1
ATOM 2966 O O . PHE A 1 372 ? -9.648 -16.031 -8.742 1 95.38 372 PHE A O 1
ATOM 2973 N N . ILE A 1 373 ? -10.766 -15.133 -7.059 1 95.12 373 ILE A N 1
ATOM 2974 C CA . ILE A 1 373 ? -12.07 -15.492 -7.617 1 95.12 373 ILE A CA 1
ATOM 2975 C C . ILE A 1 373 ? -12.258 -14.805 -8.969 1 95.12 373 ILE A C 1
ATOM 2977 O O . ILE A 1 373 ? -12.906 -15.344 -9.859 1 95.12 373 ILE A O 1
ATOM 2981 N N . SER A 1 374 ? -11.664 -13.688 -9.133 1 95.5 374 SER A N 1
ATOM 2982 C CA . SER A 1 374 ? -11.852 -12.906 -10.352 1 95.5 374 SER A CA 1
ATOM 2983 C C . SER A 1 374 ? -11 -13.445 -11.492 1 95.5 374 SER A C 1
ATOM 2985 O O . SER A 1 374 ? -11.305 -13.227 -12.664 1 95.5 374 SER A O 1
ATOM 2987 N N . ASN A 1 375 ? -9.953 -14.172 -11.133 1 96.5 375 ASN A N 1
ATOM 2988 C CA . ASN A 1 375 ? -8.984 -14.5 -12.172 1 96.5 375 ASN A CA 1
ATOM 2989 C C . ASN A 1 375 ? -8.867 -16 -12.375 1 96.5 375 ASN A C 1
ATOM 2991 O O . ASN A 1 375 ? -8.219 -16.469 -13.32 1 96.5 375 ASN A O 1
ATOM 2995 N N . ARG A 1 376 ? -9.492 -16.781 -11.508 1 96.75 376 ARG A N 1
ATOM 2996 C CA . ARG A 1 376 ? -9.383 -18.234 -11.648 1 96.75 376 ARG A CA 1
ATOM 2997 C C . ARG A 1 376 ? -10.164 -18.719 -12.859 1 96.75 376 ARG A C 1
ATOM 2999 O O . ARG A 1 376 ? -10.938 -17.969 -13.453 1 96.75 376 ARG A O 1
ATOM 3006 N N . LEU A 1 377 ? -9.914 -19.953 -13.25 1 97.19 377 LEU A N 1
ATOM 3007 C CA . LEU A 1 377 ? -10.68 -20.609 -14.305 1 97.19 377 LEU A CA 1
ATOM 3008 C C . LEU A 1 377 ? -12.133 -20.797 -13.883 1 97.19 377 LEU A C 1
ATOM 3010 O O . LEU A 1 377 ? -12.414 -21.094 -12.727 1 97.19 377 LEU A O 1
ATOM 3014 N N . PRO A 1 378 ? -13.055 -20.609 -14.828 1 95.75 378 PRO A N 1
ATOM 3015 C CA . PRO A 1 378 ? -14.438 -21 -14.508 1 95.75 378 PRO A CA 1
ATOM 3016 C C . PRO A 1 378 ? -14.602 -22.5 -14.32 1 95.75 378 PRO A C 1
ATOM 3018 O O . PRO A 1 378 ? -13.695 -23.281 -14.648 1 95.75 378 PRO A O 1
ATOM 3021 N N . PRO A 1 379 ? -15.695 -22.875 -13.711 1 94.5 379 PRO A N 1
ATOM 3022 C CA . PRO A 1 379 ? -15.898 -24.328 -13.586 1 94.5 379 PRO A CA 1
ATOM 3023 C C . PRO A 1 379 ? -15.914 -25.047 -14.938 1 94.5 379 PRO A C 1
ATOM 3025 O O . PRO A 1 379 ? -16.422 -24.5 -15.922 1 94.5 379 PRO A O 1
ATOM 3028 N N . TYR A 1 380 ? -15.289 -26.172 -14.93 1 93.38 380 TYR A N 1
ATOM 3029 C CA . TYR A 1 380 ? -15.312 -26.953 -16.156 1 93.38 380 TYR A CA 1
ATOM 3030 C C . TYR A 1 380 ? -16.719 -27.438 -16.469 1 93.38 380 TYR A C 1
ATOM 3032 O O . TYR A 1 380 ? -17.422 -27.953 -15.586 1 93.38 380 TYR A O 1
ATOM 3040 N N . HIS A 1 381 ? -17.156 -27.172 -17.609 1 85.62 381 HIS A N 1
ATOM 3041 C CA . HIS A 1 381 ? -18.438 -27.641 -18.125 1 85.62 381 HIS A CA 1
ATOM 3042 C C . HIS A 1 381 ? -18.344 -27.953 -19.609 1 85.62 381 HIS A C 1
ATOM 3044 O O . HIS A 1 381 ? -17.75 -27.203 -20.375 1 85.62 381 HIS A O 1
ATOM 3050 N N . ASN A 1 382 ? -18.891 -29.109 -19.922 1 78.44 382 ASN A N 1
ATOM 3051 C CA . ASN A 1 382 ? -18.844 -29.5 -21.312 1 78.44 382 ASN A CA 1
ATOM 3052 C C . ASN A 1 382 ? -19.484 -28.453 -22.219 1 78.44 382 ASN A C 1
ATOM 3054 O O . ASN A 1 382 ? -19.016 -28.219 -23.328 1 78.44 382 ASN A O 1
ATOM 3058 N N . ASN A 1 383 ? -20.578 -27.859 -21.672 1 75.31 383 ASN A N 1
ATOM 3059 C CA . ASN A 1 383 ? -21.234 -26.766 -22.391 1 75.31 383 ASN A CA 1
ATOM 3060 C C . ASN A 1 383 ? -21.125 -25.453 -21.625 1 75.31 383 ASN A C 1
ATOM 3062 O O . ASN A 1 383 ? -21.844 -25.219 -20.672 1 75.31 383 ASN A O 1
ATOM 3066 N N . THR A 1 384 ? -20.266 -24.609 -22.109 1 70.56 384 THR A N 1
ATOM 3067 C CA . THR A 1 384 ? -19.953 -23.359 -21.438 1 70.56 384 THR A CA 1
ATOM 3068 C C . THR A 1 384 ? -21.203 -22.469 -21.359 1 70.56 384 THR A C 1
ATOM 3070 O O . THR A 1 384 ? -21.375 -21.734 -20.391 1 70.56 384 THR A O 1
ATOM 3073 N N . GLU A 1 385 ? -22.031 -22.531 -22.312 1 71 385 GLU A N 1
ATOM 3074 C CA . GLU A 1 385 ? -23.25 -21.703 -22.328 1 71 385 GLU A CA 1
ATOM 3075 C C . GLU A 1 385 ? -24.188 -22.109 -21.188 1 71 385 GLU A C 1
ATOM 3077 O O . GLU A 1 385 ? -24.875 -21.25 -20.625 1 71 385 GLU A O 1
ATOM 3082 N N . GLU A 1 386 ? -24.109 -23.281 -20.859 1 77.31 386 GLU A N 1
ATOM 3083 C CA . GLU A 1 386 ? -24.984 -23.797 -19.797 1 77.31 386 GLU A CA 1
ATOM 3084 C C . GLU A 1 386 ? -24.5 -23.328 -18.422 1 77.31 386 GLU A C 1
ATOM 3086 O O . GLU A 1 386 ? -25.281 -23.234 -17.484 1 77.31 386 GLU A O 1
ATOM 3091 N N . LEU A 1 387 ? -23.25 -23.047 -18.422 1 77.56 387 LEU A N 1
ATOM 3092 C CA . LEU A 1 387 ? -22.672 -22.594 -17.156 1 77.56 387 LEU A CA 1
ATOM 3093 C C . LEU A 1 387 ? -23.234 -21.234 -16.766 1 77.56 387 LEU A C 1
ATOM 3095 O O . LEU A 1 387 ? -23.531 -20.984 -15.586 1 77.56 387 LEU A O 1
ATOM 3099 N N . GLN A 1 388 ? -23.531 -20.375 -17.75 1 76.62 388 GLN A N 1
ATOM 3100 C CA . GLN A 1 388 ? -23.875 -18.984 -17.484 1 76.62 388 GLN A CA 1
ATOM 3101 C C . GLN A 1 388 ? -25.391 -18.812 -17.406 1 76.62 388 GLN A C 1
ATOM 3103 O O . GLN A 1 388 ? -25.875 -17.703 -17.156 1 76.62 388 GLN A O 1
ATOM 3108 N N . SER A 1 389 ? -26.109 -19.938 -17.531 1 84.12 389 SER A N 1
ATOM 3109 C CA . SER A 1 389 ? -27.562 -19.844 -17.516 1 84.12 389 SER A CA 1
ATOM 3110 C C . SER A 1 389 ? -28.156 -20.594 -16.328 1 84.12 389 SER A C 1
ATOM 3112 O O . SER A 1 389 ? -27.594 -21.578 -15.875 1 84.12 389 SER A O 1
ATOM 3114 N N . PRO A 1 390 ? -29.234 -19.969 -15.828 1 90.44 390 PRO A N 1
ATOM 3115 C CA . PRO A 1 390 ? -29.891 -20.688 -14.734 1 90.44 390 PRO A CA 1
ATOM 3116 C C . PRO A 1 390 ? -30.391 -22.062 -15.148 1 90.44 390 PRO A C 1
ATOM 3118 O O . PRO A 1 390 ? -30.844 -22.25 -16.281 1 90.44 390 PRO A O 1
ATOM 3121 N N . LYS A 1 391 ? -30.234 -22.969 -14.305 1 85.56 391 LYS A N 1
ATOM 3122 C CA . LYS A 1 391 ? -30.703 -24.328 -14.547 1 85.56 391 LYS A CA 1
ATOM 3123 C C . LYS A 1 391 ? -32.094 -24.531 -13.969 1 85.56 391 LYS A C 1
ATOM 3125 O O . LYS A 1 391 ? -32.344 -24.312 -12.773 1 85.56 391 LYS A O 1
ATOM 3130 N N . PRO A 1 392 ? -33.031 -24.844 -14.82 1 89.44 392 PRO A N 1
ATOM 3131 C CA . PRO A 1 392 ? -34.344 -25.141 -14.273 1 89.44 392 PRO A CA 1
ATOM 3132 C C . PRO A 1 392 ? -34.344 -26.359 -13.352 1 89.44 392 PRO A C 1
ATOM 3134 O O . PRO A 1 392 ? -33.469 -27.234 -13.469 1 89.44 392 PRO A O 1
ATOM 3137 N N . PRO A 1 393 ? -35.344 -26.453 -12.367 1 91.56 393 PRO A N 1
ATOM 3138 C CA . PRO A 1 393 ? -36.469 -25.562 -12.148 1 91.56 393 PRO A CA 1
ATOM 3139 C C . PRO A 1 393 ? -36.125 -24.359 -11.281 1 91.56 393 PRO A C 1
ATOM 3141 O O . PRO A 1 393 ? -35.094 -24.359 -10.617 1 91.56 393 PRO A O 1
ATOM 3144 N N . MET A 1 394 ? -37 -23.453 -11.344 1 93.38 394 MET A N 1
ATOM 3145 C CA . MET A 1 394 ? -36.906 -22.281 -10.469 1 93.38 394 MET A CA 1
ATOM 3146 C C . MET A 1 394 ? -37.188 -22.672 -9.023 1 93.38 394 MET A C 1
ATOM 3148 O O . MET A 1 394 ? -38.031 -23.5 -8.75 1 93.38 394 MET A O 1
ATOM 3152 N N . PRO A 1 395 ? -36.469 -22.031 -8.141 1 94.88 395 PRO A N 1
ATOM 3153 C CA . PRO A 1 395 ? -36.688 -22.375 -6.734 1 94.88 395 PRO A CA 1
ATOM 3154 C C . PRO A 1 395 ? -38.094 -21.984 -6.246 1 94.88 395 PRO A C 1
ATOM 3156 O O . PRO A 1 395 ? -38.625 -20.938 -6.645 1 94.88 395 PRO A O 1
ATOM 3159 N N . SER A 1 396 ? -38.688 -22.859 -5.43 1 93.06 396 SER A N 1
ATOM 3160 C CA . SER A 1 396 ? -39.938 -22.641 -4.758 1 93.06 396 SER A CA 1
ATOM 3161 C C . SER A 1 396 ? -39.875 -22.984 -3.273 1 93.06 396 SER A C 1
ATOM 3163 O O . SER A 1 396 ? -38.844 -23.484 -2.809 1 93.06 396 SER A O 1
ATOM 3165 N N . ASN A 1 397 ? -40.906 -22.688 -2.59 1 91.75 397 ASN A N 1
ATOM 3166 C CA . ASN A 1 397 ? -40.906 -22.953 -1.153 1 91.75 397 ASN A CA 1
ATOM 3167 C C . ASN A 1 397 ? -40.844 -24.438 -0.854 1 91.75 397 ASN A C 1
ATOM 3169 O O . ASN A 1 397 ? -40.438 -24.844 0.245 1 91.75 39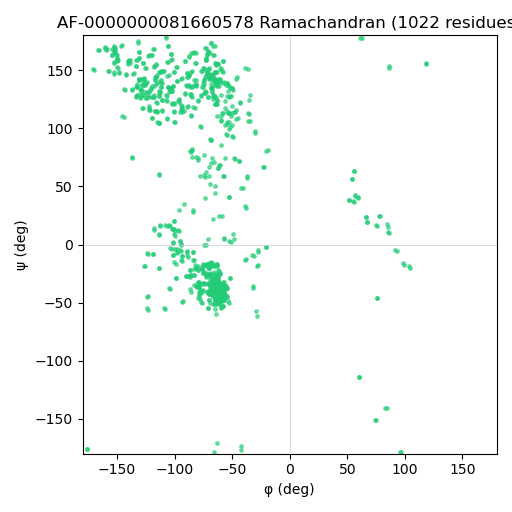7 ASN A O 1
ATOM 3173 N N . LYS A 1 398 ? -41.156 -25.266 -1.792 1 91.81 398 LYS A N 1
ATOM 3174 C CA . LYS A 1 398 ? -41.156 -26.703 -1.587 1 91.81 398 LYS A CA 1
ATOM 3175 C C . LYS A 1 398 ? -39.875 -27.344 -2.08 1 91.81 398 LYS A C 1
ATOM 3177 O O . LYS A 1 398 ? -39.656 -28.547 -1.887 1 91.81 398 LYS A O 1
ATOM 3182 N N . SER A 1 399 ? -39.062 -26.578 -2.652 1 94.25 399 SER A N 1
ATOM 3183 C CA . SER A 1 399 ? -37.844 -27.094 -3.285 1 94.25 399 SER A CA 1
ATOM 3184 C C . SER A 1 399 ? -36.719 -27.312 -2.262 1 94.25 399 SER A C 1
ATOM 3186 O O . SER A 1 399 ? -36.812 -26.828 -1.132 1 94.25 399 SER A O 1
ATOM 3188 N N . SER A 1 400 ? -35.844 -28.156 -2.596 1 97 400 SER A N 1
ATOM 3189 C CA . SER A 1 400 ? -34.531 -28.234 -1.983 1 97 400 SER A CA 1
ATOM 3190 C C . SER A 1 400 ? -33.469 -27.625 -2.889 1 97 400 SER A C 1
ATOM 3192 O O . SER A 1 400 ? -33.5 -27.797 -4.109 1 97 400 SER A O 1
ATOM 3194 N N . VAL A 1 401 ? -32.625 -26.812 -2.24 1 96.94 401 VAL A N 1
ATOM 3195 C CA . VAL A 1 401 ? -31.688 -26.062 -3.07 1 96.94 401 VAL A CA 1
ATOM 3196 C C . VAL A 1 401 ? -30.266 -26.281 -2.562 1 96.94 401 VAL A C 1
ATOM 3198 O O . VAL A 1 401 ? -30.062 -26.672 -1.409 1 96.94 401 VAL A O 1
ATOM 3201 N N . ARG A 1 402 ? -29.266 -26.109 -3.412 1 96.12 402 ARG A N 1
ATOM 3202 C CA . ARG A 1 402 ? -27.844 -26.078 -3.096 1 96.12 402 ARG A CA 1
ATOM 3203 C C . ARG A 1 402 ? -27.094 -25.188 -4.07 1 96.12 402 ARG A C 1
ATOM 3205 O O . ARG A 1 402 ? -27.594 -24.875 -5.152 1 96.12 402 ARG A O 1
ATOM 3212 N N . LEU A 1 403 ? -25.922 -24.781 -3.645 1 95 403 LEU A N 1
ATOM 3213 C CA . LEU A 1 403 ? -25.062 -24.078 -4.594 1 95 403 LEU A CA 1
ATOM 3214 C C . LEU A 1 403 ? -24.578 -25.016 -5.688 1 95 403 LEU A C 1
ATOM 3216 O O . LEU A 1 403 ? -24.156 -26.141 -5.398 1 95 403 LEU A O 1
ATOM 3220 N N . ARG A 1 404 ? -24.625 -24.594 -6.887 1 93.06 404 ARG A N 1
ATOM 3221 C CA . ARG A 1 404 ? -24.188 -25.391 -8.031 1 93.06 404 ARG A CA 1
ATOM 3222 C C . ARG A 1 404 ? -22.672 -25.562 -8.023 1 93.06 404 ARG A C 1
ATOM 3224 O O . ARG A 1 404 ? -22.172 -26.641 -8.367 1 93.06 404 ARG A O 1
ATOM 3231 N N . PHE A 1 405 ? -21.938 -24.547 -7.676 1 92.56 405 PHE A N 1
ATOM 3232 C CA . PHE A 1 405 ? -20.484 -24.531 -7.684 1 92.56 405 PHE A CA 1
ATOM 3233 C C . PHE A 1 405 ? -19.938 -23.859 -6.43 1 92.56 405 PHE A C 1
ATOM 3235 O O . PHE A 1 405 ? -19.406 -22.75 -6.5 1 92.56 405 PHE A O 1
ATOM 3242 N N . PRO A 1 406 ? -20 -24.531 -5.336 1 92.81 406 PRO A N 1
ATOM 3243 C CA . PRO A 1 406 ? -19.578 -23.906 -4.078 1 92.81 406 PRO A CA 1
ATOM 3244 C C . PRO A 1 406 ? -18.125 -23.438 -4.113 1 92.81 406 PRO A C 1
ATOM 3246 O O . PRO A 1 406 ? -17.797 -22.391 -3.553 1 92.81 406 PRO A O 1
ATOM 3249 N N . ASP A 1 407 ? -17.25 -24.172 -4.816 1 92.19 407 ASP A N 1
ATOM 3250 C CA . ASP A 1 407 ? -15.836 -23.828 -4.875 1 92.19 407 ASP A CA 1
ATOM 3251 C C . ASP A 1 407 ? -15.602 -22.578 -5.719 1 92.19 407 ASP A C 1
ATOM 3253 O O . ASP A 1 407 ? -14.531 -21.984 -5.664 1 92.19 407 ASP A O 1
ATOM 3257 N N . HIS A 1 408 ? -16.562 -22.203 -6.504 1 94.75 408 HIS A N 1
ATOM 3258 C CA . HIS A 1 408 ? -16.453 -21.062 -7.402 1 94.75 408 HIS A CA 1
ATOM 3259 C C . HIS A 1 408 ? -17.312 -19.906 -6.91 1 94.75 408 HIS A C 1
ATOM 3261 O O . HIS A 1 408 ? -17.672 -19.016 -7.691 1 94.75 408 HIS A O 1
ATOM 3267 N N . THR A 1 409 ? -17.703 -20.016 -5.605 1 94.44 409 THR A N 1
ATOM 3268 C CA . THR A 1 409 ? -18.5 -18.984 -4.965 1 94.44 409 THR A CA 1
ATOM 3269 C C . THR A 1 409 ? -17.828 -18.469 -3.693 1 94.44 409 THR A C 1
ATOM 3271 O O . THR A 1 409 ? -17.344 -19.266 -2.887 1 94.44 409 THR A O 1
ATOM 3274 N N . LEU A 1 410 ? -17.734 -17.172 -3.57 1 93 410 LEU A N 1
ATOM 3275 C CA . LEU A 1 410 ? -17.094 -16.531 -2.426 1 93 410 LEU A CA 1
ATOM 3276 C C . LEU A 1 410 ? -18.031 -15.539 -1.766 1 93 410 LEU A C 1
ATOM 3278 O O . LEU A 1 410 ? -18.625 -14.695 -2.445 1 93 410 LEU A O 1
ATOM 3282 N N . ILE A 1 411 ? -18.25 -15.664 -0.5 1 92.5 411 ILE A N 1
ATOM 3283 C CA . ILE A 1 411 ? -19.078 -14.734 0.266 1 92.5 411 ILE A CA 1
ATOM 3284 C C . ILE A 1 411 ? -18.188 -13.781 1.062 1 92.5 411 ILE A C 1
ATOM 3286 O O . ILE A 1 411 ? -17.328 -14.227 1.835 1 92.5 411 ILE A O 1
ATOM 3290 N N . ILE A 1 412 ? -18.328 -12.492 0.829 1 89.06 412 ILE A N 1
ATOM 3291 C CA . ILE A 1 412 ? -17.484 -11.492 1.473 1 89.06 412 ILE A CA 1
ATOM 3292 C C . ILE A 1 412 ? -18.344 -10.438 2.158 1 89.06 412 ILE A C 1
ATOM 3294 O O . ILE A 1 412 ? -19.344 -9.969 1.583 1 89.06 412 ILE A O 1
ATOM 3298 N N . ASN A 1 413 ? -17.875 -10.102 3.344 1 83.94 413 ASN A N 1
ATOM 3299 C CA . ASN A 1 413 ? -18.531 -9.008 4.059 1 83.94 413 ASN A CA 1
ATOM 3300 C C . ASN A 1 413 ? -17.875 -7.664 3.732 1 83.94 413 ASN A C 1
ATOM 3302 O O . ASN A 1 413 ? -16.656 -7.52 3.814 1 83.94 413 ASN A O 1
ATOM 3306 N N . GLY A 1 414 ? -18.641 -6.711 3.391 1 73.19 414 GLY A N 1
ATOM 3307 C CA . GLY A 1 414 ? -18.172 -5.355 3.191 1 73.19 414 GLY A CA 1
ATOM 3308 C C . GLY A 1 414 ? -17.656 -5.102 1.787 1 73.19 414 GLY A C 1
ATOM 3309 O O . GLY A 1 414 ? -17.5 -6.039 1 1 73.19 414 GLY A O 1
ATOM 3310 N N . ASN A 1 415 ? -17.734 -3.818 1.375 1 58.22 415 ASN A N 1
ATOM 3311 C CA . ASN A 1 415 ? -17.266 -3.471 0.034 1 58.22 415 ASN A CA 1
ATOM 3312 C C . ASN A 1 415 ? -15.75 -3.408 -0.039 1 58.22 415 ASN A C 1
ATOM 3314 O O . ASN A 1 415 ? -15.125 -2.541 0.579 1 58.22 415 ASN A O 1
ATOM 3318 N N . PRO A 1 416 ? -15.109 -4.516 -0.59 1 58.44 416 PRO A N 1
ATOM 3319 C CA . PRO A 1 416 ? -13.648 -4.449 -0.678 1 58.44 416 PRO A CA 1
ATOM 3320 C C . PRO A 1 416 ? -13.164 -3.211 -1.426 1 58.44 416 PRO A C 1
ATOM 3322 O O . PRO A 1 416 ? -12.016 -2.791 -1.247 1 58.44 416 PRO A O 1
ATOM 3325 N N . ASN A 1 417 ? -13.906 -2.789 -2.51 1 51.69 417 ASN A N 1
ATOM 3326 C CA . ASN A 1 417 ? -13.484 -1.646 -3.311 1 51.69 417 ASN A CA 1
ATOM 3327 C C . ASN A 1 417 ? -13.742 -0.328 -2.586 1 51.69 417 ASN A C 1
ATOM 3329 O O . ASN A 1 417 ? -13.641 0.745 -3.184 1 51.69 417 ASN A O 1
ATOM 3333 N N . ASP A 1 418 ? -14.273 -0.412 -1.441 1 48.78 418 ASP A N 1
ATOM 3334 C CA . ASP A 1 418 ? -14.438 0.874 -0.771 1 48.78 418 ASP A CA 1
ATOM 3335 C C . ASP A 1 418 ? -13.094 1.577 -0.588 1 48.78 418 ASP A C 1
ATOM 3337 O O . ASP A 1 418 ? -12.43 1.404 0.437 1 48.78 418 ASP A O 1
ATOM 3341 N N . GLU A 1 419 ? -12.141 1.293 -1.382 1 41.75 419 GLU A N 1
ATOM 3342 C CA . GLU A 1 419 ? -11.133 2.348 -1.309 1 41.75 419 GLU A CA 1
ATOM 3343 C C . GLU A 1 419 ? -11.781 3.715 -1.099 1 41.75 419 GLU A C 1
ATOM 3345 O O . GLU A 1 419 ? -12.852 3.99 -1.643 1 41.75 419 GLU A O 1
ATOM 3350 N N . ASP A 1 420 ? -11.344 4.355 -0.054 1 37.94 420 ASP A N 1
ATOM 3351 C CA . ASP A 1 420 ? -11.727 5.734 0.228 1 37.94 420 ASP A CA 1
ATOM 3352 C C . ASP A 1 420 ? -11.75 6.57 -1.051 1 37.94 420 ASP A C 1
ATOM 3354 O O . ASP A 1 420 ? -10.711 7.008 -1.535 1 37.94 420 ASP A O 1
ATOM 3358 N N . ASP A 1 421 ? -12.328 6.199 -2.096 1 33.81 421 ASP A N 1
ATOM 3359 C CA . ASP A 1 421 ? -12.586 7.289 -3.031 1 33.81 421 ASP A CA 1
ATOM 3360 C C . ASP A 1 421 ? -12.953 8.57 -2.291 1 33.81 421 ASP A C 1
ATOM 3362 O O . ASP A 1 421 ? -14.125 8.789 -1.961 1 33.81 421 ASP A O 1
ATOM 3366 N N . SER A 1 422 ? -12.062 8.984 -1.478 1 34.38 422 SER A N 1
ATOM 3367 C CA . SER A 1 422 ? -12.219 10.383 -1.079 1 34.38 422 SER A CA 1
ATOM 3368 C C . SER A 1 422 ? -12.445 11.281 -2.291 1 34.38 422 SER A C 1
ATOM 3370 O O . SER A 1 422 ? -11.68 12.219 -2.527 1 34.38 422 SER A O 1
ATOM 3372 N N . ASP A 1 423 ? -12.578 10.82 -3.471 1 30.66 423 ASP A N 1
ATOM 3373 C CA . ASP A 1 423 ? -13.016 11.906 -4.34 1 30.66 423 ASP A CA 1
ATOM 3374 C C . ASP A 1 423 ? -14.094 12.75 -3.66 1 30.66 423 ASP A C 1
ATOM 3376 O O . ASP A 1 423 ? -14.945 12.227 -2.943 1 30.66 423 ASP A O 1
ATOM 3380 N N . GLU A 1 424 ? -13.75 14.055 -3.58 1 31.62 424 GLU A N 1
ATOM 3381 C CA . GLU A 1 424 ? -14.492 15.273 -3.252 1 31.62 424 GLU A CA 1
ATOM 3382 C C . GLU A 1 424 ? -15.906 15.227 -3.83 1 31.62 424 GLU A C 1
ATOM 3384 O O . GLU A 1 424 ? -16.516 16.266 -4.062 1 31.62 424 GLU A O 1
ATOM 3389 N N . GLU A 1 425 ? -16.297 14.344 -4.715 1 30.78 425 GLU A N 1
ATOM 3390 C CA . GLU A 1 425 ? -17.562 14.898 -5.191 1 30.78 425 GLU A CA 1
ATOM 3391 C C . GLU A 1 425 ? -18.391 15.438 -4.031 1 30.78 425 GLU A C 1
ATOM 3393 O O . GLU A 1 425 ? -18.141 15.109 -2.871 1 30.78 425 GLU A O 1
ATOM 3398 N N . GLU A 1 426 ? -19.703 15.93 -4.512 1 30.12 426 GLU A N 1
ATOM 3399 C CA . GLU A 1 426 ? -20.828 16.688 -3.973 1 30.12 426 GLU A CA 1
ATOM 3400 C C . GLU A 1 426 ? -21.281 16.109 -2.637 1 30.12 426 GLU A C 1
ATOM 3402 O O . GLU A 1 426 ? -21.109 14.922 -2.375 1 30.12 426 GLU A O 1
ATOM 3407 N N . ASP A 1 427 ? -21.5 17.016 -1.71 1 31.33 427 ASP A N 1
ATOM 3408 C CA . ASP A 1 427 ? -22.25 17.203 -0.472 1 31.33 427 ASP A CA 1
ATOM 3409 C C . ASP A 1 427 ? -23.5 16.328 -0.446 1 31.33 427 ASP A C 1
ATOM 3411 O O . ASP A 1 427 ? -24.484 16.641 0.232 1 31.33 427 ASP A O 1
ATOM 3415 N N . ASP A 1 428 ? -23.875 15.578 -1.488 1 31.75 428 ASP A N 1
ATOM 3416 C CA . ASP A 1 428 ? -25.141 15.023 -1.018 1 31.75 428 ASP A CA 1
ATOM 3417 C C . ASP A 1 428 ? -24.969 14.344 0.338 1 31.75 428 ASP A C 1
ATOM 3419 O O . ASP A 1 428 ? -23.969 13.656 0.572 1 31.75 428 ASP A O 1
ATOM 3423 N N . GLU A 1 429 ? -25.547 14.859 1.386 1 33.22 429 GLU A N 1
ATOM 3424 C CA . GLU A 1 429 ? -25.969 14.586 2.758 1 33.22 429 GLU A CA 1
ATOM 3425 C C . GLU A 1 429 ? -26.281 13.109 2.951 1 33.22 429 GLU A C 1
ATOM 3427 O O . GLU A 1 429 ? -26.906 12.727 3.943 1 33.22 429 GLU A O 1
ATOM 3432 N N . ASP A 1 430 ? -26.5 12.375 1.873 1 33.81 430 ASP A N 1
ATOM 3433 C CA . ASP A 1 430 ? -27 11.117 2.414 1 33.81 430 ASP A CA 1
ATOM 3434 C C . ASP A 1 430 ? -25.969 10.453 3.312 1 33.81 430 ASP A C 1
ATOM 3436 O O . ASP A 1 430 ? -24.906 10.023 2.84 1 33.81 430 ASP A O 1
ATOM 3440 N N . ASP A 1 431 ? -25.656 10.977 4.422 1 37.56 431 ASP A N 1
ATOM 3441 C CA . ASP A 1 431 ? -25.172 10.359 5.656 1 37.56 431 ASP A CA 1
ATOM 3442 C C . ASP A 1 431 ? -25.531 8.875 5.695 1 37.56 431 ASP A C 1
ATOM 3444 O O . ASP A 1 431 ? -25.688 8.297 6.773 1 37.56 431 ASP A O 1
ATOM 3448 N N . GLY A 1 432 ? -26.234 8.359 4.688 1 37 432 GLY A N 1
ATOM 3449 C CA . GLY A 1 432 ? -26.562 6.977 4.996 1 37 432 GLY A CA 1
ATOM 3450 C C . GLY A 1 432 ? -25.375 6.148 5.426 1 37 432 GLY A C 1
ATOM 3451 O O . GLY A 1 432 ? -24.25 6.363 4.945 1 37 432 GLY A O 1
ATOM 3452 N N . GLU A 1 433 ? -25.375 5.742 6.656 1 41.72 433 GLU A N 1
ATOM 3453 C CA . GLU A 1 433 ? -24.594 4.617 7.16 1 41.72 433 GLU A CA 1
ATOM 3454 C C . GLU A 1 433 ? -24.188 3.678 6.027 1 41.72 433 GLU A C 1
ATOM 3456 O O . GLU A 1 433 ? -25.031 3.223 5.258 1 41.72 433 GLU A O 1
ATOM 3461 N N . ASP A 1 434 ? -23.25 3.924 5.324 1 50.75 434 ASP A N 1
ATOM 3462 C CA . ASP A 1 434 ? -22.75 2.863 4.449 1 50.75 434 ASP A CA 1
ATOM 3463 C C . ASP A 1 434 ? -23.156 1.488 4.977 1 50.75 434 ASP A C 1
ATOM 3465 O O . ASP A 1 434 ? -22.625 1.03 5.992 1 50.75 434 ASP A O 1
ATOM 3469 N N . GLU A 1 435 ? -24.484 1.164 4.965 1 61.09 435 GLU A N 1
ATOM 3470 C CA . GLU A 1 435 ? -25 -0.143 5.363 1 61.09 435 GLU A CA 1
ATOM 3471 C C . GLU A 1 435 ? -24.047 -1.262 4.938 1 61.09 435 GLU A C 1
ATOM 3473 O O . GLU A 1 435 ? -23.594 -1.295 3.791 1 61.09 435 GLU A O 1
ATOM 3478 N N . GLU A 1 436 ? -23.5 -1.873 5.91 1 78.88 436 GLU A N 1
ATOM 3479 C CA . GLU A 1 436 ? -22.688 -3.064 5.691 1 78.88 436 GLU A CA 1
ATOM 3480 C C . GLU A 1 436 ? -23.406 -4.066 4.789 1 78.88 436 GLU A C 1
ATOM 3482 O O . GLU A 1 436 ? -24.609 -4.289 4.93 1 78.88 436 GLU A O 1
ATOM 3487 N N . CYS A 1 437 ? -22.922 -4.297 3.676 1 90 437 CYS A N 1
ATOM 3488 C CA . CYS A 1 437 ? -23.484 -5.246 2.721 1 90 437 CYS A CA 1
ATOM 3489 C C . CYS A 1 437 ? -22.625 -6.504 2.635 1 90 437 CYS A C 1
ATOM 3491 O O . CYS A 1 437 ? -21.5 -6.527 3.137 1 90 437 CYS A O 1
ATOM 3493 N N . VAL A 1 438 ? -23.359 -7.555 2.176 1 93.25 438 VAL A N 1
ATOM 3494 C CA . VAL A 1 438 ? -22.672 -8.812 1.904 1 93.25 438 VAL A CA 1
ATOM 3495 C C . VAL A 1 438 ? -22.656 -9.078 0.401 1 93.25 438 VAL A C 1
ATOM 3497 O O . VAL A 1 438 ? -23.641 -8.844 -0.287 1 93.25 438 VAL A O 1
ATOM 3500 N N . TYR A 1 439 ? -21.547 -9.547 -0.064 1 93.44 439 TYR A N 1
ATOM 3501 C CA . TYR A 1 439 ? -21.375 -9.789 -1.491 1 93.44 439 TYR A CA 1
ATOM 3502 C C . TYR A 1 439 ? -21.156 -11.273 -1.765 1 93.44 439 TYR A C 1
ATOM 3504 O O . TYR A 1 439 ? -20.438 -11.945 -1.012 1 93.44 439 TYR A O 1
ATOM 3512 N N . VAL A 1 440 ? -21.734 -11.758 -2.867 1 96.06 440 VAL A N 1
ATOM 3513 C CA . VAL A 1 440 ? -21.484 -13.094 -3.381 1 96.06 440 VAL A CA 1
ATOM 3514 C C . VAL A 1 440 ? -20.766 -13.008 -4.723 1 96.06 440 VAL A C 1
ATOM 3516 O O . VAL A 1 440 ? -21.375 -12.719 -5.75 1 96.06 440 VAL A O 1
ATOM 3519 N N . TYR A 1 441 ? -19.5 -13.289 -4.656 1 94.75 441 TYR A N 1
ATOM 3520 C CA . TYR A 1 441 ? -18.703 -13.273 -5.879 1 94.75 441 TYR A CA 1
ATOM 3521 C C . TYR A 1 441 ? -18.531 -14.68 -6.441 1 94.75 441 TYR A C 1
ATOM 3523 O O . TYR A 1 441 ? -18.625 -15.664 -5.703 1 94.75 441 TYR A O 1
ATOM 3531 N N . HIS A 1 442 ? -18.344 -14.773 -7.758 1 95.5 442 HIS A N 1
ATOM 3532 C CA . HIS A 1 442 ? -18.188 -16.094 -8.367 1 95.5 442 HIS A CA 1
ATOM 3533 C C . HIS A 1 442 ? -17.344 -16.016 -9.641 1 95.5 442 HIS A C 1
ATOM 3535 O O . HIS A 1 442 ? -17.078 -14.922 -10.148 1 95.5 442 HIS A O 1
ATOM 3541 N N . SER A 1 443 ? -16.922 -17.141 -10.133 1 95.44 443 SER A N 1
ATOM 3542 C CA . SER A 1 443 ? -16.031 -17.188 -11.281 1 95.44 443 SER A CA 1
ATOM 3543 C C . SER A 1 443 ? -16.719 -17.797 -12.5 1 95.44 443 SER A C 1
ATOM 3545 O O . SER A 1 443 ? -16.062 -18.219 -13.453 1 95.44 443 SER A O 1
ATOM 3547 N N . LEU A 1 444 ? -18.016 -17.891 -12.508 1 93.88 444 LEU A N 1
ATOM 3548 C CA . LEU A 1 444 ? -18.766 -18.547 -13.578 1 93.88 444 LEU A CA 1
ATOM 3549 C C . LEU A 1 444 ? -18.594 -17.797 -14.891 1 93.88 444 LEU A C 1
ATOM 3551 O O . LEU A 1 444 ? -18.641 -18.406 -15.969 1 93.88 444 LEU A O 1
ATOM 3555 N N . GLN A 1 445 ? -18.375 -16.547 -14.812 1 91.19 445 GLN A N 1
ATOM 3556 C CA . GLN A 1 445 ? -18.328 -15.719 -16.016 1 91.19 445 GLN A CA 1
ATOM 3557 C C . GLN A 1 445 ? -16.891 -15.414 -16.422 1 91.19 445 GLN A C 1
ATOM 3559 O O . GLN A 1 445 ? -16.641 -14.609 -17.328 1 91.19 445 GLN A O 1
ATOM 3564 N N . ASN A 1 446 ? -15.938 -15.945 -15.664 1 93.31 446 ASN A N 1
ATOM 3565 C CA . ASN A 1 446 ? -14.547 -15.742 -16.047 1 93.31 446 ASN A CA 1
ATOM 3566 C C . ASN A 1 446 ? -14.258 -16.312 -17.438 1 93.31 446 ASN A C 1
ATOM 3568 O O . ASN A 1 446 ? -14.906 -17.25 -17.875 1 93.31 446 ASN A O 1
ATOM 3572 N N . ASN A 1 447 ? -13.328 -15.734 -18.078 1 92 447 ASN A N 1
ATOM 3573 C CA . ASN A 1 447 ? -12.984 -16.125 -19.438 1 92 447 ASN A CA 1
ATOM 3574 C C . ASN A 1 447 ? -11.742 -17.016 -19.469 1 92 447 ASN A C 1
ATOM 3576 O O . ASN A 1 447 ? -10.633 -16.562 -19.188 1 92 447 ASN A O 1
ATOM 3580 N N . ARG A 1 448 ? -11.914 -18.25 -19.859 1 92.62 448 ARG A N 1
ATOM 3581 C CA . ARG A 1 448 ? -10.797 -19.188 -19.891 1 92.62 448 ARG A CA 1
ATOM 3582 C C . ARG A 1 448 ? -9.758 -18.781 -20.922 1 92.62 448 ARG A C 1
ATOM 3584 O O . ARG A 1 448 ? -8.578 -19.078 -20.781 1 92.62 448 ARG A O 1
ATOM 3591 N N . ARG A 1 449 ? -10.117 -18.016 -21.953 1 92.5 449 ARG A N 1
ATOM 3592 C CA . ARG A 1 449 ? -9.227 -17.672 -23.047 1 92.5 449 ARG A CA 1
ATOM 3593 C C . ARG A 1 449 ? -8.18 -16.656 -22.609 1 92.5 449 ARG A C 1
ATOM 3595 O O . ARG A 1 449 ? -7.137 -16.516 -23.25 1 92.5 449 ARG A O 1
ATOM 3602 N N . CYS A 1 450 ? -8.5 -16.047 -21.516 1 93.06 450 CYS A N 1
ATOM 3603 C CA . CYS A 1 450 ? -7.578 -15.016 -21.031 1 93.06 450 CYS A CA 1
ATOM 3604 C C . CYS A 1 450 ? -6.93 -15.445 -19.719 1 93.06 450 CYS A C 1
ATOM 3606 O O . CYS A 1 450 ? -6.246 -14.648 -19.078 1 93.06 450 CYS A O 1
ATOM 3608 N N . HIS A 1 451 ? -7.152 -16.641 -19.359 1 96.56 451 HIS A N 1
ATOM 3609 C CA . HIS A 1 451 ? -6.652 -17.125 -18.078 1 96.56 451 HIS A CA 1
ATOM 3610 C C . HIS A 1 451 ? -5.137 -16.984 -17.984 1 96.56 451 HIS A C 1
ATOM 3612 O O . HIS A 1 451 ? -4.402 -17.625 -18.75 1 96.56 451 HIS A O 1
ATOM 3618 N N . MET A 1 452 ? -4.637 -16.047 -17.031 1 96.12 452 MET A N 1
ATOM 3619 C CA . MET A 1 452 ? -3.24 -15.82 -16.672 1 96.12 452 MET A CA 1
ATOM 3620 C C . MET A 1 452 ? -2.467 -15.234 -17.844 1 96.12 452 MET A C 1
ATOM 3622 O O . MET A 1 452 ? -1.271 -15.484 -18 1 96.12 452 MET A O 1
ATOM 3626 N N . MET A 1 453 ? -3.172 -14.555 -18.797 1 94.19 453 MET A N 1
ATOM 3627 C CA . MET A 1 453 ? -2.535 -13.945 -19.969 1 94.19 453 MET A CA 1
ATOM 3628 C C . MET A 1 453 ? -2.373 -12.445 -19.781 1 94.19 453 MET A C 1
ATOM 3630 O O . MET A 1 453 ? -1.71 -11.781 -20.578 1 94.19 453 MET A O 1
ATOM 3634 N N . SER A 1 454 ? -3.004 -11.938 -18.688 1 86.5 454 SER A N 1
ATOM 3635 C CA . SER A 1 454 ? -2.953 -10.5 -18.469 1 86.5 454 SER A CA 1
ATOM 3636 C C . SER A 1 454 ? -2.656 -10.172 -17 1 86.5 454 SER A C 1
ATOM 3638 O O . SER A 1 454 ? -3.068 -10.906 -16.109 1 86.5 454 SER A O 1
ATOM 3640 N N . ALA A 1 455 ? -1.941 -9.055 -16.875 1 79.31 455 ALA A N 1
ATOM 3641 C CA . ALA A 1 455 ? -1.644 -8.578 -15.531 1 79.31 455 ALA A CA 1
ATOM 3642 C C . ALA A 1 455 ? -2.678 -7.551 -15.07 1 79.31 455 ALA A C 1
ATOM 3644 O O . ALA A 1 455 ? -2.662 -7.117 -13.922 1 79.31 455 ALA A O 1
ATOM 3645 N N . GLU A 1 456 ? -3.59 -7.262 -15.859 1 79.31 456 GLU A N 1
ATOM 3646 C CA . GLU A 1 456 ? -4.57 -6.23 -15.539 1 79.31 456 GLU A CA 1
ATOM 3647 C C . GLU A 1 456 ? -5.547 -6.715 -14.469 1 79.31 456 GLU A C 1
ATOM 3649 O O . GLU A 1 456 ? -5.891 -7.898 -14.422 1 79.31 456 GLU A O 1
ATOM 3654 N N . LYS A 1 457 ? -5.871 -5.773 -13.727 1 81.75 457 LYS A N 1
ATOM 3655 C CA . LYS A 1 457 ? -6.852 -6.09 -12.688 1 81.75 457 LYS A CA 1
ATOM 3656 C C . LYS A 1 457 ? -8.211 -6.398 -13.305 1 81.75 457 LYS A C 1
ATOM 3658 O O . LYS A 1 457 ? -8.688 -5.676 -14.18 1 81.75 457 LYS A O 1
ATOM 3663 N N . THR A 1 458 ? -8.766 -7.527 -12.812 1 87.5 458 THR A N 1
ATOM 3664 C CA . THR A 1 458 ? -10.086 -7.93 -13.273 1 87.5 458 THR A CA 1
ATOM 3665 C C . THR A 1 458 ? -11.156 -7.574 -12.234 1 87.5 458 THR A C 1
ATOM 3667 O O . THR A 1 458 ? -10.938 -7.738 -11.031 1 87.5 458 THR A O 1
ATOM 3670 N N . LYS A 1 459 ? -12.25 -7.047 -12.711 1 86.94 459 LYS A N 1
ATOM 3671 C CA . LYS A 1 459 ? -13.359 -6.719 -11.82 1 86.94 459 LYS A CA 1
ATOM 3672 C C . LYS A 1 459 ? -14.141 -7.973 -11.43 1 86.94 459 LYS A C 1
ATOM 3674 O O . LYS A 1 459 ? -14.539 -8.758 -12.297 1 86.94 459 LYS A O 1
ATOM 3679 N N . PRO A 1 460 ? -14.32 -8.164 -10.211 1 90.69 460 PRO A N 1
ATOM 3680 C CA . PRO A 1 460 ? -15.07 -9.344 -9.773 1 90.69 460 PRO A CA 1
ATOM 3681 C C . PRO A 1 460 ? -16.547 -9.273 -10.156 1 90.69 460 PRO A C 1
ATOM 3683 O O . PRO A 1 460 ? -17.125 -8.188 -10.219 1 90.69 460 PRO A O 1
ATOM 3686 N N . THR A 1 461 ? -17.109 -10.406 -10.445 1 90.31 461 THR A N 1
ATOM 3687 C CA . THR A 1 461 ? -18.531 -10.547 -10.727 1 90.31 461 THR A CA 1
ATOM 3688 C C . THR A 1 461 ? -19.266 -11.125 -9.523 1 90.31 461 THR A C 1
ATOM 3690 O O . THR A 1 461 ? -18.797 -12.078 -8.898 1 90.31 461 THR A O 1
ATOM 3693 N N . GLY A 1 462 ? -20.375 -10.398 -9.266 1 93.12 462 GLY A N 1
ATOM 3694 C CA . GLY A 1 462 ? -21.094 -10.945 -8.125 1 93.12 462 GLY A CA 1
ATOM 3695 C C . GLY A 1 462 ? -22.406 -10.227 -7.848 1 93.12 462 GLY A C 1
ATOM 3696 O O . GLY A 1 462 ? -22.891 -9.469 -8.688 1 93.12 462 GLY A O 1
ATOM 3697 N N . LEU A 1 463 ? -23.062 -10.656 -6.734 1 95.5 463 LEU A N 1
ATOM 3698 C CA . LEU A 1 463 ? -24.328 -10.133 -6.242 1 95.5 463 LEU A CA 1
ATOM 3699 C C . LEU A 1 463 ? -24.141 -9.414 -4.91 1 95.5 463 LEU A C 1
ATOM 3701 O O . LEU A 1 463 ? -23.234 -9.75 -4.141 1 95.5 463 LEU A O 1
ATOM 3705 N N . LYS A 1 464 ? -24.953 -8.453 -4.738 1 94.75 464 LYS A N 1
ATOM 3706 C CA . LYS A 1 464 ? -24.953 -7.68 -3.498 1 94.75 464 LYS A CA 1
ATOM 3707 C C . LYS A 1 464 ? -26.234 -7.898 -2.705 1 94.75 464 LYS A C 1
ATOM 3709 O O . LYS A 1 464 ? -27.328 -7.875 -3.27 1 94.75 464 LYS A O 1
ATOM 3714 N N . PHE A 1 465 ? -26.078 -8.18 -1.424 1 95.25 465 PHE A N 1
ATOM 3715 C CA . PHE A 1 465 ? -27.219 -8.359 -0.521 1 95.25 465 PHE A CA 1
ATOM 3716 C C . PHE A 1 465 ? -27.031 -7.539 0.749 1 95.25 465 PHE A C 1
ATOM 3718 O O . PHE A 1 465 ? -25.922 -7.102 1.058 1 95.25 465 PHE A O 1
ATOM 3725 N N . SER A 1 466 ? -28.109 -7.277 1.459 1 93.62 466 SER A N 1
ATOM 3726 C CA . SER A 1 466 ? -28.016 -6.664 2.779 1 93.62 466 SER A CA 1
ATOM 3727 C C . SER A 1 466 ? -27.406 -7.629 3.793 1 93.62 466 SER A C 1
ATOM 3729 O O . SER A 1 466 ? -27.391 -8.844 3.568 1 93.62 466 SER A O 1
ATOM 3731 N N . MET A 1 467 ? -26.984 -7.176 4.906 1 92.06 467 MET A N 1
ATOM 3732 C CA . MET A 1 467 ? -26.297 -7.957 5.926 1 92.06 467 MET A CA 1
ATOM 3733 C C . MET A 1 467 ? -27.234 -8.992 6.547 1 92.06 467 MET A C 1
ATOM 3735 O O . MET A 1 467 ? -26.766 -9.977 7.125 1 92.06 467 MET A O 1
ATOM 3739 N N . ASP A 1 468 ? -28.469 -8.812 6.355 1 93.62 468 ASP A N 1
ATOM 3740 C CA . ASP A 1 468 ? -29.438 -9.758 6.91 1 93.62 468 ASP A CA 1
ATOM 3741 C C . ASP A 1 468 ? -29.344 -11.109 6.207 1 93.62 468 ASP A C 1
ATOM 3743 O O . ASP A 1 468 ? -29.828 -12.117 6.73 1 93.62 468 ASP A O 1
ATOM 3747 N N . HIS A 1 469 ? -28.734 -11.117 5.078 1 96.25 469 HIS A N 1
ATOM 3748 C CA . HIS A 1 469 ? -28.688 -12.32 4.262 1 96.25 469 HIS A CA 1
ATOM 3749 C C . HIS A 1 469 ? -27.469 -13.18 4.625 1 96.25 469 HIS A C 1
ATOM 3751 O O . HIS A 1 469 ? -27.344 -14.312 4.141 1 96.25 469 HIS A O 1
ATOM 3757 N N . ILE A 1 470 ? -26.609 -12.734 5.453 1 93.94 470 ILE A N 1
ATOM 3758 C CA . ILE A 1 470 ? -25.297 -13.352 5.648 1 93.94 470 ILE A CA 1
ATOM 3759 C C . ILE A 1 470 ? -25.469 -14.766 6.215 1 93.94 470 ILE A C 1
ATOM 3761 O O . ILE A 1 470 ? -24.781 -15.695 5.793 1 93.94 470 ILE A O 1
ATOM 3765 N N . GLU A 1 471 ? -26.297 -14.945 7.102 1 95.06 471 GLU A N 1
ATOM 3766 C CA . GLU A 1 471 ? -26.484 -16.266 7.719 1 95.06 471 GLU A CA 1
ATOM 3767 C C . GLU A 1 471 ? -27.016 -17.266 6.707 1 95.06 471 GLU A C 1
ATOM 3769 O O . GLU A 1 471 ? -26.562 -18.406 6.664 1 95.06 471 GLU A O 1
ATOM 3774 N N . ALA A 1 472 ? -28 -16.859 5.941 1 96.81 472 ALA A N 1
ATOM 3775 C CA . ALA A 1 472 ? -28.578 -17.719 4.914 1 96.81 472 ALA A CA 1
ATOM 3776 C C . ALA A 1 472 ? -27.531 -18.109 3.869 1 96.81 472 ALA A C 1
ATOM 3778 O O . ALA A 1 472 ? -27.438 -19.266 3.463 1 96.81 472 ALA A O 1
ATOM 3779 N N . LEU A 1 473 ? -26.781 -17.125 3.488 1 96.19 473 LEU A N 1
ATOM 3780 C CA . LEU A 1 473 ? -25.734 -17.359 2.488 1 96.19 473 LEU A CA 1
ATOM 3781 C C . LEU A 1 473 ? -24.688 -18.312 3.02 1 96.19 473 LEU A C 1
ATOM 3783 O O . LEU A 1 473 ? -24.219 -19.203 2.299 1 96.19 473 LEU A O 1
ATOM 3787 N N . GLN A 1 474 ? -24.344 -18.141 4.246 1 92.75 474 GLN A N 1
ATOM 3788 C CA . GLN A 1 474 ? -23.359 -19.031 4.859 1 92.75 474 GLN A CA 1
ATOM 3789 C C . GLN A 1 474 ? -23.906 -20.438 4.992 1 92.75 474 GLN A C 1
ATOM 3791 O O . GLN A 1 474 ? -23.156 -21.422 4.867 1 92.75 474 GLN A O 1
ATOM 3796 N N . GLN A 1 475 ? -25.172 -20.547 5.242 1 95.31 475 GLN A N 1
ATOM 3797 C CA . GLN A 1 475 ? -25.812 -21.859 5.289 1 95.31 475 GLN A CA 1
ATOM 3798 C C . GLN A 1 475 ? -25.656 -22.594 3.965 1 95.31 475 GLN A C 1
ATOM 3800 O O . GLN A 1 475 ? -25.281 -23.766 3.941 1 95.31 475 GLN A O 1
ATOM 3805 N N . LEU A 1 476 ? -25.891 -21.922 2.939 1 95.25 476 LEU A N 1
ATOM 3806 C CA . LEU A 1 476 ? -25.766 -22.516 1.611 1 95.25 476 LEU A CA 1
ATOM 3807 C C . LEU A 1 476 ? -24.328 -22.891 1.315 1 95.25 476 LEU A C 1
ATOM 3809 O O . LEU A 1 476 ? -24.047 -23.969 0.776 1 95.25 476 LEU A O 1
ATOM 3813 N N . LYS A 1 477 ? -23.438 -22 1.682 1 93 477 LYS A N 1
ATOM 3814 C CA . LYS A 1 477 ? -22.016 -22.234 1.414 1 93 477 LYS A CA 1
ATOM 3815 C C . LYS A 1 477 ? -21.5 -23.422 2.211 1 93 477 LYS A C 1
ATOM 3817 O O . LYS A 1 477 ? -20.781 -24.266 1.671 1 93 477 LYS A O 1
ATOM 3822 N N . THR A 1 478 ? -21.875 -23.547 3.441 1 89.44 478 THR A N 1
ATOM 3823 C CA . THR A 1 478 ? -21.391 -24.594 4.332 1 89.44 478 THR A CA 1
ATOM 3824 C C . THR A 1 478 ? -22 -25.953 3.957 1 89.44 478 THR A C 1
ATOM 3826 O O . THR A 1 478 ? -21.375 -27 4.184 1 89.44 478 THR A O 1
ATOM 3829 N N . ALA A 1 479 ? -23.156 -25.906 3.303 1 91.69 479 ALA A N 1
ATOM 3830 C CA . ALA A 1 479 ? -23.828 -27.141 2.896 1 91.69 479 ALA A CA 1
ATOM 3831 C C . ALA A 1 479 ? -23.062 -27.828 1.775 1 91.69 479 ALA A C 1
ATOM 3833 O O . ALA A 1 479 ? -23.234 -29.031 1.548 1 91.69 479 ALA A O 1
ATOM 3834 N N . GLY A 1 480 ? -22.25 -27.094 1.106 1 87.44 480 GLY A N 1
ATOM 3835 C CA . GLY A 1 480 ? -21.484 -27.672 0.022 1 87.44 480 GLY A CA 1
ATOM 3836 C C . GLY A 1 480 ? -22.359 -28.25 -1.082 1 87.44 480 GLY A C 1
ATOM 3837 O O . GLY A 1 480 ? -23.156 -27.531 -1.684 1 87.44 480 GLY A O 1
ATOM 3838 N N . ASN A 1 481 ? -22.266 -29.656 -1.208 1 88.19 481 ASN A N 1
ATOM 3839 C CA . ASN A 1 481 ? -23.016 -30.312 -2.275 1 88.19 481 ASN A CA 1
ATOM 3840 C C . ASN A 1 481 ? -24.312 -30.922 -1.753 1 88.19 481 ASN A C 1
ATOM 3842 O O . ASN A 1 481 ? -25.016 -31.625 -2.49 1 88.19 481 ASN A O 1
ATOM 3846 N N . GLN A 1 482 ? -24.656 -30.578 -0.579 1 92.81 482 GLN A N 1
ATOM 3847 C CA . GLN A 1 482 ? -25.891 -31.109 0.006 1 92.81 482 GLN A CA 1
ATOM 3848 C C . GLN A 1 482 ? -27.062 -30.172 -0.219 1 92.81 482 GLN A C 1
ATOM 3850 O O . GLN A 1 482 ? -26.906 -28.953 -0.154 1 92.81 482 GLN A O 1
ATOM 3855 N N . TYR A 1 483 ? -28.188 -30.781 -0.435 1 96 483 TYR A N 1
ATOM 3856 C CA . TYR A 1 483 ? -29.391 -29.984 -0.635 1 96 483 TYR A CA 1
ATOM 3857 C C . TYR A 1 483 ? -30 -29.578 0.699 1 96 483 TYR A C 1
ATOM 3859 O O . TYR A 1 483 ? -30.016 -30.344 1.654 1 96 483 TYR A O 1
ATOM 3867 N N . ILE A 1 484 ? -30.484 -28.375 0.728 1 96.38 484 ILE A N 1
ATOM 3868 C CA . ILE A 1 484 ? -31.188 -27.828 1.883 1 96.38 484 ILE A CA 1
ATOM 3869 C C . ILE A 1 484 ? -32.625 -27.484 1.496 1 96.38 484 ILE A C 1
ATOM 3871 O O . ILE A 1 484 ? -32.875 -26.906 0.434 1 96.38 484 ILE A O 1
ATOM 3875 N N . LYS A 1 485 ? -33.469 -27.844 2.361 1 96.56 485 LYS A N 1
ATOM 3876 C CA . LYS A 1 485 ? -34.844 -27.422 2.123 1 96.56 485 LYS A CA 1
ATOM 3877 C C . LYS A 1 485 ? -35 -25.906 2.248 1 96.56 485 LYS A C 1
ATOM 3879 O O . LYS A 1 485 ? -34.469 -25.312 3.189 1 96.56 485 LYS A O 1
ATOM 3884 N N . VAL A 1 486 ? -35.688 -25.359 1.343 1 96.38 486 VAL A N 1
ATOM 3885 C CA . VAL A 1 486 ? -35.844 -23.906 1.293 1 96.38 486 VAL A CA 1
ATOM 3886 C C . VAL A 1 486 ? -36.406 -23.406 2.621 1 96.38 486 VAL A C 1
ATOM 3888 O O . VAL A 1 486 ? -35.969 -22.359 3.127 1 96.38 486 VAL A O 1
ATOM 3891 N N . LYS A 1 487 ? -37.219 -24.125 3.229 1 93.88 487 LYS A N 1
ATOM 3892 C CA . LYS A 1 487 ? -37.906 -23.719 4.465 1 93.88 487 LYS A CA 1
ATOM 3893 C C . LYS A 1 487 ? -36.906 -23.672 5.625 1 93.88 487 LYS A C 1
ATOM 3895 O O . LYS A 1 487 ? -37.156 -23.016 6.641 1 93.88 487 LYS A O 1
ATOM 3900 N N . GLN A 1 488 ? -35.812 -24.344 5.48 1 95 488 GLN A N 1
ATOM 3901 C CA . GLN A 1 488 ? -34.812 -24.438 6.551 1 95 488 GLN A CA 1
ATOM 3902 C C . GLN A 1 488 ? -33.812 -23.297 6.461 1 95 488 GLN A C 1
ATOM 3904 O O . GLN A 1 488 ? -33 -23.109 7.359 1 95 488 GLN A O 1
ATOM 3909 N N . ILE A 1 489 ? -33.844 -22.547 5.422 1 96.25 489 ILE A N 1
ATOM 3910 C CA . ILE A 1 489 ? -32.906 -21.438 5.25 1 96.25 489 ILE A CA 1
ATOM 3911 C C . ILE A 1 489 ? -33.312 -20.297 6.176 1 96.25 489 ILE A C 1
ATOM 3913 O O . ILE A 1 489 ? -34.469 -19.875 6.195 1 96.25 489 ILE A O 1
ATOM 3917 N N . LYS A 1 490 ? -32.344 -19.812 6.91 1 94.06 490 LYS A N 1
ATOM 3918 C CA . LYS A 1 490 ? -32.562 -18.859 7.984 1 94.06 490 LYS A CA 1
ATOM 3919 C C . LYS A 1 490 ? -32.688 -17.438 7.438 1 94.06 490 LYS A C 1
ATOM 3921 O O . LYS A 1 490 ? -31.844 -16.594 7.672 1 94.06 490 LYS A O 1
ATOM 3926 N N . LEU A 1 491 ? -33.719 -17.094 6.871 1 94.62 491 LEU A N 1
ATOM 3927 C CA . LEU A 1 491 ? -34.062 -15.789 6.328 1 94.62 491 LEU A CA 1
ATOM 3928 C C . LEU A 1 491 ? -35.562 -15.609 6.203 1 94.62 491 LEU A C 1
ATOM 3930 O O . LEU A 1 491 ? -36.312 -16.594 6.043 1 94.62 491 LEU A O 1
ATOM 3934 N N . GLN A 1 492 ? -36 -14.391 6.34 1 93.25 492 GLN A N 1
ATOM 3935 C CA . GLN A 1 492 ? -37.438 -14.109 6.195 1 93.25 492 GLN A CA 1
ATOM 3936 C C . GLN A 1 492 ? -37.938 -14.539 4.824 1 93.25 492 GLN A C 1
ATOM 3938 O O . GLN A 1 492 ? -37.156 -14.641 3.871 1 93.25 492 GLN A O 1
ATOM 3943 N N . ASP A 1 493 ? -39.188 -14.773 4.664 1 92.44 493 ASP A N 1
ATOM 3944 C CA . ASP A 1 493 ? -39.781 -15.406 3.498 1 92.44 493 ASP A CA 1
ATOM 3945 C C . ASP A 1 493 ? -39.5 -14.609 2.229 1 92.44 493 ASP A C 1
ATOM 3947 O O . ASP A 1 493 ? -38.906 -15.125 1.284 1 92.44 493 ASP A O 1
ATOM 3951 N N . LYS A 1 494 ? -39.844 -13.359 2.244 1 92.81 494 LYS A N 1
ATOM 3952 C CA . LYS A 1 494 ? -39.688 -12.57 1.021 1 92.81 494 LYS A CA 1
ATOM 3953 C C . LYS A 1 494 ? -38.219 -12.398 0.656 1 92.81 494 LYS A C 1
ATOM 3955 O O . LYS A 1 494 ? -37.812 -12.719 -0.46 1 92.81 494 LYS A O 1
ATOM 3960 N N . PRO A 1 495 ? -37.375 -11.938 1.619 1 95.19 495 PRO A N 1
ATOM 3961 C CA . PRO A 1 495 ? -35.938 -11.844 1.3 1 95.19 495 PRO A CA 1
ATOM 3962 C C . PRO A 1 495 ? -35.344 -13.18 0.89 1 95.19 495 PRO A C 1
ATOM 3964 O O . PRO A 1 495 ? -34.438 -13.227 0.045 1 95.19 495 PRO A O 1
ATOM 3967 N N . ARG A 1 496 ? -35.812 -14.195 1.473 1 96.38 496 ARG A N 1
ATOM 3968 C CA . ARG A 1 496 ? -35.344 -15.539 1.146 1 96.38 496 ARG A CA 1
ATOM 3969 C C . ARG A 1 496 ? -35.656 -15.891 -0.306 1 96.38 496 ARG A C 1
ATOM 3971 O O . ARG A 1 496 ? -34.75 -16.344 -1.039 1 96.38 496 ARG A O 1
ATOM 3978 N N . LYS A 1 497 ? -36.906 -15.703 -0.689 1 95.25 497 LYS A N 1
ATOM 3979 C CA . LYS A 1 497 ? -37.312 -15.984 -2.062 1 95.25 497 LYS A CA 1
ATOM 3980 C C . LYS A 1 497 ? -36.5 -15.148 -3.057 1 95.25 497 LYS A C 1
ATOM 3982 O O . LYS A 1 497 ? -36.031 -15.672 -4.066 1 95.25 497 LYS A O 1
ATOM 3987 N N . ASP A 1 498 ? -36.312 -13.898 -2.766 1 96.31 498 ASP A N 1
ATOM 3988 C CA . ASP A 1 498 ? -35.594 -13 -3.65 1 96.31 498 ASP A CA 1
ATOM 3989 C C . ASP A 1 498 ? -34.125 -13.414 -3.768 1 96.31 498 ASP A C 1
ATOM 3991 O O . ASP A 1 498 ? -33.562 -13.367 -4.855 1 96.31 498 ASP A O 1
ATOM 3995 N N . MET A 1 499 ? -33.531 -13.75 -2.648 1 97.44 499 MET A N 1
ATOM 3996 C CA . MET A 1 499 ? -32.156 -14.188 -2.637 1 97.44 499 MET A CA 1
ATOM 3997 C C . MET A 1 499 ? -31.969 -15.43 -3.498 1 97.44 499 MET A C 1
ATOM 3999 O O . MET A 1 499 ? -31.062 -15.477 -4.34 1 97.44 499 MET A O 1
ATOM 4003 N N . LEU A 1 500 ? -32.875 -16.375 -3.301 1 97.06 500 LEU A N 1
ATOM 4004 C CA . LEU A 1 500 ? -32.75 -17.641 -4.031 1 97.06 500 LEU A CA 1
ATOM 4005 C C . LEU A 1 500 ? -32.969 -17.422 -5.527 1 97.06 500 LEU A C 1
ATOM 4007 O O . LEU A 1 500 ? -32.281 -18.031 -6.352 1 97.06 500 LEU A O 1
ATOM 4011 N N . LEU A 1 501 ? -33.844 -16.562 -5.848 1 96.06 501 LEU A N 1
ATOM 4012 C CA . LEU A 1 501 ? -34.094 -16.234 -7.25 1 96.06 501 LEU A CA 1
ATOM 4013 C C . LEU A 1 501 ? -32.906 -15.547 -7.871 1 96.06 501 LEU A C 1
ATOM 4015 O O . LEU A 1 501 ? -32.531 -15.812 -9.023 1 96.06 501 LEU A O 1
ATOM 4019 N N . SER A 1 502 ? -32.344 -14.641 -7.121 1 96.44 502 SER A N 1
ATOM 4020 C CA . SER A 1 502 ? -31.156 -13.938 -7.621 1 96.44 502 SER A CA 1
ATOM 4021 C C . SER A 1 502 ? -29.984 -14.898 -7.848 1 96.44 502 SER A C 1
ATOM 4023 O O . SER A 1 502 ? -29.328 -14.844 -8.883 1 96.44 502 SER A O 1
ATOM 4025 N N . LEU A 1 503 ? -29.75 -15.75 -6.879 1 96.62 503 LEU A N 1
ATOM 4026 C CA . LEU A 1 503 ? -28.703 -16.75 -7.004 1 96.62 503 LEU A CA 1
ATOM 4027 C C . LEU A 1 503 ? -28.969 -17.688 -8.18 1 96.62 503 LEU A C 1
ATOM 4029 O O . LEU A 1 503 ? -28.047 -18.031 -8.922 1 96.62 503 LEU A O 1
ATOM 4033 N N . TRP A 1 504 ? -30.234 -18.031 -8.312 1 96 504 TRP A N 1
ATOM 4034 C CA . TRP A 1 504 ? -30.641 -18.906 -9.406 1 96 504 TRP A CA 1
ATOM 4035 C C . TRP A 1 504 ? -30.453 -18.234 -10.758 1 96 504 TRP A C 1
ATOM 4037 O O . TRP A 1 504 ? -29.938 -18.828 -11.695 1 96 504 TRP A O 1
ATOM 4047 N N . SER A 1 505 ? -30.875 -17 -10.836 1 94.69 505 SER A N 1
ATOM 4048 C CA . SER A 1 505 ? -30.766 -16.25 -12.086 1 94.69 505 SER A CA 1
ATOM 4049 C C . SER A 1 505 ? -29.297 -16.078 -12.5 1 94.69 505 SER A C 1
ATOM 4051 O O . SER A 1 505 ? -29 -15.992 -13.695 1 94.69 505 SER A O 1
ATOM 4053 N N . GLU A 1 506 ? -28.453 -16.062 -11.516 1 93.25 506 GLU A N 1
ATOM 4054 C CA . GLU A 1 506 ? -27.016 -15.891 -11.758 1 93.25 506 GLU A CA 1
ATOM 4055 C C . GLU A 1 506 ? -26.359 -17.219 -12.102 1 93.25 506 GLU A C 1
ATOM 4057 O O . GLU A 1 506 ? -25.156 -17.266 -12.391 1 93.25 506 GLU A O 1
ATOM 4062 N N . GLY A 1 507 ? -27.078 -18.312 -12.016 1 92.62 507 GLY A N 1
ATOM 4063 C CA . GLY A 1 507 ? -26.578 -19.641 -12.312 1 92.62 507 GLY A CA 1
ATOM 4064 C C . GLY A 1 507 ? -25.875 -20.281 -11.141 1 92.62 507 GLY A C 1
ATOM 4065 O O . GLY A 1 507 ? -25.156 -21.281 -11.305 1 92.62 507 GLY A O 1
ATOM 4066 N N . LEU A 1 508 ? -26.078 -19.797 -9.945 1 94.94 508 LEU A N 1
ATOM 4067 C CA . LEU A 1 508 ? -25.312 -20.234 -8.781 1 94.94 508 LEU A CA 1
ATOM 4068 C C . LEU A 1 508 ? -26.094 -21.281 -7.98 1 94.94 508 LEU A C 1
ATOM 4070 O O . LEU A 1 508 ? -25.562 -21.891 -7.059 1 94.94 508 LEU A O 1
ATOM 4074 N N . LEU A 1 509 ? -27.328 -21.5 -8.367 1 94.88 509 LEU A N 1
ATOM 4075 C CA . LEU A 1 509 ? -28.203 -22.344 -7.547 1 94.88 509 LEU A CA 1
ATOM 4076 C C . LEU A 1 509 ? -28.766 -23.5 -8.367 1 94.88 509 LEU A C 1
ATOM 4078 O O . LEU A 1 509 ? -29.109 -23.312 -9.531 1 94.88 509 LEU A O 1
ATOM 4082 N N . GLN A 1 510 ? -28.797 -24.625 -7.703 1 93.88 510 GLN A N 1
ATOM 4083 C CA . GLN A 1 510 ? -29.469 -25.812 -8.234 1 93.88 510 GLN A CA 1
ATOM 4084 C C . GLN A 1 510 ? -30.656 -26.219 -7.363 1 93.88 510 GLN A C 1
ATOM 4086 O O . GLN A 1 510 ? -30.578 -26.156 -6.137 1 93.88 510 GLN A O 1
ATOM 4091 N N . CYS A 1 511 ? -31.75 -26.594 -7.996 1 94.06 511 CYS A N 1
ATOM 4092 C CA . CYS A 1 511 ? -32.969 -26.875 -7.277 1 94.06 511 CYS A CA 1
ATOM 4093 C C . CYS A 1 511 ? -33.5 -28.266 -7.633 1 94.06 511 CYS A C 1
ATOM 4095 O O . CYS A 1 511 ? -33.375 -28.719 -8.773 1 94.06 511 CYS A O 1
ATOM 4097 N N . LYS A 1 512 ? -33.906 -28.891 -6.574 1 91.94 512 LYS A N 1
ATOM 4098 C CA . LYS A 1 512 ? -34.625 -30.156 -6.734 1 91.94 512 LYS A CA 1
ATOM 4099 C C . LYS A 1 512 ? -36.031 -30.078 -6.121 1 91.94 512 LYS A C 1
ATOM 4101 O O . LYS A 1 512 ? -36.219 -29.469 -5.059 1 91.94 512 LYS A O 1
ATOM 4106 N N . GLU A 1 513 ? -37.031 -30.562 -6.855 1 84.06 513 GLU A N 1
ATOM 4107 C CA . GLU A 1 513 ? -38.406 -30.609 -6.328 1 84.06 513 GLU A CA 1
ATOM 4108 C C . GLU A 1 513 ? -38.625 -31.859 -5.492 1 84.06 513 GLU A C 1
ATOM 4110 O O . GLU A 1 513 ? -38.062 -32.938 -5.793 1 84.06 513 GLU A O 1
ATOM 4115 N N . MET B 1 1 ? -17.031 3.154 -27.688 1 16.98 1 MET B N 1
ATOM 4116 C CA . MET B 1 1 ? -18.453 3.439 -27.422 1 16.98 1 MET B CA 1
ATOM 4117 C C . MET B 1 1 ? -18.641 3.992 -26.016 1 16.98 1 MET B C 1
ATOM 4119 O O . MET B 1 1 ? -18.25 3.348 -25.031 1 16.98 1 MET B O 1
ATOM 4123 N N . LYS B 1 2 ? -18.688 5.398 -25.984 1 18.48 2 LYS B N 1
ATOM 4124 C CA . LYS B 1 2 ? -18.484 6.453 -24.984 1 18.48 2 LYS B CA 1
ATOM 4125 C C . LYS B 1 2 ? -19.609 6.434 -23.938 1 18.48 2 LYS B C 1
ATOM 4127 O O . LYS B 1 2 ? -20.734 6.84 -24.219 1 18.48 2 LYS B O 1
ATOM 4132 N N . ARG B 1 3 ? -19.875 5.152 -23.297 1 16.77 3 ARG B N 1
ATOM 4133 C CA . ARG B 1 3 ? -21.109 4.941 -22.547 1 16.77 3 ARG B CA 1
ATOM 4134 C C . ARG B 1 3 ? -21.312 6.035 -21.5 1 16.77 3 ARG B C 1
ATOM 4136 O O . ARG B 1 3 ? -20.422 6.301 -20.688 1 16.77 3 ARG B O 1
ATOM 4143 N N . LYS B 1 4 ? -22.234 6.922 -21.812 1 18.92 4 LYS B N 1
ATOM 4144 C CA . LYS B 1 4 ? -22.719 8.195 -21.281 1 18.92 4 LYS B CA 1
ATOM 4145 C C . LYS B 1 4 ? -23.359 7.996 -19.906 1 18.92 4 LYS B C 1
ATOM 4147 O O . LYS B 1 4 ? -24.5 7.551 -19.797 1 18.92 4 LYS B O 1
ATOM 4152 N N . SER B 1 5 ? -22.719 7.312 -18.922 1 17.81 5 SER B N 1
ATOM 4153 C CA . SER B 1 5 ? -23.438 6.801 -17.766 1 17.81 5 SER B CA 1
ATOM 4154 C C . SER B 1 5 ? -24.109 7.93 -16.984 1 17.81 5 SER B C 1
ATOM 4156 O O . SER B 1 5 ? -23.5 8.977 -16.766 1 17.81 5 SER B O 1
ATOM 4158 N N . GLY B 1 6 ? -25.469 8.055 -17.094 1 17.39 6 GLY B N 1
ATOM 4159 C CA . GLY B 1 6 ? -26.531 8.961 -16.688 1 17.39 6 GLY B CA 1
ATOM 4160 C C . GLY B 1 6 ? -26.578 9.18 -15.188 1 17.39 6 GLY B C 1
ATOM 4161 O O . GLY B 1 6 ? -26.281 8.273 -14.414 1 17.39 6 GLY B O 1
ATOM 4162 N N . ALA B 1 7 ? -26.5 10.453 -14.672 1 17.28 7 ALA B N 1
ATOM 4163 C CA . ALA B 1 7 ? -26.297 11.219 -13.445 1 17.28 7 ALA B CA 1
ATOM 4164 C C . ALA B 1 7 ? -27.531 11.141 -12.547 1 17.28 7 ALA B C 1
ATOM 4166 O O . ALA B 1 7 ? -28.469 11.93 -12.703 1 17.28 7 ALA B O 1
ATOM 4167 N N . GLN B 1 8 ? -28.219 9.82 -12.445 1 17.52 8 GLN B N 1
ATOM 4168 C CA . GLN B 1 8 ? -29.562 9.93 -11.883 1 17.52 8 GLN B CA 1
ATOM 4169 C C . GLN B 1 8 ? -29.531 10.516 -10.477 1 17.52 8 GLN B C 1
ATOM 4171 O O . GLN B 1 8 ? -28.562 10.297 -9.734 1 17.52 8 GLN B O 1
ATOM 4176 N N . GLU B 1 9 ? -30.547 11.375 -10.117 1 17.12 9 GLU B N 1
ATOM 4177 C CA . GLU B 1 9 ? -30.938 12.414 -9.164 1 17.12 9 GLU B CA 1
ATOM 4178 C C . GLU B 1 9 ? -31.344 11.805 -7.832 1 17.12 9 GLU B C 1
ATOM 4180 O O . GLU B 1 9 ? -32.406 11.164 -7.734 1 17.12 9 GLU B O 1
ATOM 4185 N N . LYS B 1 10 ? -30.516 11.055 -7.105 1 18.11 10 LYS B N 1
ATOM 4186 C CA . LYS B 1 10 ? -30.938 10.266 -5.949 1 18.11 10 LYS B CA 1
ATOM 4187 C C . LYS B 1 10 ? -31.547 11.148 -4.871 1 18.11 10 LYS B C 1
ATOM 4189 O O . LYS B 1 10 ? -30.938 12.117 -4.426 1 18.11 10 LYS B O 1
ATOM 4194 N N . ALA B 1 11 ? -32.906 11.164 -4.621 1 17.08 11 ALA B N 1
ATOM 4195 C CA . ALA B 1 11 ? -33.781 11.891 -3.711 1 17.08 11 ALA B CA 1
ATOM 4196 C C . ALA B 1 11 ? -33.469 11.547 -2.256 1 17.08 11 ALA B C 1
ATOM 4198 O O . ALA B 1 11 ? -33.188 10.391 -1.936 1 17.08 11 ALA B O 1
ATOM 4199 N N . ARG B 1 12 ? -33.5 12.492 -1.276 1 17.3 12 ARG B N 1
ATOM 4200 C CA . ARG B 1 12 ? -33.125 12.836 0.088 1 17.3 12 ARG B CA 1
ATOM 4201 C C . ARG B 1 12 ? -34 12.125 1.105 1 17.3 12 ARG B C 1
ATOM 4203 O O . ARG B 1 12 ? -35.125 12.555 1.359 1 17.3 12 ARG B O 1
ATOM 4210 N N . LYS B 1 13 ? -34.062 10.695 1.159 1 17.86 13 LYS B N 1
ATOM 4211 C CA . LYS B 1 13 ? -35.094 10.203 2.066 1 17.86 13 LYS B CA 1
ATOM 4212 C C . LYS B 1 13 ? -34.844 10.695 3.49 1 17.86 13 LYS B C 1
ATOM 4214 O O . LYS B 1 13 ? -33.719 10.672 3.979 1 17.86 13 LYS B O 1
ATOM 4219 N N . ARG B 1 14 ? -35.781 11.328 4.266 1 17.03 14 ARG B N 1
ATOM 4220 C CA . ARG B 1 14 ? -36.062 12.023 5.52 1 17.03 14 ARG B CA 1
ATOM 4221 C C . ARG B 1 14 ? -35.969 11.07 6.707 1 17.03 14 ARG B C 1
ATOM 4223 O O . ARG B 1 14 ? -36.75 10.125 6.816 1 17.03 14 ARG B O 1
ATOM 4230 N N . LEU B 1 15 ? -34.75 10.602 7.086 1 18.52 15 LEU B N 1
ATOM 4231 C CA . LEU B 1 15 ? -34.656 9.609 8.141 1 18.52 15 LEU B CA 1
ATOM 4232 C C . LEU B 1 15 ? -35.25 10.117 9.445 1 18.52 15 LEU B C 1
ATOM 4234 O O . LEU B 1 15 ? -34.969 11.234 9.867 1 18.52 15 LEU B O 1
ATOM 4238 N N . PRO B 1 16 ? -36.375 9.586 9.891 1 18.42 16 PRO B N 1
ATOM 4239 C CA . PRO B 1 16 ? -37.062 10.008 11.109 1 18.42 16 PRO B CA 1
ATOM 4240 C C . PRO B 1 16 ? -36.25 9.781 12.367 1 18.42 16 PRO B C 1
ATOM 4242 O O . PRO B 1 16 ? -35.406 8.875 12.406 1 18.42 16 PRO B O 1
ATOM 4245 N N . THR B 1 17 ? -35.938 10.742 13.258 1 17.97 17 THR B N 1
ATOM 4246 C CA . THR B 1 17 ? -35.125 11.117 14.414 1 17.97 17 THR B CA 1
ATOM 4247 C C . THR B 1 17 ? -35.531 10.289 15.633 1 17.97 17 THR B C 1
ATOM 4249 O O . THR B 1 17 ? -35.062 10.539 16.75 1 17.97 17 THR B O 1
ATOM 4252 N N . ASN B 1 18 ? -36.188 9.047 15.602 1 18.72 18 ASN B N 1
ATOM 4253 C CA . ASN B 1 18 ? -36.812 8.805 16.906 1 18.72 18 ASN B CA 1
ATOM 4254 C C . ASN B 1 18 ? -35.781 8.305 17.922 1 18.72 18 ASN B C 1
ATOM 4256 O O . ASN B 1 18 ? -35.281 7.176 17.797 1 18.72 18 ASN B O 1
ATOM 4260 N N . VAL B 1 19 ? -34.875 9.047 18.5 1 19.52 19 VAL B N 1
ATOM 4261 C CA . VAL B 1 19 ? -33.781 8.719 19.422 1 19.52 19 VAL B CA 1
ATOM 4262 C C . VAL B 1 19 ? -34.375 8.258 20.75 1 19.52 19 VAL B C 1
ATOM 4264 O O . VAL B 1 19 ? -35.031 9.031 21.453 1 19.52 19 VAL B O 1
ATOM 4267 N N . GLU B 1 20 ? -34.938 7.047 20.891 1 19.41 20 GLU B N 1
ATOM 4268 C CA . GLU B 1 20 ? -35.438 6.656 22.203 1 19.41 20 GLU B CA 1
ATOM 4269 C C . GLU B 1 20 ? -34.281 6.574 23.219 1 19.41 20 GLU B C 1
ATOM 4271 O O . GLU B 1 20 ? -33.156 6.195 22.859 1 19.41 20 GLU B O 1
ATOM 4276 N N . SER B 1 21 ? -34.406 7.105 24.516 1 17.86 21 SER B N 1
ATOM 4277 C CA . SER B 1 21 ? -33.656 7.48 25.719 1 17.86 21 SER B CA 1
ATOM 4278 C C . SER B 1 21 ? -33.188 6.246 26.469 1 17.86 21 SER B C 1
ATOM 4280 O O . SER B 1 21 ? -33.969 5.52 27.078 1 17.86 21 SER B O 1
ATOM 4282 N N . ALA B 1 22 ? -32.344 5.359 25.953 1 20.17 22 ALA B N 1
ATOM 4283 C CA . ALA B 1 22 ? -31.953 4.172 26.703 1 20.17 22 ALA B CA 1
ATOM 4284 C C . ALA B 1 22 ? -31.406 4.551 28.078 1 20.17 22 ALA B C 1
ATOM 4286 O O . ALA B 1 22 ? -30.641 5.512 28.219 1 20.17 22 ALA B O 1
ATOM 4287 N N . SER B 1 23 ? -31.844 3.912 29.141 1 17.97 23 SER B N 1
ATOM 4288 C CA . SER B 1 23 ? -31.828 3.998 30.609 1 17.97 23 SER B CA 1
ATOM 4289 C C . SER B 1 23 ? -30.406 3.891 31.141 1 17.97 23 SER B C 1
ATOM 4291 O O . SER B 1 23 ? -29.484 3.49 30.422 1 17.97 23 SER B O 1
ATOM 4293 N N . ASP B 1 24 ? -30.156 3.75 32.531 1 20.39 24 ASP B N 1
ATOM 4294 C CA . ASP B 1 24 ? -29.406 4.168 33.688 1 20.39 24 ASP B CA 1
ATOM 4295 C C . ASP B 1 24 ? -28.219 3.238 33.938 1 20.39 24 ASP B C 1
ATOM 4297 O O . ASP B 1 24 ? -27.609 3.27 35 1 20.39 24 ASP B O 1
ATOM 4301 N N . GLY B 1 25 ? -27.578 2.57 32.969 1 20.81 25 GLY B N 1
ATOM 4302 C CA . GLY B 1 25 ? -26.812 1.479 33.562 1 20.81 25 GLY B CA 1
ATOM 4303 C C . GLY B 1 25 ? -25.797 1.945 34.594 1 20.81 25 GLY B C 1
ATOM 4304 O O . GLY B 1 25 ? -25.422 3.121 34.594 1 20.81 25 GLY B O 1
ATOM 4305 N N . PRO B 1 26 ? -25.484 1.13 35.656 1 23.09 26 PRO B N 1
ATOM 4306 C CA . PRO B 1 26 ? -24.812 1.396 36.906 1 23.09 26 PRO B CA 1
ATOM 4307 C C . PRO B 1 26 ? -23.359 1.832 36.719 1 23.09 26 PRO B C 1
ATOM 4309 O O . PRO B 1 26 ? -22.75 1.523 35.688 1 23.09 26 PRO B O 1
ATOM 4312 N N . VAL B 1 27 ? -22.875 2.877 37.469 1 22.3 27 VAL B N 1
ATOM 4313 C CA . VAL B 1 27 ? -21.656 3.67 37.594 1 22.3 27 VAL B CA 1
ATOM 4314 C C . VAL B 1 27 ? -20.5 2.762 38 1 22.3 27 VAL B C 1
ATOM 4316 O O . VAL B 1 27 ? -20.516 2.146 39.062 1 22.3 27 VAL B O 1
ATOM 4319 N N . ASN B 1 28 ? -20.094 1.819 37.125 1 21.86 28 ASN B N 1
ATOM 4320 C CA . ASN B 1 28 ? -19 0.965 37.531 1 21.86 28 ASN B CA 1
ATOM 4321 C C . ASN B 1 28 ? -17.844 1.782 38.125 1 21.86 28 ASN B C 1
ATOM 4323 O O . ASN B 1 28 ? -17.516 2.85 37.625 1 21.86 28 ASN B O 1
ATOM 4327 N N . GLU B 1 29 ? -17.531 1.617 39.344 1 22.33 29 GLU B N 1
ATOM 4328 C CA . GLU B 1 29 ? -16.5 2.166 40.25 1 22.33 29 GLU B CA 1
ATOM 4329 C C . GLU B 1 29 ? -15.117 2.072 39.594 1 22.33 29 GLU B C 1
ATOM 4331 O O . GLU B 1 29 ? -14.719 1.01 39.125 1 22.33 29 GLU B O 1
ATOM 4336 N N . THR B 1 30 ? -14.625 3.207 39.094 1 22.47 30 THR B N 1
ATOM 4337 C CA . THR B 1 30 ? -13.32 3.416 38.469 1 22.47 30 THR B CA 1
ATOM 4338 C C . THR B 1 30 ? -12.203 2.953 39.406 1 22.47 30 THR B C 1
ATOM 4340 O O . THR B 1 30 ? -12.117 3.379 40.531 1 22.47 30 THR B O 1
ATOM 4343 N N . PRO B 1 31 ? -11.773 1.711 39.219 1 26.78 31 PRO B N 1
ATOM 4344 C CA . PRO B 1 31 ? -10.719 1.281 40.156 1 26.78 31 PRO B CA 1
ATOM 4345 C C . PRO B 1 31 ? -9.617 2.328 40.312 1 26.78 31 PRO B C 1
ATOM 4347 O O . PRO B 1 31 ? -9.43 3.174 39.438 1 26.78 31 PRO B O 1
ATOM 4350 N N . PRO B 1 32 ? -9.086 2.502 41.531 1 23.67 32 PRO B N 1
ATOM 4351 C CA . PRO B 1 32 ? -8.133 3.527 41.938 1 23.67 32 PRO B CA 1
ATOM 4352 C C . PRO B 1 32 ? -6.898 3.6 41.062 1 23.67 32 PRO B C 1
ATOM 4354 O O . PRO B 1 32 ? -6.527 2.605 40.438 1 23.67 32 PRO B O 1
ATOM 4357 N N . LEU B 1 33 ? -6.559 4.82 40.531 1 24.52 33 LEU B N 1
ATOM 4358 C CA . LEU B 1 33 ? -5.414 5.305 39.75 1 24.52 33 LEU B CA 1
ATOM 4359 C C . LEU B 1 33 ? -4.105 4.852 40.406 1 24.52 33 LEU B C 1
ATOM 4361 O O . LEU B 1 33 ? -3.812 5.203 41.562 1 24.52 33 LEU B O 1
ATOM 4365 N N . SER B 1 34 ? -3.801 3.549 40.25 1 25.09 34 SER B N 1
ATOM 4366 C CA . SER B 1 34 ? -2.494 3.172 40.75 1 25.09 34 SER B CA 1
ATOM 4367 C C . SER B 1 34 ? -1.461 4.266 40.531 1 25.09 34 SER B C 1
ATOM 4369 O O . SER B 1 34 ? -1.631 5.098 39.625 1 25.09 34 SER B O 1
ATOM 4371 N N . ASP B 1 35 ? -0.438 4.402 41.344 1 26.66 35 ASP B N 1
ATOM 4372 C CA . ASP B 1 35 ? 0.621 5.379 41.562 1 26.66 35 ASP B CA 1
ATOM 4373 C C . ASP B 1 35 ? 1.396 5.652 40.281 1 26.66 35 ASP B C 1
ATOM 4375 O O . ASP B 1 35 ? 1.784 4.719 39.562 1 26.66 35 ASP B O 1
ATOM 4379 N N . GLY B 1 36 ? 1.206 6.812 39.594 1 27.14 36 GLY B N 1
ATOM 4380 C CA . GLY B 1 36 ? 1.528 7.598 38.406 1 27.14 36 GLY B CA 1
ATOM 4381 C C . GLY B 1 36 ? 3.02 7.723 38.156 1 27.14 36 GLY B C 1
ATOM 4382 O O . GLY B 1 36 ? 3.459 8.586 37.406 1 27.14 36 GLY B O 1
ATOM 4383 N N . SER B 1 37 ? 3.84 7.074 39 1 28.41 37 SER B N 1
ATOM 4384 C CA . SER B 1 37 ? 5.203 7.594 38.938 1 28.41 37 SER B CA 1
ATOM 4385 C C . SER B 1 37 ? 5.883 7.23 37.625 1 28.41 37 SER B C 1
ATOM 4387 O O . SER B 1 37 ? 7.09 7.438 37.469 1 28.41 37 SER B O 1
ATOM 4389 N N . HIS B 1 38 ? 5.312 6.254 36.875 1 29.38 38 HIS B N 1
ATOM 4390 C CA . HIS B 1 38 ? 6.215 5.977 35.75 1 29.38 38 HIS B CA 1
ATOM 4391 C C . HIS B 1 38 ? 6.277 7.152 34.781 1 29.38 38 HIS B C 1
ATOM 4393 O O . HIS B 1 38 ? 5.254 7.566 34.219 1 29.38 38 HIS B O 1
ATOM 4399 N N . LEU B 1 39 ? 7.16 8.109 34.938 1 33.09 39 LEU B N 1
ATOM 4400 C CA . LEU B 1 39 ? 7.516 9.125 33.938 1 33.09 39 LEU B CA 1
ATOM 4401 C C . LEU B 1 39 ? 7.367 8.594 32.531 1 33.09 39 LEU B C 1
ATOM 4403 O O . LEU B 1 39 ? 7.988 7.59 32.188 1 33.09 39 LEU B O 1
ATOM 4407 N N . ASP B 1 40 ? 6.301 8.844 31.922 1 37.59 40 ASP B N 1
ATOM 4408 C CA . ASP B 1 40 ? 5.887 8.414 30.594 1 37.59 40 ASP B CA 1
ATOM 4409 C C . ASP B 1 40 ? 6.992 8.672 29.562 1 37.59 40 ASP B C 1
ATOM 4411 O O . ASP B 1 40 ? 7.418 9.812 29.375 1 37.59 40 ASP B O 1
ATOM 4415 N N . SER B 1 41 ? 7.848 7.734 29.297 1 39.19 41 SER B N 1
ATOM 4416 C CA . SER B 1 41 ? 8.898 7.668 28.281 1 39.19 41 SER B CA 1
ATOM 4417 C C . SER B 1 41 ? 8.492 8.422 27.016 1 39.19 41 SER B C 1
ATOM 4419 O O . SER B 1 41 ? 9.344 8.734 26.188 1 39.19 41 SER B O 1
ATOM 4421 N N . ARG B 1 42 ? 7.297 8.836 26.906 1 41.28 42 ARG B N 1
ATOM 4422 C CA . ARG B 1 42 ? 6.723 9.5 25.734 1 41.28 42 ARG B CA 1
ATOM 4423 C C . ARG B 1 42 ? 7.141 10.969 25.688 1 41.28 42 ARG B C 1
ATOM 4425 O O . ARG B 1 42 ? 7.227 11.555 24.609 1 41.28 42 ARG B O 1
ATOM 4432 N N . VAL B 1 43 ? 7.105 11.641 26.859 1 39.56 43 VAL B N 1
ATOM 4433 C CA . VAL B 1 43 ? 7.492 13.039 27 1 39.56 43 VAL B CA 1
ATOM 4434 C C . VAL B 1 43 ? 8.977 13.203 26.688 1 39.56 43 VAL B C 1
ATOM 4436 O O . VAL B 1 43 ? 9.398 14.234 26.156 1 39.56 43 VAL B O 1
ATOM 4439 N N . GLY B 1 44 ? 9.742 12.211 26.859 1 40.69 44 GLY B N 1
ATOM 4440 C CA . GLY B 1 44 ? 11.172 12.242 26.609 1 40.69 44 GLY B CA 1
ATOM 4441 C C . GLY B 1 44 ? 11.531 12.484 25.156 1 40.69 44 GLY B C 1
ATOM 4442 O O . GLY B 1 44 ? 12.484 13.211 24.859 1 40.69 44 GLY B O 1
ATOM 4443 N N . SER B 1 45 ? 10.625 11.969 24.234 1 52.81 45 SER B N 1
ATOM 4444 C CA . SER B 1 45 ? 11.07 11.961 22.844 1 52.81 45 SER B CA 1
ATOM 4445 C C . SER B 1 45 ? 10.953 13.352 22.219 1 52.81 45 SER B C 1
ATOM 4447 O O . SER B 1 45 ? 11.844 13.789 21.484 1 52.81 45 SER B O 1
ATOM 4449 N N . HIS B 1 46 ? 9.836 14.078 22.562 1 54.38 46 HIS B N 1
ATOM 4450 C CA . HIS B 1 46 ? 9.773 15.445 22.062 1 54.38 46 HIS B CA 1
ATOM 4451 C C . HIS B 1 46 ? 10.812 16.328 22.734 1 54.38 46 HIS B C 1
ATOM 4453 O O . HIS B 1 46 ? 11.367 17.234 22.109 1 54.38 46 HIS B O 1
ATOM 4459 N N . LEU B 1 47 ? 11.125 15.938 24.016 1 48.16 47 LEU B N 1
ATOM 4460 C CA . LEU B 1 47 ? 12.047 16.703 24.844 1 48.16 47 LEU B CA 1
ATOM 4461 C C . LEU B 1 47 ? 13.492 16.422 24.453 1 48.16 47 LEU B C 1
ATOM 4463 O O . LEU B 1 47 ? 14.367 17.281 24.594 1 48.16 47 LEU B O 1
ATOM 4467 N N . ASP B 1 48 ? 13.672 15.281 24.141 1 51.59 48 ASP B N 1
ATOM 4468 C CA . ASP B 1 48 ? 15.031 15.031 23.672 1 51.59 48 ASP B CA 1
ATOM 4469 C C . ASP B 1 48 ? 15.43 16.016 22.578 1 51.59 48 ASP B C 1
ATOM 4471 O O . ASP B 1 48 ? 16.594 16.422 22.484 1 51.59 48 ASP B O 1
ATOM 4475 N N . PHE B 1 49 ? 14.477 16.406 21.922 1 47.88 49 PHE B N 1
ATOM 4476 C CA . PHE B 1 49 ? 14.664 17.406 20.859 1 47.88 49 PHE B CA 1
ATOM 4477 C C . PHE B 1 49 ? 15.039 18.75 21.453 1 47.88 49 PHE B C 1
ATOM 4479 O O . PHE B 1 49 ? 15.891 19.469 20.922 1 47.88 49 PHE B O 1
ATOM 4486 N N . ILE B 1 50 ? 14.359 19.109 22.578 1 46.44 50 ILE B N 1
ATOM 4487 C CA . ILE B 1 50 ? 14.562 20.406 23.203 1 46.44 50 ILE B CA 1
ATOM 4488 C C . ILE B 1 50 ? 15.984 20.516 23.75 1 46.44 50 ILE B C 1
ATOM 4490 O O . ILE B 1 50 ? 16.641 21.547 23.609 1 46.44 50 ILE B O 1
ATOM 4494 N N . SER B 1 51 ? 16.406 19.484 24.25 1 43 51 SER B N 1
ATOM 4495 C CA . SER B 1 51 ? 17.719 19.562 24.875 1 43 51 SER B CA 1
ATOM 4496 C C . SER B 1 51 ? 18.812 19.844 23.844 1 43 51 SER B C 1
ATOM 4498 O O . SER B 1 51 ? 19.734 20.609 24.094 1 43 51 SER B O 1
ATOM 4500 N N . GLU B 1 52 ? 18.656 19.234 22.734 1 45.28 52 GLU B N 1
ATOM 4501 C CA . GLU B 1 52 ? 19.734 19.438 21.781 1 45.28 52 GLU B CA 1
ATOM 4502 C C . GLU B 1 52 ? 19.672 20.828 21.156 1 45.28 52 GLU B C 1
ATOM 4504 O O . GLU B 1 52 ? 20.703 21.438 20.859 1 45.28 52 GLU B O 1
ATOM 4509 N N . ASN B 1 53 ? 18.516 21.297 21 1 44.78 53 ASN B N 1
ATOM 4510 C CA . ASN B 1 53 ? 18.375 22.609 20.375 1 44.78 53 ASN B CA 1
ATOM 4511 C C . ASN B 1 53 ? 18.594 23.75 21.359 1 44.78 53 ASN B C 1
ATOM 4513 O O . ASN B 1 53 ? 18.734 24.906 20.969 1 44.78 53 ASN B O 1
ATOM 4517 N N . TYR B 1 54 ? 18.469 23.516 22.703 1 41.25 54 TYR B N 1
ATOM 4518 C CA . TYR B 1 54 ? 18.766 24.531 23.703 1 41.25 54 TYR B CA 1
ATOM 4519 C C . TYR B 1 54 ? 20.281 24.75 23.812 1 41.25 54 TYR B C 1
ATOM 4521 O O . TYR B 1 54 ? 20.719 25.797 24.266 1 41.25 54 TYR B O 1
ATOM 4529 N N . LEU B 1 55 ? 21.047 23.703 23.5 1 37.97 55 LEU B N 1
ATOM 4530 C CA . LEU B 1 55 ? 22.469 23.797 23.859 1 37.97 55 LEU B CA 1
ATOM 4531 C C . LEU B 1 55 ? 23.172 24.844 23 1 37.97 55 LEU B C 1
ATOM 4533 O O . LEU B 1 55 ? 24.234 25.344 23.375 1 37.97 55 LEU B O 1
ATOM 4537 N N . ASP B 1 56 ? 22.734 24.969 21.781 1 38.56 56 ASP B N 1
ATOM 4538 C CA . ASP B 1 56 ? 23.672 25.797 21.016 1 38.56 56 ASP B CA 1
ATOM 4539 C C . ASP B 1 56 ? 23.547 27.266 21.391 1 38.56 56 ASP B C 1
ATOM 4541 O O . ASP B 1 56 ? 24.219 28.125 20.812 1 38.56 56 ASP B O 1
ATOM 4545 N N . THR B 1 57 ? 22.453 27.719 22.031 1 35.62 57 THR B N 1
ATOM 4546 C CA . THR B 1 57 ? 22.453 29.156 22.281 1 35.62 57 THR B CA 1
ATOM 4547 C C . THR B 1 57 ? 23.219 29.484 23.562 1 35.62 57 THR B C 1
ATOM 4549 O O . THR B 1 57 ? 23.125 28.766 24.547 1 35.62 57 THR B O 1
ATOM 4552 N N . ASP B 1 58 ? 24.297 30.234 23.547 1 32.94 58 ASP B N 1
ATOM 4553 C CA . ASP B 1 58 ? 24.969 30.891 24.656 1 32.94 58 ASP B CA 1
ATOM 4554 C C . ASP B 1 58 ? 23.969 31.391 25.688 1 32.94 58 ASP B C 1
ATOM 4556 O O . ASP B 1 58 ? 22.969 32.031 25.328 1 32.94 58 ASP B O 1
ATOM 4560 N N . SER B 1 59 ? 23.781 30.812 26.859 1 34.97 59 SER B N 1
ATOM 4561 C CA . SER B 1 59 ? 22.969 31.109 28.047 1 34.97 59 SER B CA 1
ATOM 4562 C C . SER B 1 59 ? 22.812 32.625 28.234 1 34.97 59 SER B C 1
ATOM 4564 O O . SER B 1 59 ? 22.016 33.062 29.062 1 34.97 59 SER B O 1
ATOM 4566 N N . ASN B 1 60 ? 23.875 33.438 27.938 1 34.75 60 ASN B N 1
ATOM 4567 C CA . ASN B 1 60 ? 23.875 34.781 28.5 1 34.75 60 ASN B CA 1
ATOM 4568 C C . ASN B 1 60 ? 22.719 35.625 27.953 1 34.75 60 ASN B C 1
ATOM 4570 O O . ASN B 1 60 ? 22.328 36.594 28.578 1 34.75 60 ASN B O 1
ATOM 4574 N N . THR B 1 61 ? 22.594 35.781 26.609 1 34.34 61 THR B N 1
ATOM 4575 C CA . THR B 1 61 ? 21.703 36.844 26.172 1 34.34 61 THR B CA 1
ATOM 4576 C C . THR B 1 61 ? 20.25 36.344 26.141 1 34.34 61 THR B C 1
ATOM 4578 O O . THR B 1 61 ? 19.688 36.125 25.062 1 34.34 61 THR B O 1
ATOM 4581 N N . ILE B 1 62 ? 19.844 35.375 26.938 1 38.69 62 ILE B N 1
ATOM 4582 C CA . ILE B 1 62 ? 18.406 35.156 27.031 1 38.69 62 ILE B CA 1
ATOM 4583 C C . ILE B 1 62 ? 17.703 36.469 27.375 1 38.69 62 ILE B C 1
ATOM 4585 O O . ILE B 1 62 ? 17.609 36.844 28.547 1 38.69 62 ILE B O 1
ATOM 4589 N N . ASP B 1 63 ? 18.047 37.562 26.859 1 36.81 63 ASP B N 1
ATOM 4590 C CA . ASP B 1 63 ? 17.062 38.625 27.047 1 36.81 63 ASP B CA 1
ATOM 4591 C C . ASP B 1 63 ? 15.648 38.125 26.781 1 36.81 63 ASP B C 1
ATOM 4593 O O . ASP B 1 63 ? 15.305 37.812 25.641 1 36.81 63 ASP B O 1
ATOM 4597 N N . SER B 1 64 ? 15.055 37.312 27.609 1 40.72 64 SER B N 1
ATOM 4598 C CA . SER B 1 64 ? 13.68 36.812 27.703 1 40.72 64 SER B CA 1
ATOM 4599 C C . SER B 1 64 ? 12.695 37.844 27.109 1 40.72 64 SER B C 1
ATOM 4601 O O . SER B 1 64 ? 11.555 37.5 26.797 1 40.72 64 SER B O 1
ATOM 4603 N N . ALA B 1 65 ? 12.711 39.062 27.797 1 46.19 65 ALA B N 1
ATOM 4604 C CA . ALA B 1 65 ? 11.578 39.969 27.625 1 46.19 65 ALA B CA 1
ATOM 4605 C C . ALA B 1 65 ? 11.375 40.312 26.156 1 46.19 65 ALA B C 1
ATOM 4607 O O . ALA B 1 65 ? 12.086 41.188 25.625 1 46.19 65 ALA B O 1
ATOM 4608 N N . THR B 1 66 ? 11.172 39.438 25.344 1 54.84 66 THR B N 1
ATOM 4609 C CA . THR B 1 66 ? 10.891 39.812 23.953 1 54.84 66 THR B CA 1
ATOM 4610 C C . THR B 1 66 ? 9.875 40.969 23.891 1 54.84 66 THR B C 1
ATOM 4612 O O . THR B 1 66 ? 8.906 40.969 24.656 1 54.84 66 THR B O 1
ATOM 4615 N N . ASP B 1 67 ? 10.367 42.156 23.5 1 63.72 67 ASP B N 1
ATOM 4616 C CA . ASP B 1 67 ? 9.648 43.375 23.156 1 63.72 67 ASP B CA 1
ATOM 4617 C C . ASP B 1 67 ? 8.359 43.062 22.391 1 63.72 67 ASP B C 1
ATOM 4619 O O . ASP B 1 67 ? 7.961 43.812 21.5 1 63.72 67 ASP B O 1
ATOM 4623 N N . GLY B 1 68 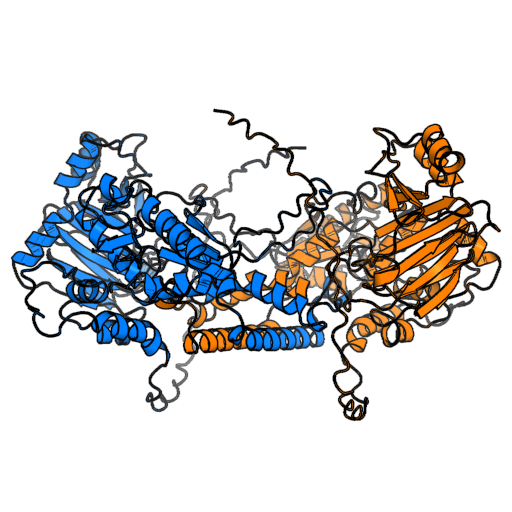? 7.773 41.844 22.766 1 77.69 68 GLY B N 1
ATOM 4624 C CA . GLY B 1 68 ? 6.496 41.562 22.125 1 77.69 68 GLY B CA 1
ATOM 4625 C C . GLY B 1 68 ? 6.633 40.75 20.859 1 77.69 68 GLY B C 1
ATOM 4626 O O . GLY B 1 68 ? 5.641 40.219 20.344 1 77.69 68 GLY B O 1
ATOM 4627 N N . HIS B 1 69 ? 7.895 40.5 20.422 1 87.25 69 HIS B N 1
ATOM 4628 C CA . HIS B 1 69 ? 8.125 39.781 19.172 1 87.25 69 HIS B CA 1
ATOM 4629 C C . HIS B 1 69 ? 8.516 38.312 19.438 1 87.25 69 HIS B C 1
ATOM 4631 O O . HIS B 1 69 ? 8.938 37.969 20.547 1 87.25 69 HIS B O 1
ATOM 4637 N N . PHE B 1 70 ? 8.336 37.531 18.469 1 93.56 70 PHE B N 1
ATOM 4638 C CA . PHE B 1 70 ? 8.75 36.125 18.578 1 93.56 70 PHE B CA 1
ATOM 4639 C C . PHE B 1 70 ? 10.273 36.031 18.516 1 93.56 70 PHE B C 1
ATOM 4641 O O . PHE B 1 70 ? 10.945 36.875 17.938 1 93.56 70 PHE B O 1
ATOM 4648 N N . ASN B 1 71 ? 10.766 35 19.188 1 94.19 71 ASN B N 1
ATOM 4649 C CA . ASN B 1 71 ? 12.203 34.75 19.25 1 94.19 71 ASN B CA 1
ATOM 4650 C C . ASN B 1 71 ? 12.633 33.75 18.172 1 94.19 71 ASN B C 1
ATOM 4652 O O . ASN B 1 71 ? 12.297 32.562 18.266 1 94.19 71 ASN B O 1
ATOM 4656 N N . PHE B 1 72 ? 13.43 34.188 17.219 1 93.38 72 PHE B N 1
ATOM 4657 C CA . PHE B 1 72 ? 13.789 33.344 16.078 1 93.38 72 PHE B CA 1
ATOM 4658 C C . PHE B 1 72 ? 15.219 32.844 16.234 1 93.38 72 PHE B C 1
ATOM 4660 O O . PHE B 1 72 ? 15.812 32.344 15.266 1 93.38 72 PHE B O 1
ATOM 4667 N N . SER B 1 73 ? 15.789 32.906 17.391 1 91.19 73 SER B N 1
ATOM 4668 C CA . SER B 1 73 ? 17.156 32.469 17.625 1 91.19 73 SER B CA 1
ATOM 4669 C C . SER B 1 73 ? 17.281 30.938 17.438 1 91.19 73 SER B C 1
ATOM 4671 O O . SER B 1 73 ? 18.328 30.438 17.047 1 91.19 73 SER B O 1
ATOM 4673 N N . SER B 1 74 ? 16.25 30.234 17.766 1 91.19 74 SER B N 1
ATOM 4674 C CA . SER B 1 74 ? 16.125 28.797 17.516 1 91.19 74 SER B CA 1
ATOM 4675 C C . SER B 1 74 ? 14.664 28.406 17.328 1 91.19 74 SER B C 1
ATOM 4677 O O . SER B 1 74 ? 13.758 29.172 17.656 1 91.19 74 SER B O 1
ATOM 4679 N N . GLN B 1 75 ? 14.484 27.266 16.797 1 92.94 75 GLN B N 1
ATOM 4680 C CA . GLN B 1 75 ? 13.125 26.781 16.594 1 92.94 75 GLN B CA 1
ATOM 4681 C C . GLN B 1 75 ? 12.406 26.578 17.922 1 92.94 75 GLN B C 1
ATOM 4683 O O . GLN B 1 75 ? 11.227 26.922 18.062 1 92.94 75 GLN B O 1
ATOM 4688 N N . ALA B 1 76 ? 13.102 26.062 18.906 1 92.94 76 ALA B N 1
ATOM 4689 C CA . ALA B 1 76 ? 12.547 25.844 20.234 1 92.94 76 ALA B CA 1
ATOM 4690 C C . ALA B 1 76 ? 12.156 27.156 20.906 1 92.94 76 ALA B C 1
ATOM 4692 O O . ALA B 1 76 ? 11.086 27.266 21.5 1 92.94 76 ALA B O 1
ATOM 4693 N N . LEU B 1 77 ? 12.969 28.109 20.766 1 94.56 77 LEU B N 1
ATOM 4694 C CA . LEU B 1 77 ? 12.703 29.406 21.375 1 94.56 77 LEU B CA 1
ATOM 4695 C C . LEU B 1 77 ? 11.562 30.125 20.672 1 94.56 77 LEU B C 1
ATOM 4697 O O . LEU B 1 77 ? 10.82 30.891 21.297 1 94.56 77 LEU B O 1
ATOM 4701 N N . LEU B 1 78 ? 11.508 29.875 19.438 1 96.5 78 LEU B N 1
ATOM 4702 C CA . LEU B 1 78 ? 10.359 30.422 18.734 1 96.5 78 LEU B CA 1
ATOM 4703 C C . LEU B 1 78 ? 9.055 29.922 19.328 1 96.5 78 LEU B C 1
ATOM 4705 O O . LEU B 1 78 ? 8.188 30.703 19.703 1 96.5 78 LEU B O 1
ATOM 4709 N N . LEU B 1 79 ? 8.93 28.594 19.453 1 97.31 79 LEU B N 1
ATOM 4710 C CA . LEU B 1 79 ? 7.699 28.047 20.016 1 97.31 79 LEU B CA 1
ATOM 4711 C C . LEU B 1 79 ? 7.5 28.516 21.453 1 97.31 79 LEU B C 1
ATOM 4713 O O . LEU B 1 79 ? 6.383 28.859 21.844 1 97.31 79 LEU B O 1
ATOM 4717 N N . GLU B 1 80 ? 8.539 28.547 22.188 1 95.56 80 GLU B N 1
ATOM 4718 C CA . GLU B 1 80 ? 8.438 29 23.578 1 95.56 80 GLU B CA 1
ATOM 4719 C C . GLU B 1 80 ? 7.941 30.438 23.641 1 95.56 80 GLU B C 1
ATOM 4721 O O . GLU B 1 80 ? 7.168 30.797 24.531 1 95.56 80 GLU B O 1
ATOM 4726 N N . SER B 1 81 ? 8.445 31.297 22.719 1 94.81 81 SER B N 1
ATOM 4727 C CA . SER B 1 81 ? 7.996 32.688 22.688 1 94.81 81 SER B CA 1
ATOM 4728 C C . SER B 1 81 ? 6.523 32.781 22.297 1 94.81 81 SER B C 1
ATOM 4730 O O . SER B 1 81 ? 5.812 33.688 22.75 1 94.81 81 SER B O 1
ATOM 4732 N N . ILE B 1 82 ? 6.066 31.844 21.5 1 95.81 82 ILE B N 1
ATOM 4733 C CA . ILE B 1 82 ? 4.668 31.812 21.078 1 95.81 82 ILE B CA 1
ATOM 4734 C C . ILE B 1 82 ? 3.785 31.453 22.281 1 95.81 82 ILE B C 1
ATOM 4736 O O . ILE B 1 82 ? 2.748 32.094 22.5 1 95.81 82 ILE B O 1
ATOM 4740 N N . ILE B 1 83 ? 4.258 30.531 23.078 1 95.88 83 ILE B N 1
ATOM 4741 C CA . ILE B 1 83 ? 3.41 30.031 24.156 1 95.88 83 ILE B CA 1
ATOM 4742 C C . ILE B 1 83 ? 3.816 30.688 25.484 1 95.88 83 ILE B C 1
ATOM 4744 O O . ILE B 1 83 ? 3.486 30.172 26.562 1 95.88 83 ILE B O 1
ATOM 4748 N N . SER B 1 84 ? 4.559 31.656 25.328 1 92.06 84 SER B N 1
ATOM 4749 C CA . SER B 1 84 ? 4.938 32.375 26.547 1 92.06 84 SER B CA 1
ATOM 4750 C C . SER B 1 84 ? 3.711 32.781 27.359 1 92.06 84 SER B C 1
ATOM 4752 O O . SER B 1 84 ? 2.713 33.219 26.797 1 92.06 84 SER B O 1
ATOM 4754 N N . PRO B 1 85 ? 3.721 32.625 28.672 1 92.62 85 PRO B N 1
ATOM 4755 C CA . PRO B 1 85 ? 4.879 32.375 29.531 1 92.62 85 PRO B CA 1
ATOM 4756 C C . PRO B 1 85 ? 5.102 30.906 29.859 1 92.62 85 PRO B C 1
ATOM 4758 O O . PRO B 1 85 ? 5.918 30.578 30.719 1 92.62 85 PRO B O 1
ATOM 4761 N N . VAL B 1 86 ? 4.48 30.078 29.234 1 94.25 86 VAL B N 1
ATOM 4762 C CA . VAL B 1 86 ? 4.633 28.641 29.5 1 94.25 86 VAL B CA 1
ATOM 4763 C C . VAL B 1 86 ? 5.953 28.156 28.922 1 94.25 86 VAL B C 1
ATOM 4765 O O . VAL B 1 86 ? 6.285 28.453 27.766 1 94.25 86 VAL B O 1
ATOM 4768 N N . LYS B 1 87 ? 6.633 27.391 29.688 1 94.44 87 LYS B N 1
ATOM 4769 C CA . LYS B 1 87 ? 7.883 26.812 29.203 1 94.44 87 LYS B CA 1
ATOM 4770 C C . LYS B 1 87 ? 7.613 25.672 28.219 1 94.44 87 LYS B C 1
ATOM 4772 O O . LYS B 1 87 ? 6.59 25 28.312 1 94.44 87 LYS B O 1
ATOM 4777 N N . LEU B 1 88 ? 8.531 25.531 27.391 1 94.5 88 LEU B N 1
ATOM 4778 C CA . LEU B 1 88 ? 8.383 24.531 26.344 1 94.5 88 LEU B CA 1
ATOM 4779 C C . LEU B 1 88 ? 8.195 23.141 26.938 1 94.5 88 LEU B C 1
ATOM 4781 O O . LEU B 1 88 ? 7.316 22.391 26.5 1 94.5 88 LEU B O 1
ATOM 4785 N N . GLU B 1 89 ? 8.984 22.75 27.844 1 93.75 89 GLU B N 1
ATOM 4786 C CA . GLU B 1 89 ? 8.906 21.438 28.484 1 93.75 89 GLU B CA 1
ATOM 4787 C C . GLU B 1 89 ? 7.535 21.203 29.109 1 93.75 89 GLU B C 1
ATOM 4789 O O . GLU B 1 89 ? 6.957 20.125 28.969 1 93.75 89 GLU B O 1
ATOM 4794 N N . ASN B 1 90 ? 6.992 22.156 29.766 1 95.62 90 ASN B N 1
ATOM 4795 C CA . ASN B 1 90 ? 5.672 22.062 30.375 1 95.62 90 ASN B CA 1
ATOM 4796 C C . ASN B 1 90 ? 4.578 21.938 29.328 1 95.62 90 ASN B C 1
ATOM 4798 O O . ASN B 1 90 ? 3.607 21.203 29.516 1 95.62 90 ASN B O 1
ATOM 4802 N N . PHE B 1 91 ? 4.824 22.625 28.359 1 97 91 PHE B N 1
ATOM 4803 C CA . PHE B 1 91 ? 3.836 22.578 27.281 1 97 91 PHE B CA 1
ATOM 4804 C C . PHE B 1 91 ? 3.709 21.156 26.734 1 97 91 PHE B C 1
ATOM 4806 O O . PHE B 1 91 ? 2.604 20.625 26.625 1 97 91 PHE B O 1
ATOM 4813 N N . PHE B 1 92 ? 4.773 20.562 26.406 1 94.81 92 PHE B N 1
ATOM 4814 C CA . PHE B 1 92 ? 4.742 19.234 25.797 1 94.81 92 PHE B CA 1
ATOM 4815 C C . PHE B 1 92 ? 4.336 18.188 26.812 1 94.81 92 PHE B C 1
ATOM 4817 O O . PHE B 1 92 ? 3.723 17.172 26.469 1 94.81 92 PHE B O 1
ATOM 4824 N N . GLN B 1 93 ? 4.566 18.422 28 1 94.56 93 GLN B N 1
ATOM 4825 C CA . GLN B 1 93 ? 4.234 17.469 29.047 1 94.56 93 GLN B CA 1
ATOM 4826 C C . GLN B 1 93 ? 2.756 17.547 29.422 1 94.56 93 GLN B C 1
ATOM 4828 O O . GLN B 1 93 ? 2.098 16.516 29.609 1 94.56 93 GLN B O 1
ATOM 4833 N N . ASP B 1 94 ? 2.211 18.812 29.406 1 96.44 94 ASP B N 1
ATOM 4834 C CA . ASP B 1 94 ? 0.919 19 30.062 1 96.44 94 ASP B CA 1
ATOM 4835 C C . ASP B 1 94 ? -0.169 19.344 29.047 1 96.44 94 ASP B C 1
ATOM 4837 O O . ASP B 1 94 ? -1.358 19.172 29.328 1 96.44 94 ASP B O 1
ATOM 4841 N N . TYR B 1 95 ? 0.228 19.812 27.891 1 97.5 95 TYR B N 1
ATOM 4842 C CA . TYR B 1 95 ? -0.805 20.375 27.031 1 97.5 95 TYR B CA 1
ATOM 4843 C C . TYR B 1 95 ? -0.807 19.688 25.672 1 97.5 95 TYR B C 1
ATOM 4845 O O . TYR B 1 95 ? -1.862 19.297 25.156 1 97.5 95 TYR B O 1
ATOM 4853 N N . TRP B 1 96 ? 0.343 19.484 25.078 1 97.81 96 TRP B N 1
ATOM 4854 C CA . TRP B 1 96 ? 0.458 18.953 23.734 1 97.81 96 TRP B CA 1
ATOM 4855 C C . TRP B 1 96 ? -0.304 17.641 23.578 1 97.81 96 TRP B C 1
ATOM 4857 O O . TRP B 1 96 ? 0.029 16.656 24.234 1 97.81 96 TRP B O 1
ATOM 4867 N N . GLU B 1 97 ? -1.359 17.625 22.781 1 97.56 97 GLU B N 1
ATOM 4868 C CA . GLU B 1 97 ? -2.225 16.5 22.469 1 97.56 97 GLU B CA 1
ATOM 4869 C C . GLU B 1 97 ? -3.027 16.047 23.688 1 97.56 97 GLU B C 1
ATOM 4871 O O . GLU B 1 97 ? -3.449 14.898 23.781 1 97.56 97 GLU B O 1
ATOM 4876 N N . LYS B 1 98 ? -3.162 16.906 24.688 1 96.94 98 LYS B N 1
ATOM 4877 C CA . LYS B 1 98 ? -3.854 16.516 25.906 1 96.94 98 LYS B CA 1
ATOM 4878 C C . LYS B 1 98 ? -5.012 17.453 26.219 1 96.94 98 LYS B C 1
ATOM 4880 O O . LYS B 1 98 ? -6.156 17.031 26.344 1 96.94 98 LYS B O 1
ATOM 4885 N N . LYS B 1 99 ? -4.695 18.734 26.297 1 97.5 99 LYS B N 1
ATOM 4886 C CA . LYS B 1 99 ? -5.754 19.688 26.641 1 97.5 99 LYS B CA 1
ATOM 4887 C C . LYS B 1 99 ? -5.438 21.078 26.109 1 97.5 99 LYS B C 1
ATOM 4889 O O . LYS B 1 99 ? -4.289 21.375 25.781 1 97.5 99 LYS B O 1
ATOM 4894 N N . PRO B 1 100 ? -6.418 21.953 26.031 1 98.31 100 PRO B N 1
ATOM 4895 C CA . PRO B 1 100 ? -6.234 23.312 25.516 1 98.31 100 PRO B CA 1
ATOM 4896 C C . PRO B 1 100 ? -5.41 24.203 26.453 1 98.31 100 PRO B C 1
ATOM 4898 O O . PRO B 1 100 ? -5.359 23.953 27.656 1 98.31 100 PRO B O 1
ATOM 4901 N N . LEU B 1 101 ? -4.73 25.141 25.875 1 98.56 101 LEU B N 1
ATOM 4902 C CA . LEU B 1 101 ? -3.951 26.172 26.562 1 98.56 101 LEU B CA 1
ATOM 4903 C C . LEU B 1 101 ? -4.34 27.562 26.078 1 98.56 101 LEU B C 1
ATOM 4905 O O . LEU B 1 101 ? -4.219 27.859 24.891 1 98.56 101 LEU B O 1
ATOM 4909 N N . ILE B 1 102 ? -4.871 28.406 26.969 1 97.81 102 ILE B N 1
ATOM 4910 C CA . ILE B 1 102 ? -5.27 29.766 26.641 1 97.81 102 ILE B CA 1
ATOM 4911 C C . ILE B 1 102 ? -4.273 30.75 27.266 1 97.81 102 ILE B C 1
ATOM 4913 O O . ILE B 1 102 ? -4.055 30.75 28.469 1 97.81 102 ILE B O 1
ATOM 4917 N N . LEU B 1 103 ? -3.725 31.562 26.422 1 95.5 103 LEU B N 1
ATOM 4918 C CA . LEU B 1 103 ? -2.709 32.531 26.859 1 95.5 103 LEU B CA 1
ATOM 4919 C C . LEU B 1 103 ? -3.131 33.938 26.531 1 95.5 103 LEU B C 1
ATOM 4921 O O . LEU B 1 103 ? -3.289 34.312 25.359 1 95.5 103 LEU B O 1
ATOM 4925 N N . HIS B 1 104 ? -3.266 34.719 27.531 1 91.44 104 HIS B N 1
ATOM 4926 C CA . HIS B 1 104 ? -3.611 36.125 27.328 1 91.44 104 HIS B CA 1
ATOM 4927 C C . HIS B 1 104 ? -2.363 37 27.266 1 91.44 104 HIS B C 1
ATOM 4929 O O . HIS B 1 104 ? -1.512 36.938 28.156 1 91.44 104 HIS B O 1
ATOM 4935 N N . GLY B 1 105 ? -2.191 37.562 26.125 1 81.5 105 GLY B N 1
ATOM 4936 C CA . GLY B 1 105 ? -1.021 38.406 25.906 1 81.5 105 GLY B CA 1
ATOM 4937 C C . GLY B 1 105 ? -1.025 39.656 26.734 1 81.5 105 GLY B C 1
ATOM 4938 O O . GLY B 1 105 ? -2.084 40.219 27 1 81.5 105 GLY B O 1
ATOM 4939 N N . GLU B 1 106 ? 0.097 39.875 27.438 1 71.19 106 GLU B N 1
ATOM 4940 C CA . GLU B 1 106 ? 0.206 41.094 28.219 1 71.19 106 GLU B CA 1
ATOM 4941 C C . GLU B 1 106 ? 0.921 42.188 27.422 1 71.19 106 GLU B C 1
ATOM 4943 O O . GLU B 1 106 ? 1.962 41.938 26.812 1 71.19 106 GLU B O 1
ATOM 4948 N N . GLY B 1 107 ? 0.264 43.25 27.141 1 73.25 107 GLY B N 1
ATOM 4949 C CA . GLY B 1 107 ? 1.002 44.438 26.688 1 73.25 107 GLY B CA 1
ATOM 4950 C C . GLY B 1 107 ? 0.633 44.875 25.297 1 73.25 107 GLY B C 1
ATOM 4951 O O . GLY B 1 107 ? 0.218 44.062 24.469 1 73.25 107 GLY B O 1
ATOM 4952 N N . SER B 1 108 ? 0.811 46 25 1 80.12 108 SER B N 1
ATOM 4953 C CA . SER B 1 108 ? 0.47 46.688 23.75 1 80.12 108 SER B CA 1
ATOM 4954 C C . SER B 1 108 ? 1.438 46.344 22.641 1 80.12 108 SER B C 1
ATOM 4956 O O . SER B 1 108 ? 1.048 46.281 21.469 1 80.12 108 SER B O 1
ATOM 4958 N N . LYS B 1 109 ? 2.582 45.875 22.922 1 87 109 LYS B N 1
ATOM 4959 C CA . LYS B 1 109 ? 3.582 45.562 21.906 1 87 109 LYS B CA 1
ATOM 4960 C C . LYS B 1 109 ? 3.27 44.25 21.188 1 87 109 LYS B C 1
ATOM 4962 O O . LYS B 1 109 ? 3.395 44.156 19.969 1 87 109 LYS B O 1
ATOM 4967 N N . ARG B 1 110 ? 2.875 43.344 21.922 1 91.5 110 ARG B N 1
ATOM 4968 C CA . ARG B 1 110 ? 2.527 42.031 21.344 1 91.5 110 ARG B CA 1
ATOM 4969 C C . ARG B 1 110 ? 1.306 42.156 20.438 1 91.5 110 ARG B C 1
ATOM 4971 O O . ARG B 1 110 ? 1.28 41.594 19.344 1 91.5 110 ARG B O 1
ATOM 4978 N N . ALA B 1 111 ? 0.377 42.844 20.891 1 92.5 111 ALA B N 1
ATOM 4979 C CA . ALA B 1 111 ? -0.815 43.094 20.078 1 92.5 111 ALA B CA 1
ATOM 4980 C C . ALA B 1 111 ? -0.457 43.781 18.766 1 92.5 111 ALA B C 1
ATOM 4982 O O . ALA B 1 111 ? -0.992 43.406 17.719 1 92.5 111 ALA B O 1
ATOM 4983 N N . ALA B 1 112 ? 0.448 44.719 18.875 1 92.19 112 ALA B N 1
ATOM 4984 C CA . ALA B 1 112 ? 0.878 45.438 17.688 1 92.19 112 ALA B CA 1
ATOM 4985 C C . ALA B 1 112 ? 1.616 44.531 16.719 1 92.19 112 ALA B C 1
ATOM 4987 O O . ALA B 1 112 ? 1.438 44.625 15.508 1 92.19 112 ALA B O 1
ATOM 4988 N N . TYR B 1 113 ? 2.42 43.719 17.281 1 93.94 113 TYR B N 1
ATOM 4989 C CA . TYR B 1 113 ? 3.148 42.75 16.469 1 93.94 113 TYR B CA 1
ATOM 4990 C C . TYR B 1 113 ? 2.188 41.812 15.758 1 93.94 113 TYR B C 1
ATOM 4992 O O . TYR B 1 113 ? 2.348 41.531 14.562 1 93.94 113 TYR B O 1
ATOM 5000 N N . PHE B 1 114 ? 1.198 41.312 16.438 1 95.62 114 PHE B N 1
ATOM 5001 C CA . PHE B 1 114 ? 0.229 40.375 15.867 1 95.62 114 PHE B CA 1
ATOM 5002 C C . PHE B 1 114 ? -0.551 41.031 14.734 1 95.62 114 PHE B C 1
ATOM 5004 O O . PHE B 1 114 ? -0.84 40.406 13.719 1 95.62 114 PHE B O 1
ATOM 5011 N N . LYS B 1 115 ? -0.841 42.25 14.859 1 93.19 115 LYS B N 1
ATOM 5012 C CA . LYS B 1 115 ? -1.568 42.969 13.828 1 93.19 115 LYS B CA 1
ATOM 5013 C C . LYS B 1 115 ? -0.762 43.031 12.531 1 93.19 115 LYS B C 1
ATOM 5015 O O . LYS B 1 115 ? -1.33 43.188 11.445 1 93.19 115 LYS B O 1
ATOM 5020 N N . GLN B 1 116 ? 0.515 42.938 12.672 1 94.31 116 GLN B N 1
ATOM 5021 C CA . GLN B 1 116 ? 1.397 43.031 11.508 1 94.31 116 GLN B CA 1
ATOM 5022 C C . GLN B 1 116 ? 1.477 41.688 10.789 1 94.31 116 GLN B C 1
ATOM 5024 O O . GLN B 1 116 ? 1.938 41.594 9.641 1 94.31 116 GLN B O 1
ATOM 5029 N N . LEU B 1 117 ? 1.092 40.656 11.438 1 96.94 117 LEU B N 1
ATOM 5030 C CA . LEU B 1 117 ? 1.149 39.344 10.812 1 96.94 117 LEU B CA 1
ATOM 5031 C C . LEU B 1 117 ? 0.157 39.219 9.656 1 96.94 117 LEU B C 1
ATOM 5033 O O . LEU B 1 117 ? 0.475 38.656 8.609 1 96.94 117 LEU B O 1
ATOM 5037 N N . PHE B 1 118 ? -1.077 39.781 9.891 1 97.94 118 PHE B N 1
ATOM 5038 C CA . PHE B 1 118 ? -2.105 39.812 8.852 1 97.94 118 PHE B CA 1
ATOM 5039 C C . PHE B 1 118 ? -3.275 40.688 9.281 1 97.94 118 PHE B C 1
ATOM 5041 O O . PHE B 1 118 ? -3.557 40.844 10.469 1 97.94 118 PHE B O 1
ATOM 5048 N N . SER B 1 119 ? -3.916 41.281 8.328 1 96.81 119 SER B N 1
ATOM 5049 C CA . SER B 1 119 ? -5.074 42.125 8.57 1 96.81 119 SER B CA 1
ATOM 5050 C C . SER B 1 119 ? -6.012 42.125 7.371 1 96.81 119 SER B C 1
ATOM 5052 O O . SER B 1 119 ? -5.66 41.656 6.297 1 96.81 119 SER B O 1
ATOM 5054 N N . MET B 1 120 ? -7.188 42.688 7.625 1 96.19 120 MET B N 1
ATOM 5055 C CA . MET B 1 120 ? -8.141 42.875 6.535 1 96.19 120 MET B CA 1
ATOM 5056 C C . MET B 1 120 ? -7.527 43.75 5.434 1 96.19 120 MET B C 1
ATOM 5058 O O . MET B 1 120 ? -7.734 43.469 4.246 1 96.19 120 MET B O 1
ATOM 5062 N N . LYS B 1 121 ? -6.832 44.719 5.816 1 95.5 121 LYS B N 1
ATOM 5063 C CA . LYS B 1 121 ? -6.176 45.594 4.852 1 95.5 121 LYS B CA 1
ATOM 5064 C C . LYS B 1 121 ? -5.215 44.812 3.965 1 95.5 121 LYS B C 1
ATOM 5066 O O . LYS B 1 121 ? -5.18 45 2.748 1 95.5 121 LYS B O 1
ATOM 5071 N N . GLN B 1 122 ? -4.48 43.969 4.562 1 95.88 122 GLN B N 1
ATOM 5072 C CA . GLN B 1 122 ? -3.521 43.156 3.816 1 95.88 122 GLN B CA 1
ATOM 5073 C C . GLN B 1 122 ? -4.227 42.219 2.832 1 95.88 122 GLN B C 1
ATOM 5075 O O . GLN B 1 122 ? -3.738 42 1.723 1 95.88 122 GLN B O 1
ATOM 5080 N N . LEU B 1 123 ? -5.328 41.656 3.238 1 96.94 123 LEU B N 1
ATOM 5081 C CA . LEU B 1 123 ? -6.082 40.812 2.322 1 96.94 123 LEU B CA 1
ATOM 5082 C C . LEU B 1 123 ? -6.496 41.562 1.078 1 96.94 123 LEU B C 1
ATOM 5084 O O . LEU B 1 123 ? -6.387 41.062 -0.041 1 96.94 123 LEU B O 1
ATOM 5088 N N . ARG B 1 124 ? -6.934 42.781 1.277 1 94.81 124 ARG B N 1
ATOM 5089 C CA . ARG B 1 124 ? -7.344 43.625 0.156 1 94.81 124 ARG B CA 1
ATOM 5090 C C . ARG B 1 124 ? -6.172 43.906 -0.776 1 94.81 124 ARG B C 1
ATOM 5092 O O . ARG B 1 124 ? -6.324 43.875 -1.999 1 94.81 124 ARG B O 1
ATOM 5099 N N . VAL B 1 125 ? -5.051 44.156 -0.182 1 95.94 125 VAL B N 1
ATOM 5100 C CA . VAL B 1 125 ? -3.852 44.438 -0.965 1 95.94 125 VAL B CA 1
ATOM 5101 C C . VAL B 1 125 ? -3.465 43.188 -1.769 1 95.94 125 VAL B C 1
ATOM 5103 O O . VAL B 1 125 ? -3.154 43.281 -2.959 1 95.94 125 VAL B O 1
ATOM 5106 N N . ILE B 1 126 ? -3.502 42.031 -1.138 1 96.06 126 ILE B N 1
ATOM 5107 C CA . ILE B 1 126 ? -3.141 40.781 -1.782 1 96.06 126 ILE B CA 1
ATOM 5108 C C . ILE B 1 126 ? -4.105 40.5 -2.932 1 96.06 126 ILE B C 1
ATOM 5110 O O . ILE B 1 126 ? -3.688 40.094 -4.012 1 96.06 126 ILE B O 1
ATOM 5114 N N . SER B 1 127 ? -5.352 40.719 -2.715 1 94.75 127 SER B N 1
ATOM 5115 C CA . SER B 1 127 ? -6.371 40.438 -3.727 1 94.75 127 SER B CA 1
ATOM 5116 C C . SER B 1 127 ? -6.195 41.344 -4.941 1 94.75 127 SER B C 1
ATOM 5118 O O . SER B 1 127 ? -6.508 40.969 -6.066 1 94.75 127 SER B O 1
ATOM 5120 N N . LYS B 1 128 ? -5.742 42.531 -4.688 1 92.69 128 LYS B N 1
ATOM 5121 C CA . LYS B 1 128 ? -5.531 43.5 -5.77 1 92.69 128 LYS B CA 1
ATOM 5122 C C . LYS B 1 128 ? -4.281 43.156 -6.574 1 92.69 128 LYS B C 1
ATOM 5124 O O . LYS B 1 128 ? -4.281 43.25 -7.805 1 92.69 128 LYS B O 1
ATOM 5129 N N . LYS B 1 129 ? -3.273 42.75 -5.891 1 93.12 129 LYS B N 1
ATOM 5130 C CA . LYS B 1 129 ? -1.962 42.562 -6.508 1 93.12 129 LYS B CA 1
ATOM 5131 C C . LYS B 1 129 ? -1.832 41.188 -7.129 1 93.12 129 LYS B C 1
ATOM 5133 O O . LYS B 1 129 ? -1.008 40.969 -8.023 1 93.12 129 LYS B O 1
ATOM 5138 N N . ASN B 1 130 ? -2.607 40.312 -6.551 1 89.44 130 ASN B N 1
ATOM 5139 C CA . ASN B 1 130 ? -2.471 38.938 -6.973 1 89.44 130 ASN B CA 1
ATOM 5140 C C . ASN B 1 130 ? -3.795 38.375 -7.477 1 89.44 130 ASN B C 1
ATOM 5142 O O . ASN B 1 130 ? -4.852 38.969 -7.262 1 89.44 130 ASN B O 1
ATOM 5146 N N . SER B 1 131 ? -3.768 37.281 -8.211 1 88.19 131 SER B N 1
ATOM 5147 C CA . SER B 1 131 ? -4.977 36.594 -8.641 1 88.19 131 SER B CA 1
ATOM 5148 C C . SER B 1 131 ? -5.48 35.625 -7.562 1 88.19 131 SER B C 1
ATOM 5150 O O . SER B 1 131 ? -5.156 34.438 -7.574 1 88.19 131 SER B O 1
ATOM 5152 N N . VAL B 1 132 ? -6.176 36.188 -6.633 1 94 132 VAL B N 1
ATOM 5153 C CA . VAL B 1 132 ? -6.797 35.406 -5.574 1 94 132 VAL B CA 1
ATOM 5154 C C . VAL B 1 132 ? -8.148 34.875 -6.043 1 94 132 VAL B C 1
ATOM 5156 O O . VAL B 1 132 ? -8.984 35.656 -6.535 1 94 132 VAL B O 1
ATOM 5159 N N . ARG B 1 133 ? -8.328 33.594 -5.914 1 95.94 133 ARG B N 1
ATOM 5160 C CA . ARG B 1 133 ? -9.539 32.969 -6.426 1 95.94 133 ARG B CA 1
ATOM 5161 C C . ARG B 1 133 ? -10.422 32.469 -5.285 1 95.94 133 ARG B C 1
ATOM 5163 O O . ARG B 1 133 ? -9.906 32 -4.258 1 95.94 133 ARG B O 1
ATOM 5170 N N . PHE B 1 134 ? -11.75 32.469 -5.516 1 96.31 134 PHE B N 1
ATOM 5171 C CA . PHE B 1 134 ? -12.672 31.844 -4.578 1 96.31 134 PHE B CA 1
ATOM 5172 C C . PHE B 1 134 ? -12.43 30.344 -4.512 1 96.31 134 PHE B C 1
ATOM 5174 O O . PHE B 1 134 ? -12 29.734 -5.496 1 96.31 134 PHE B O 1
ATOM 5181 N N . VAL B 1 135 ? -12.656 29.781 -3.383 1 93.5 135 VAL B N 1
ATOM 5182 C CA . VAL B 1 135 ? -12.57 28.359 -3.107 1 93.5 135 VAL B CA 1
ATOM 5183 C C . VAL B 1 135 ? -11.109 27.938 -3 1 93.5 135 VAL B C 1
ATOM 5185 O O . VAL B 1 135 ? -10.695 27.344 -1.996 1 93.5 135 VAL B O 1
ATOM 5188 N N . GLU B 1 136 ? -10.305 28.375 -3.932 1 94.38 136 GLU B N 1
ATOM 5189 C CA . GLU B 1 136 ? -8.898 27.984 -3.914 1 94.38 136 GLU B CA 1
ATOM 5190 C C . GLU B 1 136 ? -8.125 28.781 -2.859 1 94.38 136 GLU B C 1
ATOM 5192 O O . GLU B 1 136 ? -7.422 28.188 -2.033 1 94.38 136 GLU B O 1
ATOM 5197 N N . ASP B 1 137 ? -8.312 30.062 -2.92 1 96.25 137 ASP B N 1
ATOM 5198 C CA . ASP B 1 137 ? -7.52 30.922 -2.043 1 96.25 137 ASP B CA 1
ATOM 5199 C C . ASP B 1 137 ? -8.367 31.453 -0.882 1 96.25 137 ASP B C 1
ATOM 5201 O O . ASP B 1 137 ? -7.859 31.625 0.23 1 96.25 137 ASP B O 1
ATOM 5205 N N . VAL B 1 138 ? -9.609 31.75 -1.197 1 97.06 138 VAL B N 1
ATOM 5206 C CA . VAL B 1 138 ? -10.477 32.312 -0.167 1 97.06 138 VAL B CA 1
ATOM 5207 C C . VAL B 1 138 ? -11.828 31.594 -0.176 1 97.06 138 VAL B C 1
ATOM 5209 O O . VAL B 1 138 ? -12.461 31.453 -1.227 1 97.06 138 VAL B O 1
ATOM 5212 N N . ASN B 1 139 ? -12.195 31.156 0.935 1 97 139 ASN B N 1
ATOM 5213 C CA . ASN B 1 139 ? -13.531 30.594 1.146 1 97 139 ASN B CA 1
ATOM 5214 C C . ASN B 1 139 ? -14.414 31.562 1.941 1 97 139 ASN B C 1
ATOM 5216 O O . ASN B 1 139 ? -13.961 32.156 2.918 1 97 139 ASN B O 1
ATOM 5220 N N . CYS B 1 140 ? -15.633 31.719 1.504 1 97.31 140 CYS B N 1
ATOM 5221 C CA . CYS B 1 140 ? -16.594 32.594 2.18 1 97.31 140 CYS B CA 1
ATOM 5222 C C . CYS B 1 140 ? -17.781 31.812 2.689 1 97.31 140 CYS B C 1
ATOM 5224 O O . CYS B 1 140 ? -18.391 31.047 1.938 1 97.31 140 CYS B O 1
ATOM 5226 N N . CYS B 1 141 ? -18.031 32 3.941 1 97 141 CYS B N 1
ATOM 5227 C CA . CYS B 1 141 ? -19.109 31.25 4.535 1 97 141 CYS B CA 1
ATOM 5228 C C . CYS B 1 141 ? -19.734 32 5.711 1 97 141 CYS B C 1
ATOM 5230 O O . CYS B 1 141 ? -19.172 33 6.176 1 97 141 CYS B O 1
ATOM 5232 N N . ARG B 1 142 ? -20.891 31.547 6.117 1 96.88 142 ARG B N 1
ATOM 5233 C CA . ARG B 1 142 ? -21.516 32 7.348 1 96.88 142 ARG B CA 1
ATOM 5234 C C . ARG B 1 142 ? -22.375 30.906 7.973 1 96.88 142 ARG B C 1
ATOM 5236 O O . ARG B 1 142 ? -22.719 29.938 7.309 1 96.88 142 ARG B O 1
ATOM 5243 N N . TYR B 1 143 ? -22.5 31 9.227 1 96.25 143 TYR B N 1
ATOM 5244 C CA . TYR B 1 143 ? -23.328 30.094 10.016 1 96.25 143 TYR B CA 1
ATOM 5245 C C . TYR B 1 143 ? -24.422 30.844 10.75 1 96.25 143 TYR B C 1
ATOM 5247 O O . TYR B 1 143 ? -24.156 31.547 11.719 1 96.25 143 TYR B O 1
ATOM 5255 N N . VAL B 1 144 ? -25.625 30.641 10.273 1 93 144 VAL B N 1
ATOM 5256 C CA . VAL B 1 144 ? -26.781 31.375 10.781 1 93 144 VAL B CA 1
ATOM 5257 C C . VAL B 1 144 ? -27.922 30.422 11.094 1 93 144 VAL B C 1
ATOM 5259 O O . VAL B 1 144 ? -28.266 29.578 10.266 1 93 144 VAL B O 1
ATOM 5262 N N . ASN B 1 145 ? -28.438 30.531 12.273 1 90.31 145 ASN B N 1
ATOM 5263 C CA . ASN B 1 145 ? -29.594 29.734 12.695 1 90.31 145 ASN B CA 1
ATOM 5264 C C . ASN B 1 145 ? -29.328 28.234 12.523 1 90.31 145 ASN B C 1
ATOM 5266 O O . ASN B 1 145 ? -30.156 27.516 11.984 1 90.31 145 ASN B O 1
ATOM 5270 N N . GLY B 1 146 ? -28.172 27.875 12.773 1 89.56 146 GLY B N 1
ATOM 5271 C CA . GLY B 1 146 ? -27.844 26.453 12.797 1 89.56 146 GLY B CA 1
ATOM 5272 C C . GLY B 1 146 ? -27.516 25.891 11.43 1 89.56 146 GLY B C 1
ATOM 5273 O O . GLY B 1 146 ? -27.406 24.672 11.266 1 89.56 146 GLY B O 1
ATOM 5274 N N . LYS B 1 147 ? -27.359 26.719 10.484 1 91.31 147 LYS B N 1
ATOM 5275 C CA . LYS B 1 147 ? -27.078 26.25 9.125 1 91.31 147 LYS B CA 1
ATOM 5276 C C . LYS B 1 147 ? -25.844 26.953 8.547 1 91.31 147 LYS B C 1
ATOM 5278 O O . LYS B 1 147 ? -25.703 28.172 8.68 1 91.31 147 LYS B O 1
ATOM 5283 N N . ARG B 1 148 ? -25.078 26.109 7.922 1 92.62 148 ARG B N 1
ATOM 5284 C CA . ARG B 1 148 ? -23.922 26.641 7.215 1 92.62 148 ARG B CA 1
ATOM 5285 C C . ARG B 1 148 ? -24.281 27.062 5.797 1 92.62 148 ARG B C 1
ATOM 5287 O O . ARG B 1 148 ? -25.047 26.375 5.121 1 92.62 148 ARG B O 1
ATOM 5294 N N . GLU B 1 149 ? -23.797 28.234 5.344 1 95.06 149 GLU B N 1
ATOM 5295 C CA . GLU B 1 149 ? -24.016 28.719 3.98 1 95.06 149 GLU B CA 1
ATOM 5296 C C . GLU B 1 149 ? -22.688 29.094 3.314 1 95.06 149 GLU B C 1
ATOM 5298 O O . GLU B 1 149 ? -21.891 29.828 3.889 1 95.06 149 GLU B O 1
ATOM 5303 N N . SER B 1 150 ? -22.547 28.547 2.158 1 95 150 SER B N 1
ATOM 5304 C CA . SER B 1 150 ? -21.406 28.969 1.354 1 95 150 SER B CA 1
ATOM 5305 C C . SER B 1 150 ? -21.734 30.219 0.539 1 95 150 SER B C 1
ATOM 5307 O O . SER B 1 150 ? -22.797 30.297 -0.076 1 95 150 SER B O 1
ATOM 5309 N N . LEU B 1 151 ? -20.828 31.141 0.536 1 96.44 151 LEU B N 1
ATOM 5310 C CA . LEU B 1 151 ? -21.047 32.406 -0.167 1 96.44 151 LEU B CA 1
ATOM 5311 C C . LEU B 1 151 ? -20.016 32.594 -1.284 1 96.44 151 LEU B C 1
ATOM 5313 O O . LEU B 1 151 ? -19.828 33.688 -1.789 1 96.44 151 LEU B O 1
ATOM 5317 N N . ASN B 1 152 ? -19.359 31.547 -1.586 1 96.19 152 ASN B N 1
ATOM 5318 C CA . ASN B 1 152 ? -18.344 31.609 -2.635 1 96.19 152 ASN B CA 1
ATOM 5319 C C . ASN B 1 152 ? -18.969 31.953 -3.988 1 96.19 152 ASN B C 1
ATOM 5321 O O . ASN B 1 152 ? -20.062 31.484 -4.312 1 96.19 152 ASN B O 1
ATOM 5325 N N . GLU B 1 153 ? -18.234 32.781 -4.676 1 94.25 153 GLU B N 1
ATOM 5326 C CA . GLU B 1 153 ? -18.562 33.031 -6.074 1 94.25 153 GLU B CA 1
ATOM 5327 C C . GLU B 1 153 ? -17.547 32.375 -7.012 1 94.25 153 GLU B C 1
ATOM 5329 O O . GLU B 1 153 ? -16.641 31.688 -6.562 1 94.25 153 GLU B O 1
ATOM 5334 N N . ASP B 1 154 ? -17.812 32.562 -8.328 1 92.06 154 ASP B N 1
ATOM 5335 C CA . ASP B 1 154 ? -16.891 32 -9.305 1 92.06 154 ASP B CA 1
ATOM 5336 C C . ASP B 1 154 ? -15.773 32.969 -9.648 1 92.06 154 ASP B C 1
ATOM 5338 O O . ASP B 1 154 ? -15.969 34.188 -9.617 1 92.06 154 ASP B O 1
ATOM 5342 N N . GLY B 1 155 ? -14.703 32.438 -9.922 1 92.69 155 GLY B N 1
ATOM 5343 C CA . GLY B 1 155 ? -13.609 33.219 -10.469 1 92.69 155 GLY B CA 1
ATOM 5344 C C . GLY B 1 155 ? -12.797 33.938 -9.406 1 92.69 155 GLY B C 1
ATOM 5345 O O . GLY B 1 155 ? -12.578 33.375 -8.32 1 92.69 155 GLY B O 1
ATOM 5346 N N . ASP B 1 156 ? -12.414 35.156 -9.734 1 94.56 156 ASP B N 1
ATOM 5347 C CA . ASP B 1 156 ? -11.492 35.906 -8.891 1 94.56 156 ASP B CA 1
ATOM 5348 C C . ASP B 1 156 ? -12.219 36.562 -7.723 1 94.56 156 ASP B C 1
ATOM 5350 O O . ASP B 1 156 ? -13.336 37.062 -7.883 1 94.56 156 ASP B O 1
ATOM 5354 N N . ALA B 1 157 ? -11.617 36.5 -6.59 1 96 157 ALA B N 1
ATOM 5355 C CA . ALA B 1 157 ? -12.109 37.188 -5.406 1 96 157 ALA B CA 1
ATOM 5356 C C . ALA B 1 157 ? -11.578 38.625 -5.363 1 96 157 ALA B C 1
ATOM 5358 O O . ALA B 1 157 ? -10.695 38.938 -4.57 1 96 157 ALA B O 1
ATOM 5359 N N . THR B 1 158 ? -12.234 39.5 -6.133 1 95.44 158 THR B N 1
ATOM 5360 C CA . THR B 1 158 ? -11.82 40.875 -6.188 1 95.44 158 THR B CA 1
ATOM 5361 C C . THR B 1 158 ? -12.172 41.594 -4.887 1 95.44 158 THR B C 1
ATOM 5363 O O . THR B 1 158 ? -13 41.125 -4.113 1 95.44 158 THR B O 1
ATOM 5366 N N . VAL B 1 159 ? -11.562 42.75 -4.688 1 95.38 159 VAL B N 1
ATOM 5367 C CA . VAL B 1 159 ? -11.797 43.531 -3.479 1 95.38 159 VAL B CA 1
ATOM 5368 C C . VAL B 1 159 ? -13.273 43.906 -3.369 1 95.38 159 VAL B C 1
ATOM 5370 O O . VAL B 1 159 ? -13.844 43.875 -2.277 1 95.38 159 VAL B O 1
ATOM 5373 N N . GLU B 1 160 ? -13.867 44.188 -4.434 1 95.38 160 GLU B N 1
ATOM 5374 C CA . GLU B 1 160 ? -15.273 44.562 -4.457 1 95.38 160 GLU B CA 1
ATOM 5375 C C . GLU B 1 160 ? -16.156 43.406 -4 1 95.38 160 GLU B C 1
ATOM 5377 O O . GLU B 1 160 ? -17.062 43.594 -3.189 1 95.38 160 GLU B O 1
ATOM 5382 N N . LYS B 1 161 ? -15.891 42.312 -4.535 1 95.81 161 LYS B N 1
ATOM 5383 C CA . LYS B 1 161 ? -16.688 41.156 -4.184 1 95.81 161 LYS B CA 1
ATOM 5384 C C . LYS B 1 161 ? -16.484 40.781 -2.717 1 95.81 161 LYS B C 1
ATOM 5386 O O . LYS B 1 161 ? -17.453 40.469 -2.018 1 95.81 161 LYS B O 1
ATOM 5391 N N . ILE B 1 162 ? -15.266 40.781 -2.271 1 95.25 162 ILE B N 1
ATOM 5392 C CA . ILE B 1 162 ? -14.914 40.469 -0.887 1 95.25 162 ILE B CA 1
ATOM 5393 C C . ILE B 1 162 ? -15.664 41.406 0.05 1 95.25 162 ILE B C 1
ATOM 5395 O O . ILE B 1 162 ? -16.234 41 1.049 1 95.25 162 ILE B O 1
ATOM 5399 N N . ASN B 1 163 ? -15.695 42.656 -0.341 1 94.38 163 ASN B N 1
ATOM 5400 C CA . ASN B 1 163 ? -16.359 43.656 0.496 1 94.38 163 ASN B CA 1
ATOM 5401 C C . ASN B 1 163 ? -17.875 43.406 0.538 1 94.38 163 ASN B C 1
ATOM 5403 O O . ASN B 1 163 ? -18.5 43.594 1.582 1 94.38 163 ASN B O 1
ATOM 5407 N N . ARG B 1 164 ? -18.359 43.125 -0.539 1 96 164 ARG B N 1
ATOM 5408 C CA . ARG B 1 164 ? -19.797 42.875 -0.604 1 96 164 ARG B CA 1
ATOM 5409 C C . ARG B 1 164 ? -20.172 41.688 0.29 1 96 164 ARG B C 1
ATOM 5411 O O . ARG B 1 164 ? -21.156 41.75 1.025 1 96 164 ARG B O 1
ATOM 5418 N N . ILE B 1 165 ? -19.438 40.656 0.221 1 96.69 165 ILE B N 1
ATOM 5419 C CA . ILE B 1 165 ? -19.719 39.469 0.996 1 96.69 165 ILE B CA 1
ATOM 5420 C C . ILE B 1 165 ? -19.516 39.75 2.482 1 96.69 165 ILE B C 1
ATOM 5422 O O . ILE B 1 165 ? -20.344 39.375 3.309 1 96.69 165 ILE B O 1
ATOM 5426 N N . PHE B 1 166 ? -18.453 40.469 2.732 1 96.69 166 PHE B N 1
ATOM 5427 C CA . PHE B 1 166 ? -18.078 40.719 4.113 1 96.69 166 PHE B CA 1
ATOM 5428 C C . PHE B 1 166 ? -19.062 41.688 4.762 1 96.69 166 PHE B C 1
ATOM 5430 O O . PHE B 1 166 ? -19.609 41.406 5.824 1 96.69 166 PHE B O 1
ATOM 5437 N N . SER B 1 167 ? -19.297 42.812 4.219 1 93 167 SER B N 1
ATOM 5438 C CA . SER B 1 167 ? -20.109 43.875 4.812 1 93 167 SER B CA 1
ATOM 5439 C C . SER B 1 167 ? -21.578 43.688 4.484 1 93 167 SER B C 1
ATOM 5441 O O . SER B 1 167 ? -22.453 43.969 5.32 1 93 167 SER B O 1
ATOM 5443 N N . GLY B 1 168 ? -21.844 43.281 3.334 1 92.69 168 GLY B N 1
ATOM 5444 C CA . GLY B 1 168 ? -23.219 43.156 2.898 1 92.69 168 GLY B CA 1
ATOM 5445 C C . GLY B 1 168 ? -23.891 41.875 3.406 1 92.69 168 GLY B C 1
ATOM 5446 O O . GLY B 1 168 ? -25 41.938 3.963 1 92.69 168 GLY B O 1
ATOM 5447 N N . LEU B 1 169 ? -23.219 40.844 3.275 1 94.62 169 LEU B N 1
ATOM 5448 C CA . LEU B 1 169 ? -23.844 39.562 3.568 1 94.62 169 LEU B CA 1
ATOM 5449 C C . LEU B 1 169 ? -23.375 39.031 4.922 1 94.62 169 LEU B C 1
ATOM 5451 O O . LEU B 1 169 ? -23.828 37.969 5.367 1 94.62 169 LEU B O 1
ATOM 5455 N N . LYS B 1 170 ? -22.484 39.719 5.586 1 95.69 170 LYS B N 1
ATOM 5456 C CA . LYS B 1 170 ? -21.953 39.344 6.891 1 95.69 170 LYS B CA 1
ATOM 5457 C C . LYS B 1 170 ? -21.281 37.969 6.832 1 95.69 170 LYS B C 1
ATOM 5459 O O . LYS B 1 170 ? -21.5 37.125 7.715 1 95.69 170 LYS B O 1
ATOM 5464 N N . GLY B 1 171 ? -20.562 37.75 5.738 1 97.44 171 GLY B N 1
ATOM 5465 C CA . GLY B 1 171 ? -19.844 36.5 5.547 1 97.44 171 GLY B CA 1
ATOM 5466 C C . GLY B 1 171 ? -18.438 36.531 6.117 1 97.44 171 GLY B C 1
ATOM 5467 O O . GLY B 1 171 ? -17.75 37.562 6.035 1 97.44 171 GLY B O 1
ATOM 5468 N N . THR B 1 172 ? -18.047 35.406 6.641 1 98.25 172 THR B N 1
ATOM 5469 C CA . THR B 1 172 ? -16.672 35.219 7.09 1 98.25 172 THR B CA 1
ATOM 5470 C C . THR B 1 172 ? -15.758 34.875 5.918 1 98.25 172 THR B C 1
ATOM 5472 O O . THR B 1 172 ? -16.125 34.094 5.055 1 98.25 172 THR B O 1
ATOM 5475 N N . LEU B 1 173 ? -14.617 35.5 5.898 1 98.19 173 LEU B N 1
ATOM 5476 C CA . LEU B 1 173 ? -13.594 35.219 4.902 1 98.19 173 LEU B CA 1
ATOM 5477 C C . LEU B 1 173 ? -12.508 34.312 5.48 1 98.19 173 LEU B C 1
ATOM 5479 O O . LEU B 1 173 ? -11.898 34.656 6.496 1 98.19 173 LEU B O 1
ATOM 5483 N N . GLN B 1 174 ? -12.336 33.219 4.879 1 98.12 174 GLN B N 1
ATOM 5484 C CA . GLN B 1 174 ? -11.234 32.312 5.211 1 98.12 174 GLN B CA 1
ATOM 5485 C C . GLN B 1 174 ? -10.156 32.344 4.137 1 98.12 174 GLN B C 1
ATOM 5487 O O . GLN B 1 174 ? -10.352 31.828 3.029 1 98.12 174 GLN B O 1
ATOM 5492 N N . PHE B 1 175 ? -9.031 32.906 4.418 1 98.19 175 PHE B N 1
ATOM 5493 C CA . PHE B 1 175 ? -7.93 33 3.469 1 98.19 175 PHE B CA 1
ATOM 5494 C C . PHE B 1 175 ? -6.922 31.891 3.705 1 98.19 175 PHE B C 1
ATOM 5496 O O . PHE B 1 175 ? -6.332 31.797 4.785 1 98.19 175 PHE B O 1
ATOM 5503 N N . HIS B 1 176 ? -6.695 31.125 2.645 1 97.75 176 HIS B N 1
ATOM 5504 C CA . HIS B 1 176 ? -5.887 29.922 2.777 1 97.75 176 HIS B CA 1
ATOM 5505 C C . HIS B 1 176 ? -4.402 30.234 2.623 1 97.75 176 HIS B C 1
ATOM 5507 O O . HIS B 1 176 ? -4 30.906 1.672 1 97.75 176 HIS B O 1
ATOM 5513 N N . GLN B 1 177 ? -3.633 29.766 3.547 1 98.12 177 GLN B N 1
ATOM 5514 C CA . GLN B 1 177 ? -2.176 29.703 3.477 1 98.12 177 GLN B CA 1
ATOM 5515 C C . GLN B 1 177 ? -1.58 31.094 3.201 1 98.12 177 GLN B C 1
ATOM 5517 O O . GLN B 1 177 ? -0.873 31.281 2.209 1 98.12 177 GLN B O 1
ATOM 5522 N N . PRO B 1 178 ? -1.765 31.969 4.055 1 98.06 178 PRO B N 1
ATOM 5523 C CA . PRO B 1 178 ? -1.276 33.344 3.863 1 98.06 178 PRO B CA 1
ATOM 5524 C C . PRO B 1 178 ? 0.246 33.406 3.779 1 98.06 178 PRO B C 1
ATOM 5526 O O . PRO B 1 178 ? 0.792 34.406 3.311 1 98.06 178 PRO B O 1
ATOM 5529 N N . GLN B 1 179 ? 0.984 32.375 4.211 1 97.56 179 GLN B N 1
ATOM 5530 C CA . GLN B 1 179 ? 2.441 32.406 4.152 1 97.56 179 GLN B CA 1
ATOM 5531 C C . GLN B 1 179 ? 2.936 32.469 2.711 1 97.56 179 GLN B C 1
ATOM 5533 O O . GLN B 1 179 ? 4.098 32.781 2.463 1 97.56 179 GLN B O 1
ATOM 5538 N N . ARG B 1 180 ? 2.07 32.156 1.813 1 96.56 180 ARG B N 1
ATOM 5539 C CA . ARG B 1 180 ? 2.41 32.281 0.399 1 96.56 180 ARG B CA 1
ATOM 5540 C C . ARG B 1 180 ? 2.713 33.75 0.036 1 96.56 180 ARG B C 1
ATOM 5542 O O . ARG B 1 180 ? 3.422 34 -0.937 1 96.56 180 ARG B O 1
ATOM 5549 N N . PHE B 1 181 ? 2.184 34.688 0.871 1 95.06 181 PHE B N 1
ATOM 5550 C CA . PHE B 1 181 ? 2.246 36.094 0.499 1 95.06 181 PHE B CA 1
ATOM 5551 C C . PHE B 1 181 ? 2.889 36.938 1.608 1 95.06 181 PHE B C 1
ATOM 5553 O O . PHE B 1 181 ? 3.285 38.062 1.388 1 95.06 181 PHE B O 1
ATOM 5560 N N . GLN B 1 182 ? 2.926 36.375 2.803 1 95.38 182 GLN B N 1
ATOM 5561 C CA . GLN B 1 182 ? 3.416 37.125 3.953 1 95.38 182 GLN B CA 1
ATOM 5562 C C . GLN B 1 182 ? 4.746 36.562 4.449 1 95.38 182 GLN B C 1
ATOM 5564 O O . GLN B 1 182 ? 4.809 35.438 4.938 1 95.38 182 GLN B O 1
ATOM 5569 N N . ASP B 1 183 ? 5.73 37.375 4.527 1 94.88 183 ASP B N 1
ATOM 5570 C CA . ASP B 1 183 ? 7.086 36.938 4.848 1 94.88 183 ASP B CA 1
ATOM 5571 C C . ASP B 1 183 ? 7.191 36.5 6.309 1 94.88 183 ASP B C 1
ATOM 5573 O O . ASP B 1 183 ? 7.844 35.5 6.621 1 94.88 183 ASP B O 1
ATOM 5577 N N . GLU B 1 184 ? 6.586 37.25 7.141 1 95.44 184 GLU B N 1
ATOM 5578 C CA . GLU B 1 184 ? 6.699 36.906 8.555 1 95.44 184 GLU B CA 1
ATOM 5579 C C . GLU B 1 184 ? 6.074 35.531 8.852 1 95.44 184 GLU B C 1
ATOM 5581 O O . GLU B 1 184 ? 6.605 34.781 9.648 1 95.44 184 GLU B O 1
ATOM 5586 N N . LEU B 1 185 ? 4.984 35.281 8.227 1 97.62 185 LEU B N 1
ATOM 5587 C CA . LEU B 1 185 ? 4.344 34 8.406 1 97.62 185 LEU B CA 1
ATOM 5588 C C . LEU B 1 185 ? 5.191 32.875 7.809 1 97.62 185 LEU B C 1
ATOM 5590 O O . LEU B 1 185 ? 5.289 31.781 8.375 1 97.62 185 LEU B O 1
ATOM 5594 N N . TRP B 1 186 ? 5.762 33.156 6.656 1 97.19 186 TRP B N 1
ATOM 5595 C CA . TRP B 1 186 ? 6.727 32.219 6.062 1 97.19 186 TRP B CA 1
ATOM 5596 C C . TRP B 1 186 ? 7.836 31.891 7.051 1 97.19 186 TRP B C 1
ATOM 5598 O O . TRP B 1 186 ? 8.133 30.719 7.289 1 97.19 186 TRP B O 1
ATOM 5608 N N . LYS B 1 187 ? 8.383 32.875 7.621 1 96.81 187 LYS B N 1
ATOM 5609 C CA . LYS B 1 187 ? 9.469 32.719 8.578 1 96.81 187 LYS B CA 1
ATOM 5610 C C . LYS B 1 187 ? 9.039 31.891 9.773 1 96.81 187 LYS B C 1
ATOM 5612 O O . LYS B 1 187 ? 9.734 30.953 10.164 1 96.81 187 LYS B O 1
ATOM 5617 N N . ILE B 1 188 ? 7.941 32.188 10.312 1 97.88 188 ILE B N 1
ATOM 5618 C CA . ILE B 1 188 ? 7.422 31.469 11.484 1 97.88 188 ILE B CA 1
ATOM 5619 C C . ILE B 1 188 ? 7.18 30 11.133 1 97.88 188 ILE B C 1
ATOM 5621 O O . ILE B 1 188 ? 7.672 29.109 11.82 1 97.88 188 ILE B O 1
ATOM 5625 N N . GLN B 1 189 ? 6.504 29.766 10.047 1 98.44 189 GLN B N 1
ATOM 5626 C CA . GLN B 1 189 ? 6.07 28.422 9.703 1 98.44 189 GLN B CA 1
ATOM 5627 C C . GLN B 1 189 ? 7.254 27.547 9.273 1 98.44 189 GLN B C 1
ATOM 5629 O O . GLN B 1 189 ? 7.305 26.359 9.586 1 98.44 189 GLN B O 1
ATOM 5634 N N . SER B 1 190 ? 8.141 28.125 8.523 1 97.5 190 SER B N 1
ATOM 5635 C CA . SER B 1 190 ? 9.336 27.375 8.125 1 97.5 190 SER B CA 1
ATOM 5636 C C . SER B 1 190 ? 10.102 26.859 9.344 1 97.5 190 SER B C 1
ATOM 5638 O O . SER B 1 190 ? 10.547 25.719 9.367 1 97.5 190 SER B O 1
ATOM 5640 N N . ASN B 1 191 ? 10.203 27.688 10.32 1 96.56 191 ASN B N 1
ATOM 5641 C CA . ASN B 1 191 ? 10.906 27.297 11.539 1 96.56 191 ASN B CA 1
ATOM 5642 C C . ASN B 1 191 ? 10.117 26.25 12.336 1 96.56 191 ASN B C 1
ATOM 5644 O O . ASN B 1 191 ? 10.688 25.297 12.859 1 96.56 191 ASN B O 1
ATOM 5648 N N . LEU B 1 192 ? 8.867 26.438 12.398 1 97.69 192 LEU B N 1
ATOM 5649 C CA . LEU B 1 192 ? 8.047 25.469 13.117 1 97.69 192 LEU B CA 1
ATOM 5650 C C . LEU B 1 192 ? 8.062 24.109 12.422 1 97.69 192 LEU B C 1
ATOM 5652 O O . LEU B 1 192 ? 8.039 23.078 13.086 1 97.69 192 LEU B O 1
ATOM 5656 N N . GLU B 1 193 ? 8.055 24.125 11.109 1 97.25 193 GLU B N 1
ATOM 5657 C CA . GLU B 1 193 ? 8.172 22.875 10.367 1 97.25 193 GLU B CA 1
ATOM 5658 C C . GLU B 1 193 ? 9.461 22.141 10.727 1 97.25 193 GLU B C 1
ATOM 5660 O O . GLU B 1 193 ? 9.484 20.922 10.82 1 97.25 193 GLU B O 1
ATOM 5665 N N . SER B 1 194 ? 10.508 22.906 10.875 1 95.06 194 SER B N 1
ATOM 5666 C CA . SER B 1 194 ? 11.781 22.312 11.266 1 95.06 194 SER B CA 1
ATOM 5667 C C . SER B 1 194 ? 11.695 21.703 12.664 1 95.06 194 SER B C 1
ATOM 5669 O O . SER B 1 194 ? 12.281 20.656 12.922 1 95.06 194 SER B O 1
ATOM 5671 N N . LEU B 1 195 ? 10.992 22.344 13.461 1 94.62 195 LEU B N 1
ATOM 5672 C CA . LEU B 1 195 ? 10.836 21.859 14.828 1 94.62 195 LEU B CA 1
ATOM 5673 C C . LEU B 1 195 ? 10 20.594 14.867 1 94.62 195 LEU B C 1
ATOM 5675 O O . LEU B 1 195 ? 10.391 19.609 15.492 1 94.62 195 LEU B O 1
ATOM 5679 N N . PHE B 1 196 ? 8.859 20.578 14.188 1 95.88 196 PHE B N 1
ATOM 5680 C CA . PHE B 1 196 ? 7.879 19.516 14.281 1 95.88 196 PHE B CA 1
ATOM 5681 C C . PHE B 1 196 ? 8.195 18.391 13.297 1 95.88 196 PHE B C 1
ATOM 5683 O O . PHE B 1 196 ? 7.699 17.281 13.438 1 95.88 196 PHE B O 1
ATOM 5690 N N . GLY B 1 197 ? 8.945 18.703 12.266 1 94.25 197 GLY B N 1
ATOM 5691 C CA . GLY B 1 197 ? 9.289 17.688 11.273 1 94.25 197 GLY B CA 1
ATOM 5692 C C . GLY B 1 197 ? 8.133 17.359 10.344 1 94.25 197 GLY B C 1
ATOM 5693 O O . GLY B 1 197 ? 8.07 16.266 9.789 1 94.25 197 GLY B O 1
ATOM 5694 N N . CYS B 1 198 ? 7.168 18.109 10.281 1 96.12 198 CYS B N 1
ATOM 5695 C CA . CYS B 1 198 ? 6.031 18 9.375 1 96.12 198 CYS B CA 1
ATOM 5696 C C . CYS B 1 198 ? 5.508 19.375 8.969 1 96.12 198 CYS B C 1
ATOM 5698 O O . CYS B 1 198 ? 5.984 20.391 9.469 1 96.12 198 CYS B O 1
ATOM 5700 N N . LEU B 1 199 ? 4.629 19.391 8.055 1 97.44 199 LEU B N 1
ATOM 5701 C CA . LEU B 1 199 ? 4.168 20.656 7.484 1 97.44 199 LEU B CA 1
ATOM 5702 C C . LEU B 1 199 ? 3.357 21.453 8.508 1 97.44 199 LEU B C 1
ATOM 5704 O O . LEU B 1 199 ? 2.689 20.859 9.359 1 97.44 199 LEU B O 1
ATOM 5708 N N . VAL B 1 200 ? 3.488 22.703 8.414 1 98.44 200 VAL B N 1
ATOM 5709 C CA . VAL B 1 200 ? 2.701 23.656 9.195 1 98.44 200 VAL B CA 1
ATOM 5710 C C . VAL B 1 200 ? 1.937 24.594 8.258 1 98.44 200 VAL B C 1
ATOM 5712 O O . VAL B 1 200 ? 2.541 25.344 7.484 1 98.44 200 VAL B O 1
ATOM 5715 N N . GLY B 1 201 ? 0.634 24.5 8.32 1 98.06 201 GLY B N 1
ATOM 5716 C CA . GLY B 1 201 ? -0.224 25.359 7.527 1 98.06 201 GLY B CA 1
ATOM 5717 C C . GLY B 1 201 ? -0.901 26.453 8.344 1 98.06 201 GLY B C 1
ATOM 5718 O O . GLY B 1 201 ? -0.789 26.469 9.57 1 98.06 201 GLY B O 1
ATOM 5719 N N . ALA B 1 202 ? -1.552 27.375 7.594 1 98.31 202 ALA B N 1
ATOM 5720 C CA . ALA B 1 202 ? -2.283 28.453 8.266 1 98.31 202 ALA B CA 1
ATOM 5721 C C . ALA B 1 202 ? -3.496 28.875 7.453 1 98.31 202 ALA B C 1
ATOM 5723 O O . ALA B 1 202 ? -3.486 28.797 6.223 1 98.31 202 ALA B O 1
ATOM 5724 N N . ASN B 1 203 ? -4.473 29.266 8.156 1 98.25 203 ASN B N 1
ATOM 5725 C CA . ASN B 1 203 ? -5.637 29.953 7.605 1 98.25 203 ASN B CA 1
ATOM 5726 C C . ASN B 1 203 ? -5.969 31.219 8.383 1 98.25 203 ASN B C 1
ATOM 5728 O O . ASN B 1 203 ? -5.828 31.25 9.609 1 98.25 203 ASN B O 1
ATOM 5732 N N . VAL B 1 204 ? -6.371 32.188 7.648 1 98.62 204 VAL B N 1
ATOM 5733 C CA . VAL B 1 204 ? -6.84 33.406 8.289 1 98.62 204 VAL B CA 1
ATOM 5734 C C . VAL B 1 204 ? -8.367 33.469 8.219 1 98.62 204 VAL B C 1
ATOM 5736 O O . VAL B 1 204 ? -8.953 33.219 7.16 1 98.62 204 VAL B O 1
ATOM 5739 N N . TYR B 1 205 ? -8.945 33.812 9.336 1 98.62 205 TYR B N 1
ATOM 5740 C CA . TYR B 1 205 ? -10.391 34.031 9.391 1 98.62 205 TYR B CA 1
ATOM 5741 C C . TYR B 1 205 ? -10.711 35.469 9.727 1 98.62 205 TYR B C 1
ATOM 5743 O O . TYR B 1 205 ? -10.273 36 10.758 1 98.62 205 TYR B O 1
ATOM 5751 N N . ILE B 1 206 ? -11.43 36.094 8.883 1 98.44 206 ILE B N 1
ATOM 5752 C CA . ILE B 1 206 ? -11.938 37.438 9.117 1 98.44 206 ILE B CA 1
ATOM 5753 C C . ILE B 1 206 ? -13.461 37.406 9.195 1 98.44 206 ILE B C 1
ATOM 5755 O O . ILE B 1 206 ? -14.133 37.125 8.203 1 98.44 206 ILE B O 1
ATOM 5759 N N . THR B 1 207 ? -13.969 37.719 10.344 1 98.38 207 THR B N 1
ATOM 5760 C CA . THR B 1 207 ? -15.398 37.594 10.609 1 98.38 207 THR B CA 1
ATOM 5761 C C . THR B 1 207 ? -16 38.906 11.047 1 98.38 207 THR B C 1
ATOM 5763 O O . THR B 1 207 ? -15.5 39.562 11.969 1 98.38 207 THR B O 1
ATOM 5766 N N . PRO B 1 208 ? -17.094 39.344 10.375 1 97.31 208 PRO B N 1
ATOM 5767 C CA . PRO B 1 208 ? -17.734 40.625 10.766 1 97.31 208 PRO B CA 1
ATOM 5768 C C . PRO B 1 208 ? -18.359 40.562 12.156 1 97.31 208 PRO B C 1
ATOM 5770 O O . PRO B 1 208 ? -18.438 39.469 12.758 1 97.31 208 PRO B O 1
ATOM 5773 N N . ALA B 1 209 ? -18.766 41.75 12.609 1 95.69 209 ALA B N 1
ATOM 5774 C CA . ALA B 1 209 ? -19.406 41.844 13.914 1 95.69 209 ALA B CA 1
ATOM 5775 C C . ALA B 1 209 ? -20.688 41.031 13.961 1 95.69 209 ALA B C 1
ATOM 5777 O O . ALA B 1 209 ? -21.438 40.969 12.984 1 95.69 209 ALA B O 1
ATOM 5778 N N . GLU B 1 210 ? -20.875 40.406 15.141 1 94.44 210 GLU B N 1
ATOM 5779 C CA . GLU B 1 210 ? -22.094 39.656 15.43 1 94.44 210 GLU B CA 1
ATOM 5780 C C . GLU B 1 210 ? -22.344 38.562 14.391 1 94.44 210 GLU B C 1
ATOM 5782 O O . GLU B 1 210 ? -23.438 38.406 13.867 1 94.44 210 GLU B O 1
ATOM 5787 N N . SER B 1 211 ? -21.266 37.906 14.062 1 95.44 211 SER B N 1
ATOM 5788 C CA . SER B 1 211 ? -21.359 36.875 13.047 1 95.44 211 SER B CA 1
ATOM 5789 C C . SER B 1 211 ? -20.531 35.656 13.414 1 95.44 211 SER B C 1
ATOM 5791 O O . SER B 1 211 ? -19.625 35.75 14.25 1 95.44 211 SER B O 1
ATOM 5793 N N . GLN B 1 212 ? -20.906 34.594 12.797 1 95.69 212 GLN B N 1
ATOM 5794 C CA . GLN B 1 212 ? -20.203 33.312 12.914 1 95.69 212 GLN B CA 1
ATOM 5795 C C . GLN B 1 212 ? -19.969 32.688 11.547 1 95.69 212 GLN B C 1
ATOM 5797 O O . GLN B 1 212 ? -20.859 32.688 10.695 1 95.69 212 GLN B O 1
ATOM 5802 N N . GLY B 1 213 ? -18.766 32.188 11.391 1 95 213 GLY B N 1
ATOM 5803 C CA . GLY B 1 213 ? -18.422 31.656 10.078 1 95 213 GLY B CA 1
ATOM 5804 C C . GLY B 1 213 ? -18.688 30.172 9.938 1 95 213 GLY B C 1
ATOM 5805 O O . GLY B 1 213 ? -19.297 29.734 8.953 1 95 213 GLY B O 1
ATOM 5806 N N . LEU B 1 214 ? -18.266 29.391 10.859 1 95.56 214 LEU B N 1
ATOM 5807 C CA . LEU B 1 214 ? -18.328 27.938 10.758 1 95.56 214 LEU B CA 1
ATOM 5808 C C . LEU B 1 214 ? -19.203 27.344 11.859 1 95.56 214 LEU B C 1
ATOM 5810 O O . LEU B 1 214 ? -19.344 27.938 12.93 1 95.56 214 LEU B O 1
ATOM 5814 N N . ALA B 1 215 ? -19.75 26.188 11.531 1 95.94 215 ALA B N 1
ATOM 5815 C CA . ALA B 1 215 ? -20.469 25.391 12.531 1 95.94 215 ALA B CA 1
ATOM 5816 C C . ALA B 1 215 ? -19.5 24.75 13.516 1 95.94 215 ALA B C 1
ATOM 5818 O O . ALA B 1 215 ? -18.297 24.656 13.25 1 95.94 215 ALA B O 1
ATOM 5819 N N . PRO B 1 216 ? -20.031 24.359 14.68 1 96.88 216 PRO B N 1
ATOM 5820 C CA . PRO B 1 216 ? -19.156 23.578 15.578 1 96.88 216 PRO B CA 1
ATOM 5821 C C . PRO B 1 216 ? -18.562 22.344 14.898 1 96.88 216 PRO B C 1
ATOM 5823 O O . PRO B 1 216 ? -19.25 21.688 14.109 1 96.88 216 PRO B O 1
ATOM 5826 N N . HIS B 1 217 ? -17.297 22.047 15.133 1 97.56 217 HIS B N 1
ATOM 5827 C CA . HIS B 1 217 ? -16.594 20.938 14.516 1 97.56 217 HIS B CA 1
ATOM 5828 C C . HIS B 1 217 ? -15.273 20.656 15.234 1 97.56 217 HIS B C 1
ATOM 5830 O O . HIS B 1 217 ? -14.883 21.391 16.141 1 97.56 217 HIS B O 1
ATOM 5836 N N . HIS B 1 218 ? -14.68 19.562 14.961 1 97.5 218 HIS B N 1
ATOM 5837 C CA . HIS B 1 218 ? -13.289 19.344 15.352 1 97.5 218 HIS B CA 1
ATOM 5838 C C . HIS B 1 218 ? -12.391 19.172 14.133 1 97.5 218 HIS B C 1
ATOM 5840 O O . HIS B 1 218 ? -12.867 18.844 13.047 1 97.5 218 HIS B O 1
ATOM 5846 N N . ASP B 1 219 ? -11.156 19.469 14.289 1 96.75 219 ASP B N 1
ATOM 5847 C CA . ASP B 1 219 ? -10.164 19.344 13.227 1 96.75 219 ASP B CA 1
ATOM 5848 C C . ASP B 1 219 ? -9.297 18.109 13.422 1 96.75 219 ASP B C 1
ATOM 5850 O O . ASP B 1 219 ? -9.305 17.5 14.5 1 96.75 219 ASP B O 1
ATOM 5854 N N . ASP B 1 220 ? -8.602 17.719 12.391 1 97.19 220 ASP B N 1
ATOM 5855 C CA . ASP B 1 220 ? -7.703 16.562 12.406 1 97.19 220 ASP B CA 1
ATOM 5856 C C . ASP B 1 220 ? -6.25 17.016 12.555 1 97.19 220 ASP B C 1
ATOM 5858 O O . ASP B 1 220 ? -5.332 16.297 12.156 1 97.19 220 ASP B O 1
ATOM 5862 N N . VAL B 1 221 ? -6.055 18.234 13.055 1 98.06 221 VAL B N 1
ATOM 5863 C CA . VAL B 1 221 ? -4.738 18.828 13.219 1 98.06 221 VAL B CA 1
ATOM 5864 C C . VAL B 1 221 ? -4.625 19.438 14.617 1 98.06 221 VAL B C 1
ATOM 5866 O O . VAL B 1 221 ? -5.637 19.703 15.273 1 98.06 221 VAL B O 1
ATOM 5869 N N . GLU B 1 222 ? -3.299 19.609 15.047 1 98.44 222 GLU B N 1
ATOM 5870 C CA . GLU B 1 222 ? -3.029 20.484 16.188 1 98.44 222 GLU B CA 1
ATOM 5871 C C . GLU B 1 222 ? -3.164 21.953 15.797 1 98.44 222 GLU B C 1
ATOM 5873 O O . GLU B 1 222 ? -2.684 22.375 14.734 1 98.44 222 GLU B O 1
ATOM 5878 N N . VAL B 1 223 ? -3.732 22.719 16.75 1 98.62 223 VAL B N 1
ATOM 5879 C CA . VAL B 1 223 ? -4.102 24.062 16.297 1 98.62 223 VAL B CA 1
ATOM 5880 C C . VAL B 1 223 ? -3.551 25.109 17.266 1 98.62 223 VAL B C 1
ATOM 5882 O O . VAL B 1 223 ? -3.688 24.969 18.484 1 98.62 223 VAL B O 1
ATOM 5885 N N . PHE B 1 224 ? -2.932 26.156 16.766 1 98.75 224 PHE B N 1
ATOM 5886 C CA . PHE B 1 224 ? -2.604 27.406 17.453 1 98.75 224 PHE B CA 1
ATOM 5887 C C . PHE B 1 224 ? -3.396 28.562 16.859 1 98.75 224 PHE B C 1
ATOM 5889 O O . PHE B 1 224 ? -3.365 28.797 15.656 1 98.75 224 PHE B O 1
ATOM 5896 N N . ILE B 1 225 ? -4.066 29.297 17.734 1 98.69 225 ILE B N 1
ATOM 5897 C CA . ILE B 1 225 ? -4.82 30.469 17.312 1 98.69 225 ILE B CA 1
ATOM 5898 C C . ILE B 1 225 ? -4.094 31.734 17.75 1 98.69 225 ILE B C 1
ATOM 5900 O O . ILE B 1 225 ? -3.711 31.859 18.922 1 98.69 225 ILE B O 1
ATOM 5904 N N . PHE B 1 226 ? -3.883 32.625 16.812 1 98.19 226 PHE B N 1
ATOM 5905 C CA . PHE B 1 226 ? -3.393 33.969 17.094 1 98.19 226 PHE B CA 1
ATOM 5906 C C . PHE B 1 226 ? -4.477 35 16.828 1 98.19 226 PHE B C 1
ATOM 5908 O O . PHE B 1 226 ? -4.914 35.188 15.695 1 98.19 226 PHE B O 1
ATOM 5915 N N . GLN B 1 227 ? -4.926 35.688 17.875 1 97.81 227 GLN B N 1
ATOM 5916 C CA . GLN B 1 227 ? -5.879 36.781 17.641 1 97.81 227 GLN B CA 1
ATOM 5917 C C . GLN B 1 227 ? -5.172 38.031 17.172 1 97.81 227 GLN B C 1
ATOM 5919 O O . GLN B 1 227 ? -4.324 38.594 17.891 1 97.81 227 GLN B O 1
ATOM 5924 N N . LEU B 1 228 ? -5.578 38.531 16.062 1 97.5 228 LEU B N 1
ATOM 5925 C CA . LEU B 1 228 ? -4.824 39.594 15.422 1 97.5 228 LEU B CA 1
ATOM 5926 C C . LEU B 1 228 ? -5.578 40.938 15.516 1 97.5 228 LEU B C 1
ATOM 5928 O O . LEU B 1 228 ? -4.996 41.938 15.875 1 97.5 228 LEU B O 1
ATOM 5932 N N . GLU B 1 229 ? -6.832 40.938 15.047 1 96.5 229 GLU B N 1
ATOM 5933 C CA . GLU B 1 229 ? -7.703 42.094 15.102 1 96.5 229 GLU B CA 1
ATOM 5934 C C . GLU B 1 229 ? -9.031 41.781 15.766 1 96.5 229 GLU B C 1
ATOM 5936 O O . GLU B 1 229 ? -9.57 40.688 15.586 1 96.5 229 GLU B O 1
ATOM 5941 N N . GLY B 1 230 ? -9.508 42.812 16.547 1 95.56 230 GLY B N 1
ATOM 5942 C CA . GLY B 1 230 ? -10.812 42.625 17.172 1 95.56 230 GLY B CA 1
ATOM 5943 C C . GLY B 1 230 ? -10.859 41.438 18.125 1 95.56 230 GLY B C 1
ATOM 5944 O O . GLY B 1 230 ? -9.844 40.781 18.359 1 95.56 230 GLY B O 1
ATOM 5945 N N . GLU B 1 231 ? -12.031 41.312 18.719 1 95.38 231 GLU B N 1
ATOM 5946 C CA . GLU B 1 231 ? -12.219 40.25 19.719 1 95.38 231 GLU B CA 1
ATOM 5947 C C . GLU B 1 231 ? -13.055 39.094 19.156 1 95.38 231 GLU B C 1
ATOM 5949 O O . GLU B 1 231 ? -13.93 39.312 18.312 1 95.38 231 GLU B O 1
ATOM 5954 N N . LYS B 1 232 ? -12.742 37.875 19.594 1 97.38 232 LYS B N 1
ATOM 5955 C CA . LYS B 1 232 ? -13.492 36.688 19.203 1 97.38 232 LYS B CA 1
ATOM 5956 C C . LYS B 1 232 ? -13.898 35.875 20.422 1 97.38 232 LYS B C 1
ATOM 5958 O O . LYS B 1 232 ? -13.094 35.656 21.328 1 97.38 232 LYS B O 1
ATOM 5963 N N . HIS B 1 233 ? -15.133 35.531 20.453 1 98.06 233 HIS B N 1
ATOM 5964 C CA . HIS B 1 233 ? -15.68 34.688 21.5 1 98.06 233 HIS B CA 1
ATOM 5965 C C . HIS B 1 233 ? -15.547 33.219 21.141 1 98.06 233 HIS B C 1
ATOM 5967 O O . HIS B 1 233 ? -16.141 32.75 20.156 1 98.06 233 HIS B O 1
ATOM 5973 N N . TRP B 1 234 ? -14.797 32.438 21.969 1 98.56 234 TRP B N 1
ATOM 5974 C CA . TRP B 1 234 ? -14.508 31.047 21.703 1 98.56 234 TRP B CA 1
ATOM 5975 C C . TRP B 1 234 ? -15.195 30.141 22.719 1 98.56 234 TRP B C 1
ATOM 5977 O O . TRP B 1 234 ? -15.227 30.453 23.906 1 98.56 234 TRP B O 1
ATOM 5987 N N . ARG B 1 235 ? -15.68 29.047 22.203 1 98.38 235 ARG B N 1
ATOM 5988 C CA . ARG B 1 235 ? -16.172 27.953 23.031 1 98.38 235 ARG B CA 1
ATOM 5989 C C . ARG B 1 235 ? -15.547 26.625 22.594 1 98.38 235 ARG B C 1
ATOM 5991 O O . ARG B 1 235 ? -15.555 26.297 21.406 1 98.38 235 ARG B O 1
ATOM 5998 N N . LEU B 1 236 ? -14.961 25.938 23.562 1 98.56 236 LEU B N 1
ATOM 5999 C CA . LEU B 1 236 ? -14.383 24.625 23.328 1 98.56 236 LEU B CA 1
ATOM 6000 C C . LEU B 1 236 ? -15.211 23.547 24.031 1 98.56 236 LEU B C 1
ATOM 6002 O O . LEU B 1 236 ? -15.844 23.797 25.047 1 98.56 236 LEU B O 1
ATOM 6006 N N . TYR B 1 237 ? -15.211 22.359 23.438 1 98 237 TYR B N 1
ATOM 6007 C CA . TYR B 1 237 ? -15.953 21.219 23.953 1 98 237 TYR B CA 1
ATOM 6008 C C . TYR B 1 237 ? -15.07 19.984 24.016 1 98 237 TYR B C 1
ATOM 6010 O O . TYR B 1 237 ? -13.984 19.953 23.438 1 98 237 TYR B O 1
ATOM 6018 N N . LYS B 1 238 ? -15.547 18.984 24.734 1 95.62 238 LYS B N 1
ATOM 6019 C CA . LYS B 1 238 ? -14.828 17.719 24.812 1 95.62 238 LYS B CA 1
ATOM 6020 C C . LYS B 1 238 ? -14.789 17.016 23.453 1 95.62 238 LYS B C 1
ATOM 6022 O O . LYS B 1 238 ? -15.781 17.031 22.719 1 95.62 238 LYS B O 1
ATOM 6027 N N . PRO B 1 239 ? -13.68 16.375 23.172 1 96.12 239 PRO B N 1
ATOM 6028 C CA . PRO B 1 239 ? -13.625 15.602 21.938 1 96.12 239 PRO B CA 1
ATOM 6029 C C . PRO B 1 239 ? -14.523 14.367 21.969 1 96.12 239 PRO B C 1
ATOM 6031 O O . PRO B 1 239 ? -14.68 13.742 23.016 1 96.12 239 PRO B O 1
ATOM 6034 N N . SER B 1 240 ? -15.102 13.992 20.844 1 93.56 240 SER B N 1
ATOM 6035 C CA . SER B 1 240 ? -15.836 12.734 20.734 1 93.56 240 SER B CA 1
ATOM 6036 C C . SER B 1 240 ? -14.875 11.555 20.641 1 93.56 240 SER B C 1
ATOM 6038 O O . SER B 1 240 ? -15.203 10.445 21.078 1 93.56 240 SER B O 1
ATOM 6040 N N . LEU B 1 241 ? -13.805 11.76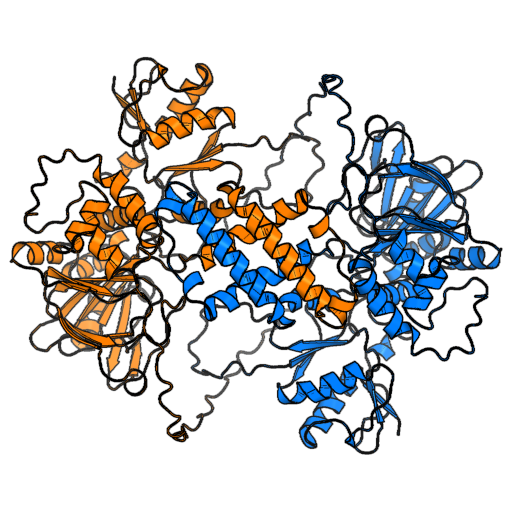6 20.047 1 94.56 241 LEU B N 1
ATOM 6041 C CA . LEU B 1 241 ? -12.703 10.82 19.906 1 94.56 241 LEU B CA 1
ATOM 6042 C C . LEU B 1 241 ? -11.359 11.508 20.141 1 94.56 241 LEU B C 1
ATOM 6044 O O . LEU B 1 241 ? -11.094 12.562 19.578 1 94.56 241 LEU B O 1
ATOM 6048 N N . ASP B 1 242 ? -10.602 10.867 20.906 1 96.06 242 ASP B N 1
ATOM 6049 C CA . ASP B 1 242 ? -9.297 11.469 21.172 1 96.06 242 ASP B CA 1
ATOM 6050 C C . ASP B 1 242 ? -8.391 11.391 19.938 1 96.06 242 ASP B C 1
ATOM 6052 O O . ASP B 1 242 ? -8.219 10.32 19.359 1 96.06 242 ASP B O 1
ATOM 6056 N N . LEU B 1 243 ? -7.871 12.508 19.562 1 97.88 243 LEU B N 1
ATOM 6057 C CA . LEU B 1 243 ? -6.867 12.641 18.516 1 97.88 243 LEU B CA 1
ATOM 6058 C C . LEU B 1 243 ? -7.344 11.984 17.219 1 97.88 243 LEU B C 1
ATOM 6060 O O . LEU B 1 243 ? -6.629 11.164 16.641 1 97.88 243 LEU B O 1
ATOM 6064 N N . PRO B 1 244 ? -8.477 12.445 16.781 1 97.19 244 PRO B N 1
ATOM 6065 C CA . PRO B 1 244 ? -8.992 11.859 15.531 1 97.19 244 PRO B CA 1
ATOM 6066 C C . PRO B 1 244 ? -8.094 12.141 14.336 1 97.19 244 PRO B C 1
ATOM 6068 O O . PRO B 1 244 ? -7.352 13.125 14.328 1 97.19 244 PRO B O 1
ATOM 6071 N N . ARG B 1 245 ? -8.172 11.266 13.328 1 95.38 245 ARG B N 1
ATOM 6072 C CA . ARG B 1 245 ? -7.348 11.406 12.133 1 95.38 245 ARG B CA 1
ATOM 6073 C C . ARG B 1 245 ? -8.102 12.164 11.039 1 95.38 245 ARG B C 1
ATOM 6075 O O . ARG B 1 245 ? -7.504 12.586 10.047 1 95.38 245 ARG B O 1
ATOM 6082 N N . ASP B 1 246 ? -9.398 12.297 11.273 1 93.06 246 ASP B N 1
ATOM 6083 C CA . ASP B 1 246 ? -10.211 12.938 10.242 1 93.06 246 ASP B CA 1
ATOM 6084 C C . ASP B 1 246 ? -11 14.109 10.812 1 93.06 246 ASP B C 1
ATOM 6086 O O . ASP B 1 246 ? -11.328 14.125 12 1 93.06 246 ASP B O 1
ATOM 6090 N N . TYR B 1 247 ? -11.227 15.016 9.875 1 93.38 247 TYR B N 1
ATOM 6091 C CA . TYR B 1 247 ? -12.094 16.141 10.203 1 93.38 247 TYR B CA 1
ATOM 6092 C C . TYR B 1 247 ? -13.516 15.672 10.484 1 93.38 247 TYR B C 1
ATOM 6094 O O . TYR B 1 247 ? -13.984 14.695 9.898 1 93.38 247 TYR B O 1
ATOM 6102 N N . SER B 1 248 ? -14.18 16.406 11.375 1 91.75 248 SER B N 1
ATOM 6103 C CA . SER B 1 248 ? -15.562 16.031 11.648 1 91.75 248 SER B CA 1
ATOM 6104 C C . SER B 1 248 ? -16.516 16.719 10.672 1 91.75 248 SER B C 1
ATOM 6106 O O . SER B 1 248 ? -16.172 17.734 10.062 1 91.75 248 SER B O 1
ATOM 6108 N N . ARG B 1 249 ? -17.688 16.188 10.586 1 88.94 249 ARG B N 1
ATOM 6109 C CA . ARG B 1 249 ? -18.797 16.922 10 1 88.94 249 ARG B CA 1
ATOM 6110 C C . ARG B 1 249 ? -19.203 18.094 10.875 1 88.94 249 ARG B C 1
ATOM 6112 O O . ARG B 1 249 ? -18.641 18.297 11.953 1 88.94 249 ARG B O 1
ATOM 6119 N N . ASP B 1 250 ? -20.141 18.938 10.344 1 93.69 250 ASP B N 1
ATOM 6120 C CA . ASP B 1 250 ? -20.734 19.969 11.172 1 93.69 250 ASP B CA 1
ATOM 6121 C C . ASP B 1 250 ? -21.578 19.359 12.297 1 93.69 250 ASP B C 1
ATOM 6123 O O . ASP B 1 250 ? -22.406 18.484 12.047 1 93.69 250 ASP B O 1
ATOM 6127 N N . LEU B 1 251 ? -21.297 19.766 13.477 1 95.06 251 LEU B N 1
ATOM 6128 C CA . LEU B 1 251 ? -22.016 19.234 14.625 1 95.06 251 LEU B CA 1
ATOM 6129 C C . LEU B 1 251 ? -23.094 20.203 15.094 1 95.06 251 LEU B C 1
ATOM 6131 O O . LEU B 1 251 ? -22.938 21.422 14.969 1 95.06 251 LEU B O 1
ATOM 6135 N N . SER B 1 252 ? -24.125 19.625 15.609 1 92.38 252 SER B N 1
ATOM 6136 C CA . SER B 1 252 ? -25.203 20.453 16.156 1 92.38 252 SER B CA 1
ATOM 6137 C C . SER B 1 252 ? -24.984 20.75 17.641 1 92.38 252 SER B C 1
ATOM 6139 O O . SER B 1 252 ? -24.219 20.031 18.297 1 92.38 252 SER B O 1
ATOM 6141 N N . GLN B 1 253 ? -25.641 21.812 18.016 1 90.75 253 GLN B N 1
ATOM 6142 C CA . GLN B 1 253 ? -25.516 22.188 19.422 1 90.75 253 GLN B CA 1
ATOM 6143 C C . GLN B 1 253 ? -25.969 21.047 20.328 1 90.75 253 GLN B C 1
ATOM 6145 O O . GLN B 1 253 ? -25.422 20.859 21.422 1 90.75 253 GLN B O 1
ATOM 6150 N N . ASN B 1 254 ? -26.906 20.281 19.906 1 91.19 254 ASN B N 1
ATOM 6151 C CA . ASN B 1 254 ? -27.438 19.172 20.703 1 91.19 254 ASN B CA 1
ATOM 6152 C C . ASN B 1 254 ? -26.422 18.062 20.844 1 91.19 254 ASN B C 1
ATOM 6154 O O . ASN B 1 254 ? -26.422 17.328 21.844 1 91.19 254 ASN B O 1
ATOM 6158 N N . GLU B 1 255 ? -25.531 17.984 19.953 1 93 255 GLU B N 1
ATOM 6159 C CA . GLU B 1 255 ? -24.547 16.891 19.922 1 93 255 GLU B CA 1
ATOM 6160 C C . GLU B 1 255 ? -23.328 17.219 20.781 1 93 255 GLU B C 1
ATOM 6162 O O . GLU B 1 255 ? -22.656 16.328 21.281 1 93 255 GLU B O 1
ATOM 6167 N N . ILE B 1 256 ? -23.031 18.469 20.953 1 93.69 256 ILE B N 1
ATOM 6168 C CA . ILE B 1 256 ? -21.719 18.828 21.484 1 93.69 256 ILE B CA 1
ATOM 6169 C C . ILE B 1 256 ? -21.812 19.109 22.969 1 93.69 256 ILE B C 1
ATOM 6171 O O . ILE B 1 256 ? -20.797 19.172 23.672 1 93.69 256 ILE B O 1
ATOM 6175 N N . GLY B 1 257 ? -22.953 19.328 23.516 1 92.31 257 GLY B N 1
ATOM 6176 C CA . GLY B 1 257 ? -23.125 19.531 24.938 1 92.31 257 GLY B CA 1
ATOM 6177 C C . GLY B 1 257 ? -22.656 20.891 25.406 1 92.31 257 GLY B C 1
ATOM 6178 O O . GLY B 1 257 ? -22.766 21.875 24.672 1 92.31 257 GLY B O 1
ATOM 6179 N N . ASP B 1 258 ? -22.188 20.938 26.766 1 95.44 258 ASP B N 1
ATOM 6180 C CA . ASP B 1 258 ? -21.734 22.203 27.359 1 95.44 258 ASP B CA 1
ATOM 6181 C C . ASP B 1 258 ? -20.25 22.438 27.078 1 95.44 258 ASP B C 1
ATOM 6183 O O . ASP B 1 258 ? -19.453 21.5 27.078 1 95.44 258 ASP B O 1
ATOM 6187 N N . PRO B 1 259 ? -19.969 23.672 26.922 1 97.56 259 PRO B N 1
ATOM 6188 C CA . PRO B 1 259 ? -18.547 23.969 26.656 1 97.56 259 PRO B CA 1
ATOM 6189 C C . PRO B 1 259 ? -17.656 23.703 27.859 1 97.56 259 PRO B C 1
ATOM 6191 O O . PRO B 1 259 ? -18.062 23.953 29 1 97.56 259 PRO B O 1
ATOM 6194 N N . THR B 1 260 ? -16.516 23.219 27.609 1 97.5 260 THR B N 1
ATOM 6195 C CA . THR B 1 260 ? -15.5 23.062 28.641 1 97.5 260 THR B CA 1
ATOM 6196 C C . THR B 1 260 ? -14.805 24.391 28.906 1 97.5 260 THR B C 1
ATOM 6198 O O . THR B 1 260 ? -14.328 24.641 30.016 1 97.5 260 THR B O 1
ATOM 6201 N N . HIS B 1 261 ? -14.648 25.203 27.906 1 97.5 261 HIS B N 1
ATOM 6202 C CA . HIS B 1 261 ? -14.07 26.547 27.953 1 97.5 261 HIS B CA 1
ATOM 6203 C C . HIS B 1 261 ? -14.961 27.562 27.234 1 97.5 261 HIS B C 1
ATOM 6205 O O . HIS B 1 261 ? -15.547 27.25 26.188 1 97.5 261 HIS B O 1
ATOM 6211 N N . ASP B 1 262 ? -15.062 28.688 27.75 1 97.88 262 ASP B N 1
ATOM 6212 C CA . ASP B 1 262 ? -15.812 29.828 27.219 1 97.88 262 ASP B CA 1
ATOM 6213 C C . ASP B 1 262 ? -15.117 31.141 27.531 1 97.88 262 ASP B C 1
ATOM 6215 O O . ASP B 1 262 ? -15.125 31.609 28.672 1 97.88 262 ASP B O 1
ATOM 6219 N N . PHE B 1 263 ? -14.594 31.75 26.484 1 97.75 263 PHE B N 1
ATOM 6220 C CA . PHE B 1 263 ? -13.734 32.906 26.766 1 97.75 263 PHE B CA 1
ATOM 6221 C C . PHE B 1 263 ? -13.602 33.781 25.516 1 97.75 263 PHE B C 1
ATOM 6223 O O . PHE B 1 263 ? -14.055 33.406 24.438 1 97.75 263 PHE B O 1
ATOM 6230 N N . ILE B 1 264 ? -13.023 34.938 25.703 1 97.06 264 ILE B N 1
ATOM 6231 C CA . ILE B 1 264 ? -12.797 35.906 24.641 1 97.06 264 ILE B CA 1
ATOM 6232 C C . ILE B 1 264 ? -11.305 36.062 24.391 1 97.06 264 ILE B C 1
ATOM 6234 O O . ILE B 1 264 ? -10.523 36.219 25.328 1 97.06 264 ILE B O 1
ATOM 6238 N N . LEU B 1 265 ? -10.922 35.969 23.156 1 97.12 265 LEU B N 1
ATOM 6239 C CA . LEU B 1 265 ? -9.547 36.281 22.781 1 97.12 265 LEU B CA 1
ATOM 6240 C C . LEU B 1 265 ? -9.453 37.719 22.234 1 97.12 265 LEU B C 1
ATOM 6242 O O . LEU B 1 265 ? -10.336 38.156 21.5 1 97.12 265 LEU B O 1
ATOM 6246 N N . LYS B 1 266 ? -8.367 38.375 22.625 1 95 266 LYS B N 1
ATOM 6247 C CA . LYS B 1 266 ? -8.047 39.719 22.156 1 95 266 LYS B CA 1
ATOM 6248 C C . LYS B 1 266 ? -6.703 39.75 21.438 1 95 266 LYS B C 1
ATOM 6250 O O . LYS B 1 266 ? -5.914 38.812 21.547 1 95 266 LYS B O 1
ATOM 6255 N N . PRO B 1 267 ? -6.488 40.844 20.672 1 95.5 267 PRO B N 1
ATOM 6256 C CA . PRO B 1 267 ? -5.223 40.906 19.938 1 95.5 267 PRO B CA 1
ATOM 6257 C C . PRO B 1 267 ? -4.012 40.656 20.844 1 95.5 267 PRO B C 1
ATOM 6259 O O . PRO B 1 267 ? -3.887 41.312 21.891 1 95.5 267 PRO B O 1
ATOM 6262 N N . GLY B 1 268 ? -3.191 39.719 20.391 1 95.56 268 GLY B N 1
ATOM 6263 C CA . GLY B 1 268 ? -2.023 39.375 21.188 1 95.56 268 GLY B CA 1
ATOM 6264 C C . GLY B 1 268 ? -2.184 38.062 21.922 1 95.56 268 GLY B C 1
ATOM 6265 O O . GLY B 1 268 ? -1.2 37.469 22.391 1 95.56 268 GLY B O 1
ATOM 6266 N N . ASP B 1 269 ? -3.426 37.656 22.078 1 96.62 269 ASP B N 1
ATOM 6267 C CA . ASP B 1 269 ? -3.689 36.406 22.766 1 96.62 269 ASP B CA 1
ATOM 6268 C C . ASP B 1 269 ? -3.391 35.188 21.859 1 96.62 269 ASP B C 1
ATOM 6270 O O . ASP B 1 269 ? -3.477 35.312 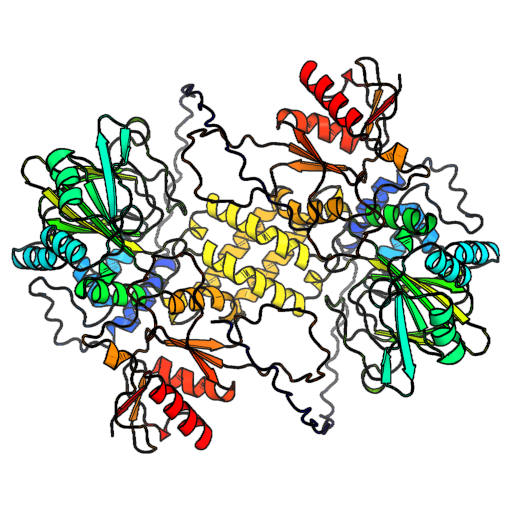20.641 1 96.62 269 ASP B O 1
ATOM 6274 N N . VAL B 1 270 ? -2.977 34.062 22.516 1 97.62 270 VAL B N 1
ATOM 6275 C CA . VAL B 1 270 ? -2.707 32.812 21.812 1 97.62 270 VAL B CA 1
ATOM 6276 C C . VAL B 1 270 ? -3.465 31.672 22.5 1 97.62 270 VAL B C 1
ATOM 6278 O O . VAL B 1 270 ? -3.6 31.656 23.719 1 97.62 270 VAL B O 1
ATOM 6281 N N . MET B 1 271 ? -3.969 30.75 21.672 1 98.56 271 MET B N 1
ATOM 6282 C CA . MET B 1 271 ? -4.598 29.531 22.172 1 98.56 271 MET B CA 1
ATOM 6283 C C . MET B 1 271 ? -4.086 28.297 21.422 1 98.56 271 MET B C 1
ATOM 6285 O O . MET B 1 271 ? -3.918 28.344 20.203 1 98.56 271 MET B O 1
ATOM 6289 N N . TYR B 1 272 ? -3.801 27.312 22.219 1 98.62 272 TYR B N 1
ATOM 6290 C CA . TYR B 1 272 ? -3.555 25.984 21.672 1 98.62 272 TYR B CA 1
ATOM 6291 C C . TYR B 1 272 ? -4.668 25.016 22.078 1 98.62 272 TYR B C 1
ATOM 6293 O O . TYR B 1 272 ? -5.125 25.031 23.219 1 98.62 272 TYR B O 1
ATOM 6301 N N . PHE B 1 273 ? -5.105 24.25 21.125 1 98.62 273 PHE B N 1
ATOM 6302 C CA . PHE B 1 273 ? -5.918 23.094 21.516 1 98.62 273 PHE B CA 1
ATOM 6303 C C . PHE B 1 273 ? -5.602 21.891 20.641 1 98.62 273 PHE B C 1
ATOM 6305 O O . PHE B 1 273 ? -5.277 22.047 19.453 1 98.62 273 PHE B O 1
ATOM 6312 N N . PRO B 1 274 ? -5.672 20.703 21.203 1 98.06 274 PRO B N 1
ATOM 6313 C CA . PRO B 1 274 ? -5.289 19.484 20.484 1 98.06 274 PRO B CA 1
ATOM 6314 C C . PRO B 1 274 ? -6.297 19.078 19.422 1 98.06 274 PRO B C 1
ATOM 6316 O O . PRO B 1 274 ? -7.465 19.484 19.484 1 98.06 274 PRO B O 1
ATOM 6319 N N . ARG B 1 275 ? -5.777 18.312 18.531 1 97.38 275 ARG B N 1
ATOM 6320 C CA . ARG B 1 275 ? -6.602 17.641 17.531 1 97.38 275 ARG B CA 1
ATOM 6321 C C . ARG B 1 275 ? -7.785 16.938 18.172 1 97.38 275 ARG B C 1
ATOM 6323 O O . ARG B 1 275 ? -7.637 16.281 19.219 1 97.38 275 ARG B O 1
ATOM 6330 N N . GLY B 1 276 ? -8.977 17.141 17.578 1 97.38 276 GLY B N 1
ATOM 6331 C CA . GLY B 1 276 ? -10.172 16.484 18.094 1 97.38 276 GLY B CA 1
ATOM 6332 C C . GLY B 1 276 ? -11.008 17.406 18.969 1 97.38 276 GLY B C 1
ATOM 6333 O O . GLY B 1 276 ? -12.18 17.109 19.234 1 97.38 276 GLY B O 1
ATOM 6334 N N . THR B 1 277 ? -10.461 18.5 19.453 1 98.25 277 THR B N 1
ATOM 6335 C CA . THR B 1 277 ? -11.219 19.438 20.281 1 98.25 277 THR B CA 1
ATOM 6336 C C . THR B 1 277 ? -12.344 20.078 19.469 1 98.25 277 THR B C 1
ATOM 6338 O O . THR B 1 277 ? -12.102 20.734 18.469 1 98.25 277 THR B O 1
ATOM 6341 N N . ILE B 1 278 ? -13.516 19.875 19.938 1 98.44 278 ILE B N 1
ATOM 6342 C CA . ILE B 1 278 ? -14.648 20.516 19.281 1 98.44 278 ILE B CA 1
ATOM 6343 C C . ILE B 1 278 ? -14.664 22 19.641 1 98.44 278 ILE B C 1
ATOM 6345 O O . ILE B 1 278 ? -14.438 22.375 20.797 1 98.44 278 ILE B O 1
ATOM 6349 N N . HIS B 1 279 ? -14.953 22.828 18.641 1 98.56 279 HIS B N 1
ATOM 6350 C CA . HIS B 1 279 ? -14.906 24.266 18.922 1 98.56 279 HIS B CA 1
ATOM 6351 C C . HIS B 1 279 ? -15.844 25.031 18 1 98.56 279 HIS B C 1
ATOM 6353 O O . HIS B 1 279 ? -16.234 24.531 16.938 1 98.56 279 HIS B O 1
ATOM 6359 N N . GLN B 1 280 ? -16.234 26.172 18.406 1 97.56 280 GLN B N 1
ATOM 6360 C CA . GLN B 1 280 ? -16.938 27.188 17.625 1 97.56 280 GLN B CA 1
ATOM 6361 C C . GLN B 1 280 ? -16.594 28.594 18.125 1 97.56 280 GLN B C 1
ATOM 6363 O O . GLN B 1 280 ? -16.125 28.766 19.266 1 97.56 280 GLN B O 1
ATOM 6368 N N . ALA B 1 281 ? -16.781 29.531 17.297 1 97.75 281 ALA B N 1
ATOM 6369 C CA . ALA B 1 281 ? -16.422 30.891 17.656 1 97.75 281 ALA B CA 1
ATOM 6370 C C . ALA B 1 281 ? -17.281 31.906 16.906 1 97.75 281 ALA B C 1
ATOM 6372 O O . ALA B 1 281 ? -17.688 31.672 15.773 1 97.75 281 ALA B O 1
ATOM 6373 N N . ASP B 1 282 ? -17.547 33 17.547 1 96.5 282 ASP B N 1
ATOM 6374 C CA . ASP B 1 282 ? -18.297 34.125 16.938 1 96.5 282 ASP B CA 1
ATOM 6375 C C . ASP B 1 282 ? -17.688 35.469 17.328 1 96.5 282 ASP B C 1
ATOM 6377 O O . ASP B 1 282 ? -16.984 35.562 18.328 1 96.5 282 ASP B O 1
ATOM 6381 N N . THR B 1 283 ? -17.969 36.406 16.469 1 96.94 283 THR B N 1
ATOM 6382 C CA . THR B 1 283 ? -17.469 37.75 16.734 1 96.94 283 THR B CA 1
ATOM 6383 C C . THR B 1 283 ? -18.484 38.531 17.547 1 96.94 283 THR B C 1
ATOM 6385 O O . THR B 1 283 ? -19.672 38.531 17.234 1 96.94 283 THR B O 1
ATOM 6388 N N . LEU B 1 284 ? -17.984 39.25 18.516 1 91.88 284 LEU B N 1
ATOM 6389 C CA . LEU B 1 284 ? -18.844 40.062 19.391 1 91.88 284 LEU B CA 1
ATOM 6390 C C . LEU B 1 284 ? -19.188 41.375 18.734 1 91.88 284 LEU B C 1
ATOM 6392 O O . LEU B 1 284 ? -18.516 41.812 17.797 1 91.88 284 LEU B O 1
ATOM 6396 N N . SER B 1 285 ? -20.219 42.094 19.281 1 89.75 285 SER B N 1
ATOM 6397 C CA . SER B 1 285 ? -20.672 43.375 18.766 1 89.75 285 SER B CA 1
ATOM 6398 C C . SER B 1 285 ? -19.703 44.469 19.094 1 89.75 285 SER B C 1
ATOM 6400 O O . SER B 1 285 ? -19.703 45.531 18.438 1 89.75 285 SER B O 1
ATOM 6402 N N . SER B 1 286 ? -18.875 44.281 19.969 1 87.56 286 SER B N 1
ATOM 6403 C CA . SER B 1 286 ? -17.953 45.281 20.438 1 87.56 286 SER B CA 1
ATOM 6404 C C . SER B 1 286 ? -16.875 45.594 19.391 1 87.56 286 SER B C 1
ATOM 6406 O O . SER B 1 286 ? -16.188 46.594 19.453 1 87.56 286 SER B O 1
ATOM 6408 N N . SER B 1 287 ? -16.688 44.75 18.438 1 87.12 287 SER B N 1
ATOM 6409 C CA . SER B 1 287 ? -15.672 44.906 17.391 1 87.12 287 SER B CA 1
ATOM 6410 C C . SER B 1 287 ? -16.312 45.062 16.016 1 87.12 287 SER B C 1
ATOM 6412 O O . SER B 1 287 ? -17.406 44.531 15.773 1 87.12 287 SER B O 1
ATOM 6414 N N . THR B 1 288 ? -15.648 45.906 15.195 1 90.56 288 THR B N 1
ATOM 6415 C CA . THR B 1 288 ? -16.109 45.969 13.812 1 90.56 288 THR B CA 1
ATOM 6416 C C . THR B 1 288 ? -15.938 44.625 13.102 1 90.56 288 THR B C 1
ATOM 6418 O O . THR B 1 288 ? -16.797 44.219 12.32 1 90.56 288 THR B O 1
ATOM 6421 N N . HIS B 1 289 ? -14.852 44.031 13.367 1 96.5 289 HIS B N 1
ATOM 6422 C CA . HIS B 1 289 ? -14.578 42.656 12.883 1 96.5 289 HIS B CA 1
ATOM 6423 C C . HIS B 1 289 ? -13.5 42 13.719 1 96.5 289 HIS B C 1
ATOM 6425 O O . HIS B 1 289 ? -12.883 42.625 14.578 1 96.5 289 HIS B O 1
ATOM 6431 N N . SER B 1 290 ? -13.398 40.719 13.516 1 97.81 290 SER B N 1
ATOM 6432 C CA . SER B 1 290 ? -12.352 39.938 14.156 1 97.81 290 SER B CA 1
ATOM 6433 C C . SER B 1 290 ? -11.477 39.219 13.117 1 97.81 290 SER B C 1
ATOM 6435 O O . SER B 1 290 ? -11.992 38.688 12.133 1 97.81 290 SER B O 1
ATOM 6437 N N . THR B 1 291 ? -10.18 39.344 13.273 1 98.31 291 THR B N 1
ATOM 6438 C CA . THR B 1 291 ? -9.219 38.625 12.453 1 98.31 291 THR B CA 1
ATOM 6439 C C . THR B 1 291 ? -8.336 37.719 13.312 1 98.31 291 THR B C 1
ATOM 6441 O O . THR B 1 291 ? -7.777 38.156 14.312 1 98.31 291 THR B O 1
ATOM 6444 N N . HIS B 1 292 ? -8.266 36.469 12.977 1 98.5 292 HIS B N 1
ATOM 6445 C CA . HIS B 1 292 ? -7.32 35.562 13.648 1 98.5 292 HIS B CA 1
ATOM 6446 C C . HIS B 1 292 ? -6.684 34.594 12.656 1 98.5 292 HIS B C 1
ATOM 6448 O O . HIS B 1 292 ? -7.223 34.375 11.578 1 98.5 292 HIS B O 1
ATOM 6454 N N . ILE B 1 293 ? -5.5 34.062 13.031 1 98.56 293 ILE B N 1
ATOM 6455 C CA . ILE B 1 293 ? -4.809 33 12.289 1 98.56 293 ILE B CA 1
ATOM 6456 C C . ILE B 1 293 ? -4.965 31.672 13.008 1 98.56 293 ILE B C 1
ATOM 6458 O O . ILE B 1 293 ? -4.852 31.609 14.234 1 98.56 293 ILE B O 1
ATOM 6462 N N . THR B 1 294 ? -5.336 30.672 12.25 1 98.56 294 THR B N 1
ATOM 6463 C CA . THR B 1 294 ? -5.238 29.281 12.695 1 98.56 294 THR B CA 1
ATOM 6464 C C . THR B 1 294 ? -4 28.625 12.109 1 98.56 294 THR B C 1
ATOM 6466 O O . THR B 1 294 ? -3.955 28.312 10.914 1 98.56 294 THR B O 1
ATOM 6469 N N . MET B 1 295 ? -3.039 28.453 12.922 1 98.44 295 MET B N 1
ATOM 6470 C CA . MET B 1 295 ? -1.845 27.703 12.523 1 98.44 295 MET B CA 1
ATOM 6471 C C . MET B 1 295 ? -1.942 26.25 12.969 1 98.44 295 MET B C 1
ATOM 6473 O O . MET B 1 295 ? -2.199 25.969 14.133 1 98.44 295 MET B O 1
ATOM 6477 N N . SER B 1 296 ? -1.792 25.391 12.031 1 98.25 296 SER B N 1
ATOM 6478 C CA . SER B 1 296 ? -2.068 24 12.344 1 98.25 296 SER B CA 1
ATOM 6479 C C . SER B 1 296 ? -0.96 23.078 11.828 1 98.25 296 SER B C 1
ATOM 6481 O O . SER B 1 296 ? -0.23 23.438 10.906 1 98.25 296 SER B O 1
ATOM 6483 N N . THR B 1 297 ? -0.762 21.922 12.453 1 98.06 297 THR B N 1
ATOM 6484 C CA . THR B 1 297 ? 0.267 20.938 12.109 1 98.06 297 THR B CA 1
ATOM 6485 C C . THR B 1 297 ? -0.167 19.531 12.508 1 98.06 297 THR B C 1
ATOM 6487 O O . THR B 1 297 ? -1.259 19.344 13.047 1 98.06 297 THR B O 1
ATOM 6490 N N . TYR B 1 298 ? 0.57 18.531 12.086 1 97.44 298 TYR B N 1
ATOM 6491 C CA . TYR B 1 298 ? 0.458 17.141 12.508 1 97.44 298 TYR B CA 1
ATOM 6492 C C . TYR B 1 298 ? -0.711 16.453 11.812 1 97.44 298 TYR B C 1
ATOM 6494 O O . TYR B 1 298 ? -1.298 15.508 12.352 1 97.44 298 TYR B O 1
ATOM 6502 N N . GLN B 1 299 ? -1.11 16.938 10.68 1 96.44 299 GLN B N 1
ATOM 6503 C CA . GLN B 1 299 ? -2.078 16.172 9.898 1 96.44 299 GLN B CA 1
ATOM 6504 C C . GLN B 1 299 ? -1.491 14.828 9.461 1 96.44 299 GLN B C 1
ATOM 6506 O O . GLN B 1 299 ? -0.464 14.789 8.781 1 96.44 299 GLN B O 1
ATOM 6511 N N . HIS B 1 300 ? -2.115 13.766 9.844 1 95.44 300 HIS B N 1
ATOM 6512 C CA . HIS B 1 300 ? -1.682 12.422 9.5 1 95.44 300 HIS B CA 1
ATOM 6513 C C . HIS B 1 300 ? -0.208 12.211 9.836 1 95.44 300 HIS B C 1
ATOM 6515 O O . HIS B 1 300 ? 0.546 11.672 9.023 1 95.44 300 HIS B O 1
ATOM 6521 N N . ASN B 1 301 ? 0.233 12.734 10.883 1 96.38 301 ASN B N 1
ATOM 6522 C CA . ASN B 1 301 ? 1.589 12.602 11.406 1 96.38 301 ASN B CA 1
ATOM 6523 C C . ASN B 1 301 ? 1.61 11.828 12.727 1 96.38 301 ASN B C 1
ATOM 6525 O O . ASN B 1 301 ? 2.117 12.328 13.734 1 96.38 301 ASN B O 1
ATOM 6529 N N . THR B 1 302 ? 1.146 10.578 12.656 1 97 302 THR B N 1
ATOM 6530 C CA . THR B 1 302 ? 0.988 9.727 13.828 1 97 302 THR B CA 1
ATOM 6531 C C . THR B 1 302 ? 1.858 8.477 13.719 1 97 302 THR B C 1
ATOM 6533 O O . THR B 1 302 ? 2.385 8.18 12.648 1 97 302 THR B O 1
ATOM 6536 N N . TRP B 1 303 ? 1.964 7.777 14.844 1 96.25 303 TRP B N 1
ATOM 6537 C CA . TRP B 1 303 ? 2.678 6.508 14.844 1 96.25 303 TRP B CA 1
ATOM 6538 C C . TRP B 1 303 ? 2.027 5.52 13.883 1 96.25 303 TRP B C 1
ATOM 6540 O O . TRP B 1 303 ? 2.719 4.738 13.219 1 96.25 303 TRP B O 1
ATOM 6550 N N . GLY B 1 304 ? 0.686 5.551 13.891 1 96.69 304 GLY B N 1
ATOM 6551 C CA . GLY B 1 304 ? -0.009 4.711 12.93 1 96.69 304 GLY B CA 1
ATOM 6552 C C . GLY B 1 304 ? 0.335 5.043 11.492 1 96.69 304 GLY B C 1
ATOM 6553 O O . GLY B 1 304 ? 0.544 4.141 10.672 1 96.69 304 GLY B O 1
ATOM 6554 N N . ASP B 1 305 ? 0.412 6.293 11.188 1 95.94 305 ASP B N 1
ATOM 6555 C CA . ASP B 1 305 ? 0.779 6.73 9.844 1 95.94 305 ASP B CA 1
ATOM 6556 C C . ASP B 1 305 ? 2.207 6.316 9.5 1 95.94 305 ASP B C 1
ATOM 6558 O O . ASP B 1 305 ? 2.48 5.879 8.383 1 95.94 305 ASP B O 1
ATOM 6562 N N . LEU B 1 306 ? 3.105 6.461 10.414 1 94.5 306 LEU B N 1
ATOM 6563 C CA . LEU B 1 306 ? 4.488 6.051 10.195 1 94.5 306 LEU B CA 1
ATOM 6564 C C . LEU B 1 306 ? 4.574 4.559 9.914 1 94.5 306 LEU B C 1
ATOM 6566 O O . LEU B 1 306 ? 5.234 4.141 8.953 1 94.5 306 LEU B O 1
ATOM 6570 N N . LEU B 1 307 ? 3.887 3.809 10.711 1 94.19 307 LEU B N 1
ATOM 6571 C CA . LEU B 1 307 ? 3.893 2.363 10.523 1 94.19 307 LEU B CA 1
ATOM 6572 C C . LEU B 1 307 ? 3.332 1.994 9.148 1 94.19 307 LEU B C 1
ATOM 6574 O O . LEU B 1 307 ? 3.854 1.098 8.484 1 94.19 307 LEU B O 1
ATOM 6578 N N . SER B 1 308 ? 2.266 2.645 8.781 1 94.75 308 SER B N 1
ATOM 6579 C CA . SER B 1 308 ? 1.66 2.383 7.48 1 94.75 308 SER B CA 1
ATOM 6580 C C . SER B 1 308 ? 2.668 2.572 6.352 1 94.75 308 SER B C 1
ATOM 6582 O O . SER B 1 308 ? 2.688 1.801 5.391 1 94.75 308 SER B O 1
ATOM 6584 N N . VAL B 1 309 ? 3.492 3.512 6.492 1 91.88 309 VAL B N 1
ATOM 6585 C CA . VAL B 1 309 ? 4.477 3.828 5.465 1 91.88 309 VAL B CA 1
ATOM 6586 C C . VAL B 1 309 ? 5.641 2.842 5.543 1 91.88 309 VAL B C 1
ATOM 6588 O O . VAL B 1 309 ? 6.223 2.479 4.52 1 91.88 309 VAL B O 1
ATOM 6591 N N . MET B 1 310 ? 6 2.354 6.664 1 91.38 310 MET B N 1
ATOM 6592 C CA . MET B 1 310 ? 7.18 1.521 6.887 1 91.38 310 MET B CA 1
ATOM 6593 C C . MET B 1 310 ? 6.891 0.065 6.539 1 91.38 310 MET B C 1
ATOM 6595 O O . MET B 1 310 ? 7.805 -0.684 6.18 1 91.38 310 MET B O 1
ATOM 6599 N N . MET B 1 311 ? 5.715 -0.365 6.598 1 93 311 MET B N 1
ATOM 6600 C CA . MET B 1 311 ? 5.344 -1.776 6.625 1 93 311 MET B CA 1
ATOM 6601 C C . MET B 1 311 ? 5.734 -2.469 5.324 1 93 311 MET B C 1
ATOM 6603 O O . MET B 1 311 ? 6.305 -3.561 5.344 1 93 311 MET B O 1
ATOM 6607 N N . PRO B 1 312 ? 5.41 -1.896 4.215 1 91.88 312 PRO B N 1
ATOM 6608 C CA . PRO B 1 312 ? 5.77 -2.596 2.982 1 91.88 312 PRO B CA 1
ATOM 6609 C C . PRO B 1 312 ? 7.258 -2.938 2.912 1 91.88 312 PRO B C 1
ATOM 6611 O O . PRO B 1 312 ? 7.617 -4.074 2.592 1 91.88 312 PRO B O 1
ATOM 6614 N N . ASN B 1 313 ? 8.102 -2.021 3.25 1 88.88 313 ASN B N 1
ATOM 6615 C CA . ASN B 1 313 ? 9.539 -2.25 3.217 1 88.88 313 ASN B CA 1
ATOM 6616 C C . ASN B 1 313 ? 9.977 -3.23 4.301 1 88.88 313 ASN B C 1
ATOM 6618 O O . ASN B 1 313 ? 10.852 -4.07 4.07 1 88.88 313 ASN B O 1
ATOM 6622 N N . LEU B 1 314 ? 9.422 -3.045 5.441 1 90.38 314 LEU B N 1
ATOM 6623 C CA . LEU B 1 314 ? 9.742 -3.951 6.539 1 90.38 314 LEU B CA 1
ATOM 6624 C C . LEU B 1 314 ? 9.406 -5.391 6.172 1 90.38 314 LEU B C 1
ATOM 6626 O O . LEU B 1 314 ? 10.203 -6.301 6.41 1 90.38 314 LEU B O 1
ATOM 6630 N N . LEU B 1 315 ? 8.273 -5.629 5.582 1 93.81 315 LEU B N 1
ATOM 6631 C CA . LEU B 1 315 ? 7.828 -6.961 5.191 1 93.81 315 LEU B CA 1
ATOM 6632 C C . LEU B 1 315 ? 8.711 -7.527 4.082 1 93.81 315 LEU B C 1
ATOM 6634 O O . LEU B 1 315 ? 9.078 -8.703 4.113 1 93.81 315 LEU B O 1
ATOM 6638 N N . GLU B 1 316 ? 9 -6.723 3.123 1 91.81 316 GLU B N 1
ATOM 6639 C CA . GLU B 1 316 ? 9.875 -7.164 2.039 1 91.81 316 GLU B CA 1
ATOM 6640 C C . GLU B 1 316 ? 11.219 -7.641 2.576 1 91.81 316 GLU B C 1
ATOM 6642 O O . GLU B 1 316 ? 11.703 -8.703 2.189 1 91.81 316 GLU B O 1
ATOM 6647 N N . LYS B 1 317 ? 11.805 -6.832 3.459 1 89.62 317 LYS B N 1
ATOM 6648 C CA . LYS B 1 317 ? 13.086 -7.199 4.055 1 89.62 317 LYS B CA 1
ATOM 6649 C C . LYS B 1 317 ? 12.977 -8.5 4.84 1 89.62 317 LYS B C 1
ATOM 6651 O O . LYS B 1 317 ? 13.875 -9.352 4.773 1 89.62 317 LYS B O 1
ATOM 6656 N N . GLU B 1 318 ? 11.93 -8.625 5.551 1 92.69 318 GLU B N 1
ATOM 6657 C CA . GLU B 1 318 ? 11.734 -9.844 6.332 1 92.69 318 GLU B CA 1
ATOM 6658 C C . GLU B 1 318 ? 11.539 -11.055 5.426 1 92.69 318 GLU B C 1
ATOM 6660 O O . GLU B 1 318 ? 12.016 -12.148 5.727 1 92.69 318 GLU B O 1
ATOM 6665 N N . MET B 1 319 ? 10.797 -10.93 4.367 1 95.25 319 MET B N 1
ATOM 6666 C CA . MET B 1 319 ? 10.602 -12.016 3.418 1 95.25 319 MET B CA 1
ATOM 6667 C C . MET B 1 319 ? 11.93 -12.43 2.783 1 95.25 319 MET B C 1
ATOM 6669 O O . MET B 1 319 ? 12.141 -13.609 2.492 1 95.25 319 MET B O 1
ATOM 6673 N N . ASP B 1 320 ? 12.797 -11.5 2.617 1 91.69 320 ASP B N 1
ATOM 6674 C CA . ASP B 1 320 ? 14.102 -11.797 2.047 1 91.69 320 ASP B CA 1
ATOM 6675 C C . ASP B 1 320 ? 14.945 -12.625 3.014 1 91.69 320 ASP B C 1
ATOM 6677 O O . ASP B 1 320 ? 15.672 -13.531 2.596 1 91.69 320 ASP B O 1
ATOM 6681 N N . LYS B 1 321 ? 14.82 -12.383 4.277 1 91.88 321 LYS B N 1
ATOM 6682 C CA . LYS B 1 321 ? 15.742 -12.969 5.25 1 91.88 321 LYS B CA 1
ATOM 6683 C C . LYS B 1 321 ? 15.133 -14.203 5.906 1 91.88 321 LYS B C 1
ATOM 6685 O O . LYS B 1 321 ? 15.859 -15.094 6.352 1 91.88 321 LYS B O 1
ATOM 6690 N N . ASN B 1 322 ? 13.852 -14.25 6.012 1 95.19 322 ASN B N 1
ATOM 6691 C CA . ASN B 1 322 ? 13.18 -15.258 6.816 1 95.19 322 ASN B CA 1
ATOM 6692 C C . ASN B 1 322 ? 12.289 -16.156 5.965 1 95.19 322 ASN B C 1
ATOM 6694 O O . ASN B 1 322 ? 11.25 -15.719 5.469 1 95.19 322 ASN B O 1
ATOM 6698 N N . LYS B 1 323 ? 12.617 -17.422 5.883 1 96.81 323 LYS B N 1
ATOM 6699 C CA . LYS B 1 323 ? 11.93 -18.406 5.059 1 96.81 323 LYS B CA 1
ATOM 6700 C C . LYS B 1 323 ? 10.477 -18.594 5.508 1 96.81 323 LYS B C 1
ATOM 6702 O O . LYS B 1 323 ? 9.609 -18.906 4.695 1 96.81 323 LYS B O 1
ATOM 6707 N N . GLU B 1 324 ? 10.188 -18.359 6.766 1 96.75 324 GLU B N 1
ATOM 6708 C CA . GLU B 1 324 ? 8.844 -18.547 7.281 1 96.75 324 GLU B CA 1
ATOM 6709 C C . GLU B 1 324 ? 7.844 -17.625 6.594 1 96.75 324 GLU B C 1
ATOM 6711 O O . GLU B 1 324 ? 6.68 -18 6.402 1 96.75 324 GLU B O 1
ATOM 6716 N N . PHE B 1 325 ? 8.312 -16.469 6.195 1 97.56 325 PHE B N 1
ATOM 6717 C CA . PHE B 1 325 ? 7.453 -15.531 5.488 1 97.56 325 PHE B CA 1
ATOM 6718 C C . PHE B 1 325 ? 7.238 -15.969 4.047 1 97.56 325 PHE B C 1
ATOM 6720 O O . PHE B 1 325 ? 6.277 -15.547 3.398 1 97.56 325 PHE B O 1
ATOM 6727 N N . ARG B 1 326 ? 8.125 -16.812 3.482 1 97.88 326 ARG B N 1
ATOM 6728 C CA . ARG B 1 326 ? 8.062 -17.25 2.09 1 97.88 326 ARG B CA 1
ATOM 6729 C C . ARG B 1 326 ? 7.328 -18.578 1.961 1 97.88 326 ARG B C 1
ATOM 6731 O O . ARG B 1 326 ? 7.09 -19.062 0.851 1 97.88 326 ARG B O 1
ATOM 6738 N N . ARG B 1 327 ? 6.98 -19.156 3.045 1 97.56 327 ARG B N 1
ATOM 6739 C CA . ARG B 1 327 ? 6.199 -20.391 2.988 1 97.56 327 ARG B CA 1
ATOM 6740 C C . ARG B 1 327 ? 4.809 -20.141 2.422 1 97.56 327 ARG B C 1
ATOM 6742 O O . ARG B 1 327 ? 4.219 -19.078 2.666 1 97.56 327 ARG B O 1
ATOM 6749 N N . GLY B 1 328 ? 4.301 -21.109 1.709 1 96.69 328 GLY B N 1
ATOM 6750 C CA . GLY B 1 328 ? 2.99 -20.984 1.089 1 96.69 328 GLY B CA 1
ATOM 6751 C C . GLY B 1 328 ? 1.851 -21.031 2.088 1 96.69 328 GLY B C 1
ATOM 6752 O O . GLY B 1 328 ? 1.935 -21.719 3.105 1 96.69 328 GLY B O 1
ATOM 6753 N N . ILE B 1 329 ? 0.843 -20.312 1.786 1 94.75 329 ILE B N 1
ATOM 6754 C CA . ILE B 1 329 ? -0.331 -20.344 2.652 1 94.75 329 ILE B CA 1
ATOM 6755 C C . ILE B 1 329 ? -1.231 -21.516 2.266 1 94.75 329 ILE B C 1
ATOM 6757 O O . ILE B 1 329 ? -1.299 -21.891 1.094 1 94.75 329 ILE B O 1
ATOM 6761 N N . PRO B 1 330 ? -1.914 -22.047 3.236 1 91.06 330 PRO B N 1
ATOM 6762 C CA . PRO B 1 330 ? -2.842 -23.125 2.895 1 91.06 330 PRO B CA 1
ATOM 6763 C C . PRO B 1 330 ? -4.02 -22.641 2.049 1 91.06 330 PRO B C 1
ATOM 6765 O O . PRO B 1 330 ? -4.508 -21.531 2.238 1 91.06 330 PRO B O 1
ATOM 6768 N N . GLY B 1 331 ? -4.484 -23.484 1.104 1 86.88 331 GLY B N 1
ATOM 6769 C CA . GLY B 1 331 ? -5.59 -23.156 0.22 1 86.88 331 GLY B CA 1
ATOM 6770 C C . GLY B 1 331 ? -6.883 -22.875 0.96 1 86.88 331 GLY B C 1
ATOM 6771 O O . GLY B 1 331 ? -7.719 -22.094 0.49 1 86.88 331 GLY B O 1
ATOM 6772 N N . THR B 1 332 ? -7.02 -23.422 2.133 1 82.75 332 THR B N 1
ATOM 6773 C CA . THR B 1 332 ? -8.242 -23.312 2.922 1 82.75 332 THR B CA 1
ATOM 6774 C C . THR B 1 332 ? -8.43 -21.875 3.408 1 82.75 332 THR B C 1
ATOM 6776 O O . THR B 1 332 ? -9.555 -21.453 3.701 1 82.75 332 THR B O 1
ATOM 6779 N N . LEU B 1 333 ? -7.367 -21.219 3.527 1 85 333 LEU B N 1
ATOM 6780 C CA . LEU B 1 333 ? -7.445 -19.844 4.008 1 85 333 LEU B CA 1
ATOM 6781 C C . LEU B 1 333 ? -8.281 -18.984 3.066 1 85 333 LEU B C 1
ATOM 6783 O O . LEU B 1 333 ? -9.07 -18.141 3.516 1 85 333 LEU B O 1
ATOM 6787 N N . ILE B 1 334 ? -8.18 -19.203 1.823 1 80.75 334 ILE B N 1
ATOM 6788 C CA . ILE B 1 334 ? -8.875 -18.422 0.811 1 80.75 334 ILE B CA 1
ATOM 6789 C C . ILE B 1 334 ? -10.32 -18.906 0.694 1 80.75 334 ILE B C 1
ATOM 6791 O O . ILE B 1 334 ? -11.242 -18.094 0.568 1 80.75 334 ILE B O 1
ATOM 6795 N N . THR B 1 335 ? -10.508 -20.172 0.849 1 75.75 335 THR B N 1
ATOM 6796 C CA . THR B 1 335 ? -11.82 -20.734 0.582 1 75.75 335 THR B CA 1
ATOM 6797 C C . THR B 1 335 ? -12.68 -20.734 1.845 1 75.75 335 THR B C 1
ATOM 6799 O O . THR B 1 335 ? -13.898 -20.594 1.773 1 75.75 335 THR B O 1
ATOM 6802 N N . GLN B 1 336 ? -12.023 -20.797 3.01 1 76.94 336 GLN B N 1
ATOM 6803 C CA . GLN B 1 336 ? -12.781 -20.984 4.238 1 76.94 336 GLN B CA 1
ATOM 6804 C C . GLN B 1 336 ? -12.508 -19.859 5.234 1 76.94 336 GLN B C 1
ATOM 6806 O O . GLN B 1 336 ? -13.18 -19.766 6.262 1 76.94 336 GLN B O 1
ATOM 6811 N N . GLY B 1 337 ? -11.586 -19.062 4.938 1 79.19 337 GLY B N 1
ATOM 6812 C CA . GLY B 1 337 ? -11.242 -18 5.871 1 79.19 337 GLY B CA 1
ATOM 6813 C C . GLY B 1 337 ? -10.07 -18.344 6.77 1 79.19 337 GLY B C 1
ATOM 6814 O O . GLY B 1 337 ? -9.516 -19.453 6.676 1 79.19 337 GLY B O 1
ATOM 6815 N N . ILE B 1 338 ? -9.742 -17.469 7.629 1 82.38 338 ILE B N 1
ATOM 6816 C CA . ILE B 1 338 ? -8.578 -17.641 8.5 1 82.38 338 ILE B CA 1
ATOM 6817 C C . ILE B 1 338 ? -8.977 -18.438 9.734 1 82.38 338 ILE B C 1
ATOM 6819 O O . ILE B 1 338 ? -9.719 -17.953 10.586 1 82.38 338 ILE B O 1
ATOM 6823 N N . SER B 1 339 ? -8.484 -19.625 9.812 1 84.25 339 SER B N 1
ATOM 6824 C CA . SER B 1 339 ? -8.727 -20.484 10.969 1 84.25 339 SER B CA 1
ATOM 6825 C C . SER B 1 339 ? -7.926 -20.016 12.18 1 84.25 339 SER B C 1
ATOM 6827 O O . SER B 1 339 ? -7.062 -19.141 12.062 1 84.25 339 SER B O 1
ATOM 6829 N N . LYS B 1 340 ? -8.211 -20.547 13.32 1 85.69 340 LYS B N 1
ATOM 6830 C CA . LYS B 1 340 ? -7.523 -20.188 14.555 1 85.69 340 LYS B CA 1
ATOM 6831 C C . LYS B 1 340 ? -6.031 -20.484 14.461 1 85.69 340 LYS B C 1
ATOM 6833 O O . LYS B 1 340 ? -5.199 -19.625 14.758 1 85.69 340 LYS B O 1
ATOM 6838 N N . PRO B 1 341 ? -5.664 -21.672 13.945 1 87.69 341 PRO B N 1
ATOM 6839 C CA . PRO B 1 341 ? -4.23 -21.938 13.82 1 87.69 341 PRO B CA 1
ATOM 6840 C C . PRO B 1 341 ? -3.535 -20.969 12.867 1 87.69 341 PRO B C 1
ATOM 6842 O O . PRO B 1 341 ? -2.395 -20.562 13.109 1 87.69 341 PRO B O 1
ATOM 6845 N N . ASN B 1 342 ? -4.188 -20.641 11.781 1 88.94 342 ASN B N 1
ATOM 6846 C CA . ASN B 1 342 ? -3.611 -19.688 10.836 1 88.94 342 ASN B CA 1
ATOM 6847 C C . ASN B 1 342 ? -3.469 -18.312 11.453 1 88.94 342 ASN B C 1
ATOM 6849 O O . ASN B 1 342 ? -2.494 -17.594 11.188 1 88.94 342 ASN B O 1
ATOM 6853 N N . GLY B 1 343 ? -4.496 -17.969 12.242 1 88.88 343 GLY B N 1
ATOM 6854 C CA . GLY B 1 343 ? -4.398 -16.719 12.969 1 88.88 343 GLY B CA 1
ATOM 6855 C C . GLY B 1 343 ? -3.229 -16.672 13.93 1 88.88 343 GLY B C 1
ATOM 6856 O O . GLY B 1 343 ? -2.541 -15.648 14.023 1 88.88 343 GLY B O 1
ATOM 6857 N N . GLU B 1 344 ? -3.039 -17.766 14.617 1 91.31 344 GLU B N 1
ATOM 6858 C CA . GLU B 1 344 ? -1.912 -17.859 15.539 1 91.31 344 GLU B CA 1
ATOM 6859 C C . GLU B 1 344 ? -0.583 -17.781 14.789 1 91.31 344 GLU B C 1
ATOM 6861 O O . GLU B 1 344 ? 0.375 -17.188 15.289 1 91.31 344 GLU B O 1
ATOM 6866 N N . HIS B 1 345 ? -0.565 -18.391 13.68 1 92.31 345 HIS B N 1
ATOM 6867 C CA . HIS B 1 345 ? 0.648 -18.328 12.875 1 92.31 345 HIS B CA 1
ATOM 6868 C C . HIS B 1 345 ? 0.932 -16.906 12.422 1 92.31 345 HIS B C 1
ATOM 6870 O O . HIS B 1 345 ? 2.074 -16.453 12.477 1 92.31 345 HIS B O 1
ATOM 6876 N N . LEU B 1 346 ? -0.048 -16.234 11.992 1 92.44 346 LEU B N 1
ATOM 6877 C CA . LEU B 1 346 ? 0.085 -14.828 11.586 1 92.44 346 LEU B CA 1
ATOM 6878 C C . LEU B 1 346 ? 0.582 -13.977 12.75 1 92.44 346 LEU B C 1
ATOM 6880 O O . LEU B 1 346 ? 1.435 -13.102 12.562 1 92.44 346 LEU B O 1
ATOM 6884 N N . LYS B 1 347 ? 0.006 -14.211 13.891 1 93.06 347 LYS B N 1
ATOM 6885 C CA . LYS B 1 347 ? 0.44 -13.5 15.094 1 93.06 347 LYS B CA 1
ATOM 6886 C C . LYS B 1 347 ? 1.928 -13.727 15.352 1 93.06 347 LYS B C 1
ATOM 6888 O O . LYS B 1 347 ? 2.658 -12.773 15.648 1 93.06 347 LYS B O 1
ATOM 6893 N N . MET B 1 348 ? 2.32 -14.922 15.234 1 94.44 348 MET B N 1
ATOM 6894 C CA . MET B 1 348 ? 3.725 -15.266 15.438 1 94.44 348 MET B CA 1
ATOM 6895 C C . MET B 1 348 ? 4.617 -14.523 14.453 1 94.44 348 MET B C 1
ATOM 6897 O O . MET B 1 348 ? 5.664 -13.992 14.828 1 94.44 348 MET B O 1
ATOM 6901 N N . LEU B 1 349 ? 4.25 -14.516 13.219 1 95.44 349 LEU B N 1
ATOM 6902 C CA . LEU B 1 349 ? 5.027 -13.828 12.188 1 95.44 349 LEU B CA 1
ATOM 6903 C C . LEU B 1 349 ? 5.113 -12.328 12.484 1 95.44 349 LEU B C 1
ATOM 6905 O O . LEU B 1 349 ? 6.168 -11.719 12.297 1 95.44 349 LEU B O 1
ATOM 6909 N N . LEU B 1 350 ? 4.07 -11.727 12.961 1 93.75 350 LEU B N 1
ATOM 6910 C CA . LEU B 1 350 ? 4.074 -10.312 13.297 1 93.75 350 LEU B CA 1
ATOM 6911 C C . LEU B 1 350 ? 4.988 -10.031 14.484 1 93.75 350 LEU B C 1
ATOM 6913 O O . LEU B 1 350 ? 5.645 -8.992 14.539 1 93.75 350 LEU B O 1
ATOM 6917 N N . HIS B 1 351 ? 4.961 -10.938 15.406 1 94.06 351 HIS B N 1
ATOM 6918 C CA . HIS B 1 351 ? 5.891 -10.797 16.516 1 94.06 351 HIS B CA 1
ATOM 6919 C C . HIS B 1 351 ? 7.336 -10.82 16.047 1 94.06 351 HIS B C 1
ATOM 6921 O O . HIS B 1 351 ? 8.164 -10.039 16.516 1 94.06 351 HIS B O 1
ATOM 6927 N N . GLN B 1 352 ? 7.582 -11.703 15.117 1 93.38 352 GLN B N 1
ATOM 6928 C CA . GLN B 1 352 ? 8.93 -11.758 14.555 1 93.38 352 GLN B CA 1
ATOM 6929 C C . GLN B 1 352 ? 9.273 -10.469 13.812 1 93.38 352 GLN B C 1
ATOM 6931 O O . GLN B 1 352 ? 10.391 -9.977 13.914 1 93.38 352 GLN B O 1
ATOM 6936 N N . LEU B 1 353 ? 8.305 -10.016 13.125 1 93.38 353 LEU B N 1
ATOM 6937 C CA . LEU B 1 353 ? 8.5 -8.75 12.414 1 93.38 353 LEU B CA 1
ATOM 6938 C C . LEU B 1 353 ? 8.812 -7.621 13.391 1 93.38 353 LEU B C 1
ATOM 6940 O O . LEU B 1 353 ? 9.68 -6.785 13.117 1 93.38 353 LEU B O 1
ATOM 6944 N N . ALA B 1 354 ? 8.102 -7.547 14.5 1 92.19 354 ALA B N 1
ATOM 6945 C CA . ALA B 1 3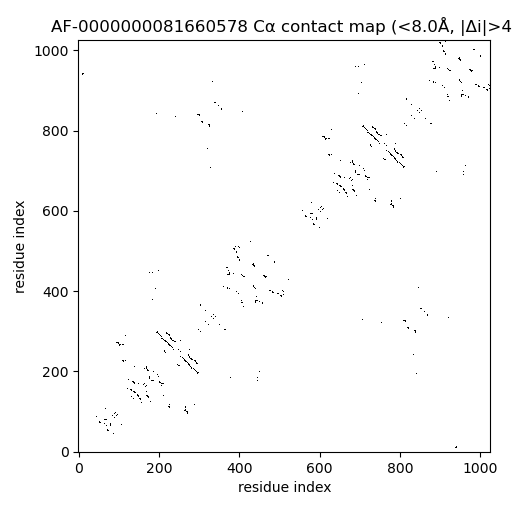54 ? 8.312 -6.527 15.523 1 92.19 354 ALA B CA 1
ATOM 6946 C C . ALA B 1 354 ? 9.75 -6.566 16.047 1 92.19 354 ALA B C 1
ATOM 6948 O O . ALA B 1 354 ? 10.352 -5.52 16.297 1 92.19 354 ALA B O 1
ATOM 6949 N N . GLU B 1 355 ? 10.242 -7.715 16.141 1 89.25 355 GLU B N 1
ATOM 6950 C CA . GLU B 1 355 ? 11.594 -7.871 16.672 1 89.25 355 GLU B CA 1
ATOM 6951 C C . GLU B 1 355 ? 12.633 -7.344 15.672 1 89.25 355 GLU B C 1
ATOM 6953 O O . GLU B 1 355 ? 13.719 -6.914 16.062 1 89.25 355 GLU B O 1
ATOM 6958 N N . SER B 1 356 ? 12.289 -7.359 14.461 1 84.44 356 SER B N 1
ATOM 6959 C CA . SER B 1 356 ? 13.234 -6.969 13.422 1 84.44 356 SER B CA 1
ATOM 6960 C C . SER B 1 356 ? 13.266 -5.457 13.242 1 84.44 356 SER B C 1
ATOM 6962 O O . SER B 1 356 ? 14.164 -4.922 12.586 1 84.44 356 SER B O 1
ATOM 6964 N N . ILE B 1 357 ? 12.336 -4.703 13.781 1 81.69 357 ILE B N 1
ATOM 6965 C CA . ILE B 1 357 ? 12.227 -3.264 13.586 1 81.69 357 ILE B CA 1
ATOM 6966 C C . ILE B 1 357 ? 13.422 -2.564 14.234 1 81.69 357 ILE B C 1
ATOM 6968 O O . ILE B 1 357 ? 13.891 -1.534 13.742 1 81.69 357 ILE B O 1
ATOM 6972 N N . GLU B 1 358 ? 13.852 -3.152 15.367 1 71.5 358 GLU B N 1
ATOM 6973 C CA . GLU B 1 358 ? 14.945 -2.523 16.094 1 71.5 358 GLU B CA 1
ATOM 6974 C C . GLU B 1 358 ? 16.219 -2.477 15.234 1 71.5 358 GLU B C 1
ATOM 6976 O O . GLU B 1 358 ? 17.031 -1.561 15.375 1 71.5 358 GLU B O 1
ATOM 6981 N N . SER B 1 359 ? 16.203 -3.488 14.375 1 66.88 359 SER B N 1
ATOM 6982 C CA . SER B 1 359 ? 17.406 -3.592 13.555 1 66.88 359 SER B CA 1
ATOM 6983 C C . SER B 1 359 ? 17.234 -2.857 12.234 1 66.88 359 SER B C 1
ATOM 6985 O O . SER B 1 359 ? 18.188 -2.75 11.453 1 66.88 359 SER B O 1
ATOM 6987 N N . CYS B 1 360 ? 16.016 -2.504 12.07 1 62.97 360 CYS B N 1
ATOM 6988 C CA . CYS B 1 360 ? 15.773 -1.913 10.758 1 62.97 360 CYS B CA 1
ATOM 6989 C C . CYS B 1 360 ? 16.375 -0.518 10.672 1 62.97 360 CYS B C 1
ATOM 6991 O O . CYS B 1 360 ? 16.375 0.226 11.656 1 62.97 360 CYS B O 1
ATOM 6993 N N . ASP B 1 361 ? 17.078 -0.405 9.555 1 64.94 361 ASP B N 1
ATOM 6994 C CA . ASP B 1 361 ? 17.641 0.898 9.227 1 64.94 361 ASP B CA 1
ATOM 6995 C C . ASP B 1 361 ? 16.547 1.932 8.977 1 64.94 361 ASP B C 1
ATOM 6997 O O . ASP B 1 361 ? 15.367 1.587 8.898 1 64.94 361 ASP B O 1
ATOM 7001 N N . ASP B 1 362 ? 16.781 3.139 9.125 1 73.56 362 ASP B N 1
ATOM 7002 C CA . ASP B 1 362 ? 15.953 4.332 8.992 1 73.56 362 ASP B CA 1
ATOM 7003 C C . ASP B 1 362 ? 15.336 4.414 7.594 1 73.56 362 ASP B C 1
ATOM 7005 O O . ASP B 1 362 ? 14.5 5.281 7.328 1 73.56 362 ASP B O 1
ATOM 7009 N N . SER B 1 363 ? 15.562 3.373 6.805 1 77.88 363 SER B N 1
ATOM 7010 C CA . SER B 1 363 ? 15.18 3.502 5.402 1 77.88 363 SER B CA 1
ATOM 7011 C C . SER B 1 363 ? 13.688 3.238 5.215 1 77.88 363 SER B C 1
ATOM 7013 O O . SER B 1 363 ? 13.094 3.682 4.227 1 77.88 363 SER B O 1
ATOM 7015 N N . SER B 1 364 ? 13.125 2.582 6.184 1 77.44 364 SER B N 1
ATOM 7016 C CA . SER B 1 364 ? 11.703 2.273 6.051 1 77.44 364 SER B CA 1
ATOM 7017 C C . SER B 1 364 ? 10.844 3.525 6.207 1 77.44 364 SER B C 1
ATOM 7019 O O . SER B 1 364 ? 9.68 3.543 5.797 1 77.44 364 SER B O 1
ATOM 7021 N N . ALA B 1 365 ? 11.398 4.586 6.758 1 85.56 365 ALA B N 1
ATOM 7022 C CA . ALA B 1 365 ? 10.648 5.824 6.953 1 85.56 365 ALA B CA 1
ATOM 7023 C C . ALA B 1 365 ? 10.977 6.84 5.863 1 85.56 365 ALA B C 1
ATOM 7025 O O . ALA B 1 365 ? 10.539 7.992 5.926 1 85.56 365 ALA B O 1
ATOM 7026 N N . ASN B 1 366 ? 11.711 6.48 4.816 1 87.94 366 ASN B N 1
ATOM 7027 C CA . ASN B 1 366 ? 12.211 7.395 3.797 1 87.94 366 ASN B CA 1
ATOM 7028 C C . ASN B 1 366 ? 11.07 8.078 3.047 1 87.94 366 ASN B C 1
ATOM 7030 O O . ASN B 1 366 ? 11.172 9.25 2.684 1 87.94 366 ASN B O 1
ATOM 7034 N N . GLU B 1 367 ? 10.062 7.34 2.883 1 89.12 367 GLU B N 1
ATOM 7035 C CA . GLU B 1 367 ? 8.953 7.926 2.145 1 89.12 367 GLU B CA 1
ATOM 7036 C C . GLU B 1 367 ? 8.391 9.141 2.869 1 89.12 367 GLU B C 1
ATOM 7038 O O . GLU B 1 367 ? 8.086 10.164 2.242 1 89.12 367 GLU B O 1
ATOM 7043 N N . MET B 1 368 ? 8.195 9.031 4.133 1 91.31 368 MET B N 1
ATOM 7044 C CA . MET B 1 368 ? 7.672 10.141 4.934 1 91.31 368 MET B CA 1
ATOM 7045 C C . MET B 1 368 ? 8.656 11.297 4.961 1 91.31 368 MET B C 1
ATOM 7047 O O . MET B 1 368 ? 8.258 12.461 4.863 1 91.31 368 MET B O 1
ATOM 7051 N N . LYS B 1 369 ? 9.93 11.016 5.066 1 91.94 369 LYS B N 1
ATOM 7052 C CA . LYS B 1 369 ? 10.969 12.039 5.059 1 91.94 369 LYS B CA 1
ATOM 7053 C C . LYS B 1 369 ? 10.984 12.797 3.734 1 91.94 369 LYS B C 1
ATOM 7055 O O . LYS B 1 369 ? 11.07 14.023 3.715 1 91.94 369 LYS B O 1
ATOM 7060 N N . LEU B 1 370 ? 10.914 12.031 2.678 1 92.62 370 LEU B N 1
ATOM 7061 C CA . LEU B 1 370 ? 10.953 12.625 1.347 1 92.62 370 LEU B CA 1
ATOM 7062 C C . LEU B 1 370 ? 9.719 13.492 1.101 1 92.62 370 LEU B C 1
ATOM 7064 O O . LEU B 1 370 ? 9.812 14.555 0.488 1 92.62 370 LEU B O 1
ATOM 7068 N N . ASP B 1 371 ? 8.633 13.016 1.549 1 93.12 371 ASP B N 1
ATOM 7069 C CA . ASP B 1 371 ? 7.41 13.797 1.421 1 93.12 371 ASP B CA 1
ATOM 7070 C C . ASP B 1 371 ? 7.543 15.141 2.133 1 93.12 371 ASP B C 1
ATOM 7072 O O . ASP B 1 371 ? 7.172 16.188 1.587 1 93.12 371 ASP B O 1
ATOM 7076 N N . PHE B 1 372 ? 8.094 15.133 3.299 1 95.31 372 PHE B N 1
ATOM 7077 C CA . PHE B 1 372 ? 8.266 16.359 4.082 1 95.31 372 PHE B CA 1
ATOM 7078 C C . PHE B 1 372 ? 9.219 17.312 3.389 1 95.31 372 PHE B C 1
ATOM 7080 O O . PHE B 1 372 ? 8.875 18.469 3.141 1 95.31 372 PHE B O 1
ATOM 7087 N N . ILE B 1 373 ? 10.352 16.844 3.01 1 95.12 373 ILE B N 1
ATOM 7088 C CA . ILE B 1 373 ? 11.391 17.703 2.475 1 95.12 373 ILE B CA 1
ATOM 7089 C C . ILE B 1 373 ? 10.938 18.297 1.139 1 95.12 373 ILE B C 1
ATOM 7091 O O . ILE B 1 373 ? 11.305 19.422 0.792 1 95.12 373 ILE B O 1
ATOM 7095 N N . SER B 1 374 ? 10.148 17.594 0.437 1 95.5 374 SER B N 1
ATOM 7096 C CA . SER B 1 374 ? 9.727 18.016 -0.894 1 95.5 374 SER B CA 1
ATOM 7097 C C . SER B 1 374 ? 8.625 19.062 -0.816 1 95.5 374 SER B C 1
ATOM 7099 O O . SER B 1 374 ? 8.43 19.844 -1.752 1 95.5 374 SER B O 1
ATOM 7101 N N . ASN B 1 375 ? 7.934 19.078 0.315 1 96.5 375 ASN B N 1
ATOM 7102 C CA . ASN B 1 375 ? 6.723 19.891 0.332 1 96.5 375 ASN B CA 1
ATOM 7103 C C . ASN B 1 375 ? 6.809 21 1.373 1 96.5 375 ASN B C 1
ATOM 7105 O O . ASN B 1 375 ? 5.945 21.875 1.419 1 96.5 375 ASN B O 1
ATOM 7109 N N . ARG B 1 376 ? 7.836 20.969 2.195 1 96.75 376 ARG B N 1
ATOM 7110 C CA . ARG B 1 376 ? 7.945 21.984 3.229 1 96.75 376 ARG B CA 1
ATOM 7111 C C . ARG B 1 376 ? 8.289 23.344 2.621 1 96.75 376 ARG B C 1
ATOM 7113 O O . ARG B 1 376 ? 8.641 23.438 1.441 1 96.75 376 ARG B O 1
ATOM 7120 N N . LEU B 1 377 ? 8.133 24.391 3.402 1 97.19 377 LEU B N 1
ATOM 7121 C CA . LEU B 1 377 ? 8.555 25.734 3.006 1 97.19 377 LEU B CA 1
ATOM 7122 C C . LEU B 1 377 ? 10.062 25.797 2.836 1 97.19 377 LEU B C 1
ATOM 7124 O O . LEU B 1 377 ? 10.805 25.188 3.611 1 97.19 377 LEU B O 1
ATOM 7128 N N . PRO B 1 378 ? 10.523 26.531 1.835 1 95.81 378 PRO B N 1
ATOM 7129 C CA . PRO B 1 378 ? 11.961 26.781 1.779 1 95.81 378 PRO B CA 1
ATOM 7130 C C . PRO B 1 378 ? 12.453 27.656 2.938 1 95.81 378 PRO B C 1
ATOM 7132 O O . PRO B 1 378 ? 11.648 28.234 3.66 1 95.81 378 PRO B O 1
ATOM 7135 N N . PRO B 1 379 ? 13.742 27.641 3.156 1 94.5 379 PRO B N 1
ATOM 7136 C CA . PRO B 1 379 ? 14.242 28.531 4.215 1 94.5 379 PRO B CA 1
ATOM 7137 C C . PRO B 1 379 ? 13.875 29.984 3.979 1 94.5 379 PRO B C 1
ATOM 7139 O O . PRO B 1 379 ? 13.875 30.453 2.836 1 94.5 379 PRO B O 1
ATOM 7142 N N . TYR B 1 380 ? 13.516 30.625 5.047 1 93.38 380 TYR B N 1
ATOM 7143 C CA . TYR B 1 380 ? 13.219 32.031 4.938 1 93.38 380 TYR B CA 1
ATOM 7144 C C . TYR B 1 380 ? 14.469 32.844 4.59 1 93.38 380 TYR B C 1
ATOM 7146 O O . TYR B 1 380 ? 15.523 32.625 5.191 1 93.38 380 TYR B O 1
ATOM 7154 N N . HIS B 1 381 ? 14.391 33.562 3.59 1 85.56 381 HIS B N 1
ATOM 7155 C CA . HIS B 1 381 ? 15.453 34.469 3.168 1 85.56 381 HIS B CA 1
ATOM 7156 C C . HIS B 1 381 ? 14.875 35.75 2.588 1 85.56 381 HIS B C 1
ATOM 7158 O O . HIS B 1 381 ? 13.898 35.719 1.831 1 85.56 381 HIS B O 1
ATOM 7164 N N . ASN B 1 382 ? 15.453 36.844 3.064 1 78.44 382 ASN B N 1
ATOM 7165 C CA . ASN B 1 382 ? 14.969 38.125 2.582 1 78.44 382 ASN B CA 1
ATOM 7166 C C . ASN B 1 382 ? 15.023 38.219 1.061 1 78.44 382 ASN B C 1
ATOM 7168 O O . ASN B 1 382 ? 14.141 38.812 0.434 1 78.44 382 ASN B O 1
ATOM 7172 N N . ASN B 1 383 ? 16.141 37.625 0.525 1 75.31 383 ASN B N 1
ATOM 7173 C CA . ASN B 1 383 ? 16.281 37.562 -0.924 1 75.31 383 ASN B CA 1
ATOM 7174 C C . ASN B 1 383 ? 16.219 36.125 -1.428 1 75.31 383 ASN B C 1
ATOM 7176 O O . ASN B 1 383 ? 17.203 35.375 -1.335 1 75.31 383 ASN B O 1
ATOM 7180 N N . THR B 1 384 ? 15.109 35.781 -1.998 1 70.75 384 THR B N 1
ATOM 7181 C CA . THR B 1 384 ? 14.859 34.406 -2.434 1 70.75 384 THR B CA 1
ATOM 7182 C C . THR B 1 384 ? 15.859 34 -3.504 1 70.75 384 THR B C 1
ATOM 7184 O O . THR B 1 384 ? 16.25 32.812 -3.572 1 70.75 384 THR B O 1
ATOM 7187 N N . GLU B 1 385 ? 16.281 34.875 -4.301 1 71.25 385 GLU B N 1
ATOM 7188 C CA . GLU B 1 385 ? 17.234 34.562 -5.355 1 71.25 385 GLU B CA 1
ATOM 7189 C C . GLU B 1 385 ? 18.578 34.156 -4.773 1 71.25 385 GLU B C 1
ATOM 7191 O O . GLU B 1 385 ? 19.266 33.281 -5.332 1 71.25 385 GLU B O 1
ATOM 7196 N N . GLU B 1 386 ? 18.844 34.656 -3.691 1 77.38 386 GLU B N 1
ATOM 7197 C CA . GLU B 1 386 ? 20.109 34.344 -3.039 1 77.38 386 GLU B CA 1
ATOM 7198 C C . GLU B 1 386 ? 20.094 32.938 -2.432 1 77.38 386 GLU B C 1
ATOM 7200 O O . GLU B 1 386 ? 21.141 32.312 -2.258 1 77.38 386 GLU B O 1
ATOM 7205 N N . LEU B 1 387 ? 18.922 32.562 -2.174 1 77.62 387 LEU B N 1
ATOM 7206 C CA . LEU B 1 387 ? 18.781 31.219 -1.585 1 77.62 387 LEU B CA 1
ATOM 7207 C C . LEU B 1 387 ? 19.203 30.141 -2.578 1 77.62 387 LEU B C 1
ATOM 7209 O O . LEU B 1 387 ? 19.844 29.156 -2.205 1 77.62 387 LEU B O 1
ATOM 7213 N N . GLN B 1 388 ? 18.953 30.375 -3.877 1 76.75 388 GLN B N 1
ATOM 7214 C CA . GLN B 1 388 ? 19.125 29.312 -4.875 1 76.75 388 GLN B CA 1
ATOM 7215 C C . GLN B 1 388 ? 20.5 29.406 -5.531 1 76.75 388 GLN B C 1
ATOM 7217 O O . GLN B 1 388 ? 20.844 28.594 -6.383 1 76.75 388 GLN B O 1
ATOM 7222 N N . SER B 1 389 ? 21.297 30.359 -5.043 1 84.25 389 SER B N 1
ATOM 7223 C CA . SER B 1 389 ? 22.609 30.547 -5.648 1 84.25 389 SER B CA 1
ATOM 7224 C C . SER B 1 389 ? 23.719 30.25 -4.648 1 84.25 389 SER B C 1
ATOM 7226 O O . SER B 1 389 ? 23.562 30.469 -3.445 1 84.25 389 SER B O 1
ATOM 7228 N N . PRO B 1 390 ? 24.781 29.672 -5.211 1 90.44 390 PRO B N 1
ATOM 7229 C CA . PRO B 1 390 ? 25.922 29.453 -4.316 1 90.44 390 PRO B CA 1
ATOM 7230 C C . PRO B 1 390 ? 26.469 30.75 -3.721 1 90.44 390 PRO B C 1
ATOM 7232 O O . PRO B 1 390 ? 26.5 31.781 -4.395 1 90.44 390 PRO B O 1
ATOM 7235 N N . LYS B 1 391 ? 26.812 30.688 -2.527 1 85.56 391 LYS B N 1
ATOM 7236 C CA . LYS B 1 391 ? 27.391 31.828 -1.844 1 85.56 391 LYS B CA 1
ATOM 7237 C C . LYS B 1 391 ? 28.906 31.781 -1.888 1 85.56 391 LYS B C 1
ATOM 7239 O O . LYS B 1 391 ? 29.516 30.812 -1.448 1 85.56 391 LYS B O 1
ATOM 7244 N N . PRO B 1 392 ? 29.5 32.781 -2.467 1 89.44 392 PRO B N 1
ATOM 7245 C CA . PRO B 1 392 ? 30.953 32.812 -2.438 1 89.44 392 PRO B CA 1
ATOM 7246 C C . PRO B 1 392 ? 31.516 32.906 -1.021 1 89.44 392 PRO B C 1
ATOM 7248 O O . PRO B 1 392 ? 30.844 33.406 -0.121 1 89.44 392 PRO B O 1
ATOM 7251 N N . PRO B 1 393 ? 32.781 32.438 -0.768 1 91.69 393 PRO B N 1
ATOM 7252 C CA . PRO B 1 393 ? 33.75 31.875 -1.728 1 91.69 393 PRO B CA 1
ATOM 7253 C C . PRO B 1 393 ? 33.531 30.391 -1.993 1 91.69 393 PRO B C 1
ATOM 7255 O O . PRO B 1 393 ? 32.844 29.719 -1.232 1 91.69 393 PRO B O 1
ATOM 7258 N N . MET B 1 394 ? 34.156 30 -3.031 1 93.5 394 MET B N 1
ATOM 7259 C CA . MET B 1 394 ? 34.188 28.578 -3.363 1 93.5 394 MET B CA 1
ATOM 7260 C C . MET B 1 394 ? 35.031 27.797 -2.367 1 93.5 394 MET B C 1
ATOM 7262 O O . MET B 1 394 ? 36.062 28.297 -1.923 1 93.5 394 MET B O 1
ATOM 7266 N N . PRO B 1 395 ? 34.594 26.609 -2.074 1 94.88 395 PRO B N 1
ATOM 7267 C CA . PRO B 1 395 ? 35.406 25.828 -1.111 1 94.88 395 PRO B CA 1
ATOM 7268 C C . PRO B 1 395 ? 36.781 25.453 -1.646 1 94.88 395 PRO B C 1
ATOM 7270 O O . PRO B 1 395 ? 36.906 25.156 -2.834 1 94.88 395 PRO B O 1
ATOM 7273 N N . SER B 1 396 ? 37.781 25.531 -0.756 1 93.12 396 SER B N 1
ATOM 7274 C CA . SER B 1 396 ? 39.125 25.094 -1.021 1 93.12 396 SER B CA 1
ATOM 7275 C C . SER B 1 396 ? 39.656 24.219 0.104 1 93.12 396 SER B C 1
ATOM 7277 O O . SER B 1 396 ? 39 24.016 1.115 1 93.12 396 SER B O 1
ATOM 7279 N N . ASN B 1 397 ? 40.812 23.703 -0.105 1 91.75 397 ASN B N 1
ATOM 7280 C CA . ASN B 1 397 ? 41.406 22.812 0.89 1 91.75 397 ASN B CA 1
ATOM 7281 C C . ASN B 1 397 ? 41.719 23.547 2.189 1 91.75 397 ASN B C 1
ATOM 7283 O O . ASN B 1 397 ? 41.844 22.938 3.248 1 91.75 397 ASN B O 1
ATOM 7287 N N . LYS B 1 398 ? 41.781 24.844 2.154 1 91.88 398 LYS B N 1
ATOM 7288 C CA . LYS B 1 398 ? 42.156 25.625 3.33 1 91.88 398 LYS B CA 1
ATOM 7289 C C . LYS B 1 398 ? 40.906 26.188 4.004 1 91.88 398 LYS B C 1
ATOM 7291 O O . LYS B 1 398 ? 40.969 26.781 5.078 1 91.88 398 LYS B O 1
ATOM 7296 N N . SER B 1 399 ? 39.812 25.969 3.42 1 94.31 399 SER B N 1
ATOM 7297 C CA . SER B 1 399 ? 38.562 26.562 3.891 1 94.31 399 SER B CA 1
ATOM 7298 C C . SER B 1 399 ? 37.969 25.766 5.051 1 94.31 399 SER B C 1
ATOM 7300 O O . SER B 1 399 ? 38.375 24.625 5.297 1 94.31 399 SER B O 1
ATOM 7302 N N . SER B 1 400 ? 37.188 26.406 5.812 1 97 400 SER B N 1
ATOM 7303 C CA . SER B 1 400 ? 36.219 25.766 6.699 1 97 400 SER B CA 1
ATOM 7304 C C . SER B 1 400 ? 34.781 25.859 6.133 1 97 400 SER B C 1
ATOM 7306 O O . SER B 1 400 ? 34.406 26.875 5.551 1 97 400 SER B O 1
ATOM 7308 N N . VAL B 1 401 ? 34.125 24.703 6.211 1 96.94 401 VAL B N 1
ATOM 7309 C CA . VAL B 1 401 ? 32.844 24.672 5.539 1 96.94 401 VAL B CA 1
ATOM 7310 C C . VAL B 1 401 ? 31.766 24.188 6.516 1 96.94 401 VAL B C 1
ATOM 7312 O O . VAL B 1 401 ? 32.094 23.547 7.527 1 96.94 401 VAL B O 1
ATOM 7315 N N . ARG B 1 402 ? 30.516 24.531 6.285 1 96.12 402 ARG B N 1
ATOM 7316 C CA . ARG B 1 402 ? 29.328 24.031 6.969 1 96.12 402 ARG B CA 1
ATOM 7317 C C . ARG B 1 402 ? 28.125 24.047 6.043 1 96.12 402 ARG B C 1
ATOM 7319 O O . ARG B 1 402 ? 28.125 24.719 5.016 1 96.12 402 ARG B O 1
ATOM 7326 N N . LEU B 1 403 ? 27.141 23.25 6.414 1 95 403 LEU B N 1
ATOM 7327 C CA . LEU B 1 403 ? 25.891 23.344 5.68 1 95 403 LEU B CA 1
ATOM 7328 C C . LEU B 1 403 ? 25.203 24.672 5.945 1 95 403 LEU B C 1
ATOM 7330 O O . LEU B 1 403 ? 25.125 25.125 7.09 1 95 403 LEU B O 1
ATOM 7334 N N . ARG B 1 404 ? 24.734 25.297 4.926 1 93.12 404 ARG B N 1
ATOM 7335 C CA . ARG B 1 404 ? 24.047 26.578 5.039 1 93.12 404 ARG B CA 1
ATOM 7336 C C . ARG B 1 404 ? 22.703 26.422 5.734 1 93.12 404 ARG B C 1
ATOM 7338 O O . ARG B 1 404 ? 22.297 27.281 6.52 1 93.12 404 ARG B O 1
ATOM 7345 N N . PHE B 1 405 ? 21.984 25.375 5.457 1 92.62 405 PHE B N 1
ATOM 7346 C CA . PHE B 1 405 ? 20.641 25.109 5.984 1 92.62 405 PHE B CA 1
ATOM 7347 C C . PHE B 1 405 ? 20.5 23.656 6.395 1 92.62 405 PHE B C 1
ATOM 7349 O O . PHE B 1 405 ? 19.781 22.891 5.742 1 92.62 405 PHE B O 1
ATOM 7356 N N . PRO B 1 406 ? 21.078 23.297 7.492 1 92.88 406 PRO B N 1
ATOM 7357 C CA . PRO B 1 406 ? 21.031 21.891 7.898 1 92.88 406 PRO B CA 1
ATOM 7358 C C . PRO B 1 406 ? 19.609 21.359 8.07 1 92.88 406 PRO B C 1
ATOM 7360 O O . PRO B 1 406 ? 19.344 20.203 7.734 1 92.88 406 PRO B O 1
ATOM 7363 N N . ASP B 1 407 ? 18.688 22.203 8.539 1 92.19 407 ASP B N 1
ATOM 7364 C CA . ASP B 1 407 ? 17.312 21.766 8.781 1 92.19 407 ASP B CA 1
ATOM 7365 C C . ASP B 1 407 ? 16.578 21.531 7.473 1 92.19 407 ASP B C 1
ATOM 7367 O O . ASP B 1 407 ? 15.508 20.906 7.457 1 92.19 407 ASP B O 1
ATOM 7371 N N . HIS B 1 408 ? 17.078 22.047 6.402 1 94.81 408 HIS B N 1
ATOM 7372 C CA . HIS B 1 408 ? 16.453 21.938 5.09 1 94.81 408 HIS B CA 1
ATOM 7373 C C . HIS B 1 408 ? 17.203 20.969 4.191 1 94.81 408 HIS B C 1
ATOM 7375 O O . HIS B 1 408 ? 17.094 21.031 2.965 1 94.81 408 HIS B O 1
ATOM 7381 N N . THR B 1 409 ? 18.062 20.156 4.863 1 94.44 409 THR B N 1
ATOM 7382 C CA . THR B 1 409 ? 18.859 19.141 4.16 1 94.44 409 THR B CA 1
ATOM 7383 C C . THR B 1 409 ? 18.641 17.766 4.754 1 94.44 409 THR B C 1
ATOM 7385 O O . THR B 1 409 ? 18.641 17.594 5.977 1 94.44 409 THR B O 1
ATOM 7388 N N . LEU B 1 410 ? 18.359 16.812 3.896 1 92.94 410 LEU B N 1
ATOM 7389 C CA . LEU B 1 410 ? 18.094 15.438 4.309 1 92.94 410 LEU B CA 1
ATOM 7390 C C . LEU B 1 410 ? 19.016 14.461 3.586 1 92.94 410 LEU B C 1
ATOM 7392 O O . LEU B 1 410 ? 19.156 14.523 2.361 1 92.94 410 LEU B O 1
ATOM 7396 N N . ILE B 1 411 ? 19.703 13.648 4.316 1 92.5 411 ILE B N 1
ATOM 7397 C CA . ILE B 1 411 ? 20.578 12.617 3.752 1 92.5 411 ILE B CA 1
ATOM 7398 C C . ILE B 1 411 ? 19.891 11.258 3.836 1 92.5 411 ILE B C 1
ATOM 7400 O O . ILE B 1 411 ? 19.484 10.828 4.918 1 92.5 411 ILE B O 1
ATOM 7404 N N . ILE B 1 412 ? 19.703 10.602 2.688 1 89.06 412 ILE B N 1
ATOM 7405 C CA . ILE B 1 412 ? 19 9.328 2.631 1 89.06 412 ILE B CA 1
ATOM 7406 C C . ILE B 1 412 ? 19.859 8.289 1.913 1 89.06 412 ILE B C 1
ATOM 7408 O O . ILE B 1 412 ? 20.453 8.586 0.878 1 89.06 412 ILE B O 1
ATOM 7412 N N . ASN B 1 413 ? 19.797 7.121 2.5 1 84 413 ASN B N 1
ATOM 7413 C CA . ASN B 1 413 ? 20.469 5.992 1.85 1 84 413 ASN B CA 1
ATOM 7414 C C . ASN B 1 413 ? 19.516 5.258 0.909 1 84 413 ASN B C 1
ATOM 7416 O O . ASN B 1 413 ? 18.406 4.879 1.305 1 84 413 ASN B O 1
ATOM 7420 N N . GLY B 1 414 ? 19.906 5.039 -0.27 1 73.31 414 GLY B N 1
ATOM 7421 C CA . GLY B 1 414 ? 19.141 4.234 -1.213 1 73.31 414 GLY B CA 1
ATOM 7422 C C . GLY B 1 414 ? 18.094 5.031 -1.966 1 73.31 414 GLY B C 1
ATOM 7423 O O . GLY B 1 414 ? 17.812 6.184 -1.621 1 73.31 414 GLY B O 1
ATOM 7424 N N . ASN B 1 415 ? 17.781 4.582 -3.168 1 58.41 415 ASN B N 1
ATOM 7425 C CA . ASN B 1 415 ? 16.781 5.277 -3.955 1 58.41 415 ASN B CA 1
ATOM 7426 C C . ASN B 1 415 ? 15.359 4.938 -3.484 1 58.41 415 ASN B C 1
ATOM 7428 O O . ASN B 1 415 ? 14.922 3.791 -3.596 1 58.41 415 ASN B O 1
ATOM 7432 N N . PRO B 1 416 ? 14.734 5.891 -2.699 1 58.28 416 PRO B N 1
ATOM 7433 C CA . PRO B 1 416 ? 13.367 5.57 -2.264 1 58.28 416 PRO B CA 1
ATOM 7434 C C . PRO B 1 416 ? 12.438 5.234 -3.428 1 58.28 416 PRO B C 1
ATOM 7436 O O . PRO B 1 416 ? 11.422 4.566 -3.236 1 58.28 416 PRO B O 1
ATOM 7439 N N . ASN B 1 417 ? 12.609 5.965 -4.586 1 51.69 417 ASN B N 1
ATOM 7440 C CA . ASN B 1 417 ? 11.734 5.742 -5.73 1 51.69 417 ASN B CA 1
ATOM 7441 C C . ASN B 1 417 ? 12.047 4.422 -6.43 1 51.69 417 ASN B C 1
ATOM 7443 O O . ASN B 1 417 ? 11.523 4.145 -7.508 1 51.69 417 ASN B O 1
ATOM 7447 N N . ASP B 1 418 ? 13.008 3.76 -5.918 1 48.66 418 ASP B N 1
ATOM 7448 C CA . ASP B 1 418 ? 13.234 2.482 -6.586 1 48.66 418 ASP B CA 1
ATOM 7449 C C . ASP B 1 418 ? 12.008 1.583 -6.484 1 48.66 418 ASP B C 1
ATOM 7451 O O . ASP B 1 418 ? 11.883 0.796 -5.543 1 48.66 418 ASP B O 1
ATOM 7455 N N . GLU B 1 419 ? 10.875 2.119 -6.32 1 41.72 419 GLU B N 1
ATOM 7456 C CA . GLU B 1 419 ? 9.828 1.153 -6.652 1 41.72 419 GLU B CA 1
ATOM 7457 C C . GLU B 1 419 ? 10.266 0.25 -7.805 1 41.72 419 GLU B C 1
ATOM 7459 O O . GLU B 1 419 ? 10.953 0.693 -8.727 1 41.72 419 GLU B O 1
ATOM 7464 N N . ASP B 1 420 ? 10.125 -1.024 -7.562 1 38 420 ASP B N 1
ATOM 7465 C CA . ASP B 1 420 ? 10.359 -2.055 -8.57 1 38 420 ASP B CA 1
ATOM 7466 C C . ASP B 1 420 ? 9.773 -1.641 -9.922 1 38 420 ASP B C 1
ATOM 7468 O O . ASP B 1 420 ? 8.578 -1.776 -10.156 1 38 420 ASP B O 1
ATOM 7472 N N . ASP B 1 421 ? 9.969 -0.52 -10.43 1 33.72 421 ASP B N 1
ATOM 7473 C CA . ASP B 1 421 ? 9.695 -0.463 -11.859 1 33.72 421 ASP B CA 1
ATOM 7474 C C . ASP B 1 421 ? 10.117 -1.76 -12.555 1 33.72 421 ASP B C 1
ATOM 7476 O O . ASP B 1 421 ? 11.266 -1.908 -12.961 1 33.72 421 ASP B O 1
ATOM 7480 N N . SER B 1 422 ? 9.562 -2.822 -12.094 1 34.22 422 SER B N 1
ATOM 7481 C CA . SER B 1 422 ? 9.664 -3.988 -12.961 1 34.22 422 SER B CA 1
ATOM 7482 C C . SER B 1 422 ? 9.242 -3.652 -14.391 1 34.22 422 SER B C 1
ATOM 7484 O O . SER B 1 422 ? 8.258 -4.199 -14.898 1 34.22 422 SER B O 1
ATOM 7486 N N . ASP B 1 423 ? 9.016 -2.449 -14.789 1 30.88 423 ASP B N 1
ATOM 7487 C CA . ASP B 1 423 ? 8.883 -2.432 -16.234 1 30.88 423 ASP B CA 1
ATOM 7488 C C . ASP B 1 423 ? 9.953 -3.293 -16.906 1 30.88 423 ASP B C 1
ATOM 7490 O O . ASP B 1 423 ? 11.102 -3.32 -16.453 1 30.88 423 ASP B O 1
ATOM 7494 N N . GLU B 1 424 ? 9.461 -4.273 -17.672 1 31.7 424 GLU B N 1
ATOM 7495 C CA . GLU B 1 424 ? 10.047 -5.18 -18.656 1 31.7 424 GLU B CA 1
ATOM 7496 C C . GLU B 1 424 ? 11.086 -4.465 -19.516 1 31.7 424 GLU B C 1
ATOM 7498 O O . GLU B 1 424 ? 11.398 -4.914 -20.625 1 31.7 424 GLU B O 1
ATOM 7503 N N . GLU B 1 425 ? 11.242 -3.16 -19.578 1 30.75 425 GLU B N 1
ATOM 7504 C CA . GLU B 1 425 ? 12.078 -2.959 -20.75 1 30.75 425 GLU B CA 1
ATOM 7505 C C . GLU B 1 425 ? 13.203 -3.986 -20.812 1 30.75 425 GLU B C 1
ATOM 7507 O O . GLU B 1 425 ? 13.5 -4.652 -19.828 1 30.75 425 GLU B O 1
ATOM 7512 N N . GLU B 1 426 ? 14.156 -3.689 -21.906 1 30.05 426 GLU B N 1
ATOM 7513 C CA . GLU B 1 426 ? 15.258 -4.359 -22.594 1 30.05 426 GLU B CA 1
ATOM 7514 C C . GLU B 1 426 ? 16.281 -4.895 -21.594 1 30.05 426 GLU B C 1
ATOM 7516 O O . GLU B 1 426 ? 16.422 -4.359 -20.5 1 30.05 426 GLU B O 1
ATOM 7521 N N . ASP B 1 427 ? 16.688 -6.133 -21.828 1 31.69 427 ASP B N 1
ATOM 7522 C CA . ASP B 1 427 ? 17.797 -7.027 -21.547 1 31.69 427 ASP B CA 1
ATOM 7523 C C . ASP B 1 427 ? 19.094 -6.246 -21.328 1 31.69 427 ASP B C 1
ATOM 7525 O O . ASP B 1 427 ? 20.188 -6.777 -21.547 1 31.69 427 ASP B O 1
ATOM 7529 N N . ASP B 1 428 ? 19.172 -4.93 -21.516 1 31.36 428 ASP B N 1
ATOM 7530 C CA . ASP B 1 428 ? 20.594 -4.664 -21.312 1 31.36 428 ASP B CA 1
ATOM 7531 C C . ASP B 1 428 ? 21.062 -5.234 -19.969 1 31.36 428 ASP B C 1
ATOM 7533 O O . ASP B 1 428 ? 20.344 -5.152 -18.969 1 31.36 428 ASP B O 1
ATOM 7537 N N . GLU B 1 429 ? 21.906 -6.234 -19.953 1 33.12 429 GLU B N 1
ATOM 7538 C CA . GLU B 1 429 ? 22.859 -6.969 -19.125 1 33.12 429 GLU B CA 1
ATOM 7539 C C . GLU B 1 429 ? 23.453 -6.078 -18.031 1 33.12 429 GLU B C 1
ATOM 7541 O O . GLU B 1 429 ? 24.453 -6.422 -17.422 1 33.12 429 GLU B O 1
ATOM 7546 N N . ASP B 1 430 ? 23.344 -4.77 -18.156 1 33.25 430 ASP B N 1
ATOM 7547 C CA . ASP B 1 430 ? 24.188 -4.234 -17.094 1 33.25 430 ASP B CA 1
ATOM 7548 C C . ASP B 1 430 ? 23.703 -4.688 -15.719 1 33.25 430 ASP B C 1
ATOM 7550 O O . ASP B 1 430 ? 22.609 -4.305 -15.281 1 33.25 430 ASP B O 1
ATOM 7554 N N . ASP B 1 431 ? 23.812 -5.926 -15.383 1 37.41 431 ASP B N 1
ATOM 7555 C CA . ASP B 1 431 ? 23.969 -6.512 -14.062 1 37.41 431 ASP B CA 1
ATOM 7556 C C . ASP B 1 431 ? 24.5 -5.484 -13.062 1 37.41 431 ASP B C 1
ATOM 7558 O O . ASP B 1 431 ? 25.156 -5.848 -12.078 1 37.41 431 ASP B O 1
ATOM 7562 N N . GLY B 1 432 ? 24.781 -4.281 -13.484 1 36.88 432 GLY B N 1
ATOM 7563 C CA . GLY B 1 432 ? 25.406 -3.52 -12.414 1 36.88 432 GLY B CA 1
ATOM 7564 C C . GLY B 1 432 ? 24.625 -3.551 -11.117 1 36.88 432 GLY B C 1
ATOM 7565 O O . GLY B 1 432 ? 23.391 -3.572 -11.133 1 36.88 432 GLY B O 1
ATOM 7566 N N . GLU B 1 433 ? 25.172 -4.227 -10.117 1 41.38 433 GLU B N 1
ATOM 7567 C CA . GLU B 1 433 ? 24.844 -4.012 -8.711 1 41.38 433 GLU B CA 1
ATOM 7568 C C . GLU B 1 433 ? 24.188 -2.652 -8.5 1 41.38 433 GLU B C 1
ATOM 7570 O O . GLU B 1 433 ? 24.734 -1.624 -8.914 1 41.38 433 GLU B O 1
ATOM 7575 N N . ASP B 1 434 ? 23.016 -2.488 -8.719 1 50.38 434 ASP B N 1
ATOM 7576 C CA . ASP B 1 434 ? 22.422 -1.25 -8.227 1 50.38 434 ASP B CA 1
ATOM 7577 C C . ASP B 1 434 ? 23.219 -0.678 -7.062 1 50.38 434 ASP B C 1
ATOM 7579 O O . ASP B 1 434 ? 23.188 -1.219 -5.953 1 50.38 434 ASP B O 1
ATOM 7583 N N . GLU B 1 435 ? 24.484 -0.232 -7.32 1 61.06 435 GLU B N 1
ATOM 7584 C CA . GLU B 1 435 ? 25.328 0.42 -6.324 1 61.06 435 GLU B CA 1
ATOM 7585 C C . GLU B 1 435 ? 24.5 1.291 -5.383 1 61.06 435 GLU B C 1
ATOM 7587 O O . GLU B 1 435 ? 23.672 2.078 -5.832 1 61.06 435 GLU B O 1
ATOM 7592 N N . GLU B 1 436 ? 24.453 0.858 -4.188 1 78.94 436 GLU B N 1
ATOM 7593 C CA . GLU B 1 436 ? 23.828 1.653 -3.127 1 78.94 436 GLU B CA 1
ATOM 7594 C C . GLU B 1 436 ? 24.328 3.098 -3.166 1 78.94 436 GLU B C 1
ATOM 7596 O O . GLU B 1 436 ? 25.516 3.35 -3.381 1 78.94 436 GLU B O 1
ATOM 7601 N N . CYS B 1 437 ? 23.516 3.982 -3.449 1 89.88 437 CYS B N 1
ATOM 7602 C CA . CYS B 1 437 ? 23.828 5.402 -3.494 1 89.88 437 CYS B CA 1
ATOM 7603 C C . CYS B 1 437 ? 23.25 6.137 -2.297 1 89.88 437 CYS B C 1
ATOM 7605 O O . CYS B 1 437 ? 22.422 5.582 -1.569 1 89.88 437 CYS B O 1
ATOM 7607 N N . VAL B 1 438 ? 23.922 7.289 -2.061 1 93.25 438 VAL B N 1
ATOM 7608 C CA . VAL B 1 438 ? 23.406 8.188 -1.03 1 93.25 438 VAL B CA 1
ATOM 7609 C C . VAL B 1 438 ? 22.891 9.469 -1.675 1 93.25 438 VAL B C 1
ATOM 7611 O O . VAL B 1 438 ? 23.5 9.992 -2.609 1 93.25 438 VAL B O 1
ATOM 7614 N N . TYR B 1 439 ? 21.797 9.922 -1.181 1 93.5 439 TYR B N 1
ATOM 7615 C CA . TYR B 1 439 ? 21.156 11.109 -1.738 1 93.5 439 TYR B CA 1
ATOM 7616 C C . TYR B 1 439 ? 21.109 12.234 -0.712 1 93.5 439 TYR B C 1
ATOM 7618 O O . TYR B 1 439 ? 20.859 11.992 0.471 1 93.5 439 TYR B O 1
ATOM 7626 N N . VAL B 1 440 ? 21.312 13.461 -1.197 1 96.06 440 VAL B N 1
ATOM 7627 C CA . VAL B 1 440 ? 21.125 14.672 -0.402 1 96.06 440 VAL B CA 1
ATOM 7628 C C . VAL B 1 440 ? 19.969 15.477 -0.956 1 96.06 440 VAL B C 1
ATOM 7630 O O . VAL B 1 440 ? 20.094 16.141 -1.984 1 96.06 440 VAL B O 1
ATOM 7633 N N . TYR B 1 441 ? 18.891 15.391 -0.231 1 94.88 441 TYR B N 1
ATOM 7634 C CA . TYR B 1 441 ? 17.703 16.141 -0.64 1 94.88 441 TYR B CA 1
ATOM 7635 C C . TYR B 1 441 ? 17.578 17.438 0.144 1 94.88 441 TYR B C 1
ATOM 7637 O O . TYR B 1 441 ? 18.109 17.562 1.252 1 94.88 441 TYR B O 1
ATOM 7645 N N . HIS B 1 442 ? 16.938 18.438 -0.464 1 95.5 442 HIS B N 1
ATOM 7646 C CA . HIS B 1 442 ? 16.797 19.719 0.221 1 95.5 442 HIS B CA 1
ATOM 7647 C C . HIS B 1 442 ? 15.547 20.469 -0.239 1 95.5 442 HIS B C 1
ATOM 7649 O O . HIS B 1 442 ? 14.93 20.094 -1.234 1 95.5 442 HIS B O 1
ATOM 7655 N N . SER B 1 443 ? 15.18 21.5 0.479 1 95.5 443 SER B N 1
ATOM 7656 C CA . SER B 1 443 ? 13.945 22.219 0.187 1 95.5 443 SER B CA 1
ATOM 7657 C C . SER B 1 443 ? 14.242 23.625 -0.308 1 95.5 443 SER B C 1
ATOM 7659 O O . SER B 1 443 ? 13.367 24.5 -0.281 1 95.5 443 SER B O 1
ATOM 7661 N N . LEU B 1 444 ? 15.43 23.922 -0.724 1 93.88 444 LEU B N 1
ATOM 7662 C CA . LEU B 1 444 ? 15.836 25.266 -1.124 1 93.88 444 LEU B CA 1
ATOM 7663 C C . LEU B 1 444 ? 15.055 25.719 -2.352 1 93.88 444 LEU B C 1
ATOM 7665 O O . LEU B 1 444 ? 14.812 26.922 -2.527 1 93.88 444 LEU B O 1
ATOM 7669 N N . GLN B 1 445 ? 14.656 24.797 -3.146 1 91.31 445 GLN B N 1
ATOM 7670 C CA . GLN B 1 445 ? 14.016 25.141 -4.414 1 91.31 445 GLN B CA 1
ATOM 7671 C C . GLN B 1 445 ? 12.5 24.984 -4.324 1 91.31 445 GLN B C 1
ATOM 7673 O O . GLN B 1 445 ? 11.805 25.094 -5.336 1 91.31 445 GLN B O 1
ATOM 7678 N N . ASN B 1 446 ? 12.016 24.625 -3.156 1 93.31 446 ASN B N 1
ATOM 7679 C CA . ASN B 1 446 ? 10.57 24.531 -2.994 1 93.31 446 ASN B CA 1
ATOM 7680 C C . ASN B 1 446 ? 9.891 25.875 -3.254 1 93.31 446 ASN B C 1
ATOM 7682 O O . ASN B 1 446 ? 10.492 26.922 -3.045 1 93.31 446 ASN B O 1
ATOM 7686 N N . ASN B 1 447 ? 8.703 25.812 -3.693 1 92 447 ASN B N 1
ATOM 7687 C CA . ASN B 1 447 ? 7.957 27.016 -4.039 1 92 447 ASN B CA 1
ATOM 7688 C C . ASN B 1 447 ? 6.973 27.406 -2.936 1 92 447 ASN B C 1
ATOM 7690 O O . ASN B 1 447 ? 5.98 26.703 -2.717 1 92 447 ASN B O 1
ATOM 7694 N N . ARG B 1 448 ? 7.199 28.516 -2.326 1 92.62 448 ARG B N 1
ATOM 7695 C CA . ARG B 1 448 ? 6.34 28.969 -1.237 1 92.62 448 ARG B CA 1
ATOM 7696 C C . ARG B 1 448 ? 4.934 29.281 -1.743 1 92.62 448 ARG B C 1
ATOM 7698 O O . ARG B 1 448 ? 3.961 29.156 -0.997 1 92.62 448 ARG B O 1
ATOM 7705 N N . ARG B 1 449 ? 4.75 29.609 -3.012 1 92.44 449 ARG B N 1
ATOM 7706 C CA . ARG B 1 449 ? 3.467 30.031 -3.557 1 92.44 449 ARG B CA 1
ATOM 7707 C C . ARG B 1 449 ? 2.5 28.859 -3.666 1 92.44 449 ARG B C 1
ATOM 7709 O O . ARG B 1 449 ? 1.284 29.047 -3.734 1 92.44 449 ARG B O 1
ATOM 7716 N N . CYS B 1 450 ? 3.078 27.703 -3.621 1 93.12 450 CYS B N 1
ATOM 7717 C CA . CYS B 1 450 ? 2.24 26.531 -3.76 1 93.12 450 CYS B CA 1
ATOM 7718 C C . CYS B 1 450 ? 2.213 25.719 -2.465 1 93.12 450 CYS B C 1
ATOM 7720 O O . CYS B 1 450 ? 1.686 24.609 -2.432 1 93.12 450 CYS B O 1
ATOM 7722 N N . HIS B 1 451 ? 2.754 26.266 -1.454 1 96.5 451 HIS B N 1
ATOM 7723 C CA . HIS B 1 451 ? 2.863 25.547 -0.189 1 96.5 451 HIS B CA 1
ATOM 7724 C C . HIS B 1 451 ? 1.491 25.125 0.322 1 96.5 451 HIS B C 1
ATOM 7726 O O . HIS B 1 451 ? 0.655 25.969 0.647 1 96.5 451 HIS B O 1
ATOM 7732 N N . MET B 1 452 ? 1.229 23.719 0.361 1 96.12 452 MET B N 1
ATOM 7733 C CA . MET B 1 452 ? 0.048 23.062 0.916 1 96.12 452 MET B CA 1
ATOM 7734 C C . MET B 1 452 ? -1.198 23.406 0.107 1 96.12 452 MET B C 1
ATOM 7736 O O . MET B 1 452 ? -2.301 23.484 0.653 1 96.12 452 MET B O 1
ATOM 7740 N N . MET B 1 453 ? -1.032 23.797 -1.2 1 94.25 453 MET B N 1
ATOM 7741 C CA . MET B 1 453 ? -2.152 24.156 -2.066 1 94.25 453 MET B CA 1
ATOM 7742 C C . MET B 1 453 ? -2.498 23 -3.008 1 94.25 453 MET B C 1
ATOM 7744 O O . MET B 1 453 ? -3.514 23.047 -3.705 1 94.25 453 MET B O 1
ATOM 7748 N N . SER B 1 454 ? -1.612 21.984 -3.006 1 86.5 454 SER B N 1
ATOM 7749 C CA . SER B 1 454 ? -1.832 20.875 -3.926 1 86.5 454 SER B CA 1
ATOM 7750 C C . SER B 1 454 ? -1.619 19.531 -3.234 1 86.5 454 SER B C 1
ATOM 7752 O O . SER B 1 454 ? -0.783 19.422 -2.336 1 86.5 454 SER B O 1
ATOM 7754 N N . ALA B 1 455 ? -2.416 18.578 -3.723 1 79.19 455 ALA B N 1
ATOM 7755 C CA . ALA B 1 455 ? -2.271 17.219 -3.207 1 79.19 455 ALA B CA 1
ATOM 7756 C C . ALA B 1 455 ? -1.339 16.391 -4.09 1 79.19 455 ALA B C 1
ATOM 7758 O O . ALA B 1 455 ? -1 15.258 -3.752 1 79.19 455 ALA B O 1
ATOM 7759 N N . GLU B 1 456 ? -0.845 16.953 -5.078 1 79.38 456 GLU B N 1
ATOM 7760 C CA . GLU B 1 456 ? -0.012 16.219 -6.02 1 79.38 456 GLU B CA 1
ATOM 7761 C C . GLU B 1 456 ? 1.36 15.914 -5.426 1 79.38 456 GLU B C 1
ATOM 7763 O O . GLU B 1 456 ? 1.896 16.719 -4.652 1 79.38 456 GLU B O 1
ATOM 7768 N N . LYS B 1 457 ? 1.774 14.805 -5.809 1 81.81 457 LYS B N 1
ATOM 7769 C CA . LYS B 1 457 ? 3.107 14.422 -5.359 1 81.81 457 LYS B CA 1
ATOM 7770 C C . LYS B 1 457 ? 4.18 15.312 -5.984 1 81.81 457 LYS B C 1
ATOM 7772 O O . LYS B 1 457 ? 4.152 15.562 -7.191 1 81.81 457 LYS B O 1
ATOM 7777 N N . THR B 1 458 ? 5.059 15.789 -5.09 1 87.62 458 THR B N 1
ATOM 7778 C CA . THR B 1 458 ? 6.164 16.625 -5.543 1 87.62 458 THR B CA 1
ATOM 7779 C C . THR B 1 458 ? 7.453 15.805 -5.621 1 87.62 458 THR B C 1
ATOM 7781 O O . THR B 1 458 ? 7.734 14.984 -4.738 1 87.62 458 THR B O 1
ATOM 7784 N N . LYS B 1 459 ? 8.18 16 -6.684 1 87.38 459 LYS B N 1
ATOM 7785 C CA . LYS B 1 459 ? 9.461 15.32 -6.828 1 87.38 459 LYS B CA 1
ATOM 7786 C C . LYS B 1 459 ? 10.539 15.992 -5.977 1 87.38 459 LYS B C 1
ATOM 7788 O O . LYS B 1 459 ? 10.719 17.203 -6.039 1 87.38 459 LYS B O 1
ATOM 7793 N N . PRO B 1 460 ? 11.195 15.242 -5.23 1 90.81 460 PRO B N 1
ATOM 7794 C CA . PRO B 1 460 ? 12.25 15.82 -4.395 1 90.81 460 PRO B CA 1
ATOM 7795 C C . PRO B 1 460 ? 13.438 16.312 -5.211 1 90.81 460 PRO B C 1
ATOM 7797 O O . PRO B 1 460 ? 13.75 15.75 -6.262 1 90.81 460 PRO B O 1
ATOM 7800 N N . THR B 1 461 ? 14.047 17.359 -4.75 1 90.25 461 THR B N 1
ATOM 7801 C CA . THR B 1 461 ? 15.258 17.906 -5.336 1 90.25 461 THR B CA 1
ATOM 7802 C C . THR B 1 461 ? 16.484 17.516 -4.508 1 90.25 461 THR B C 1
ATOM 7804 O O . THR B 1 461 ? 16.469 17.609 -3.279 1 90.25 461 THR B O 1
ATOM 7807 N N . GLY B 1 462 ? 17.469 17.047 -5.309 1 93.19 462 GLY B N 1
ATOM 7808 C CA . GLY B 1 462 ? 18.641 16.688 -4.531 1 93.19 462 GLY B CA 1
ATOM 7809 C C . GLY B 1 462 ? 19.812 16.25 -5.391 1 93.19 462 GLY B C 1
ATOM 7810 O O . GLY B 1 462 ? 19.828 16.469 -6.602 1 93.19 462 GLY B O 1
ATOM 7811 N N . LEU B 1 463 ? 20.891 15.82 -4.691 1 95.56 463 LEU B N 1
ATOM 7812 C CA . LEU B 1 463 ? 22.141 15.336 -5.273 1 95.56 463 LEU B CA 1
ATOM 7813 C C . LEU B 1 463 ? 22.328 13.852 -4.98 1 95.56 463 LEU B C 1
ATOM 7815 O O . LEU B 1 463 ? 21.859 13.352 -3.959 1 95.56 463 LEU B O 1
ATOM 7819 N N . LYS B 1 464 ? 22.969 13.242 -5.902 1 94.81 464 LYS B N 1
ATOM 7820 C CA . LYS B 1 464 ? 23.297 11.82 -5.77 1 94.81 464 LYS B CA 1
ATOM 7821 C C . LYS B 1 464 ? 24.797 11.609 -5.641 1 94.81 464 LYS B C 1
ATOM 7823 O O . LYS B 1 464 ? 25.578 12.195 -6.387 1 94.81 464 LYS B O 1
ATOM 7828 N N . PHE B 1 465 ? 25.188 10.828 -4.648 1 95.31 465 PHE B N 1
ATOM 7829 C CA . PHE B 1 465 ? 26.594 10.477 -4.43 1 95.31 465 PHE B CA 1
ATOM 7830 C C . PHE B 1 465 ? 26.75 8.977 -4.25 1 95.31 465 PHE B C 1
ATOM 7832 O O . PHE B 1 465 ? 25.781 8.273 -3.975 1 95.31 465 PHE B O 1
ATOM 7839 N N . SER B 1 466 ? 27.953 8.469 -4.445 1 93.62 466 SER B N 1
ATOM 7840 C CA . SER B 1 466 ? 28.234 7.078 -4.117 1 93.62 466 SER B CA 1
ATOM 7841 C C . SER B 1 466 ? 28.25 6.855 -2.609 1 93.62 466 SER B C 1
ATOM 7843 O O . SER B 1 466 ? 28.344 7.809 -1.836 1 93.62 466 SER B O 1
ATOM 7845 N N . MET B 1 467 ? 28.203 5.66 -2.158 1 92 467 MET B N 1
ATOM 7846 C CA . MET B 1 467 ? 28.078 5.297 -0.749 1 92 467 MET B CA 1
ATOM 7847 C C . MET B 1 467 ? 29.344 5.676 0.016 1 92 467 MET B C 1
ATOM 7849 O O . MET B 1 467 ? 29.312 5.812 1.24 1 92 467 MET B O 1
ATOM 7853 N N . ASP B 1 468 ? 30.375 5.922 -0.688 1 93.56 468 ASP B N 1
ATOM 7854 C CA . ASP B 1 468 ? 31.625 6.297 -0.039 1 93.56 468 ASP B CA 1
ATOM 7855 C C . ASP B 1 468 ? 31.516 7.68 0.598 1 93.56 468 ASP B C 1
ATOM 7857 O O . ASP B 1 468 ? 32.344 8.039 1.458 1 93.56 468 ASP B O 1
ATOM 7861 N N . HIS B 1 469 ? 30.547 8.414 0.195 1 96.25 469 HIS B N 1
ATOM 7862 C CA . HIS B 1 469 ? 30.406 9.797 0.645 1 96.25 469 HIS B CA 1
ATOM 7863 C C . HIS B 1 469 ? 29.578 9.875 1.931 1 96.25 469 HIS B C 1
ATOM 7865 O O . HIS B 1 469 ? 29.484 10.945 2.539 1 96.25 469 HIS B O 1
ATOM 7871 N N . ILE B 1 470 ? 29.031 8.812 2.395 1 93.88 470 ILE B N 1
ATOM 7872 C CA . ILE B 1 470 ? 28.016 8.844 3.447 1 93.88 470 ILE B CA 1
ATOM 7873 C C . ILE B 1 470 ? 28.625 9.367 4.742 1 93.88 470 ILE B C 1
ATOM 7875 O O . ILE B 1 470 ? 28.016 10.164 5.449 1 93.88 470 ILE B O 1
ATOM 7879 N N . GLU B 1 471 ? 29.75 8.984 5.066 1 95.06 471 GLU B N 1
ATOM 7880 C CA . GLU B 1 471 ? 30.375 9.422 6.309 1 95.06 471 GLU B CA 1
ATOM 7881 C C . GLU B 1 471 ? 30.656 10.922 6.293 1 95.06 471 GLU B C 1
ATOM 7883 O O . GLU B 1 471 ? 30.422 11.617 7.281 1 95.06 471 GLU B O 1
ATOM 7888 N N . ALA B 1 472 ? 31.188 11.383 5.188 1 96.81 472 ALA B N 1
ATOM 7889 C CA . ALA B 1 472 ? 31.484 12.805 5.031 1 96.81 472 ALA B CA 1
ATOM 7890 C C . ALA B 1 472 ? 30.219 13.641 5.117 1 96.81 472 ALA B C 1
ATOM 7892 O O . ALA B 1 472 ? 30.188 14.68 5.777 1 96.81 472 ALA B O 1
ATOM 7893 N N . LEU B 1 473 ? 29.219 13.148 4.465 1 96.12 473 LEU B N 1
ATOM 7894 C CA . LEU B 1 473 ? 27.938 13.859 4.461 1 96.12 473 LEU B CA 1
ATOM 7895 C C . LEU B 1 473 ? 27.344 13.906 5.859 1 96.12 473 LEU B C 1
ATOM 7897 O O . LEU B 1 473 ? 26.812 14.938 6.281 1 96.12 473 LEU B O 1
ATOM 7901 N N . GLN B 1 474 ? 27.469 12.828 6.551 1 92.75 474 GLN B N 1
ATOM 7902 C CA . GLN B 1 474 ? 26.953 12.781 7.918 1 92.75 474 GLN B CA 1
ATOM 7903 C C . GLN B 1 474 ? 27.75 13.703 8.836 1 92.75 474 GLN B C 1
ATOM 7905 O O . GLN B 1 474 ? 27.188 14.297 9.766 1 92.75 474 GLN B O 1
ATOM 7910 N N . GLN B 1 475 ? 29 13.797 8.578 1 95.31 475 GLN B N 1
ATOM 7911 C CA . GLN B 1 475 ? 29.844 14.727 9.336 1 95.31 475 GLN B CA 1
ATOM 7912 C C . GLN B 1 475 ? 29.328 16.156 9.195 1 95.31 475 GLN B C 1
ATOM 7914 O O . GLN B 1 475 ? 29.203 16.875 10.188 1 95.31 475 GLN B O 1
ATOM 7919 N N . LEU B 1 476 ? 29.047 16.531 8.023 1 95.19 476 LEU B N 1
ATOM 7920 C CA . LEU B 1 476 ? 28.547 17.875 7.758 1 95.19 476 LEU B CA 1
ATOM 7921 C C . LEU B 1 476 ? 27.188 18.078 8.406 1 95.19 476 LEU B C 1
ATOM 7923 O O . LEU B 1 476 ? 26.922 19.141 9 1 95.19 476 LEU B O 1
ATOM 7927 N N . LYS B 1 477 ? 26.344 17.062 8.297 1 92.88 477 LYS B N 1
ATOM 7928 C CA . LYS B 1 477 ? 25 17.156 8.844 1 92.88 477 LYS B CA 1
ATOM 7929 C C . LYS B 1 477 ? 25.031 17.25 10.367 1 92.88 477 LYS B C 1
ATOM 7931 O O . LYS B 1 477 ? 24.344 18.094 10.953 1 92.88 477 LYS B O 1
ATOM 7936 N N . THR B 1 478 ? 25.859 16.516 11.008 1 89.44 478 THR B N 1
ATOM 7937 C CA . THR B 1 478 ? 25.938 16.453 12.469 1 89.44 478 THR B CA 1
ATOM 7938 C C . THR B 1 478 ? 26.594 17.719 13.023 1 89.44 478 THR B C 1
ATOM 7940 O O . THR B 1 478 ? 26.297 18.125 14.148 1 89.44 478 THR B O 1
ATOM 7943 N N . ALA B 1 479 ? 27.391 18.375 12.188 1 91.69 479 ALA B N 1
ATOM 7944 C CA . ALA B 1 479 ? 28.078 19.594 12.617 1 91.69 479 ALA B CA 1
ATOM 7945 C C . ALA B 1 479 ? 27.078 20.734 12.781 1 91.69 479 ALA B C 1
ATOM 7947 O O . ALA B 1 479 ? 27.375 21.719 13.477 1 91.69 479 ALA B O 1
ATOM 7948 N N . GLY B 1 480 ? 25.969 20.609 12.172 1 87.5 480 GLY B N 1
ATOM 7949 C CA . GLY B 1 480 ? 24.969 21.656 12.281 1 87.5 480 GLY B CA 1
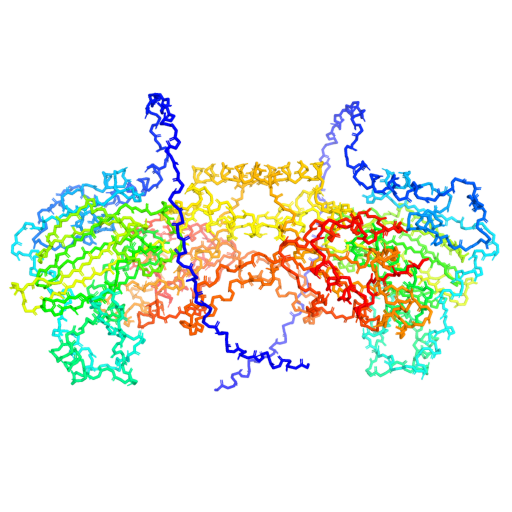ATOM 7950 C C . GLY B 1 480 ? 25.453 23 11.758 1 87.5 480 GLY B C 1
ATOM 7951 O O . GLY B 1 480 ? 25.828 23.125 10.594 1 87.5 480 GLY B O 1
ATOM 7952 N N . ASN B 1 481 ? 25.578 23.984 12.766 1 88.12 481 ASN B N 1
ATOM 7953 C CA . ASN B 1 481 ? 25.969 25.328 12.359 1 88.12 481 ASN B CA 1
ATOM 7954 C C . ASN B 1 481 ? 27.453 25.578 12.625 1 88.12 481 ASN B C 1
ATOM 7956 O O . ASN B 1 481 ? 27.953 26.688 12.461 1 88.12 481 ASN B O 1
ATOM 7960 N N . GLN B 1 482 ? 28.156 24.547 12.898 1 92.81 482 GLN B N 1
ATOM 7961 C CA . GLN B 1 482 ? 29.578 24.672 13.164 1 92.81 482 GLN B CA 1
ATOM 7962 C C . GLN B 1 482 ? 30.406 24.422 11.906 1 92.81 482 GLN B C 1
ATOM 7964 O O . GLN B 1 482 ? 30.062 23.562 11.094 1 92.81 482 GLN B O 1
ATOM 7969 N N . TYR B 1 483 ? 31.453 25.188 11.805 1 96.06 483 TYR B N 1
ATOM 7970 C CA . TYR B 1 483 ? 32.344 25.031 10.656 1 96.06 483 TYR B CA 1
ATOM 7971 C C . TYR B 1 483 ? 33.312 23.875 10.875 1 96.06 483 TYR B C 1
ATOM 7973 O O . TYR B 1 483 ? 33.812 23.688 11.984 1 96.06 483 TYR B O 1
ATOM 7981 N N . ILE B 1 484 ? 33.562 23.156 9.82 1 96.38 484 ILE B N 1
ATOM 7982 C CA . ILE B 1 484 ? 34.531 22.078 9.812 1 96.38 484 ILE B CA 1
ATOM 7983 C C . ILE B 1 484 ? 35.625 22.375 8.797 1 96.38 484 ILE B C 1
ATOM 7985 O O . ILE B 1 484 ? 35.344 22.828 7.688 1 96.38 484 ILE B O 1
ATOM 7989 N N . LYS B 1 485 ? 36.781 22.125 9.25 1 96.56 485 LYS B N 1
ATOM 7990 C CA . LYS B 1 485 ? 37.875 22.266 8.297 1 96.56 485 LYS B CA 1
ATOM 7991 C C . LYS B 1 485 ? 37.812 21.219 7.195 1 96.56 485 LYS B C 1
ATOM 7993 O O . LYS B 1 485 ? 37.562 20.031 7.473 1 96.56 485 LYS B O 1
ATOM 7998 N N . VAL B 1 486 ? 38 21.641 6.012 1 96.44 486 VAL B N 1
ATOM 7999 C CA . VAL B 1 486 ? 37.875 20.75 4.855 1 96.44 486 VAL B CA 1
ATOM 8000 C C . VAL B 1 486 ? 38.781 19.547 5.031 1 96.44 486 VAL B C 1
ATOM 8002 O O . VAL B 1 486 ? 38.406 18.422 4.707 1 96.44 486 VAL B O 1
ATOM 8005 N N . LYS B 1 487 ? 39.906 19.719 5.605 1 93.81 487 LYS B N 1
ATOM 8006 C CA . LYS B 1 487 ? 40.875 18.656 5.766 1 93.81 487 LYS B CA 1
ATOM 8007 C C . LYS B 1 487 ? 40.406 17.594 6.754 1 93.81 487 LYS B C 1
ATOM 8009 O O . LYS B 1 487 ? 40.875 16.469 6.742 1 93.81 487 LYS B O 1
ATOM 8014 N N . GLN B 1 488 ? 39.469 17.953 7.57 1 95 488 GLN B N 1
ATOM 8015 C CA . GLN B 1 488 ? 38.969 17.062 8.602 1 95 488 GLN B CA 1
ATOM 8016 C C . GLN B 1 488 ? 37.844 16.203 8.086 1 95 488 GLN B C 1
ATOM 8018 O O . GLN B 1 488 ? 37.375 15.281 8.766 1 95 488 GLN B O 1
ATOM 8023 N N . ILE B 1 489 ? 37.344 16.5 6.938 1 96.31 489 ILE B N 1
ATOM 8024 C CA . ILE B 1 489 ? 36.219 15.734 6.363 1 96.31 489 ILE B CA 1
ATOM 8025 C C . ILE B 1 489 ? 36.75 14.375 5.891 1 96.31 489 ILE B C 1
ATOM 8027 O O . ILE B 1 489 ? 37.719 14.289 5.16 1 96.31 489 ILE B O 1
ATOM 8031 N N . LYS B 1 490 ? 36.062 13.352 6.301 1 94.19 490 LYS B N 1
ATOM 8032 C CA . LYS B 1 490 ? 36.469 11.969 6.117 1 94.19 490 LYS B CA 1
ATOM 8033 C C . LYS B 1 490 ? 36.156 11.469 4.715 1 94.19 490 LYS B C 1
ATOM 8035 O O . LYS B 1 490 ? 35.281 10.594 4.547 1 94.19 490 LYS B O 1
ATOM 8040 N N . LEU B 1 491 ? 36.812 11.852 3.756 1 94.75 491 LEU B N 1
ATOM 8041 C CA . LEU B 1 491 ? 36.688 11.453 2.359 1 94.75 491 LEU B CA 1
ATOM 8042 C C . LEU B 1 491 ? 37.969 11.695 1.596 1 94.75 491 LEU B C 1
ATOM 8044 O O . LEU B 1 491 ? 38.75 12.578 1.953 1 94.75 491 LEU B O 1
ATOM 8048 N N . GLN B 1 492 ? 38.219 10.891 0.616 1 93.38 492 GLN B N 1
ATOM 8049 C CA . GLN B 1 492 ? 39.406 11.062 -0.2 1 93.38 492 GLN B CA 1
ATOM 8050 C C . GLN B 1 492 ? 39.438 12.438 -0.852 1 93.38 492 GLN B C 1
ATOM 8052 O O . GLN B 1 492 ? 38.406 13.078 -1.021 1 93.38 492 GLN B O 1
ATOM 8057 N N . ASP B 1 493 ? 40.562 12.914 -1.234 1 92.38 493 ASP B N 1
ATOM 8058 C CA . ASP B 1 493 ? 40.812 14.297 -1.651 1 92.38 493 ASP B CA 1
ATOM 8059 C C . ASP B 1 493 ? 39.938 14.664 -2.852 1 92.38 493 ASP B C 1
ATOM 8061 O O . ASP B 1 493 ? 39.125 15.594 -2.781 1 92.38 493 ASP B O 1
ATOM 8065 N N . LYS B 1 494 ? 40 13.883 -3.883 1 92.75 494 LYS B N 1
ATOM 8066 C CA . LYS B 1 494 ? 39.281 14.25 -5.094 1 92.75 494 LYS B CA 1
ATOM 8067 C C . LYS B 1 494 ? 37.781 14.148 -4.883 1 92.75 494 LYS B C 1
ATOM 8069 O O . LYS B 1 494 ? 37.031 15.109 -5.117 1 92.75 494 LYS B O 1
ATOM 8074 N N . PRO B 1 495 ? 37.281 13 -4.355 1 95.19 495 PRO B N 1
ATOM 8075 C CA . PRO B 1 495 ? 35.844 12.93 -4.074 1 95.19 495 PRO B CA 1
ATOM 8076 C C . PRO B 1 495 ? 35.375 14 -3.092 1 95.19 495 PRO B C 1
ATOM 8078 O O . PRO B 1 495 ? 34.25 14.5 -3.203 1 95.19 495 PRO B O 1
ATOM 8081 N N . ARG B 1 496 ? 36.219 14.312 -2.201 1 96.38 496 ARG B N 1
ATOM 8082 C CA . ARG B 1 496 ? 35.875 15.344 -1.219 1 96.38 496 ARG B CA 1
ATOM 8083 C C . ARG B 1 496 ? 35.688 16.703 -1.892 1 96.38 496 ARG B C 1
ATOM 8085 O O . ARG B 1 496 ? 34.688 17.391 -1.638 1 96.38 496 ARG B O 1
ATOM 8092 N N . LYS B 1 497 ? 36.656 17.062 -2.717 1 95.25 497 LYS B N 1
ATOM 8093 C CA . LYS B 1 497 ? 36.562 18.328 -3.439 1 95.25 497 LYS B CA 1
ATOM 8094 C C . LYS B 1 497 ? 35.312 18.391 -4.309 1 95.25 497 LYS B C 1
ATOM 8096 O O . LYS B 1 497 ? 34.625 19.391 -4.324 1 95.25 497 LYS B O 1
ATOM 8101 N N . ASP B 1 498 ? 35.031 17.328 -4.996 1 96.31 498 ASP B N 1
ATOM 8102 C CA . ASP B 1 498 ? 33.875 17.266 -5.887 1 96.31 498 ASP B CA 1
ATOM 8103 C C . ASP B 1 498 ? 32.594 17.359 -5.102 1 96.31 498 ASP B C 1
ATOM 8105 O O . ASP B 1 498 ? 31.641 18.031 -5.531 1 96.31 498 ASP B O 1
ATOM 8109 N N . MET B 1 499 ? 32.5 16.656 -4 1 97.38 499 MET B N 1
ATOM 8110 C CA . MET B 1 499 ? 31.328 16.688 -3.15 1 97.38 499 MET B CA 1
ATOM 8111 C C . MET B 1 499 ? 31.047 18.109 -2.648 1 97.38 499 MET B C 1
ATOM 8113 O O . MET B 1 499 ? 29.938 18.609 -2.752 1 97.38 499 MET B O 1
ATOM 8117 N N . LEU B 1 500 ? 32.125 18.734 -2.172 1 97.06 500 LEU B N 1
ATOM 8118 C CA . LEU B 1 500 ? 31.969 20.078 -1.617 1 97.06 500 LEU B CA 1
ATOM 8119 C C . LEU B 1 500 ? 31.578 21.062 -2.701 1 97.06 500 LEU B C 1
ATOM 8121 O O . LEU B 1 500 ? 30.75 21.953 -2.463 1 97.06 500 LEU B O 1
ATOM 8125 N N . LEU B 1 501 ? 32.094 20.891 -3.85 1 96.06 501 LEU B N 1
ATOM 8126 C CA . LEU B 1 501 ? 31.766 21.766 -4.965 1 96.06 501 LEU B CA 1
ATOM 8127 C C . LEU B 1 501 ? 30.297 21.562 -5.379 1 96.06 501 LEU B C 1
ATOM 8129 O O . LEU B 1 501 ? 29.609 22.516 -5.703 1 96.06 501 LEU B O 1
ATOM 8133 N N . SER B 1 502 ? 29.906 20.328 -5.41 1 96.44 502 SER B N 1
ATOM 8134 C CA . SER B 1 502 ? 28.531 20.031 -5.773 1 96.44 502 SER B CA 1
ATOM 8135 C C . SER B 1 502 ? 27.547 20.625 -4.762 1 96.44 502 SER B C 1
ATOM 8137 O O . SER B 1 502 ? 26.547 21.234 -5.141 1 96.44 502 SER B O 1
ATOM 8139 N N . LEU B 1 503 ? 27.859 20.422 -3.502 1 96.62 503 LEU B N 1
ATOM 8140 C CA . LEU B 1 503 ? 27.016 20.984 -2.445 1 96.62 503 LEU B CA 1
ATOM 8141 C C . LEU B 1 503 ? 26.984 22.5 -2.52 1 96.62 503 LEU B C 1
ATOM 8143 O O . LEU B 1 503 ? 25.938 23.125 -2.344 1 96.62 503 LEU B O 1
ATOM 8147 N N . TRP B 1 504 ? 28.156 23.047 -2.811 1 96 504 TRP B N 1
ATOM 8148 C CA . TRP B 1 504 ? 28.281 24.5 -2.918 1 96 504 TRP B CA 1
ATOM 8149 C C . TRP B 1 504 ? 27.5 25.016 -4.117 1 96 504 TRP B C 1
ATOM 8151 O O . TRP B 1 504 ? 26.766 26.016 -4.012 1 96 504 TRP B O 1
ATOM 8161 N N . SER B 1 505 ? 27.609 24.344 -5.223 1 94.69 505 SER B N 1
ATOM 8162 C CA . SER B 1 505 ? 26.922 24.766 -6.441 1 94.69 505 SER B CA 1
ATOM 8163 C C . SER B 1 505 ? 25.406 24.703 -6.262 1 94.69 505 SER B C 1
ATOM 8165 O O . SER B 1 505 ? 24.672 25.469 -6.887 1 94.69 505 SER B O 1
ATOM 8167 N N . GLU B 1 506 ? 24.984 23.812 -5.387 1 93.31 506 GLU B N 1
ATOM 8168 C CA . GLU B 1 506 ? 23.562 23.625 -5.113 1 93.31 506 GLU B CA 1
ATOM 8169 C C . GLU B 1 506 ? 23.078 24.641 -4.078 1 93.31 506 GLU B C 1
ATOM 8171 O O . GLU B 1 506 ? 21.875 24.672 -3.768 1 93.31 506 GLU B O 1
ATOM 8176 N N . GLY B 1 507 ? 23.969 25.406 -3.51 1 92.62 507 GLY B N 1
ATOM 8177 C CA . GLY B 1 507 ? 23.609 26.406 -2.512 1 92.62 507 GLY B CA 1
ATOM 8178 C C . GLY B 1 507 ? 23.531 25.844 -1.105 1 92.62 507 GLY B C 1
ATOM 8179 O O . GLY B 1 507 ? 23 26.484 -0.202 1 92.62 507 GLY B O 1
ATOM 8180 N N . LEU B 1 508 ? 24.062 24.672 -0.867 1 94.94 508 LEU B N 1
ATOM 8181 C CA . LEU B 1 508 ? 23.891 23.969 0.398 1 94.94 508 LEU B CA 1
ATOM 8182 C C . LEU B 1 508 ? 25.094 24.188 1.318 1 94.94 508 LEU B C 1
ATOM 8184 O O . LEU B 1 508 ? 25.047 23.828 2.494 1 94.94 508 LEU B O 1
ATOM 8188 N N . LEU B 1 509 ? 26.094 24.828 0.805 1 94.88 509 LEU B N 1
ATOM 8189 C CA . LEU B 1 509 ? 27.344 24.922 1.562 1 94.88 509 LEU B CA 1
ATOM 8190 C C . LEU B 1 509 ? 27.766 26.375 1.742 1 94.88 509 LEU B C 1
ATOM 8192 O O . LEU B 1 509 ? 27.609 27.188 0.824 1 94.88 509 LEU B O 1
ATOM 8196 N N . GLN B 1 510 ? 28.234 26.641 2.943 1 93.88 510 GLN B N 1
ATOM 8197 C CA . GLN B 1 510 ? 28.859 27.922 3.264 1 93.88 510 GLN B CA 1
ATOM 8198 C C . GLN B 1 510 ? 30.328 27.75 3.615 1 93.88 510 GLN B C 1
ATOM 8200 O O . GLN B 1 510 ? 30.703 26.797 4.297 1 93.88 510 GLN B O 1
ATOM 8205 N N . CYS B 1 511 ? 31.156 28.656 3.125 1 94.06 511 CYS B N 1
ATOM 8206 C CA . CYS B 1 511 ? 32.594 28.531 3.283 1 94.06 511 CYS B CA 1
ATOM 8207 C C . CYS B 1 511 ? 33.188 29.797 3.916 1 94.06 511 CYS B C 1
ATOM 8209 O O . CYS B 1 511 ? 32.719 30.906 3.652 1 94.06 511 CYS B O 1
ATOM 8211 N N . LYS B 1 512 ? 34.062 29.484 4.82 1 91.94 512 LYS B N 1
ATOM 8212 C CA . LYS B 1 512 ? 34.875 30.547 5.395 1 91.94 512 LYS B CA 1
ATOM 8213 C C . LYS B 1 512 ? 36.344 30.281 5.16 1 91.94 512 LYS B C 1
ATOM 8215 O O . LYS B 1 512 ? 36.812 29.141 5.246 1 91.94 512 LYS B O 1
ATOM 8220 N N . GLU B 1 513 ? 37.094 31.328 4.738 1 84.25 513 GLU B N 1
ATOM 8221 C CA . GLU B 1 513 ? 38.531 31.203 4.562 1 84.25 513 GLU B CA 1
ATOM 8222 C C . GLU B 1 513 ? 39.25 31.438 5.879 1 84.25 513 GLU B C 1
ATOM 8224 O O . GLU B 1 513 ? 38.844 32.25 6.695 1 84.25 513 GLU B O 1
#

Secondary structure (DSSP, 8-state):
-------------------------------------S--HHHHHHHHHHHHHHTTS-GGG-----SSS---SSHHHHHHHHTTTS-HHHHHHHTTTTS-EEE---SHHHHHHHHHH--HHHHHHHHHHS--BBTTTEEEEEEETTEEEE---SSB--HHHHHIIIIIS-PEEEEE-GGGT-HHHHHHHHHHHHHHTS-EEEEEEEEETT---S-SB--SSEEEEEEEES-EEEEEE--SSSS-SSPPPPPPHHHH-S-SEEEEE-TT-EEEE-TT-EEEEEE-TTSSEEEEEEEEE-TT-BHHHHHHHHHHHHHHHHHHH-HHHHSBPPTHHHHH---HHHHHHHHHHHHHHHHHHTT--GGGGHHHHHHHHHHSPPPP-S-HHHHTSPPSSPP-TT-EEEES-GGGEEEEES-TT-------------------EEEEEE-TT--GGGTTT--SPPPPEEEEEEGGGHHHHHHHHHHTTS-EEGGGSSS-HHHHHHHHHHHHHTT-EEEE-/-------------------------------------S--HHHHHHHHHHHHHHHTS-GGG-----SSS---SSHHHHHHHHTTTS-HHHHHHHTTTTS-EEE---SHHHHHHHHHH--HHHHHHHHHHS--BBTTTEEEEEEETTEEEE---SSB--HHHHHIIIIIS-PEEEEE-GGGT-HHHHHHHHHHHHHHTS-EEEEEEEEETT---S-SB--SSEEEEEEEES-EEEEEE--SSSS-SSPPPPPPHHHH-S-SEEEEE-TT-EEEE-TT-EEEEEE-TTSSEEEEEEEEE-TT-BHHHHHHHHHHHHHHHHHHH-HHHHSBPPTHHHHH---HHHHHHHHHHHHHHHHHHTT--GGGGHHHHHHHHHHSPPPP-SSHHHHTSPPSSPP-TT-EEEES-GGGEEEEES-TT-------------------EEEEEE-TT--GGGTTT--SPPPPEEEEEEGGGHHHHHHHHHHTTS-EEGGGSSS-HHHHHHHHHHHHHTT-EEEE-